Protein AF-B2AKG9-F1 (afdb_monomer)

pLDDT: mean 85.23, std 10.88, range [41.78, 97.94]

InterPro domains:
  IPR006624 Beta-propeller repeat TECPR [SM00706] (477-512)
  IPR006624 Beta-propeller repeat TECPR [SM00706] (521-556)
  IPR006624 Beta-propeller repeat TECPR [SM00706] (565-600)
  IPR006624 Beta-propeller repeat TECPR [SM00706] (609-644)
  IPR006624 Beta-propeller repeat TECPR [SM00706] (793-828)
  IPR006624 Beta-propeller repeat TECPR [SM00706] (837-872)
  IPR006624 Beta-propeller repeat TECPR [SM00706] (881-916)
  IPR015943 WD40/YVTN repeat-like-containing domain superfamily [G3DSA:2.130.10.10] (180-346)
  IPR015943 WD40/YVTN repeat-like-containing domain superfamily [G3DSA:2.130.10.10] (348-495)
  IPR015943 WD40/YVTN repeat-like-containing domain superfamily [G3DSA:2.130.10.10] (522-832)
  IPR036278 Sialidase superfamily [SSF50939] (71-415)

Structure (mmCIF, N/CA/C/O backbone):
data_AF-B2AKG9-F1
#
_entry.id   AF-B2AKG9-F1
#
loop_
_atom_site.group_PDB
_atom_site.id
_atom_site.type_symbol
_atom_site.label_atom_id
_atom_site.label_alt_id
_atom_site.label_comp_id
_atom_site.label_asym_id
_atom_site.label_entity_id
_atom_site.label_seq_id
_atom_site.pdbx_PDB_ins_code
_atom_site.Cartn_x
_atom_site.Cartn_y
_atom_site.Cartn_z
_atom_site.occupancy
_atom_site.B_iso_or_equiv
_atom_site.auth_seq_id
_atom_site.auth_comp_id
_atom_site.auth_asym_id
_atom_site.auth_atom_id
_atom_site.pdbx_PDB_model_num
ATOM 1 N N . MET A 1 1 ? 42.678 -4.655 -24.343 1.00 87.69 1 MET A N 1
ATOM 2 C CA . MET A 1 1 ? 43.649 -5.640 -24.879 1.00 87.69 1 MET A CA 1
ATOM 3 C C . MET A 1 1 ? 43.894 -6.731 -23.851 1.00 87.69 1 MET A C 1
ATOM 5 O O . MET A 1 1 ? 43.959 -6.409 -22.670 1.00 87.69 1 MET A O 1
ATOM 9 N N . LYS A 1 2 ? 44.059 -7.984 -24.283 1.00 92.56 2 LYS A N 1
ATOM 10 C CA . LYS A 1 2 ? 44.461 -9.128 -23.445 1.00 92.56 2 LYS A CA 1
ATOM 11 C C . LYS A 1 2 ? 45.452 -10.000 -24.211 1.00 92.56 2 LYS A C 1
ATOM 13 O O . LYS A 1 2 ? 45.433 -10.010 -25.439 1.00 92.56 2 LYS A O 1
ATOM 18 N N . VAL A 1 3 ? 46.293 -10.732 -23.492 1.00 91.31 3 VAL A N 1
ATOM 19 C CA . VAL A 1 3 ? 47.221 -11.710 -24.072 1.00 91.31 3 VAL A CA 1
ATOM 20 C C . VAL A 1 3 ? 46.922 -13.096 -23.530 1.00 91.31 3 VAL A C 1
ATOM 22 O O . VAL A 1 3 ? 46.443 -13.232 -22.405 1.00 91.31 3 VAL A O 1
ATOM 25 N N . ASN A 1 4 ? 47.189 -14.106 -24.347 1.00 90.19 4 ASN A N 1
ATOM 26 C CA . ASN A 1 4 ? 47.002 -15.503 -23.996 1.00 90.19 4 ASN A CA 1
ATOM 27 C C . ASN A 1 4 ? 48.162 -16.327 -24.553 1.00 90.19 4 ASN A C 1
ATOM 29 O O . ASN A 1 4 ? 48.368 -16.351 -25.769 1.00 90.19 4 ASN A O 1
ATOM 33 N N . ASP A 1 5 ? 48.910 -16.981 -23.671 1.00 91.50 5 ASP A N 1
ATOM 34 C CA . ASP A 1 5 ? 50.098 -17.735 -24.052 1.00 91.50 5 ASP A CA 1
ATOM 35 C C . ASP A 1 5 ? 49.728 -18.972 -24.881 1.00 91.50 5 ASP A C 1
ATOM 37 O O . ASP A 1 5 ? 48.763 -19.691 -24.604 1.00 91.50 5 ASP A O 1
ATOM 41 N N . ARG A 1 6 ? 50.508 -19.212 -25.936 1.00 89.88 6 ARG A N 1
ATOM 42 C CA . ARG A 1 6 ? 50.398 -20.368 -26.831 1.00 89.88 6 ARG A CA 1
ATOM 43 C C . ARG A 1 6 ? 51.679 -21.194 -26.734 1.00 89.88 6 ARG A C 1
ATOM 45 O O . ARG A 1 6 ? 52.655 -20.772 -26.119 1.00 89.88 6 ARG A O 1
ATOM 52 N N . ASP A 1 7 ? 51.691 -22.377 -27.337 1.00 89.31 7 ASP A N 1
ATOM 53 C CA . ASP A 1 7 ? 52.859 -23.258 -27.261 1.00 89.31 7 ASP A CA 1
ATOM 54 C C . ASP A 1 7 ? 54.169 -22.581 -27.712 1.00 89.31 7 ASP A C 1
ATOM 56 O O . ASP A 1 7 ? 54.240 -21.843 -28.702 1.00 89.31 7 ASP A O 1
ATOM 60 N N . GLY A 1 8 ? 55.245 -22.863 -26.974 1.00 89.88 8 GLY A N 1
ATOM 61 C CA . GLY A 1 8 ? 56.578 -22.333 -27.245 1.00 89.88 8 GLY A CA 1
ATOM 62 C C . GLY A 1 8 ? 56.703 -20.842 -26.923 1.00 89.88 8 GLY A C 1
ATOM 63 O O . GLY A 1 8 ? 56.668 -20.444 -25.765 1.00 89.88 8 GLY A O 1
ATOM 64 N N . ARG A 1 9 ? 56.944 -20.018 -27.951 1.00 89.12 9 ARG A N 1
ATOM 65 C CA . ARG A 1 9 ? 57.060 -18.549 -27.828 1.00 89.12 9 ARG A CA 1
ATOM 66 C C . ARG A 1 9 ? 55.876 -17.809 -28.444 1.00 89.12 9 ARG A C 1
ATOM 68 O O . ARG A 1 9 ? 55.947 -16.588 -28.604 1.00 89.12 9 ARG A O 1
ATOM 75 N N . ALA A 1 10 ? 54.846 -18.538 -28.864 1.00 92.88 10 ALA A N 1
ATOM 76 C CA . ALA A 1 10 ? 53.662 -17.955 -29.464 1.00 92.88 10 ALA A CA 1
ATOM 77 C C . ALA A 1 10 ? 52.724 -17.406 -28.379 1.00 92.88 10 ALA A C 1
ATOM 79 O O . ALA A 1 10 ? 52.700 -17.891 -27.252 1.00 92.88 10 ALA A O 1
ATOM 80 N N . PHE A 1 11 ? 51.938 -16.397 -28.725 1.00 93.31 11 PHE A N 1
ATOM 81 C CA . PHE A 1 11 ? 50.840 -15.897 -27.902 1.00 93.31 11 PHE A CA 1
ATOM 82 C C . PHE A 1 11 ? 49.773 -15.285 -28.808 1.00 93.31 11 PHE A C 1
ATOM 84 O O . PHE A 1 11 ? 50.078 -14.824 -29.907 1.00 93.31 11 PHE A O 1
ATOM 91 N N . ASP A 1 12 ? 48.525 -15.264 -28.361 1.00 93.31 12 ASP A N 1
ATOM 92 C CA . ASP A 1 12 ? 47.469 -14.501 -29.018 1.00 93.31 12 ASP A CA 1
ATOM 93 C C . ASP A 1 12 ? 47.347 -13.121 -28.367 1.00 93.31 12 ASP A C 1
ATOM 95 O O . ASP A 1 12 ? 47.247 -13.016 -27.142 1.00 93.31 12 ASP A O 1
ATOM 99 N N . LEU A 1 13 ? 47.304 -12.069 -29.183 1.00 94.62 13 LEU A N 1
ATOM 100 C CA . LEU A 1 13 ? 46.905 -10.730 -28.761 1.00 94.62 13 LEU A CA 1
ATOM 101 C C . LEU A 1 13 ? 45.440 -10.501 -29.134 1.00 94.62 13 LEU A C 1
ATOM 103 O O . LEU A 1 13 ? 45.061 -10.611 -30.298 1.00 94.62 13 LEU A O 1
ATOM 107 N N . TRP A 1 14 ? 44.636 -10.149 -28.138 1.00 94.44 14 TRP A N 1
ATOM 108 C CA . TRP A 1 14 ? 43.223 -9.824 -28.278 1.00 94.44 14 TRP A CA 1
ATOM 109 C C . TRP A 1 14 ? 43.021 -8.330 -28.077 1.00 94.44 14 TRP A C 1
ATOM 111 O O . TRP A 1 14 ? 43.471 -7.754 -27.079 1.00 94.44 14 TRP A O 1
ATOM 121 N N . PHE A 1 15 ? 42.318 -7.699 -29.005 1.00 93.38 15 PHE A N 1
ATOM 122 C CA . PHE A 1 15 ? 42.016 -6.275 -28.980 1.00 93.38 15 PHE A CA 1
ATOM 123 C C . PHE A 1 15 ? 40.528 -6.063 -29.194 1.00 93.38 15 PHE A C 1
ATOM 125 O O . PHE A 1 15 ? 39.910 -6.766 -29.985 1.00 93.38 15 PHE A O 1
ATOM 132 N N . GLY A 1 16 ? 39.974 -5.094 -28.478 1.00 89.88 16 GLY A N 1
ATOM 133 C CA . GLY A 1 16 ? 38.576 -4.729 -28.587 1.00 89.88 16 GLY A CA 1
ATOM 134 C C . GLY A 1 16 ? 38.427 -3.227 -28.730 1.00 89.88 16 GLY A C 1
ATOM 135 O O . GLY A 1 16 ? 39.063 -2.486 -27.976 1.00 89.88 16 GLY A O 1
ATOM 136 N N . ASP A 1 17 ? 37.591 -2.826 -29.680 1.00 81.81 17 ASP A N 1
ATOM 137 C CA . ASP A 1 17 ? 36.955 -1.512 -29.752 1.00 81.81 17 ASP A CA 1
ATOM 138 C C . ASP A 1 17 ? 35.424 -1.703 -29.847 1.00 81.81 17 ASP A C 1
ATOM 140 O O . ASP A 1 17 ? 34.843 -2.392 -29.014 1.00 81.81 17 ASP A O 1
ATOM 144 N N . THR A 1 18 ? 34.773 -1.178 -30.882 1.00 86.94 18 THR A N 1
ATOM 145 C CA . THR A 1 18 ? 33.466 -1.643 -31.369 1.00 86.94 18 THR A CA 1
ATOM 146 C C . THR A 1 18 ? 33.409 -3.145 -31.691 1.00 86.94 18 THR A C 1
ATOM 148 O O . THR A 1 18 ? 32.343 -3.744 -31.607 1.00 86.94 18 THR A O 1
ATOM 151 N N . GLN A 1 19 ? 34.519 -3.789 -32.061 1.00 91.50 19 GLN A N 1
ATOM 152 C CA . GLN A 1 19 ? 34.570 -5.220 -32.377 1.00 91.50 19 GLN A CA 1
ATOM 153 C C . GLN A 1 19 ? 35.776 -5.901 -31.728 1.00 91.50 19 GLN A C 1
ATOM 155 O O . GLN A 1 19 ? 36.794 -5.275 -31.426 1.00 91.50 19 GLN A O 1
ATOM 160 N N . LEU A 1 20 ? 35.657 -7.212 -31.518 1.00 94.94 20 LEU A N 1
ATOM 161 C CA . LEU A 1 20 ? 36.716 -8.062 -30.991 1.00 94.94 20 LEU A CA 1
ATOM 162 C C . LEU A 1 20 ? 37.584 -8.629 -32.122 1.00 94.94 20 LEU A C 1
ATOM 164 O O . LEU A 1 20 ? 37.090 -9.295 -33.034 1.00 94.94 20 LEU A O 1
ATOM 168 N N . TYR A 1 21 ? 38.894 -8.440 -31.998 1.00 94.69 21 TYR A N 1
ATOM 169 C CA . TYR A 1 21 ? 39.910 -8.917 -32.930 1.00 94.69 21 TYR A CA 1
ATOM 170 C C . TYR A 1 21 ? 40.980 -9.747 -32.221 1.00 94.69 21 TYR A C 1
ATOM 172 O O . TYR A 1 21 ? 41.291 -9.532 -31.045 1.00 94.69 21 TYR A O 1
ATOM 180 N N . ARG A 1 22 ? 41.589 -10.667 -32.971 1.00 94.50 22 ARG A N 1
ATOM 181 C CA . ARG A 1 22 ? 42.677 -11.541 -32.528 1.00 94.50 22 ARG A CA 1
ATOM 182 C C . ARG A 1 22 ? 43.828 -11.528 -33.532 1.00 94.50 22 ARG A C 1
ATOM 184 O O . ARG A 1 22 ? 43.617 -11.646 -34.738 1.00 94.50 22 ARG A O 1
ATOM 191 N N . ALA A 1 23 ? 45.054 -11.502 -33.024 1.00 95.44 23 ALA A N 1
ATOM 192 C CA . ALA A 1 23 ? 46.266 -11.741 -33.796 1.00 95.44 23 ALA A CA 1
ATOM 193 C C . ALA A 1 23 ? 47.121 -12.836 -33.154 1.00 95.44 23 ALA A C 1
ATOM 195 O O . ALA A 1 23 ? 47.335 -12.824 -31.943 1.00 95.44 23 ALA A O 1
ATOM 196 N N . ALA A 1 24 ? 47.648 -13.748 -33.972 1.00 94.25 24 ALA A N 1
ATOM 197 C CA . ALA A 1 24 ? 48.699 -14.663 -33.544 1.00 94.25 24 ALA A CA 1
ATOM 198 C C . ALA A 1 24 ? 50.051 -13.933 -33.577 1.00 94.25 24 ALA A C 1
ATOM 200 O O . ALA A 1 24 ? 50.422 -13.332 -34.588 1.00 94.25 24 ALA A O 1
ATOM 201 N N . CYS A 1 25 ? 50.781 -13.987 -32.470 1.00 95.12 25 CYS A N 1
ATOM 202 C CA . CYS A 1 25 ? 52.031 -13.277 -32.245 1.00 95.12 25 CYS A CA 1
ATOM 203 C C . CYS A 1 25 ? 53.115 -14.242 -31.750 1.00 95.12 25 CYS A C 1
ATOM 205 O O . CYS A 1 25 ? 52.825 -15.344 -31.281 1.00 95.12 25 CYS A O 1
ATOM 207 N N . ALA A 1 26 ? 54.380 -13.831 -31.831 1.00 93.88 26 ALA A N 1
ATOM 208 C CA . ALA A 1 26 ? 55.501 -14.619 -31.333 1.00 93.88 26 ALA A CA 1
ATOM 209 C C . ALA A 1 26 ? 56.569 -13.739 -30.680 1.00 93.88 26 ALA A C 1
ATOM 211 O O . ALA A 1 26 ? 56.939 -12.682 -31.191 1.00 93.88 26 ALA A O 1
ATOM 212 N N . THR A 1 27 ? 57.103 -14.197 -29.550 1.00 90.12 27 THR A N 1
ATOM 213 C CA . THR A 1 27 ? 58.268 -13.582 -28.914 1.00 90.12 27 THR A CA 1
ATOM 214 C C . THR A 1 27 ? 59.548 -14.024 -29.641 1.00 90.12 27 THR A C 1
ATOM 216 O O . THR A 1 27 ? 59.822 -15.227 -29.710 1.00 90.12 27 THR A O 1
ATOM 219 N N . PRO A 1 28 ? 60.360 -13.089 -30.176 1.00 86.38 28 PRO A N 1
ATOM 220 C CA . PRO A 1 28 ? 61.617 -13.424 -30.840 1.00 86.38 28 PRO A CA 1
ATOM 221 C C . PRO A 1 28 ? 62.608 -14.125 -29.903 1.00 86.38 28 PRO A C 1
ATOM 223 O O . PRO A 1 28 ? 62.599 -13.905 -28.693 1.00 86.38 28 PRO A O 1
ATOM 226 N N . THR A 1 29 ? 63.521 -14.923 -30.467 1.00 84.81 29 THR A N 1
ATOM 227 C CA . THR A 1 29 ? 64.609 -15.579 -29.711 1.00 84.81 29 THR A CA 1
ATOM 228 C C . THR A 1 29 ? 65.482 -14.580 -28.962 1.00 84.81 29 THR A C 1
ATOM 230 O O . THR A 1 29 ? 65.879 -14.839 -27.831 1.00 84.81 29 THR A O 1
ATOM 233 N N . ASN A 1 30 ? 65.762 -13.438 -29.592 1.00 86.44 30 ASN A N 1
ATOM 234 C CA . ASN A 1 30 ? 66.426 -12.314 -28.955 1.00 86.44 30 ASN A CA 1
ATOM 235 C C . ASN A 1 30 ? 65.362 -11.362 -28.397 1.00 86.44 30 ASN A C 1
ATOM 237 O O . ASN A 1 30 ? 64.762 -10.589 -29.145 1.00 86.44 30 ASN A O 1
ATOM 241 N N . THR A 1 31 ? 65.136 -11.402 -27.086 1.00 78.50 31 THR A N 1
ATOM 242 C CA . THR A 1 31 ? 64.137 -10.563 -26.407 1.00 78.50 31 THR A CA 1
ATOM 243 C C . THR A 1 31 ? 64.463 -9.066 -26.450 1.00 78.50 31 THR A C 1
ATOM 245 O O . THR A 1 31 ? 63.556 -8.266 -26.226 1.00 78.50 31 THR A O 1
ATOM 248 N N . ALA A 1 32 ? 65.702 -8.692 -26.801 1.00 82.31 32 ALA A N 1
ATOM 249 C CA . ALA A 1 32 ? 66.134 -7.313 -27.044 1.00 82.31 32 ALA A CA 1
ATOM 250 C C . ALA A 1 32 ? 65.884 -6.826 -28.489 1.00 82.31 32 ALA A C 1
ATOM 252 O O . ALA A 1 32 ? 66.241 -5.702 -28.834 1.00 82.31 32 ALA A O 1
ATOM 253 N N . SER A 1 33 ? 65.294 -7.656 -29.357 1.00 83.81 33 SER A N 1
ATOM 254 C CA . SER A 1 33 ? 64.935 -7.261 -30.722 1.00 83.81 33 SER A CA 1
ATOM 255 C C . SER A 1 33 ? 63.819 -6.208 -30.741 1.00 83.81 33 SER A C 1
ATOM 257 O O . SER A 1 33 ? 62.836 -6.321 -30.010 1.00 83.81 33 SER A O 1
ATOM 259 N N . THR A 1 34 ? 63.938 -5.227 -31.639 1.00 85.62 34 THR A N 1
ATOM 260 C CA . THR A 1 34 ? 62.894 -4.234 -31.953 1.00 85.62 34 THR A CA 1
ATOM 261 C C . THR A 1 34 ? 61.889 -4.726 -32.999 1.00 85.62 34 THR A C 1
ATOM 263 O O . THR A 1 34 ? 60.992 -3.979 -33.388 1.00 85.62 34 THR A O 1
ATOM 266 N N . ALA A 1 35 ? 62.020 -5.971 -33.473 1.00 85.19 35 ALA A N 1
ATOM 267 C CA . ALA A 1 35 ? 61.077 -6.553 -34.418 1.00 85.19 35 ALA A CA 1
ATOM 268 C C . ALA A 1 35 ? 59.673 -6.645 -33.799 1.00 85.19 35 ALA A C 1
ATOM 270 O O . ALA A 1 35 ? 59.506 -7.065 -32.649 1.00 85.19 35 ALA A O 1
ATOM 271 N N . ALA A 1 36 ? 58.658 -6.269 -34.579 1.00 88.00 36 ALA A N 1
ATOM 272 C CA . ALA A 1 36 ? 57.269 -6.369 -34.157 1.00 88.00 36 ALA A CA 1
ATOM 273 C C . ALA A 1 36 ? 56.912 -7.831 -33.846 1.00 88.00 36 ALA A C 1
ATOM 275 O O . ALA A 1 36 ? 57.160 -8.732 -34.645 1.00 88.00 36 ALA A O 1
ATOM 276 N N . ARG A 1 37 ? 56.321 -8.061 -32.670 1.00 91.94 37 ARG A N 1
ATOM 277 C CA . ARG A 1 37 ? 55.935 -9.405 -32.204 1.00 91.94 37 ARG A CA 1
ATOM 278 C C . ARG A 1 37 ? 54.621 -9.896 -32.809 1.00 91.94 37 ARG A C 1
ATOM 280 O O . ARG A 1 37 ? 54.350 -11.091 -32.787 1.00 91.94 37 ARG A O 1
ATOM 287 N N . CYS A 1 38 ? 53.817 -8.971 -33.323 1.00 93.56 38 CYS A N 1
ATOM 288 C CA . CYS A 1 38 ? 52.503 -9.205 -33.906 1.00 93.56 38 CYS A CA 1
ATOM 289 C C . CYS A 1 38 ? 52.453 -8.634 -35.332 1.00 93.56 38 CYS A C 1
ATOM 291 O O . CYS A 1 38 ? 53.163 -7.663 -35.617 1.00 93.56 38 CYS A O 1
ATOM 293 N N . PRO A 1 39 ? 51.606 -9.186 -36.217 1.00 94.12 39 PRO A N 1
ATOM 294 C CA . PRO A 1 39 ? 51.374 -8.624 -37.543 1.00 94.12 39 PRO A CA 1
ATOM 295 C C . PRO A 1 39 ? 50.662 -7.263 -37.469 1.00 94.12 39 PRO A C 1
ATOM 297 O O . PRO A 1 39 ? 50.068 -6.908 -36.445 1.00 94.12 39 PRO A O 1
ATOM 300 N N . ALA A 1 40 ? 50.687 -6.517 -38.577 1.00 92.88 40 ALA A N 1
ATOM 301 C CA . ALA A 1 40 ? 49.922 -5.278 -38.725 1.00 92.88 40 ALA A CA 1
ATOM 302 C C . ALA A 1 40 ? 48.415 -5.519 -38.508 1.00 92.88 40 ALA A C 1
ATOM 304 O O . ALA A 1 40 ? 47.903 -6.589 -38.843 1.00 92.88 40 ALA A O 1
ATOM 305 N N . SER A 1 41 ? 47.703 -4.518 -37.980 1.00 88.00 41 SER A N 1
ATOM 306 C CA . SER A 1 41 ? 46.281 -4.625 -37.608 1.00 88.00 41 SER A CA 1
ATOM 307 C C . SER A 1 41 ? 45.357 -5.006 -38.768 1.00 88.00 41 SER A C 1
ATOM 309 O O . SER A 1 41 ? 44.342 -5.656 -38.548 1.00 88.00 41 SER A O 1
ATOM 311 N N . SER A 1 42 ? 45.732 -4.687 -40.009 1.00 89.69 42 SER A N 1
ATOM 312 C CA . SER A 1 42 ? 44.994 -5.085 -41.215 1.00 89.69 42 SER A CA 1
ATOM 313 C C . SER A 1 42 ? 44.941 -6.601 -41.453 1.00 89.69 42 SER A C 1
ATOM 315 O O . SER A 1 42 ? 44.127 -7.053 -42.252 1.00 89.69 42 SER A O 1
ATOM 317 N N . ALA A 1 43 ? 45.793 -7.383 -40.782 1.00 91.31 43 ALA A N 1
ATOM 318 C CA . ALA A 1 43 ? 45.836 -8.842 -40.876 1.00 91.31 43 ALA A CA 1
ATOM 319 C C . ALA A 1 43 ? 45.205 -9.550 -39.661 1.00 91.31 43 ALA A C 1
ATOM 321 O O . ALA A 1 43 ? 45.337 -10.766 -39.521 1.00 91.31 43 ALA A O 1
ATOM 322 N N . TRP A 1 44 ? 44.576 -8.808 -38.745 1.00 93.44 44 TRP A N 1
ATOM 323 C CA . TRP A 1 44 ? 43.970 -9.384 -37.546 1.00 93.44 44 TRP A CA 1
ATOM 324 C C . TRP A 1 44 ? 42.634 -10.048 -37.885 1.00 93.44 44 TRP A C 1
ATOM 326 O O . TRP A 1 44 ? 41.856 -9.545 -38.692 1.00 93.44 44 TRP A O 1
ATOM 336 N N . ALA A 1 45 ? 42.364 -11.192 -37.260 1.00 93.31 45 ALA A N 1
ATOM 337 C CA . ALA A 1 45 ? 41.129 -11.933 -37.463 1.00 93.31 45 ALA A CA 1
ATOM 338 C C . ALA A 1 45 ? 40.009 -11.349 -36.595 1.00 93.31 45 ALA A C 1
ATOM 340 O O . ALA A 1 45 ? 40.209 -11.107 -35.403 1.00 93.31 45 ALA A O 1
ATOM 341 N N . ALA A 1 46 ? 38.822 -11.163 -37.171 1.00 92.94 46 ALA A N 1
ATOM 342 C CA . ALA A 1 46 ? 37.626 -10.839 -36.402 1.00 92.94 46 ALA A CA 1
ATOM 343 C C . ALA A 1 46 ? 37.220 -12.050 -35.548 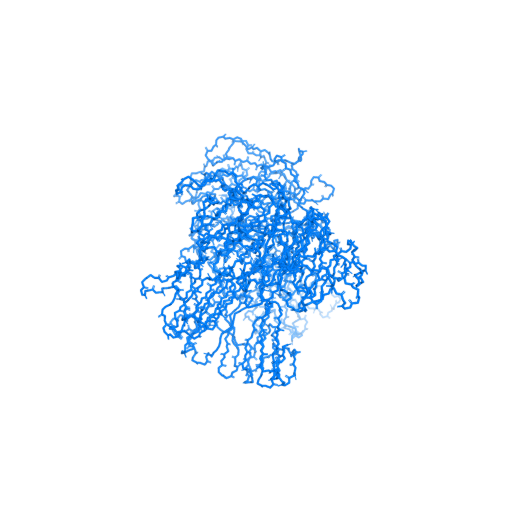1.00 92.94 46 ALA A C 1
ATOM 345 O O . ALA A 1 46 ? 37.079 -13.156 -36.061 1.00 92.94 46 ALA A O 1
ATOM 346 N N . ALA A 1 47 ? 37.007 -11.834 -34.252 1.00 93.94 47 ALA A N 1
ATOM 347 C CA . ALA A 1 47 ? 36.619 -12.861 -33.285 1.00 93.94 47 ALA A CA 1
ATOM 348 C C . ALA A 1 47 ? 35.253 -12.557 -32.640 1.00 93.94 47 ALA A C 1
ATOM 350 O O . ALA A 1 47 ? 34.963 -12.968 -31.518 1.00 93.94 47 ALA A O 1
ATOM 351 N N . GLN A 1 48 ? 34.418 -11.804 -33.357 1.00 92.75 48 GLN A N 1
ATOM 352 C CA . GLN A 1 48 ? 33.146 -11.244 -32.891 1.00 92.75 48 GLN A CA 1
ATOM 353 C C . GLN A 1 48 ? 31.940 -12.183 -33.103 1.00 92.75 48 GLN A C 1
ATOM 355 O O . GLN A 1 48 ? 30.836 -11.905 -32.640 1.00 92.75 48 GLN A O 1
ATOM 360 N N . THR A 1 49 ? 32.119 -13.292 -33.825 1.00 93.75 49 THR A N 1
ATOM 361 C CA . THR A 1 49 ? 31.030 -14.153 -34.310 1.00 93.75 49 THR A CA 1
ATOM 362 C C . THR A 1 49 ? 30.059 -14.575 -33.202 1.00 93.75 49 THR A C 1
ATOM 364 O O . THR A 1 49 ? 30.428 -15.298 -32.277 1.00 93.75 49 THR A O 1
ATOM 367 N N . GLY A 1 50 ? 28.790 -14.173 -33.334 1.00 89.12 50 GLY A N 1
ATOM 368 C CA . GLY A 1 50 ? 27.704 -14.536 -32.414 1.00 89.12 50 GLY A CA 1
ATOM 369 C C . GLY A 1 50 ? 27.510 -13.608 -31.206 1.00 89.12 50 GLY A C 1
ATOM 370 O O . GLY A 1 50 ? 26.635 -13.880 -30.387 1.00 89.12 50 GLY A O 1
ATOM 371 N N . ALA A 1 51 ? 28.280 -12.523 -31.090 1.00 88.50 51 ALA A N 1
ATOM 372 C CA . ALA A 1 51 ? 28.157 -11.540 -30.011 1.00 88.50 51 ALA A CA 1
ATOM 373 C C . ALA A 1 51 ? 27.851 -10.124 -30.519 1.00 88.50 51 ALA A C 1
ATOM 375 O O . ALA A 1 51 ? 28.221 -9.762 -31.640 1.00 88.50 51 ALA A O 1
ATOM 376 N N . HIS A 1 52 ? 27.221 -9.320 -29.657 1.00 85.31 52 HIS A N 1
ATOM 377 C CA . HIS A 1 52 ? 26.991 -7.889 -29.872 1.00 85.31 52 HIS A CA 1
ATOM 378 C C . HIS A 1 52 ? 28.306 -7.089 -29.900 1.00 85.31 52 HIS A C 1
ATOM 380 O O . HIS A 1 52 ? 29.310 -7.529 -29.332 1.00 85.31 52 HIS A O 1
ATOM 386 N N . TRP A 1 53 ? 28.304 -5.956 -30.607 1.00 86.44 53 TRP A N 1
ATOM 387 C CA . TRP A 1 53 ? 29.444 -5.035 -30.740 1.00 86.44 53 TRP A CA 1
ATOM 388 C C . TRP A 1 53 ? 29.745 -4.333 -29.402 1.00 86.44 53 TRP A C 1
ATOM 390 O O . TRP A 1 53 ? 29.160 -4.692 -28.395 1.00 86.44 53 TRP A O 1
ATOM 400 N N . ASP A 1 54 ? 30.701 -3.406 -29.374 1.00 86.25 54 ASP A N 1
ATOM 401 C CA . ASP A 1 54 ? 31.104 -2.612 -28.203 1.00 86.25 54 ASP A CA 1
ATOM 402 C C . ASP A 1 54 ? 31.723 -3.454 -27.077 1.00 86.25 54 ASP A C 1
ATOM 404 O O . ASP A 1 54 ? 31.135 -3.762 -26.037 1.00 86.25 54 ASP A O 1
ATOM 408 N N . VAL A 1 55 ? 32.978 -3.849 -27.321 1.00 89.81 55 VAL A N 1
ATOM 409 C CA . VAL A 1 55 ? 33.747 -4.759 -26.469 1.00 89.81 55 VAL A CA 1
ATOM 410 C C . VAL A 1 55 ? 33.898 -4.199 -25.055 1.00 89.81 55 VAL A C 1
ATOM 412 O O . VAL A 1 55 ? 34.506 -3.152 -24.842 1.00 89.81 55 VAL A O 1
ATOM 415 N N . GLY A 1 56 ? 33.423 -4.969 -24.074 1.00 88.94 56 GLY A N 1
ATOM 416 C CA . GLY A 1 56 ? 33.675 -4.752 -22.654 1.00 88.94 56 GLY A CA 1
ATOM 417 C C . GLY A 1 56 ? 34.972 -5.429 -22.205 1.00 88.94 56 GLY A C 1
ATOM 418 O O . GLY A 1 56 ? 36.007 -4.780 -22.065 1.00 88.94 56 GLY A O 1
ATOM 419 N N . ASP A 1 57 ? 34.927 -6.742 -21.962 1.00 91.25 57 ASP A N 1
ATOM 420 C CA . ASP A 1 57 ? 36.105 -7.536 -21.593 1.00 91.25 57 ASP A CA 1
ATOM 421 C C . ASP A 1 57 ? 36.015 -8.991 -22.083 1.00 91.25 57 ASP A C 1
ATOM 423 O O . ASP A 1 57 ? 34.934 -9.530 -22.305 1.00 91.25 57 ASP A O 1
ATOM 427 N N . ILE A 1 58 ? 37.164 -9.654 -22.209 1.00 93.25 58 ILE A N 1
ATOM 428 C CA . ILE A 1 58 ? 37.267 -11.090 -22.495 1.00 93.25 58 ILE A CA 1
ATOM 429 C C . ILE A 1 58 ? 38.015 -11.797 -21.363 1.00 93.25 58 ILE A C 1
ATOM 431 O O . ILE A 1 58 ? 39.081 -11.354 -20.922 1.00 93.25 58 ILE A O 1
ATOM 435 N N . ALA A 1 59 ? 37.461 -12.915 -20.899 1.00 92.56 59 ALA A N 1
ATOM 436 C CA . ALA A 1 59 ? 38.045 -13.747 -19.856 1.00 92.56 59 ALA A CA 1
ATOM 437 C C . ALA A 1 59 ? 38.371 -15.144 -20.388 1.00 92.56 59 ALA A C 1
ATOM 439 O O . ALA A 1 59 ? 37.598 -15.739 -21.140 1.00 92.56 59 ALA A O 1
ATOM 440 N N . PHE A 1 60 ? 39.512 -15.678 -19.959 1.00 92.06 60 PHE A N 1
ATOM 441 C CA . PHE A 1 60 ? 40.029 -16.981 -20.369 1.00 92.06 60 PHE A CA 1
ATOM 442 C C . PHE A 1 60 ? 39.872 -18.004 -19.246 1.00 92.06 60 PHE A C 1
ATOM 444 O O . PHE A 1 60 ? 39.826 -17.646 -18.067 1.00 92.06 60 PHE A O 1
ATOM 451 N N . ASN A 1 61 ? 39.803 -19.283 -19.608 1.00 84.12 61 ASN A N 1
ATOM 452 C CA . ASN A 1 61 ? 39.794 -20.370 -18.638 1.00 84.12 61 ASN A CA 1
ATOM 453 C C . ASN A 1 61 ? 41.135 -20.430 -17.884 1.00 84.12 61 ASN A C 1
ATOM 455 O O . ASN A 1 61 ? 42.167 -20.750 -18.468 1.00 84.12 61 ASN A O 1
ATOM 459 N N . THR A 1 62 ? 41.111 -20.163 -16.579 1.00 81.31 62 THR A N 1
ATOM 460 C CA . THR A 1 62 ? 42.312 -20.121 -15.730 1.00 81.31 62 THR A CA 1
ATOM 461 C C . THR A 1 62 ? 42.846 -21.499 -15.341 1.00 81.31 62 THR A C 1
ATOM 463 O O . THR A 1 62 ? 43.936 -21.588 -14.782 1.00 81.31 62 THR A O 1
ATOM 466 N N . ALA A 1 63 ? 42.124 -22.583 -15.647 1.00 79.44 63 ALA A N 1
ATOM 467 C CA . ALA A 1 63 ? 42.581 -23.951 -15.393 1.00 79.44 63 ALA A CA 1
ATOM 468 C C . ALA A 1 63 ? 43.715 -24.400 -16.337 1.00 79.44 63 ALA A C 1
ATOM 470 O O . ALA A 1 63 ? 44.297 -25.466 -16.139 1.00 79.44 63 ALA A O 1
ATOM 471 N N . SER A 1 64 ? 44.038 -23.609 -17.364 1.00 76.25 64 SER A N 1
ATOM 472 C CA . SER A 1 64 ? 45.107 -23.892 -18.322 1.00 76.25 64 SER A CA 1
ATOM 473 C C . SER A 1 64 ? 46.066 -22.707 -18.392 1.00 76.25 64 SER A C 1
ATOM 475 O O . SER A 1 64 ? 45.655 -21.595 -18.702 1.00 76.25 64 SER A O 1
ATOM 477 N N . GLY A 1 65 ? 47.350 -22.938 -18.096 1.00 76.69 65 GLY A N 1
ATOM 478 C CA . GLY A 1 65 ? 48.388 -21.898 -18.168 1.00 76.69 65 GLY A CA 1
ATOM 479 C C . GLY A 1 65 ? 48.907 -21.624 -19.586 1.00 76.69 65 GLY A C 1
ATOM 480 O O . GLY A 1 65 ? 49.508 -20.587 -19.823 1.00 76.69 65 GLY A O 1
ATOM 481 N N . LEU A 1 66 ? 48.663 -22.543 -20.523 1.00 86.69 66 LEU A N 1
ATOM 482 C CA . LEU A 1 66 ? 48.988 -22.426 -21.945 1.00 86.69 66 LEU A CA 1
ATOM 483 C C . LEU A 1 66 ? 47.751 -22.794 -22.757 1.00 86.69 66 LEU A C 1
ATOM 485 O O . LEU A 1 66 ? 46.977 -23.661 -22.346 1.00 86.69 66 LEU A O 1
ATOM 489 N N . ASN A 1 67 ? 47.586 -22.161 -23.916 1.00 87.81 67 ASN A N 1
ATOM 490 C CA . ASN A 1 67 ? 46.472 -22.392 -24.829 1.00 87.81 67 ASN A CA 1
ATOM 491 C C . ASN A 1 67 ? 45.094 -22.239 -24.157 1.00 87.81 67 ASN A C 1
ATOM 493 O O . ASN A 1 67 ? 44.167 -22.992 -24.450 1.00 87.81 67 ASN A O 1
ATOM 497 N N . ALA A 1 68 ? 44.951 -21.272 -23.247 1.00 91.12 68 ALA A N 1
ATOM 498 C CA . ALA A 1 68 ? 43.711 -21.091 -22.504 1.00 91.12 68 ALA A CA 1
ATOM 499 C C . ALA A 1 68 ? 42.573 -20.681 -23.447 1.00 91.12 68 ALA A C 1
ATOM 501 O O . ALA A 1 68 ? 42.686 -19.698 -24.177 1.00 91.12 68 ALA A O 1
ATOM 502 N N . CYS A 1 69 ? 41.447 -21.389 -23.429 1.00 91.56 69 CYS A N 1
ATOM 503 C CA . CYS A 1 69 ? 40.305 -20.983 -24.242 1.00 91.56 69 CYS A CA 1
ATOM 504 C C . CYS A 1 69 ? 39.692 -19.678 -23.709 1.00 91.56 69 CYS A C 1
ATOM 506 O O . CYS A 1 69 ? 39.498 -19.555 -22.492 1.00 91.56 69 CYS A O 1
ATOM 508 N N . PRO A 1 70 ? 39.331 -18.717 -24.581 1.00 93.81 70 PRO A N 1
ATOM 509 C CA . PRO A 1 70 ? 38.456 -17.626 -24.178 1.00 93.81 70 PRO A CA 1
ATOM 510 C C . PRO A 1 70 ? 37.103 -18.224 -23.780 1.00 93.81 70 PRO A C 1
ATOM 512 O O . PRO A 1 70 ? 36.506 -18.980 -24.544 1.00 93.81 70 PRO A O 1
ATOM 515 N N . ALA A 1 71 ? 36.657 -17.938 -22.560 1.00 92.25 71 ALA A N 1
ATOM 516 C CA . ALA A 1 71 ? 35.487 -18.555 -21.944 1.00 92.25 71 ALA A CA 1
ATOM 517 C C . ALA A 1 71 ? 34.290 -17.600 -21.912 1.00 92.25 71 ALA A C 1
ATOM 519 O O . ALA A 1 71 ? 33.176 -18.001 -22.253 1.00 92.25 71 ALA A O 1
ATOM 520 N N . LEU A 1 72 ? 34.531 -16.341 -21.535 1.00 92.75 72 LEU A N 1
ATOM 521 C CA . LEU A 1 72 ? 33.505 -15.307 -21.414 1.00 92.75 72 LEU A CA 1
ATOM 522 C C . LEU A 1 72 ? 33.893 -14.076 -22.220 1.00 92.75 72 LEU A C 1
ATOM 524 O O . LEU A 1 72 ? 35.062 -13.691 -22.246 1.00 92.75 72 LEU A O 1
ATOM 528 N N . PHE A 1 73 ? 32.894 -13.435 -22.804 1.00 92.56 73 PHE A N 1
ATOM 529 C CA . PHE A 1 73 ? 33.026 -12.155 -23.480 1.00 92.56 73 PHE A CA 1
ATOM 530 C C . PHE A 1 73 ? 31.867 -11.258 -23.064 1.00 92.56 73 PHE A C 1
ATOM 532 O O . PHE A 1 73 ? 30.706 -11.639 -23.208 1.00 92.56 73 PHE A O 1
ATOM 539 N N . SER A 1 74 ? 32.182 -10.097 -22.497 1.00 90.00 74 SER A N 1
ATOM 540 C CA . SER A 1 74 ? 31.207 -9.064 -22.183 1.00 90.00 74 SER A CA 1
ATOM 541 C C . SER A 1 74 ? 31.245 -7.938 -23.207 1.00 90.00 74 SER A C 1
ATOM 543 O O . SER A 1 74 ? 32.303 -7.541 -23.694 1.00 90.00 74 SER A O 1
ATOM 545 N N . ASN A 1 75 ? 30.065 -7.412 -23.488 1.00 85.88 75 ASN A N 1
ATOM 546 C CA . ASN A 1 75 ? 29.806 -6.216 -24.275 1.00 85.88 75 ASN A CA 1
ATOM 547 C C . ASN A 1 75 ? 28.539 -5.537 -23.722 1.00 85.88 75 ASN A C 1
ATOM 549 O O . ASN A 1 75 ? 27.956 -6.008 -22.738 1.00 85.88 75 ASN A O 1
ATOM 553 N N . ASP A 1 76 ? 28.128 -4.425 -24.313 1.00 79.50 76 ASP A N 1
ATOM 554 C CA . ASP A 1 76 ? 26.884 -3.714 -23.976 1.00 79.50 76 ASP A CA 1
ATOM 555 C C . ASP A 1 76 ? 25.614 -4.579 -24.140 1.00 79.50 76 ASP A C 1
ATOM 557 O O . ASP A 1 76 ? 24.651 -4.417 -23.392 1.00 79.50 76 ASP A O 1
ATOM 561 N N . GLY A 1 77 ? 25.644 -5.580 -25.022 1.00 78.25 77 GLY A N 1
ATOM 562 C CA . GLY A 1 77 ? 24.603 -6.591 -25.177 1.00 78.25 77 GLY A CA 1
ATOM 563 C C . GLY A 1 77 ? 24.585 -7.660 -24.077 1.00 78.25 77 GLY A C 1
ATOM 564 O O . GLY A 1 77 ? 23.677 -8.489 -24.066 1.00 78.25 77 GLY A O 1
ATOM 565 N N . GLY A 1 78 ? 25.560 -7.692 -23.158 1.00 82.50 78 GLY A N 1
ATOM 566 C CA . GLY A 1 78 ? 25.608 -8.581 -21.990 1.00 82.50 78 GLY A CA 1
ATOM 567 C C . GLY A 1 78 ? 26.825 -9.516 -21.945 1.00 82.50 78 GLY A C 1
ATOM 568 O O . GLY A 1 78 ? 27.894 -9.199 -22.455 1.00 82.50 78 GLY A O 1
ATOM 569 N N . ILE A 1 79 ? 26.681 -10.679 -21.291 1.00 88.69 79 ILE A N 1
ATOM 570 C CA . ILE A 1 79 ? 27.748 -11.693 -21.161 1.00 88.69 79 ILE A CA 1
ATOM 571 C C . ILE A 1 79 ? 27.462 -12.895 -22.066 1.00 88.69 79 ILE A C 1
ATOM 573 O O . ILE A 1 79 ? 26.382 -13.489 -22.012 1.00 88.69 79 ILE A O 1
ATOM 577 N N . TYR A 1 80 ? 28.464 -13.274 -22.853 1.00 91.31 80 TYR A N 1
ATOM 578 C CA . TYR A 1 80 ? 28.434 -14.351 -23.832 1.00 91.31 80 TYR A CA 1
ATOM 579 C C . TYR A 1 80 ? 29.445 -15.435 -23.469 1.00 91.31 80 TYR A C 1
ATOM 581 O O . TYR A 1 80 ? 30.517 -15.157 -22.930 1.00 91.31 80 TYR A O 1
ATOM 589 N N . PHE A 1 81 ? 29.109 -16.676 -23.810 1.00 93.19 81 PHE A N 1
ATOM 590 C CA . PHE A 1 81 ? 29.943 -17.850 -23.583 1.00 93.19 81 PHE A CA 1
ATOM 591 C C . PHE A 1 81 ? 30.468 -18.366 -24.911 1.00 93.19 81 PHE A C 1
ATOM 593 O O . PHE A 1 81 ? 29.720 -18.438 -25.891 1.00 93.19 81 PHE A O 1
ATOM 600 N N . ASN A 1 82 ? 31.739 -18.753 -24.936 1.00 94.31 82 ASN A N 1
ATOM 601 C CA . ASN A 1 82 ? 32.302 -19.420 -26.098 1.00 94.31 82 ASN A CA 1
ATOM 602 C C . ASN A 1 82 ? 31.753 -20.847 -26.190 1.00 94.31 82 ASN A C 1
ATOM 604 O O . ASN A 1 82 ? 31.912 -21.645 -25.269 1.00 94.31 82 ASN A O 1
ATOM 608 N N . GLN A 1 83 ? 31.119 -21.172 -27.311 1.00 94.25 83 GLN A N 1
ATOM 609 C CA . GLN A 1 83 ? 30.579 -22.504 -27.583 1.00 94.25 83 GLN A CA 1
ATOM 610 C C . GLN A 1 83 ? 31.649 -23.504 -28.033 1.00 94.25 83 GLN A C 1
ATOM 612 O O . GLN A 1 83 ? 31.371 -24.696 -28.141 1.00 94.25 83 GLN A O 1
ATOM 617 N N . ARG A 1 84 ? 32.869 -23.038 -28.318 1.00 92.56 84 ARG A N 1
ATOM 618 C CA . ARG A 1 84 ? 33.990 -23.890 -28.716 1.00 92.56 84 ARG A CA 1
ATOM 619 C C . ARG A 1 84 ? 34.920 -24.128 -27.533 1.00 92.56 84 ARG A C 1
ATOM 621 O O . ARG A 1 84 ? 35.357 -23.185 -26.880 1.00 92.56 84 ARG A O 1
ATOM 628 N N . THR A 1 85 ? 35.251 -25.391 -27.284 1.00 85.75 85 THR A N 1
ATOM 629 C CA . THR A 1 85 ? 36.070 -25.825 -26.136 1.00 85.75 85 THR A CA 1
ATOM 630 C C . THR A 1 85 ? 37.286 -26.667 -26.536 1.00 85.75 85 THR A C 1
ATOM 632 O O . THR A 1 85 ? 38.035 -27.092 -25.661 1.00 85.75 85 THR A O 1
ATOM 635 N N . GLY A 1 86 ? 37.471 -26.949 -27.832 1.00 84.56 86 GLY A N 1
ATOM 636 C CA . GLY A 1 86 ? 38.597 -27.718 -28.370 1.00 84.56 86 GLY A CA 1
ATOM 637 C C . GLY A 1 86 ? 39.758 -26.832 -28.827 1.00 84.56 86 GLY A C 1
ATOM 638 O O . GLY A 1 86 ? 39.837 -25.657 -28.483 1.00 84.56 86 GLY A O 1
ATOM 639 N N . ALA A 1 87 ? 40.658 -27.372 -29.655 1.00 83.12 87 ALA A N 1
ATOM 640 C CA . ALA A 1 87 ? 41.787 -26.612 -30.214 1.00 83.12 87 ALA A CA 1
ATOM 641 C C . ALA A 1 87 ? 41.353 -25.386 -31.052 1.00 83.12 87 ALA A C 1
ATOM 643 O O . ALA A 1 87 ? 42.118 -24.436 -31.226 1.00 83.12 87 ALA A O 1
ATOM 644 N N . ASP A 1 88 ? 40.114 -25.398 -31.544 1.00 89.44 88 ASP A N 1
ATOM 645 C CA . ASP A 1 88 ? 39.448 -24.343 -32.305 1.00 89.44 88 ASP A CA 1
ATOM 646 C C . ASP A 1 88 ? 38.822 -23.241 -31.430 1.00 89.44 88 ASP A C 1
ATOM 648 O O . ASP A 1 88 ? 38.290 -22.266 -31.963 1.00 89.44 88 ASP A O 1
ATOM 652 N N . CYS A 1 89 ? 38.904 -23.338 -30.097 1.00 91.12 89 CYS A N 1
ATOM 653 C CA . CYS A 1 89 ? 38.300 -22.368 -29.178 1.00 91.12 89 CYS A CA 1
ATOM 654 C C . CYS A 1 89 ? 38.871 -20.944 -29.295 1.00 91.12 89 CYS A C 1
ATOM 656 O O . CYS A 1 89 ? 38.260 -19.994 -28.809 1.00 91.12 89 CYS A O 1
ATOM 658 N N . HIS A 1 90 ? 40.010 -20.782 -29.972 1.00 89.88 90 HIS A N 1
ATOM 659 C CA . HIS A 1 90 ? 40.657 -19.497 -30.258 1.00 89.88 90 HIS A CA 1
ATOM 660 C C . HIS A 1 90 ? 40.048 -18.760 -31.463 1.00 89.88 90 HIS A C 1
ATOM 662 O O . HIS A 1 90 ? 40.472 -17.649 -31.780 1.00 89.88 90 HIS A O 1
ATOM 668 N N . ASP A 1 91 ? 39.072 -19.367 -32.135 1.00 92.62 91 ASP A N 1
ATOM 669 C CA . ASP A 1 91 ? 38.141 -18.719 -33.061 1.00 92.62 91 ASP A CA 1
ATOM 670 C C . ASP A 1 91 ? 36.729 -18.832 -32.457 1.00 92.62 91 ASP A C 1
ATOM 672 O O . ASP A 1 91 ? 35.980 -19.747 -32.790 1.00 92.62 91 ASP A O 1
ATOM 676 N N . PRO A 1 92 ? 36.397 -18.020 -31.443 1.00 94.00 92 PRO A N 1
ATOM 677 C CA . PRO A 1 92 ? 35.242 -18.258 -30.593 1.00 94.00 92 PRO A CA 1
ATOM 678 C C . PRO A 1 92 ? 33.921 -18.121 -31.356 1.00 94.00 92 PRO A C 1
ATOM 680 O O . PRO A 1 92 ? 33.755 -17.264 -32.224 1.00 94.00 92 PRO A O 1
ATOM 683 N N . ARG A 1 93 ? 32.937 -18.936 -30.963 1.00 95.38 93 ARG A N 1
ATOM 684 C CA . ARG A 1 93 ? 31.531 -18.729 -31.331 1.00 95.38 93 ARG A CA 1
ATOM 685 C C . ARG A 1 93 ? 30.775 -18.338 -30.078 1.00 95.38 93 ARG A C 1
ATOM 687 O O . ARG A 1 93 ? 30.503 -19.186 -29.231 1.00 95.38 93 ARG A O 1
ATOM 694 N N . TRP A 1 94 ? 30.444 -17.065 -29.969 1.00 94.44 94 TRP A N 1
ATOM 695 C CA . TRP A 1 94 ? 29.773 -16.527 -28.801 1.00 94.44 94 TRP A CA 1
ATOM 696 C C . TRP A 1 94 ? 28.283 -16.853 -28.819 1.00 94.44 94 TRP A C 1
ATOM 698 O O . TRP A 1 94 ? 27.632 -16.822 -29.862 1.00 94.44 94 TRP A O 1
ATOM 708 N N . GLN A 1 95 ? 27.742 -17.169 -27.648 1.00 91.69 95 GLN A N 1
ATOM 709 C CA . GLN A 1 95 ? 26.310 -17.325 -27.439 1.00 91.69 95 GLN A CA 1
ATOM 710 C C . GLN A 1 95 ? 25.928 -16.749 -26.080 1.00 91.69 95 GLN A C 1
ATOM 712 O O . GLN A 1 95 ? 26.537 -17.073 -25.056 1.00 91.69 95 GLN A O 1
ATOM 717 N N . GLN A 1 96 ? 24.901 -15.907 -26.073 1.00 86.00 96 GLN A N 1
ATOM 718 C CA . GLN A 1 96 ? 24.294 -15.427 -24.844 1.00 86.00 96 GLN A CA 1
ATOM 719 C C . GLN A 1 96 ? 23.394 -16.511 -24.243 1.00 86.00 96 GLN A C 1
ATOM 721 O O . GLN A 1 96 ? 22.677 -17.213 -24.959 1.00 86.00 96 GLN A O 1
ATOM 726 N N . GLN A 1 97 ? 23.431 -16.656 -22.921 1.00 77.94 97 GLN A N 1
ATOM 727 C CA . GLN A 1 97 ? 22.521 -17.555 -22.211 1.00 77.94 97 GLN A CA 1
ATOM 728 C C . GLN A 1 97 ? 21.108 -16.971 -22.186 1.00 77.94 97 GLN A C 1
ATOM 730 O O . GLN A 1 97 ? 20.931 -15.757 -22.131 1.00 77.94 97 GLN A O 1
ATOM 735 N N . THR A 1 98 ? 20.096 -17.836 -22.123 1.00 70.56 98 THR A N 1
ATOM 736 C CA . THR A 1 98 ? 18.687 -17.424 -21.978 1.00 70.56 98 THR A CA 1
ATOM 737 C C . THR A 1 98 ? 18.411 -16.680 -20.665 1.00 70.56 98 THR A C 1
ATOM 739 O O . THR A 1 98 ? 17.414 -15.973 -20.559 1.00 70.56 98 THR A O 1
ATOM 742 N N . THR A 1 99 ? 19.304 -16.811 -19.678 1.00 70.88 99 THR A N 1
ATOM 743 C CA . THR A 1 99 ? 19.313 -16.038 -18.431 1.00 70.88 99 THR A CA 1
ATOM 744 C C . THR A 1 99 ? 20.693 -15.411 -18.256 1.00 70.88 99 THR A C 1
ATOM 746 O O . THR A 1 99 ? 21.688 -16.127 -18.161 1.00 70.88 99 THR A O 1
ATOM 749 N N . THR A 1 100 ? 20.763 -14.083 -18.193 1.00 69.88 100 THR A N 1
ATOM 750 C CA . THR A 1 100 ? 22.018 -13.319 -18.098 1.00 69.88 100 THR A CA 1
ATOM 751 C C . THR A 1 100 ? 21.928 -12.235 -17.019 1.00 69.88 100 THR A C 1
ATOM 753 O O . THR A 1 100 ? 20.878 -12.040 -16.403 1.00 69.88 100 THR A O 1
ATOM 756 N N . VAL A 1 101 ? 23.035 -11.540 -16.753 1.00 72.12 101 VAL A N 1
ATOM 757 C CA . VAL A 1 101 ? 23.079 -10.418 -15.805 1.00 72.12 101 VAL A CA 1
ATOM 758 C C . VAL A 1 101 ? 22.184 -9.264 -16.273 1.00 72.12 101 VAL A C 1
ATOM 760 O O . VAL A 1 101 ? 22.250 -8.827 -17.418 1.00 72.12 101 VAL A O 1
ATOM 763 N N . THR A 1 102 ? 21.348 -8.736 -15.378 1.00 71.88 102 THR A N 1
ATOM 764 C CA . THR A 1 102 ? 20.417 -7.637 -15.677 1.00 71.88 102 THR A CA 1
ATOM 765 C C . THR A 1 102 ? 21.058 -6.278 -15.384 1.00 71.88 102 THR A C 1
ATOM 767 O O . THR A 1 102 ? 20.721 -5.626 -14.394 1.00 71.88 102 THR A O 1
ATOM 770 N N . ALA A 1 103 ? 21.993 -5.854 -16.236 1.00 78.81 103 ALA A N 1
ATOM 771 C CA . ALA A 1 103 ? 22.689 -4.562 -16.142 1.00 78.81 103 ALA A CA 1
ATOM 772 C C . ALA A 1 103 ? 22.174 -3.534 -17.172 1.00 78.81 103 ALA A C 1
ATOM 774 O O . ALA A 1 103 ? 22.923 -2.712 -17.687 1.00 78.81 103 ALA A O 1
ATOM 775 N N . LEU A 1 104 ? 20.879 -3.602 -17.484 1.00 82.94 104 LEU A N 1
ATOM 776 C CA . LEU A 1 104 ? 20.262 -2.893 -18.607 1.00 82.94 104 LEU A CA 1
ATOM 777 C C . LEU A 1 104 ? 20.253 -1.373 -18.404 1.00 82.94 104 LEU A C 1
ATOM 779 O O . LEU A 1 104 ? 19.956 -0.879 -17.306 1.00 82.94 104 LEU A O 1
ATOM 783 N N . TRP A 1 105 ? 20.496 -0.621 -19.477 1.00 85.75 105 TRP A N 1
ATOM 784 C CA . TRP A 1 105 ? 20.408 0.837 -19.469 1.00 85.75 105 TRP A CA 1
ATOM 785 C C . TRP A 1 105 ? 19.023 1.308 -19.925 1.00 85.75 105 TRP A C 1
ATOM 787 O O . TRP A 1 105 ? 18.770 1.529 -21.107 1.00 85.75 105 TRP A O 1
ATOM 797 N N . LEU A 1 106 ? 18.094 1.439 -18.970 1.00 89.69 106 LEU A N 1
ATOM 798 C CA . LEU A 1 106 ? 16.713 1.827 -19.267 1.00 89.69 106 LEU A CA 1
ATOM 799 C C . LEU A 1 106 ? 16.579 3.323 -19.601 1.00 89.69 106 LEU A C 1
ATOM 801 O O . LEU A 1 106 ? 17.052 4.190 -18.850 1.00 89.69 106 LEU A O 1
ATOM 805 N N . TRP A 1 107 ? 15.842 3.596 -20.679 1.00 90.94 107 TRP A N 1
ATOM 806 C CA . TRP A 1 107 ? 15.386 4.929 -21.092 1.00 90.94 107 TRP A CA 1
ATOM 807 C C . TRP A 1 107 ? 13.895 5.153 -20.854 1.00 90.94 107 TRP A C 1
ATOM 809 O O . TRP A 1 107 ? 13.492 6.284 -20.599 1.00 90.94 107 TRP A O 1
ATOM 819 N N . SER A 1 108 ? 13.085 4.092 -20.868 1.00 92.62 108 SER A N 1
ATOM 820 C CA . SER A 1 108 ? 11.658 4.188 -20.559 1.00 92.62 108 SER A CA 1
ATOM 821 C C . SER A 1 108 ? 11.109 2.875 -20.004 1.00 92.62 108 SER A C 1
ATOM 823 O O . SER A 1 108 ? 11.670 1.796 -20.217 1.00 92.62 108 SER A O 1
ATOM 825 N N . MET A 1 109 ? 10.008 2.977 -19.264 1.00 94.56 109 MET A N 1
ATOM 826 C CA . MET A 1 109 ? 9.241 1.841 -18.769 1.00 94.56 109 MET A CA 1
ATOM 827 C C . MET A 1 109 ? 7.764 2.212 -18.673 1.00 94.56 109 MET A C 1
ATOM 829 O O . MET A 1 109 ? 7.397 3.204 -18.032 1.00 94.56 109 MET A O 1
ATOM 833 N N . ALA A 1 110 ? 6.920 1.335 -19.203 1.00 94.19 110 ALA A N 1
ATOM 834 C CA . ALA A 1 110 ? 5.479 1.382 -19.046 1.00 94.19 110 ALA A CA 1
ATOM 835 C C . ALA A 1 110 ? 4.951 0.051 -18.513 1.00 94.19 110 ALA A C 1
ATOM 837 O O . ALA A 1 110 ? 5.586 -0.998 -18.614 1.00 94.19 110 ALA A O 1
ATOM 838 N N . GLY A 1 111 ? 3.754 0.101 -17.942 1.00 92.06 111 GLY A N 1
ATOM 839 C CA . GLY A 1 111 ? 3.001 -1.091 -17.593 1.00 92.06 111 GLY A CA 1
ATOM 840 C C . GLY A 1 111 ? 1.550 -0.919 -17.999 1.00 92.06 111 GLY A C 1
ATOM 841 O O . GLY A 1 111 ? 1.040 0.204 -18.015 1.00 92.06 111 GLY A O 1
ATOM 842 N N . ASN A 1 112 ? 0.893 -2.026 -18.323 1.00 89.12 112 ASN A N 1
ATOM 843 C CA . ASN A 1 112 ? -0.533 -2.051 -18.622 1.00 89.12 112 ASN A CA 1
ATOM 844 C C . ASN A 1 112 ? -1.259 -3.089 -17.763 1.00 89.12 112 ASN A C 1
ATOM 846 O O . ASN A 1 112 ? -0.671 -4.000 -17.174 1.00 89.12 112 ASN A O 1
ATOM 850 N N . GLU A 1 113 ? -2.576 -2.938 -17.699 1.00 79.75 113 GLU A N 1
ATOM 851 C CA . GLU A 1 113 ? -3.462 -3.880 -17.037 1.00 79.75 113 GLU A CA 1
ATOM 852 C C . GLU A 1 113 ? -4.407 -4.502 -18.043 1.00 79.75 113 GLU A C 1
ATOM 854 O O . GLU A 1 113 ? -5.180 -3.808 -18.702 1.00 79.75 113 GLU A O 1
ATOM 859 N N . ARG A 1 114 ? -4.363 -5.829 -18.120 1.00 70.25 114 ARG A N 1
ATOM 860 C CA . ARG A 1 114 ? -5.257 -6.624 -18.952 1.00 70.25 114 ARG A CA 1
ATOM 861 C C . ARG A 1 114 ? -6.363 -7.148 -18.048 1.00 70.25 114 ARG A C 1
ATOM 863 O O . ARG A 1 114 ? -6.330 -8.284 -17.584 1.00 70.25 114 ARG A O 1
ATOM 870 N N . ALA A 1 115 ? -7.291 -6.248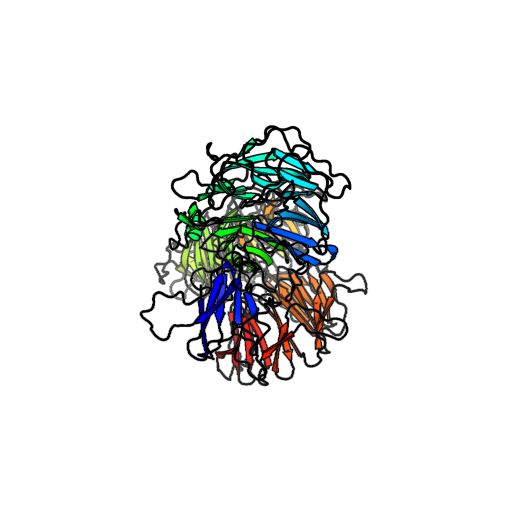 -17.710 1.00 60.78 115 ALA A N 1
ATOM 871 C CA . ALA A 1 115 ? -8.290 -6.455 -16.659 1.00 60.78 115 ALA A CA 1
ATOM 872 C C . ALA A 1 115 ? -9.135 -7.726 -16.863 1.00 60.78 115 ALA A C 1
ATOM 874 O O . ALA A 1 115 ? -9.444 -8.405 -15.890 1.00 60.78 115 ALA A O 1
ATOM 875 N N . ALA A 1 116 ? -9.444 -8.086 -18.114 1.00 51.00 116 ALA A N 1
ATOM 876 C CA . ALA A 1 116 ? -10.205 -9.294 -18.441 1.00 51.00 116 ALA A CA 1
ATOM 877 C C . ALA A 1 116 ? -9.415 -10.599 -18.221 1.00 51.00 116 ALA A C 1
ATOM 879 O O . ALA A 1 116 ? -10.012 -11.649 -18.017 1.00 51.00 116 ALA A O 1
ATOM 880 N N . GLN A 1 117 ? -8.082 -10.541 -18.257 1.00 55.16 117 GLN A N 1
ATOM 881 C CA . GLN A 1 117 ? -7.190 -11.692 -18.099 1.00 55.16 117 GLN A CA 1
ATOM 882 C C . GLN A 1 117 ? -6.576 -11.768 -16.693 1.00 55.16 117 GLN A C 1
ATOM 884 O O . GLN A 1 117 ? -5.993 -12.785 -16.335 1.00 55.16 117 GLN A O 1
ATOM 889 N N . GLY A 1 118 ? -6.692 -10.707 -15.885 1.00 58.62 118 GLY A N 1
ATOM 890 C CA . GLY A 1 118 ? -6.069 -10.635 -14.559 1.00 58.62 118 GLY A CA 1
ATOM 891 C C . GLY A 1 118 ? -4.538 -10.574 -14.607 1.00 58.62 118 GLY A C 1
ATOM 892 O O . GLY A 1 118 ? -3.874 -10.913 -13.628 1.00 58.62 118 GLY A O 1
ATOM 893 N N . GLU A 1 119 ? -3.970 -10.156 -15.740 1.00 66.00 119 GLU A N 1
ATOM 894 C CA . GLU A 1 119 ? -2.530 -10.150 -15.992 1.00 66.00 119 GLU A CA 1
ATOM 895 C C . GLU A 1 119 ? -1.989 -8.713 -16.155 1.00 66.00 119 GLU A C 1
ATOM 897 O O . GLU A 1 119 ? -2.705 -7.783 -16.549 1.00 66.00 119 GLU A O 1
ATOM 902 N N . LYS A 1 120 ? -0.701 -8.523 -15.845 1.00 78.50 120 LYS A N 1
ATOM 903 C CA . LYS A 1 120 ? -0.016 -7.221 -15.861 1.00 78.50 120 LYS A CA 1
ATOM 904 C C . LYS A 1 120 ? 1.184 -7.268 -16.784 1.00 78.50 120 LYS A C 1
ATOM 906 O O . LYS A 1 120 ? 2.085 -8.083 -16.577 1.00 78.50 120 LYS A O 1
ATOM 911 N N . GLY A 1 121 ? 1.189 -6.379 -17.771 1.00 89.25 121 GLY A N 1
ATOM 912 C CA . GLY A 1 121 ? 2.313 -6.246 -18.676 1.00 89.25 121 GLY A CA 1
ATOM 913 C C . GLY A 1 121 ? 3.333 -5.229 -18.183 1.00 89.25 121 GLY A C 1
ATOM 914 O O . GLY A 1 121 ? 2.972 -4.235 -17.549 1.00 89.25 121 GLY A O 1
ATOM 915 N N . VAL A 1 122 ? 4.600 -5.486 -18.485 1.00 93.88 122 VAL A N 1
ATOM 916 C CA . VAL A 1 122 ? 5.729 -4.587 -18.237 1.00 93.88 122 VAL A CA 1
ATOM 917 C C . VAL A 1 122 ? 6.520 -4.475 -19.531 1.00 93.88 122 VAL A C 1
ATOM 919 O O . VAL A 1 122 ? 6.882 -5.489 -20.124 1.00 93.88 122 VAL A O 1
ATOM 922 N N . TYR A 1 123 ? 6.787 -3.243 -19.948 1.00 94.50 123 TYR A N 1
ATOM 923 C CA . TYR A 1 123 ? 7.446 -2.928 -21.210 1.00 94.50 123 TYR A CA 1
ATOM 924 C C . TYR A 1 123 ? 8.554 -1.923 -20.951 1.00 94.50 123 TYR A C 1
ATOM 926 O O . TYR A 1 123 ? 8.362 -0.976 -20.185 1.00 94.50 123 TYR A O 1
ATOM 934 N N . ILE A 1 124 ? 9.711 -2.136 -21.563 1.00 93.44 124 ILE A N 1
ATOM 935 C CA . ILE A 1 124 ? 10.915 -1.345 -21.324 1.00 93.44 124 ILE A CA 1
ATOM 936 C C . ILE A 1 124 ? 11.608 -0.993 -22.631 1.00 93.44 124 ILE A C 1
ATOM 938 O O . ILE A 1 124 ? 11.741 -1.833 -23.517 1.00 93.44 124 ILE A O 1
ATOM 942 N N . GLY A 1 125 ? 12.068 0.253 -22.707 1.00 92.12 125 GLY A N 1
ATOM 943 C CA . GLY A 1 125 ? 12.955 0.752 -23.750 1.00 92.12 125 GLY A CA 1
ATOM 944 C C . GLY A 1 125 ? 14.373 0.891 -23.212 1.00 92.12 125 GLY A C 1
ATOM 945 O O . GLY A 1 125 ? 14.567 1.397 -22.098 1.00 92.12 125 GLY A O 1
ATOM 946 N N . GLN A 1 126 ? 15.349 0.399 -23.968 1.00 88.81 126 GLN A N 1
ATOM 947 C CA . GLN A 1 126 ? 16.737 0.302 -23.536 1.00 88.81 126 GLN A CA 1
ATOM 948 C C . GLN A 1 126 ? 17.684 0.819 -24.608 1.00 88.81 126 GLN A C 1
ATOM 950 O O . GLN A 1 126 ? 17.347 0.839 -25.791 1.00 88.81 126 GLN A O 1
ATOM 955 N N . GLN A 1 127 ? 18.864 1.237 -24.164 1.00 86.75 127 GLN A N 1
ATOM 956 C CA . GLN A 1 127 ? 19.974 1.520 -25.063 1.00 86.75 127 GLN A CA 1
ATOM 957 C C . GLN A 1 127 ? 20.529 0.213 -25.627 1.00 86.75 127 GLN A C 1
ATOM 959 O O . GLN A 1 127 ? 20.649 -0.748 -24.861 1.00 86.75 127 GLN A O 1
ATOM 964 N N . ASP A 1 128 ? 20.836 0.198 -26.925 1.00 81.12 128 ASP A N 1
ATOM 965 C CA . ASP A 1 128 ? 21.531 -0.860 -27.685 1.00 81.12 128 ASP A CA 1
ATOM 966 C C . ASP A 1 128 ? 20.810 -2.231 -27.778 1.00 81.12 128 ASP A C 1
ATOM 968 O O . ASP A 1 128 ? 20.846 -2.913 -28.803 1.00 81.12 128 ASP A O 1
ATOM 972 N N . SER A 1 129 ? 20.066 -2.622 -26.744 1.00 81.31 129 SER A N 1
ATOM 973 C CA . SER A 1 129 ? 19.420 -3.932 -26.593 1.00 81.31 129 SER A CA 1
ATOM 974 C C . SER A 1 129 ? 17.969 -3.984 -27.085 1.00 81.31 129 SER A C 1
ATOM 976 O O . SER A 1 129 ? 17.382 -5.063 -27.167 1.00 81.31 129 SER A O 1
ATOM 978 N N . GLY A 1 130 ? 17.373 -2.843 -27.428 1.00 87.62 130 GLY A N 1
ATOM 979 C CA . GLY A 1 130 ? 16.030 -2.761 -27.986 1.00 87.62 130 GLY A CA 1
ATOM 980 C C . GLY A 1 130 ? 14.902 -2.659 -26.959 1.00 87.62 130 GLY A C 1
ATOM 981 O O . GLY A 1 130 ? 15.080 -2.269 -25.800 1.00 87.62 130 GLY A O 1
ATOM 982 N N . GLY A 1 131 ? 13.693 -2.975 -27.420 1.00 90.38 131 GLY A N 1
ATOM 983 C CA . GLY A 1 131 ? 12.461 -2.881 -26.640 1.00 90.38 131 GLY A CA 1
ATOM 984 C C . GLY A 1 131 ? 12.012 -4.254 -26.168 1.00 90.38 131 GLY A C 1
ATOM 985 O O . GLY A 1 131 ? 11.818 -5.137 -26.994 1.00 90.38 131 GLY A O 1
ATOM 986 N N . PHE A 1 132 ? 11.795 -4.428 -24.865 1.00 90.62 132 PHE A N 1
ATOM 987 C CA . PHE A 1 132 ? 11.336 -5.697 -24.297 1.00 90.62 132 PHE A CA 1
ATOM 988 C C . PHE A 1 132 ? 9.945 -5.552 -23.695 1.00 90.62 132 PHE A C 1
ATOM 990 O O . PHE A 1 132 ? 9.674 -4.598 -22.965 1.00 90.62 132 PHE A O 1
ATOM 997 N N . GLY A 1 133 ? 9.089 -6.537 -23.938 1.00 91.94 133 GLY A N 1
ATOM 998 C CA . GLY A 1 133 ? 7.750 -6.615 -23.377 1.00 91.94 133 GLY A CA 1
ATOM 999 C C . GLY A 1 133 ? 7.482 -7.973 -22.761 1.00 91.94 133 GLY A C 1
ATOM 1000 O O . GLY A 1 133 ? 7.806 -9.006 -23.339 1.00 91.94 133 GLY A O 1
ATOM 1001 N N . THR A 1 134 ? 6.853 -7.980 -21.595 1.00 90.25 134 THR A N 1
ATOM 1002 C CA . THR A 1 134 ? 6.247 -9.185 -21.041 1.00 90.25 134 THR A CA 1
ATOM 1003 C C . THR A 1 134 ? 4.811 -8.900 -20.659 1.00 90.25 134 THR A C 1
ATOM 1005 O O . THR A 1 134 ? 4.489 -7.858 -20.096 1.00 90.25 134 THR A O 1
ATOM 1008 N N . ARG A 1 135 ? 3.949 -9.869 -20.936 1.00 88.12 135 ARG A N 1
ATOM 1009 C CA . ARG A 1 135 ? 2.556 -9.931 -20.489 1.00 88.12 135 ARG A CA 1
ATOM 1010 C C . ARG A 1 135 ? 2.431 -10.481 -19.062 1.00 88.12 135 ARG A C 1
ATOM 1012 O O . ARG A 1 135 ? 1.391 -10.323 -18.420 1.00 88.12 135 ARG A O 1
ATOM 1019 N N . ASP A 1 136 ? 3.512 -11.069 -18.562 1.00 81.38 136 ASP A N 1
ATOM 1020 C CA . ASP A 1 136 ? 3.539 -11.970 -17.420 1.00 81.38 136 ASP A CA 1
ATOM 1021 C C . ASP A 1 136 ? 4.287 -11.380 -16.224 1.00 81.38 136 ASP A C 1
ATOM 1023 O O . ASP A 1 136 ? 4.838 -12.115 -15.409 1.00 81.38 136 ASP A O 1
ATOM 1027 N N . GLY A 1 137 ? 4.289 -10.051 -16.059 1.00 74.88 137 GLY A N 1
ATOM 1028 C CA . GLY A 1 137 ? 5.093 -9.361 -15.040 1.00 74.88 137 GLY A CA 1
ATOM 1029 C C . GLY A 1 137 ? 4.922 -9.916 -13.615 1.00 74.88 137 GLY A C 1
ATOM 1030 O O . GLY A 1 137 ? 5.879 -9.945 -12.829 1.00 74.88 137 GLY A O 1
ATOM 1031 N N . GLY A 1 138 ? 3.732 -10.438 -13.304 1.00 68.50 138 GLY A N 1
ATOM 1032 C CA . GLY A 1 138 ? 3.395 -11.065 -12.025 1.00 68.50 138 GLY A CA 1
ATOM 1033 C C . GLY A 1 138 ? 3.778 -12.546 -11.858 1.00 68.50 138 GLY A C 1
ATOM 1034 O O . GLY A 1 138 ? 3.766 -13.017 -10.720 1.00 68.50 138 GLY A O 1
ATOM 1035 N N . LYS A 1 139 ? 4.122 -13.278 -12.930 1.00 70.50 139 LYS A N 1
ATOM 1036 C CA . LYS A 1 139 ? 4.465 -14.716 -12.890 1.00 70.50 139 LYS A CA 1
ATOM 1037 C C . LYS A 1 139 ? 5.904 -14.931 -12.403 1.00 70.50 139 LYS A C 1
ATOM 1039 O O . LYS A 1 139 ? 6.742 -14.039 -12.497 1.00 70.50 139 LYS A O 1
ATOM 1044 N N . ALA A 1 140 ? 6.203 -16.101 -11.833 1.00 61.47 140 ALA A N 1
ATOM 1045 C CA . ALA A 1 140 ? 7.548 -16.416 -11.335 1.00 61.47 140 ALA A CA 1
ATOM 1046 C C . ALA A 1 140 ? 8.577 -16.526 -12.470 1.00 61.47 140 ALA A C 1
ATOM 1048 O O . ALA A 1 140 ? 9.641 -15.911 -12.392 1.00 61.47 140 ALA A O 1
ATOM 1049 N N . THR A 1 141 ? 8.206 -17.238 -13.533 1.00 69.06 141 THR A N 1
ATOM 1050 C CA . THR A 1 141 ? 8.913 -17.275 -14.816 1.00 69.06 141 THR A CA 1
ATOM 1051 C C . THR A 1 141 ? 8.193 -16.334 -15.774 1.00 69.06 141 THR A C 1
ATOM 1053 O O . THR A 1 141 ? 6.964 -16.346 -15.825 1.00 69.06 141 THR A O 1
ATOM 1056 N N . ARG A 1 142 ? 8.945 -15.475 -16.463 1.00 79.06 142 ARG A N 1
ATOM 1057 C CA . ARG A 1 142 ? 8.412 -14.411 -17.319 1.00 79.06 142 ARG A CA 1
ATOM 1058 C C . ARG A 1 142 ? 8.933 -14.616 -18.724 1.00 79.06 142 ARG A C 1
ATOM 1060 O O . ARG A 1 142 ? 10.150 -14.619 -18.907 1.00 79.06 142 ARG A O 1
ATOM 1067 N N . ASP A 1 143 ? 8.022 -14.701 -19.678 1.00 83.38 143 ASP A N 1
ATOM 1068 C CA . ASP A 1 143 ? 8.383 -14.704 -21.087 1.00 83.38 143 ASP A CA 1
ATOM 1069 C C . ASP A 1 143 ? 8.489 -13.255 -21.557 1.00 83.38 143 ASP A C 1
ATOM 1071 O O . ASP A 1 143 ? 7.540 -12.470 -21.440 1.00 83.38 143 ASP A O 1
ATOM 1075 N N . TRP A 1 144 ? 9.679 -12.888 -22.017 1.00 86.12 144 TRP A N 1
ATOM 1076 C CA . TRP A 1 144 ? 9.974 -11.575 -22.569 1.00 86.12 144 TRP A CA 1
ATOM 1077 C C . TRP A 1 144 ? 10.128 -11.693 -24.078 1.00 86.12 144 TRP A C 1
ATOM 1079 O O . TRP A 1 144 ? 10.891 -12.528 -24.557 1.00 86.12 144 TRP A O 1
ATOM 1089 N N . ASN A 1 145 ? 9.448 -10.819 -24.808 1.00 90.25 145 ASN A N 1
ATOM 1090 C CA . ASN A 1 145 ? 9.624 -10.662 -26.242 1.00 90.25 145 ASN A CA 1
ATOM 1091 C C . ASN A 1 145 ? 10.392 -9.374 -26.523 1.00 90.25 145 ASN A C 1
ATOM 1093 O O . ASN A 1 145 ? 10.150 -8.354 -25.877 1.00 90.25 145 ASN A O 1
ATOM 1097 N N . SER A 1 146 ? 11.297 -9.432 -27.496 1.00 87.56 146 SER A N 1
ATOM 1098 C CA . SER A 1 146 ? 12.023 -8.275 -28.014 1.00 87.56 146 SER A CA 1
ATOM 1099 C C . SER A 1 146 ? 11.944 -8.295 -29.541 1.00 87.56 146 SER A C 1
ATOM 1101 O O . SER A 1 146 ? 12.728 -8.992 -30.185 1.00 87.56 146 SER A O 1
ATOM 1103 N N . PRO A 1 147 ? 10.943 -7.625 -30.141 1.00 81.94 147 PRO A N 1
ATOM 1104 C CA . PRO A 1 147 ? 10.705 -7.683 -31.581 1.00 81.94 147 PRO A CA 1
ATOM 1105 C C . PRO A 1 147 ? 11.642 -6.752 -32.362 1.00 81.94 147 PRO A C 1
ATOM 1107 O O . PRO A 1 147 ? 11.733 -6.846 -33.584 1.00 81.94 147 PRO A O 1
ATOM 1110 N N . THR A 1 148 ? 12.320 -5.834 -31.673 1.00 78.12 148 THR A N 1
ATOM 1111 C CA . THR A 1 148 ? 13.153 -4.790 -32.273 1.00 78.12 148 THR A CA 1
ATOM 1112 C C . THR A 1 148 ? 14.474 -4.668 -31.525 1.00 78.12 148 THR A C 1
ATOM 1114 O O . THR A 1 148 ? 14.466 -4.549 -30.302 1.00 78.12 148 THR A O 1
ATOM 1117 N N . CYS A 1 149 ? 15.580 -4.651 -32.272 1.00 74.06 149 CYS A N 1
ATOM 1118 C CA . CYS A 1 149 ? 16.937 -4.359 -31.791 1.00 74.06 149 CYS A CA 1
ATOM 1119 C C . CYS A 1 149 ? 17.104 -2.896 -31.335 1.00 74.06 149 CYS A C 1
ATOM 1121 O O . CYS A 1 149 ? 16.164 -2.102 -31.436 1.00 74.06 149 CYS A O 1
ATOM 1123 N N . CYS A 1 150 ? 18.355 -2.524 -31.025 1.00 83.38 150 CYS A N 1
ATOM 1124 C CA . CYS A 1 150 ? 18.857 -1.158 -31.164 1.00 83.38 150 CYS A CA 1
ATOM 1125 C C . CYS A 1 150 ? 18.439 -0.220 -30.008 1.00 83.38 150 CYS A C 1
ATOM 1127 O O . CYS A 1 150 ? 18.218 -0.678 -28.892 1.00 83.38 150 CYS A O 1
ATOM 1129 N N . ASP A 1 151 ? 18.356 1.093 -30.229 1.00 88.94 151 ASP A N 1
ATOM 1130 C CA . ASP A 1 151 ? 17.980 2.048 -29.183 1.00 88.94 151 ASP A CA 1
ATOM 1131 C C . ASP A 1 151 ? 16.464 2.239 -29.120 1.00 88.94 151 ASP A C 1
ATOM 1133 O O . ASP A 1 151 ? 15.853 2.721 -30.077 1.00 88.94 151 ASP A O 1
ATOM 1137 N N . VAL A 1 152 ? 15.852 1.956 -27.969 1.00 92.56 152 VAL A N 1
ATOM 1138 C CA . VAL A 1 152 ? 14.443 2.276 -27.705 1.00 92.56 152 VAL A CA 1
ATOM 1139 C C . VAL A 1 152 ? 14.338 3.324 -26.607 1.00 92.56 152 VAL A C 1
ATOM 1141 O O . VAL A 1 152 ? 14.588 3.048 -25.434 1.00 92.56 152 VAL A O 1
ATOM 1144 N N . PHE A 1 153 ? 13.946 4.543 -26.982 1.00 91.94 153 PHE A N 1
ATOM 1145 C CA . PHE A 1 153 ? 13.944 5.685 -26.060 1.00 91.94 153 PHE A CA 1
ATOM 1146 C C . PHE A 1 153 ? 12.639 5.872 -25.304 1.00 91.94 153 PHE A C 1
ATOM 1148 O O . PHE A 1 153 ? 12.653 6.429 -24.210 1.00 91.94 153 PHE A O 1
ATOM 1155 N N . ASP A 1 154 ? 11.520 5.424 -25.868 1.00 94.06 154 ASP A N 1
ATOM 1156 C CA . ASP A 1 154 ? 10.225 5.563 -25.218 1.00 94.06 154 ASP A CA 1
ATOM 1157 C C . ASP A 1 154 ? 9.309 4.381 -25.482 1.00 94.06 154 ASP A C 1
ATOM 1159 O O . ASP A 1 154 ? 9.338 3.806 -26.571 1.00 94.06 154 ASP A O 1
ATOM 1163 N N . VAL A 1 155 ? 8.493 4.048 -24.485 1.00 94.62 155 VAL A N 1
ATOM 1164 C CA . VAL A 1 155 ? 7.507 2.976 -24.534 1.00 94.62 155 VAL A CA 1
ATOM 1165 C C . VAL A 1 155 ? 6.289 3.371 -23.709 1.00 94.62 155 VAL A C 1
ATOM 1167 O O . VAL A 1 155 ? 6.397 3.736 -22.544 1.00 94.62 155 VAL A O 1
ATOM 1170 N N . GLU A 1 156 ? 5.112 3.268 -24.311 1.00 95.56 156 GLU A N 1
ATOM 1171 C CA . GLU A 1 156 ? 3.829 3.533 -23.670 1.00 95.56 156 GLU A CA 1
ATOM 1172 C C . GLU A 1 156 ? 2.861 2.395 -23.987 1.00 95.56 156 GLU A C 1
ATOM 1174 O O . GLU A 1 156 ? 2.761 1.935 -25.126 1.00 95.56 156 GLU A O 1
ATOM 1179 N N . ALA A 1 157 ? 2.141 1.930 -22.969 1.00 93.19 157 ALA A N 1
ATOM 1180 C CA . ALA A 1 157 ? 1.308 0.739 -23.062 1.00 93.19 157 ALA A CA 1
ATOM 1181 C C . ALA A 1 157 ? -0.125 1.024 -22.604 1.00 93.19 157 ALA A C 1
ATOM 1183 O O . ALA A 1 157 ? -0.354 1.617 -21.551 1.00 93.19 157 ALA A O 1
ATOM 1184 N N . GLU A 1 158 ? -1.091 0.543 -23.381 1.00 90.62 158 GLU A N 1
ATOM 1185 C CA . GLU A 1 158 ? -2.510 0.502 -23.027 1.00 90.62 158 GLU A CA 1
ATOM 1186 C C . GLU A 1 158 ? -3.024 -0.945 -23.092 1.00 90.62 158 GLU A C 1
ATOM 1188 O O . GLU A 1 158 ? -2.266 -1.875 -23.377 1.00 90.62 158 GLU A O 1
ATOM 1193 N N . ALA A 1 159 ? -4.300 -1.180 -22.785 1.00 84.25 159 ALA A N 1
ATOM 1194 C CA . ALA A 1 159 ? -4.867 -2.525 -22.873 1.00 84.25 159 ALA A CA 1
ATOM 1195 C C . ALA A 1 159 ? -4.799 -3.038 -24.327 1.00 84.25 159 ALA A C 1
ATOM 1197 O O . ALA A 1 159 ? -5.420 -2.458 -25.215 1.00 84.25 159 ALA A O 1
ATOM 1198 N N . GLY A 1 160 ? -4.044 -4.115 -24.575 1.00 86.81 160 GLY A N 1
ATOM 1199 C CA . GLY A 1 160 ? -3.921 -4.727 -25.902 1.00 86.81 160 GLY A CA 1
ATOM 1200 C C . GLY A 1 160 ? -2.852 -4.129 -26.822 1.00 86.81 160 GLY A C 1
ATOM 1201 O O . GLY A 1 160 ? -2.643 -4.675 -27.904 1.00 86.81 160 GLY A O 1
ATOM 1202 N N . ARG A 1 161 ? -2.161 -3.046 -26.437 1.00 91.62 161 ARG A N 1
ATOM 1203 C CA . ARG A 1 161 ? -1.239 -2.332 -27.336 1.00 91.62 161 ARG A CA 1
ATOM 1204 C C . ARG A 1 161 ? -0.029 -1.723 -26.642 1.00 91.62 161 ARG A C 1
ATOM 1206 O O . ARG A 1 161 ? -0.122 -1.242 -25.514 1.00 91.62 161 ARG A O 1
ATOM 1213 N N . VAL A 1 162 ? 1.069 -1.653 -27.392 1.00 95.19 162 VAL A N 1
ATOM 1214 C CA . VAL A 1 162 ? 2.274 -0.899 -27.044 1.00 95.19 162 VAL A CA 1
ATOM 1215 C C . VAL A 1 162 ? 2.660 0.017 -28.206 1.00 95.19 162 VAL A C 1
ATOM 1217 O O . VAL A 1 162 ? 2.599 -0.376 -29.371 1.00 95.19 162 VAL A O 1
ATOM 1220 N N . VAL A 1 163 ? 3.051 1.248 -27.882 1.00 95.81 163 VAL A N 1
ATOM 1221 C CA . VAL A 1 163 ? 3.664 2.204 -28.812 1.00 95.81 163 VAL A CA 1
ATOM 1222 C C . VAL A 1 163 ? 5.060 2.515 -28.303 1.00 95.81 163 VAL A C 1
ATOM 1224 O O . VAL A 1 163 ? 5.232 2.801 -27.119 1.00 95.81 163 VAL A O 1
ATOM 1227 N N . TYR A 1 164 ? 6.055 2.455 -29.178 1.00 95.00 164 TYR A N 1
ATOM 1228 C CA . TYR A 1 164 ? 7.446 2.689 -28.802 1.00 95.00 164 TYR A CA 1
ATOM 1229 C C . TYR A 1 164 ? 8.228 3.380 -29.914 1.00 95.00 164 TYR A C 1
ATOM 1231 O O . TYR A 1 164 ? 7.788 3.437 -31.064 1.00 95.00 164 TYR A O 1
ATOM 1239 N N . THR A 1 165 ? 9.378 3.949 -29.562 1.00 94.50 165 THR A N 1
ATOM 1240 C CA . THR A 1 165 ? 10.263 4.632 -30.514 1.00 94.50 165 THR A CA 1
ATOM 1241 C C . THR A 1 165 ? 11.579 3.887 -30.665 1.00 94.50 165 THR A C 1
ATOM 1243 O O . THR A 1 165 ? 12.162 3.495 -29.663 1.00 94.50 165 THR A O 1
ATOM 1246 N N . VAL A 1 166 ? 12.042 3.693 -31.902 1.00 93.25 166 VAL A N 1
ATOM 1247 C CA . VAL A 1 166 ? 13.251 2.918 -32.230 1.00 93.25 166 VAL A CA 1
ATOM 1248 C C . VAL A 1 166 ? 14.242 3.788 -32.999 1.00 93.25 166 VAL A C 1
ATOM 1250 O O . VAL A 1 166 ? 13.860 4.537 -33.901 1.00 93.25 166 VAL A O 1
ATOM 1253 N N . CYS A 1 167 ? 15.519 3.669 -32.660 1.00 89.62 167 CYS A N 1
ATOM 1254 C CA . CYS A 1 167 ? 16.665 4.373 -33.225 1.00 89.62 167 CYS A CA 1
ATOM 1255 C C . CYS A 1 167 ? 17.840 3.374 -33.395 1.00 89.62 167 CYS A C 1
ATOM 1257 O O . CYS A 1 167 ? 17.832 2.320 -32.775 1.00 89.62 167 CYS A O 1
ATOM 1259 N N . ARG A 1 168 ? 18.858 3.596 -34.239 1.00 86.06 168 ARG A N 1
ATOM 1260 C CA . ARG A 1 168 ? 19.019 4.685 -35.213 1.00 86.06 168 ARG A CA 1
ATOM 1261 C C . ARG A 1 168 ? 18.962 4.163 -36.641 1.00 86.06 168 ARG A C 1
ATOM 1263 O O . ARG A 1 168 ? 19.841 3.433 -37.083 1.00 86.06 168 ARG A O 1
ATOM 1270 N N . PHE A 1 169 ? 17.960 4.600 -37.392 1.00 88.31 169 PHE A N 1
ATOM 1271 C CA . PHE A 1 169 ? 17.876 4.311 -38.819 1.00 88.31 169 PHE A CA 1
ATOM 1272 C C . PHE A 1 169 ? 18.807 5.242 -39.607 1.00 88.31 169 PHE A C 1
ATOM 1274 O O . PHE A 1 169 ? 18.876 6.442 -39.339 1.00 88.31 169 PHE A O 1
ATOM 1281 N N . ASN A 1 170 ? 19.494 4.694 -40.615 1.00 86.62 170 ASN A N 1
ATOM 1282 C CA . ASN A 1 170 ? 20.454 5.431 -41.452 1.00 86.62 170 ASN A CA 1
ATOM 1283 C C . ASN A 1 170 ? 19.804 6.466 -42.386 1.00 86.62 170 ASN A C 1
ATOM 1285 O O . ASN A 1 170 ? 20.493 7.322 -42.935 1.00 86.62 170 ASN A O 1
ATOM 1289 N N . VAL A 1 171 ? 18.485 6.393 -42.577 1.00 85.94 171 VAL A N 1
ATOM 1290 C CA . VAL A 1 171 ? 17.708 7.345 -43.379 1.00 85.94 171 VAL A CA 1
ATOM 1291 C C . VAL A 1 171 ? 16.660 8.020 -42.508 1.00 85.94 171 VAL A C 1
ATOM 1293 O O . VAL A 1 171 ? 16.062 7.380 -41.640 1.00 85.94 171 VAL A O 1
ATOM 1296 N N . ALA A 1 172 ? 16.440 9.313 -42.750 1.00 82.81 172 ALA A N 1
ATOM 1297 C CA . ALA A 1 172 ? 15.494 10.110 -41.984 1.00 82.81 172 ALA A CA 1
ATOM 1298 C C . ALA A 1 172 ? 14.044 9.581 -42.126 1.00 82.81 172 ALA A C 1
ATOM 1300 O O . ALA A 1 172 ? 13.662 9.183 -43.227 1.00 82.81 172 ALA A O 1
ATOM 1301 N N . PRO A 1 173 ? 13.232 9.615 -41.049 1.00 88.75 173 PRO A N 1
ATOM 1302 C CA . PRO A 1 173 ? 13.616 10.011 -39.695 1.00 88.75 173 PRO A CA 1
ATOM 1303 C C . PRO A 1 173 ? 14.483 8.937 -39.012 1.00 88.75 173 PRO A C 1
ATOM 1305 O O . PRO A 1 173 ? 14.224 7.739 -39.112 1.00 88.75 173 PRO A O 1
ATOM 1308 N N . ALA A 1 174 ? 15.533 9.390 -38.316 1.00 89.81 174 ALA A N 1
ATOM 1309 C CA . ALA A 1 174 ? 16.511 8.510 -37.668 1.00 89.81 174 ALA A CA 1
ATOM 1310 C C . ALA A 1 174 ? 15.927 7.769 -36.451 1.00 89.81 174 ALA A C 1
ATOM 1312 O O . ALA A 1 174 ? 16.345 6.653 -36.150 1.00 89.81 174 ALA A O 1
ATOM 1313 N N . THR A 1 175 ? 14.944 8.383 -35.789 1.00 92.56 175 THR A N 1
ATOM 1314 C CA . THR A 1 175 ? 14.108 7.762 -34.758 1.00 92.56 175 THR A CA 1
ATOM 1315 C C . THR A 1 175 ? 12.701 7.608 -35.316 1.00 92.56 175 THR A C 1
ATOM 1317 O O . THR A 1 175 ? 12.127 8.579 -35.812 1.00 92.56 175 THR A O 1
ATOM 1320 N N . ARG A 1 176 ? 12.149 6.401 -35.225 1.00 93.56 176 ARG A N 1
ATOM 1321 C CA . ARG A 1 176 ? 10.869 6.003 -35.822 1.00 93.56 176 ARG A CA 1
ATOM 1322 C C . ARG A 1 176 ? 9.896 5.525 -34.759 1.00 93.56 176 ARG A C 1
ATOM 1324 O O . ARG A 1 176 ? 10.328 5.107 -33.689 1.00 93.56 176 ARG A O 1
ATOM 1331 N N . MET A 1 177 ? 8.596 5.592 -35.034 1.00 94.31 177 MET A N 1
ATOM 1332 C CA . MET A 1 177 ? 7.549 5.188 -34.090 1.00 94.31 177 MET A CA 1
ATOM 1333 C C . MET A 1 177 ? 6.890 3.893 -34.554 1.00 94.31 177 MET A C 1
ATOM 1335 O O . MET A 1 177 ? 6.509 3.774 -35.715 1.00 94.31 177 MET A O 1
ATOM 1339 N N . PHE A 1 178 ? 6.730 2.945 -33.638 1.00 94.56 178 PHE A N 1
ATOM 1340 C CA . PHE A 1 178 ? 6.174 1.627 -33.903 1.00 94.56 178 PHE A CA 1
ATOM 1341 C C . PHE A 1 178 ? 4.929 1.382 -33.063 1.00 94.56 178 PHE A C 1
ATOM 1343 O O . PHE A 1 178 ? 4.839 1.791 -31.904 1.00 94.56 178 PHE A O 1
ATOM 1350 N N . LEU A 1 179 ? 3.979 0.690 -33.678 1.00 94.50 179 LEU A N 1
ATOM 1351 C CA . LEU A 1 179 ? 2.745 0.212 -33.085 1.00 94.50 179 LEU A CA 1
ATOM 1352 C C . LEU A 1 179 ? 2.788 -1.316 -33.043 1.00 94.50 179 LEU A C 1
ATOM 1354 O O . LEU A 1 179 ? 3.025 -1.953 -34.068 1.00 94.50 179 LEU A O 1
ATOM 1358 N N . ASP A 1 180 ? 2.533 -1.908 -31.882 1.00 94.56 180 ASP A N 1
ATOM 1359 C CA . ASP A 1 180 ? 2.489 -3.363 -31.711 1.00 94.56 180 ASP A CA 1
ATOM 1360 C C . ASP A 1 180 ? 1.327 -3.762 -30.793 1.00 94.56 180 ASP A C 1
ATOM 1362 O O . ASP A 1 180 ? 0.796 -2.955 -30.019 1.00 94.56 180 ASP A O 1
ATOM 1366 N N . GLY A 1 181 ? 0.932 -5.028 -30.868 1.00 92.44 181 GLY A N 1
ATOM 1367 C CA . GLY A 1 181 ? 0.128 -5.634 -29.822 1.00 92.44 181 GLY A CA 1
ATOM 1368 C C . GLY A 1 181 ? 0.916 -5.696 -28.515 1.00 92.44 181 GLY A C 1
ATOM 1369 O O . GLY A 1 181 ? 2.145 -5.690 -28.487 1.00 92.44 181 GLY A O 1
ATOM 1370 N N . ASP A 1 182 ? 0.213 -5.832 -27.399 1.00 89.38 182 ASP A N 1
ATOM 1371 C CA . ASP A 1 182 ? 0.841 -5.955 -26.077 1.00 89.38 182 ASP A CA 1
ATOM 1372 C C . ASP A 1 182 ? 1.629 -7.262 -25.847 1.00 89.38 182 ASP A C 1
ATOM 1374 O O . ASP A 1 182 ? 2.124 -7.498 -24.751 1.00 89.38 182 ASP A O 1
ATOM 1378 N N . ALA A 1 183 ? 1.768 -8.121 -26.863 1.00 89.12 183 ALA A N 1
ATOM 1379 C CA . ALA A 1 183 ? 2.761 -9.198 -26.872 1.00 89.12 183 ALA A CA 1
ATOM 1380 C C . ALA A 1 183 ? 4.172 -8.677 -27.150 1.00 89.12 183 ALA A C 1
ATOM 1382 O O . ALA A 1 183 ? 5.121 -9.378 -26.817 1.00 89.12 183 ALA A O 1
ATOM 1383 N N . MET A 1 184 ? 4.304 -7.514 -27.801 1.00 91.31 184 MET A N 1
ATOM 1384 C CA . MET A 1 184 ? 5.541 -7.065 -28.442 1.00 91.31 184 MET A CA 1
ATOM 1385 C C . MET A 1 184 ? 6.178 -8.162 -29.312 1.00 91.31 184 MET A C 1
ATOM 1387 O O . MET A 1 184 ? 7.335 -8.520 -29.124 1.00 91.31 184 MET A O 1
ATOM 1391 N N . SER A 1 185 ? 5.406 -8.771 -30.216 1.00 89.81 185 SER A N 1
ATOM 1392 C CA . SER A 1 185 ? 5.890 -9.885 -31.046 1.00 89.81 185 SER A CA 1
ATOM 1393 C C . SER A 1 185 ? 6.347 -9.456 -32.439 1.00 89.81 185 SER A C 1
ATOM 1395 O O . SER A 1 185 ? 7.181 -10.136 -33.026 1.00 89.81 185 SER A O 1
ATOM 1397 N N . SER A 1 186 ? 5.785 -8.374 -32.992 1.00 88.88 186 SER A N 1
ATOM 1398 C CA . SER A 1 186 ? 6.111 -7.889 -34.339 1.00 88.88 186 SER A CA 1
ATOM 1399 C C . SER A 1 186 ? 5.504 -6.501 -34.566 1.00 88.88 186 SER A C 1
ATOM 1401 O O . SER A 1 186 ? 4.403 -6.374 -35.109 1.00 88.88 186 SER A O 1
ATOM 1403 N N . GLY A 1 187 ? 6.224 -5.449 -34.180 1.00 89.31 187 GLY A N 1
ATOM 1404 C CA . GLY A 1 187 ? 5.750 -4.076 -34.344 1.00 89.31 187 GLY A CA 1
ATOM 1405 C C . GLY A 1 187 ? 5.778 -3.599 -35.793 1.00 89.31 187 GLY A C 1
ATOM 1406 O O . GLY A 1 187 ? 6.637 -3.988 -36.579 1.00 89.31 187 GLY A O 1
ATOM 1407 N N . THR A 1 188 ? 4.846 -2.712 -36.139 1.00 92.50 188 THR A N 1
ATOM 1408 C CA . THR A 1 188 ? 4.775 -2.055 -37.452 1.00 92.50 188 THR A CA 1
ATOM 1409 C C . THR A 1 188 ? 5.077 -0.567 -37.315 1.00 92.50 188 THR A C 1
ATOM 1411 O O . THR A 1 188 ? 4.550 0.097 -36.423 1.00 92.50 188 THR A O 1
ATOM 1414 N N . GLU A 1 189 ? 5.917 -0.032 -38.201 1.00 93.19 189 GLU A N 1
ATOM 1415 C CA . GLU A 1 189 ? 6.234 1.398 -38.231 1.00 93.19 189 GLU A CA 1
ATOM 1416 C C . GLU A 1 189 ? 5.005 2.232 -38.633 1.00 93.19 189 GLU A C 1
ATOM 1418 O O . GLU A 1 189 ? 4.360 1.968 -39.653 1.00 93.19 189 GLU A O 1
ATOM 1423 N N . ILE A 1 190 ? 4.727 3.293 -37.875 1.00 93.38 190 ILE A N 1
ATOM 1424 C CA . ILE A 1 190 ? 3.735 4.313 -38.218 1.00 93.38 190 ILE A CA 1
ATOM 1425 C C . ILE A 1 190 ? 4.303 5.204 -39.326 1.00 93.38 190 ILE A C 1
ATOM 1427 O O . ILE A 1 190 ? 5.313 5.871 -39.138 1.00 93.38 190 ILE A O 1
ATOM 1431 N N . GLN A 1 191 ? 3.624 5.259 -40.473 1.00 90.69 191 GLN A N 1
ATOM 1432 C CA . GLN A 1 191 ? 4.128 5.952 -41.671 1.00 90.69 191 GLN A CA 1
ATOM 1433 C C . GLN A 1 191 ? 3.880 7.470 -41.674 1.00 90.69 191 GLN A C 1
ATOM 1435 O O . GLN A 1 191 ? 4.450 8.204 -42.478 1.00 90.69 191 GLN A O 1
ATOM 1440 N N . THR A 1 192 ? 3.019 7.963 -40.785 1.00 93.06 192 THR A N 1
ATOM 1441 C CA . THR A 1 192 ? 2.645 9.380 -40.685 1.00 93.06 192 THR A CA 1
ATOM 1442 C C . THR A 1 192 ? 3.124 9.970 -39.366 1.00 93.06 192 THR A C 1
ATOM 1444 O O . THR A 1 192 ? 2.630 9.596 -38.298 1.00 93.06 192 THR A O 1
ATOM 1447 N N . TYR A 1 193 ? 4.053 10.918 -39.445 1.00 93.75 193 TYR A N 1
ATOM 1448 C CA . TYR A 1 193 ? 4.730 11.506 -38.291 1.00 93.75 193 TYR A CA 1
ATOM 1449 C C . TYR A 1 193 ? 4.190 12.904 -37.945 1.00 93.75 193 TYR A C 1
ATOM 1451 O O . TYR A 1 193 ? 3.738 13.626 -38.839 1.00 93.75 193 TYR A O 1
ATOM 1459 N N . PRO A 1 194 ? 4.247 13.315 -36.663 1.00 95.12 194 PRO A N 1
ATOM 1460 C CA . PRO A 1 194 ? 4.112 14.724 -36.303 1.00 95.12 194 PRO A CA 1
ATOM 1461 C C . PRO A 1 194 ? 5.272 15.535 -36.904 1.00 95.12 194 PRO A C 1
ATOM 1463 O O . PRO A 1 194 ? 6.300 14.975 -37.285 1.00 95.12 194 PRO A O 1
ATOM 1466 N N . ALA A 1 195 ? 5.132 16.860 -36.979 1.00 94.94 195 ALA A N 1
ATOM 1467 C CA . ALA A 1 195 ? 6.217 17.700 -37.477 1.00 94.94 195 ALA A CA 1
ATOM 1468 C C . ALA A 1 195 ? 7.448 17.638 -36.549 1.00 94.94 195 ALA A C 1
ATOM 1470 O O . ALA A 1 195 ? 7.322 17.536 -35.329 1.00 94.94 195 ALA A O 1
ATOM 1471 N N . GLY A 1 196 ? 8.649 17.769 -37.121 1.00 93.50 196 GLY A N 1
ATOM 1472 C CA . GLY A 1 196 ? 9.915 17.699 -36.384 1.00 93.50 196 GLY A CA 1
ATOM 1473 C C . GLY A 1 196 ? 10.397 16.273 -36.098 1.00 93.50 196 GLY A C 1
ATOM 1474 O O . GLY A 1 196 ? 9.753 15.286 -36.438 1.00 93.50 196 GLY A O 1
ATOM 1475 N N . SER A 1 197 ? 11.570 16.167 -35.476 1.00 92.62 197 SER A N 1
ATOM 1476 C CA . SER A 1 197 ? 12.197 14.888 -35.134 1.00 92.62 197 SER A CA 1
ATOM 1477 C C . SER A 1 197 ? 11.703 14.375 -33.784 1.00 92.62 197 SER A C 1
ATOM 1479 O O . SER A 1 197 ? 11.561 15.156 -32.839 1.00 92.62 197 SER A O 1
ATOM 1481 N N . LEU A 1 198 ? 11.493 13.062 -33.666 1.00 93.56 198 LEU A N 1
ATOM 1482 C CA . LEU A 1 198 ? 11.208 12.418 -32.382 1.00 93.56 198 LEU A CA 1
ATOM 1483 C C . LEU A 1 198 ? 12.401 12.553 -31.422 1.00 93.56 198 LEU A C 1
ATOM 1485 O O . LEU A 1 198 ? 13.562 12.549 -31.839 1.00 93.56 198 LEU A O 1
ATOM 1489 N N . THR A 1 199 ? 12.098 12.681 -30.132 1.00 89.00 199 THR A N 1
ATOM 1490 C CA . THR A 1 199 ? 13.097 12.897 -29.078 1.00 89.00 199 THR A CA 1
ATOM 1491 C C . THR A 1 199 ? 13.788 11.580 -28.699 1.00 89.00 199 THR A C 1
ATOM 1493 O O . THR A 1 199 ? 13.136 10.548 -28.593 1.00 89.00 199 THR A O 1
ATOM 1496 N N . GLY A 1 200 ? 15.106 11.612 -28.474 1.00 87.44 200 GLY A N 1
ATOM 1497 C CA . GLY A 1 200 ? 15.901 10.468 -28.009 1.00 87.44 200 GLY A CA 1
ATOM 1498 C C . GLY A 1 200 ? 17.000 10.886 -27.030 1.00 87.44 200 GLY A C 1
ATOM 1499 O O . GLY A 1 200 ? 17.309 12.077 -26.930 1.00 87.44 200 GLY A O 1
ATOM 1500 N N . PHE A 1 201 ? 17.576 9.920 -26.302 1.00 85.62 201 PHE A N 1
ATOM 1501 C CA . PHE A 1 201 ? 18.603 10.143 -25.266 1.00 85.62 201 PHE A CA 1
ATOM 1502 C C . PHE A 1 201 ? 18.222 11.226 -24.236 1.00 85.62 201 PHE A C 1
ATOM 1504 O O . PHE A 1 201 ? 18.995 12.150 -23.955 1.00 85.62 201 PHE A O 1
ATOM 1511 N N . LYS A 1 202 ? 16.999 11.141 -23.696 1.00 87.19 202 LYS A N 1
ATOM 1512 C CA . LYS A 1 202 ? 16.492 12.011 -22.624 1.00 87.19 202 LYS A CA 1
ATOM 1513 C C . LYS A 1 202 ? 15.959 11.177 -21.463 1.00 87.19 202 LYS A C 1
ATOM 1515 O O . LYS A 1 202 ? 15.248 10.206 -21.661 1.00 87.19 202 LYS A O 1
ATOM 1520 N N . ASP A 1 203 ? 16.258 11.608 -20.243 1.00 82.19 203 ASP A N 1
ATOM 1521 C CA . ASP A 1 203 ? 15.840 11.021 -18.965 1.00 82.19 203 ASP A CA 1
ATOM 1522 C C . ASP A 1 203 ? 14.392 11.379 -18.584 1.00 82.19 203 ASP A C 1
ATOM 1524 O O . ASP A 1 203 ? 14.076 11.600 -17.416 1.00 82.19 203 ASP A O 1
ATOM 1528 N N . ASN A 1 204 ? 13.515 11.531 -19.576 1.00 84.31 204 ASN A N 1
ATOM 1529 C CA . ASN A 1 204 ? 12.089 11.791 -19.406 1.00 84.31 204 ASN A CA 1
ATOM 1530 C C . ASN A 1 204 ? 11.307 11.143 -20.545 1.00 84.31 204 ASN A C 1
ATOM 1532 O O . ASN A 1 204 ? 11.824 10.971 -21.645 1.00 84.31 204 ASN A O 1
ATOM 1536 N N . ARG A 1 205 ? 10.029 10.869 -20.282 1.00 89.81 205 ARG A N 1
ATOM 1537 C CA . ARG A 1 205 ? 9.084 10.407 -21.299 1.00 89.81 205 ARG A CA 1
ATOM 1538 C C . ARG A 1 205 ? 8.787 11.527 -22.281 1.00 89.81 205 ARG A C 1
ATOM 1540 O O . ARG A 1 205 ? 8.424 12.624 -21.869 1.00 89.81 205 ARG A O 1
ATOM 1547 N N . SER A 1 206 ? 8.915 11.247 -23.563 1.00 93.44 206 SER A N 1
ATOM 1548 C CA . SER A 1 206 ? 8.554 12.118 -24.681 1.00 93.44 206 SER A CA 1
ATOM 1549 C C . SER A 1 206 ? 7.192 11.771 -25.290 1.00 93.44 206 SER A C 1
ATOM 1551 O O . SER A 1 206 ? 6.632 12.588 -26.015 1.00 93.44 206 SER A O 1
ATOM 1553 N N . LEU A 1 207 ? 6.652 10.595 -24.979 1.00 95.62 207 LEU A N 1
ATOM 1554 C CA . LEU A 1 207 ? 5.379 10.050 -25.431 1.00 95.62 207 LEU A CA 1
ATOM 1555 C C . LEU A 1 207 ? 4.511 9.722 -24.212 1.00 95.62 207 LEU A C 1
ATOM 1557 O O . LEU A 1 207 ? 5.013 9.235 -23.203 1.00 95.62 207 LEU A O 1
ATOM 1561 N N . VAL A 1 208 ? 3.202 9.962 -24.296 1.00 95.62 208 VAL A N 1
ATOM 1562 C CA . VAL A 1 208 ? 2.275 9.553 -23.234 1.00 95.62 208 VAL A CA 1
ATOM 1563 C C . VAL A 1 208 ? 0.906 9.151 -23.777 1.00 95.62 208 VAL A C 1
ATOM 1565 O O . VAL A 1 208 ? 0.341 9.828 -24.642 1.00 95.62 208 VAL A O 1
ATOM 1568 N N . ASN A 1 209 ? 0.339 8.067 -23.240 1.00 94.94 209 ASN A N 1
ATOM 1569 C CA . ASN A 1 209 ? -1.058 7.704 -23.478 1.00 94.94 209 ASN A CA 1
ATOM 1570 C C . ASN A 1 209 ? -1.998 8.550 -22.593 1.00 94.94 209 ASN A C 1
ATOM 1572 O O . ASN A 1 209 ? -1.922 8.520 -21.358 1.00 94.94 209 ASN A O 1
ATOM 1576 N N . TYR A 1 210 ? -2.919 9.306 -23.201 1.00 94.25 210 TYR A N 1
ATOM 1577 C CA . TYR A 1 210 ? -3.869 10.144 -22.452 1.00 94.25 210 TYR A CA 1
ATOM 1578 C C . TYR A 1 210 ? -5.300 9.599 -22.443 1.00 94.25 210 TYR A C 1
ATOM 1580 O O . TYR A 1 210 ? -6.035 9.840 -21.481 1.00 94.25 210 TYR A O 1
ATOM 1588 N N . ALA A 1 211 ? -5.677 8.802 -23.442 1.00 91.69 211 ALA A N 1
ATOM 1589 C CA . ALA A 1 211 ? -6.944 8.076 -23.533 1.00 91.69 211 ALA A CA 1
ATOM 1590 C C . ALA A 1 211 ? -6.781 6.847 -24.445 1.00 91.69 211 ALA A C 1
ATOM 1592 O O . ALA A 1 211 ? -5.719 6.647 -25.031 1.00 91.69 211 ALA A O 1
ATOM 1593 N N . SER A 1 212 ? -7.822 6.020 -24.569 1.00 90.88 212 SER A N 1
ATOM 1594 C CA . SER A 1 212 ? -7.767 4.849 -25.453 1.00 90.88 212 SER A CA 1
ATOM 1595 C C . SER A 1 212 ? -7.438 5.271 -26.890 1.00 90.88 212 SER A C 1
ATOM 1597 O O . SER A 1 212 ? -8.001 6.251 -27.385 1.00 90.88 212 SER A O 1
ATOM 1599 N N . ASN A 1 213 ? -6.487 4.586 -27.533 1.00 93.31 213 ASN A N 1
ATOM 1600 C CA . ASN A 1 213 ? -5.945 4.920 -28.859 1.00 93.31 213 ASN A CA 1
ATOM 1601 C C . ASN A 1 213 ? -5.312 6.324 -28.975 1.00 93.31 213 ASN A C 1
ATOM 1603 O O . ASN A 1 213 ? -4.963 6.736 -30.081 1.00 93.31 213 ASN A O 1
ATOM 1607 N N . SER A 1 214 ? -5.184 7.082 -27.886 1.00 96.19 214 SER A N 1
ATOM 1608 C CA . SER A 1 214 ? -4.914 8.519 -27.936 1.00 96.19 214 SER A CA 1
ATOM 1609 C C . SER A 1 214 ? -3.599 8.877 -27.248 1.00 96.19 214 SER A C 1
ATOM 1611 O O . SER A 1 214 ? -3.399 8.583 -26.065 1.00 96.19 214 SER A O 1
ATOM 1613 N N . TYR A 1 215 ? -2.709 9.534 -27.990 1.00 97.56 215 TYR A N 1
ATOM 1614 C CA . TYR A 1 215 ? -1.318 9.753 -27.596 1.00 97.56 215 TYR A CA 1
ATOM 1615 C C . TYR A 1 215 ? -0.893 11.199 -27.823 1.00 97.56 215 TYR A C 1
ATOM 1617 O O . TYR A 1 215 ? -1.298 11.824 -28.804 1.00 97.56 215 TYR A O 1
ATOM 1625 N N . ALA A 1 216 ? -0.059 11.713 -26.921 1.00 97.75 216 ALA A N 1
ATOM 1626 C CA . ALA A 1 216 ? 0.627 12.990 -27.074 1.00 97.75 216 ALA A CA 1
ATOM 1627 C C . ALA A 1 216 ? 2.141 12.765 -27.100 1.00 97.75 216 ALA A C 1
ATOM 1629 O O . ALA A 1 216 ? 2.647 11.906 -26.378 1.00 97.75 216 ALA A O 1
ATOM 1630 N N . VAL A 1 217 ? 2.852 13.521 -27.935 1.00 97.12 217 VAL A N 1
ATOM 1631 C CA . VAL A 1 217 ? 4.285 13.350 -28.188 1.00 97.12 217 VAL A CA 1
ATOM 1632 C C . VAL A 1 217 ? 5.005 14.691 -28.291 1.00 97.12 217 VAL A C 1
ATOM 1634 O O . VAL A 1 217 ? 4.489 15.657 -28.858 1.00 97.12 217 VAL A O 1
ATOM 1637 N N . VAL A 1 218 ? 6.219 14.736 -27.752 1.00 96.44 218 VAL A N 1
ATOM 1638 C CA . VAL A 1 218 ? 7.148 15.863 -27.832 1.00 96.44 218 VAL A CA 1
ATOM 1639 C C . VAL A 1 218 ? 8.175 15.604 -28.932 1.00 96.44 218 VAL A C 1
ATOM 1641 O O . VAL A 1 218 ? 8.857 14.576 -28.952 1.00 96.44 218 VAL A O 1
ATOM 1644 N N . THR A 1 219 ? 8.310 16.569 -29.834 1.00 94.75 219 THR A N 1
ATOM 1645 C CA . THR A 1 219 ? 9.250 16.545 -30.961 1.00 94.75 219 THR A CA 1
ATOM 1646 C C . THR A 1 219 ? 10.187 17.747 -30.897 1.00 94.75 219 THR A C 1
ATOM 1648 O O . THR A 1 219 ? 9.956 18.696 -30.147 1.00 94.75 219 THR A O 1
ATOM 1651 N N . SER A 1 220 ? 11.191 17.775 -31.772 1.00 92.00 220 SER A N 1
ATOM 1652 C CA . SER A 1 220 ? 12.067 18.936 -31.938 1.00 92.00 220 SER A CA 1
ATOM 1653 C C . SER A 1 220 ? 11.352 20.209 -32.418 1.00 92.00 220 SER A C 1
ATOM 1655 O O . SER A 1 220 ? 11.959 21.274 -32.376 1.00 92.00 220 SER A O 1
ATOM 1657 N N . SER A 1 221 ? 10.109 20.118 -32.912 1.00 93.06 221 SER A N 1
ATOM 1658 C CA . SER A 1 221 ? 9.361 21.265 -33.453 1.00 93.06 221 SER A CA 1
ATOM 1659 C C . SER A 1 221 ? 8.156 21.694 -32.609 1.00 93.06 221 SER A C 1
ATOM 1661 O O . SER A 1 221 ? 7.561 22.735 -32.878 1.00 93.06 221 SER A O 1
ATOM 1663 N N . GLY A 1 222 ? 7.792 20.920 -31.583 1.00 93.94 222 GLY A N 1
ATOM 1664 C CA . GLY A 1 222 ? 6.634 21.207 -30.741 1.00 93.94 222 GLY A CA 1
ATOM 1665 C C . GLY A 1 222 ? 6.020 19.963 -30.109 1.00 93.94 222 GLY A C 1
ATOM 1666 O O . GLY A 1 222 ? 6.600 18.874 -30.129 1.00 93.94 222 GLY A O 1
ATOM 1667 N N . VAL A 1 223 ? 4.823 20.141 -29.550 1.00 97.12 223 VAL A N 1
ATOM 1668 C CA . VAL A 1 223 ? 4.046 19.084 -28.895 1.00 97.12 223 VAL A CA 1
ATOM 1669 C C . VAL A 1 223 ? 2.811 18.788 -29.735 1.00 97.12 223 VAL A C 1
ATOM 1671 O O . VAL A 1 223 ? 2.093 19.707 -30.131 1.00 97.12 223 VAL A O 1
ATOM 1674 N N . PHE A 1 224 ? 2.568 17.511 -30.006 1.00 97.44 224 PHE A N 1
ATOM 1675 C CA . PHE A 1 224 ? 1.498 17.055 -30.887 1.00 97.44 224 PHE A CA 1
ATOM 1676 C C . PHE A 1 224 ? 0.663 15.974 -30.218 1.00 97.44 224 PHE A C 1
ATOM 1678 O O . PHE A 1 224 ? 1.140 15.276 -29.326 1.00 97.44 224 PHE A O 1
ATOM 1685 N N . PHE A 1 225 ? -0.574 15.802 -30.672 1.00 97.94 225 PHE A N 1
ATOM 1686 C CA . PHE A 1 225 ? -1.442 14.718 -30.238 1.00 97.94 225 PHE A CA 1
ATOM 1687 C C . PHE A 1 225 ? -2.177 14.065 -31.411 1.00 97.94 225 PHE A C 1
ATOM 1689 O O . PHE A 1 225 ? -2.380 14.673 -32.465 1.00 97.94 225 PHE A O 1
ATOM 1696 N N . THR A 1 226 ? -2.608 12.828 -31.188 1.00 97.81 226 THR A N 1
ATOM 1697 C CA . THR A 1 226 ? -3.579 12.104 -32.009 1.00 97.81 226 THR A CA 1
ATOM 1698 C C . THR A 1 226 ? -4.636 11.482 -31.104 1.00 97.81 226 THR A C 1
ATOM 1700 O O . THR A 1 226 ? -4.325 11.000 -30.014 1.00 97.81 226 THR A O 1
ATOM 1703 N N . SER A 1 227 ? -5.887 11.469 -31.561 1.00 96.19 227 SER A N 1
ATOM 1704 C CA . SER A 1 227 ? -6.993 10.765 -30.900 1.00 96.19 227 SER A CA 1
ATOM 1705 C C . SER A 1 227 ? -7.171 9.326 -31.393 1.00 96.19 227 SER A C 1
ATOM 1707 O O . SER A 1 227 ? -8.027 8.602 -30.889 1.00 96.19 227 SER A O 1
ATOM 1709 N N . ASN A 1 228 ? -6.409 8.912 -32.410 1.00 95.56 228 ASN A N 1
ATOM 1710 C CA . ASN A 1 228 ? -6.452 7.552 -32.925 1.00 95.56 228 ASN A CA 1
ATOM 1711 C C . ASN A 1 228 ? -5.117 7.159 -33.573 1.00 95.56 228 ASN A C 1
ATOM 1713 O O . ASN A 1 228 ? -4.894 7.376 -34.765 1.00 95.56 228 ASN A O 1
ATOM 1717 N N . ILE A 1 229 ? -4.244 6.537 -32.783 1.00 95.62 229 ILE A N 1
ATOM 1718 C CA . ILE A 1 229 ? -2.952 6.011 -33.235 1.00 95.62 229 ILE A CA 1
ATOM 1719 C C . ILE A 1 229 ? -3.092 4.785 -34.149 1.00 95.62 229 ILE A C 1
ATOM 1721 O O . ILE A 1 229 ? -2.162 4.453 -34.870 1.00 95.62 229 ILE A O 1
ATOM 1725 N N . SER A 1 230 ? -4.247 4.107 -34.131 1.00 92.38 230 SER A N 1
ATOM 1726 C CA . SER A 1 230 ? -4.487 2.886 -34.916 1.00 92.38 230 SER A CA 1
ATOM 1727 C C . SER A 1 230 ? -4.979 3.144 -36.343 1.00 92.38 230 SER A C 1
ATOM 1729 O O . SER A 1 230 ? -5.223 2.204 -37.093 1.00 92.38 230 SER A O 1
ATOM 1731 N N . SER A 1 231 ? -5.148 4.413 -36.723 1.00 93.50 231 SER A N 1
ATOM 1732 C CA . SER A 1 231 ? -5.519 4.791 -38.087 1.00 93.50 231 SER A CA 1
ATOM 1733 C C . SER A 1 231 ? -4.400 4.453 -39.077 1.00 93.50 231 SER A C 1
ATOM 1735 O O . SER A 1 231 ? -3.238 4.749 -38.811 1.00 93.50 231 SER A O 1
ATOM 1737 N N . ASN A 1 232 ? -4.758 3.954 -40.268 1.00 87.25 232 ASN A N 1
ATOM 1738 C CA . ASN A 1 232 ? -3.818 3.771 -41.389 1.00 87.25 232 ASN A CA 1
ATOM 1739 C C . ASN A 1 232 ? -3.103 5.079 -41.773 1.00 87.25 232 ASN A C 1
ATOM 1741 O O . ASN A 1 232 ? -1.993 5.069 -42.296 1.00 87.25 232 ASN A O 1
ATOM 1745 N N . THR A 1 233 ? -3.753 6.216 -41.522 1.00 93.25 233 THR A N 1
ATOM 1746 C CA . THR A 1 233 ? -3.185 7.555 -41.677 1.00 93.25 233 THR A CA 1
ATOM 1747 C C . THR A 1 233 ? -3.407 8.297 -40.366 1.00 93.25 233 THR A C 1
ATOM 1749 O O . THR A 1 233 ? -4.512 8.775 -40.082 1.00 93.25 233 THR A O 1
ATOM 1752 N N . VAL A 1 234 ? -2.380 8.345 -39.520 1.00 96.50 234 VAL A N 1
ATOM 1753 C CA . VAL A 1 234 ? -2.456 9.004 -38.214 1.00 96.50 234 VAL A CA 1
ATOM 1754 C C . VAL A 1 234 ? -2.439 10.513 -38.426 1.00 96.50 234 VAL A C 1
ATOM 1756 O O . VAL A 1 234 ? -1.510 11.072 -39.005 1.00 96.50 234 VAL A O 1
ATOM 1759 N N . THR A 1 235 ? -3.480 11.187 -37.942 1.00 97.19 235 THR A N 1
ATOM 1760 C CA . THR A 1 235 ? -3.559 12.650 -37.988 1.00 97.19 235 THR A CA 1
ATOM 1761 C C . THR A 1 235 ? -2.959 13.239 -36.721 1.00 97.19 235 THR A C 1
ATOM 1763 O O . THR A 1 235 ? -3.522 13.082 -35.638 1.00 97.19 235 THR A O 1
ATOM 1766 N N . TRP A 1 236 ? -1.850 13.959 -36.867 1.00 97.12 236 TRP A N 1
ATOM 1767 C CA . TRP A 1 236 ? -1.210 14.692 -35.779 1.00 97.12 236 TRP A CA 1
ATOM 1768 C C . TRP A 1 236 ? -1.650 16.154 -35.776 1.00 97.12 236 TRP A C 1
ATOM 1770 O O . TRP A 1 236 ? -1.647 16.816 -36.813 1.00 97.12 236 TRP A O 1
ATOM 1780 N N . ARG A 1 237 ? -2.028 16.664 -34.604 1.00 96.69 237 ARG A N 1
ATOM 1781 C CA . ARG A 1 237 ? -2.421 18.064 -34.391 1.00 96.69 237 ARG A CA 1
ATOM 1782 C C . ARG A 1 237 ? -1.559 18.678 -33.298 1.00 96.69 237 ARG A C 1
ATOM 1784 O O . ARG A 1 237 ? -1.163 17.974 -32.375 1.00 96.69 237 ARG A O 1
ATOM 1791 N N . THR A 1 238 ? -1.272 19.971 -33.392 1.00 95.81 238 THR A N 1
ATOM 1792 C CA . THR A 1 238 ? -0.544 20.695 -32.341 1.00 95.81 238 THR A CA 1
ATOM 1793 C C . THR A 1 238 ? -1.339 20.674 -31.035 1.00 95.81 238 THR A C 1
ATOM 1795 O O . THR A 1 238 ? -2.552 20.882 -31.051 1.00 95.81 238 THR A O 1
ATOM 1798 N N . LEU A 1 239 ? -0.662 20.415 -29.916 1.00 96.69 239 LEU A N 1
ATOM 1799 C CA . LEU A 1 239 ? -1.247 20.412 -28.578 1.00 96.69 239 LEU A CA 1
ATOM 1800 C C . LEU A 1 239 ? -1.057 21.781 -27.910 1.00 96.69 239 LEU A C 1
ATOM 1802 O O . LEU A 1 239 ? 0.055 22.137 -27.502 1.00 96.69 239 LEU A O 1
ATOM 1806 N N . GLY A 1 240 ? -2.152 22.531 -27.788 1.00 94.06 240 GLY A N 1
ATOM 1807 C CA . GLY A 1 240 ? -2.150 23.903 -27.282 1.00 94.06 240 GLY A CA 1
ATOM 1808 C C . GLY A 1 240 ? -1.411 24.892 -28.191 1.00 94.06 240 GLY A C 1
ATOM 1809 O O . GLY A 1 240 ? -0.962 24.561 -29.290 1.00 94.06 240 GLY A O 1
ATOM 1810 N N . THR A 1 241 ? -1.280 26.134 -27.729 1.00 92.06 241 THR A N 1
ATOM 1811 C CA . THR A 1 241 ? -0.540 27.198 -28.428 1.00 92.06 241 THR A CA 1
ATOM 1812 C C . THR A 1 241 ? 0.672 27.661 -27.617 1.00 92.06 241 THR A C 1
ATOM 1814 O O . THR A 1 241 ? 0.656 27.654 -26.386 1.00 92.06 241 THR A O 1
ATOM 1817 N N . GLY A 1 242 ? 1.759 28.034 -28.304 1.00 87.50 242 GLY A N 1
ATOM 1818 C CA . GLY A 1 242 ? 2.953 28.595 -27.658 1.00 87.50 242 GLY A CA 1
ATOM 1819 C C . GLY A 1 242 ? 3.686 27.637 -26.711 1.00 87.50 242 GLY A C 1
ATOM 1820 O O . GLY A 1 242 ? 4.107 28.058 -25.638 1.00 87.50 242 GLY A O 1
ATOM 1821 N N . ALA A 1 243 ? 3.824 26.355 -27.075 1.00 91.50 243 ALA A N 1
ATOM 1822 C CA . ALA A 1 243 ? 4.617 25.410 -26.286 1.00 91.50 243 ALA A CA 1
ATOM 1823 C C . ALA A 1 243 ? 6.046 25.952 -26.047 1.00 91.50 243 ALA A C 1
ATOM 1825 O O . ALA A 1 243 ? 6.648 26.508 -26.971 1.00 91.50 243 ALA A O 1
ATOM 1826 N N . PRO A 1 244 ? 6.603 25.809 -24.830 1.00 92.62 244 PRO A N 1
ATOM 1827 C CA . PRO A 1 244 ? 7.909 26.363 -24.490 1.00 92.62 244 PRO A CA 1
ATOM 1828 C C . PRO A 1 244 ? 9.028 25.742 -25.335 1.00 92.62 244 PRO A C 1
ATOM 1830 O O . PRO A 1 244 ? 9.020 24.547 -25.642 1.00 92.62 244 PRO A O 1
ATOM 1833 N N . ALA A 1 245 ? 10.034 26.552 -25.671 1.00 90.19 245 ALA A N 1
ATOM 1834 C CA . ALA A 1 245 ? 11.213 26.087 -26.392 1.00 90.19 245 ALA A CA 1
ATOM 1835 C C . ALA A 1 245 ? 11.969 25.007 -25.599 1.00 90.19 245 ALA A C 1
ATOM 1837 O O . ALA A 1 245 ? 12.041 25.053 -24.369 1.00 90.19 245 ALA A O 1
ATOM 1838 N N . ASN A 1 246 ? 12.594 24.063 -26.309 1.00 91.50 246 ASN A N 1
ATOM 1839 C CA . ASN A 1 246 ? 13.323 22.936 -25.710 1.00 91.50 246 ASN A CA 1
ATOM 1840 C C . ASN A 1 246 ? 12.449 22.061 -24.790 1.00 91.50 246 ASN A C 1
ATOM 1842 O O . ASN A 1 246 ? 12.930 21.541 -23.779 1.00 91.50 246 ASN A O 1
ATOM 1846 N N . ALA A 1 247 ? 11.166 21.913 -25.123 1.00 93.69 247 ALA A N 1
ATOM 1847 C CA . ALA A 1 247 ? 10.305 20.891 -24.548 1.00 93.69 247 ALA A CA 1
ATOM 1848 C C . ALA A 1 247 ? 10.918 19.499 -24.759 1.00 93.69 247 ALA A C 1
ATOM 1850 O O . ALA A 1 247 ? 11.371 19.181 -25.857 1.00 93.69 247 ALA A O 1
ATOM 1851 N N . CYS A 1 248 ? 10.954 18.678 -23.710 1.00 91.94 248 CYS A N 1
ATOM 1852 C CA . CYS A 1 248 ? 11.629 17.378 -23.773 1.00 91.94 248 CYS A CA 1
ATOM 1853 C C . CYS A 1 248 ? 10.997 16.276 -22.917 1.00 91.94 248 CYS A C 1
ATOM 1855 O O . CYS A 1 248 ? 11.436 15.132 -23.005 1.00 91.94 248 CYS A O 1
ATOM 1857 N N . GLY A 1 249 ? 10.000 16.595 -22.087 1.00 92.62 249 GLY A N 1
ATOM 1858 C CA . GLY A 1 249 ? 9.325 15.611 -21.247 1.00 92.62 249 GLY A CA 1
ATOM 1859 C C . GLY A 1 249 ? 7.841 15.916 -21.097 1.00 92.62 249 GLY A C 1
ATOM 1860 O O . GLY A 1 249 ? 7.499 17.079 -20.909 1.00 92.62 249 GLY A O 1
ATOM 1861 N N . ILE A 1 250 ? 6.974 14.904 -21.148 1.00 95.38 250 ILE A N 1
ATOM 1862 C CA . ILE A 1 250 ? 5.519 15.043 -21.029 1.00 95.38 250 ILE A CA 1
ATOM 1863 C C . ILE A 1 250 ? 4.927 14.036 -20.034 1.00 95.38 250 ILE A C 1
ATOM 1865 O O . ILE A 1 250 ? 5.314 12.874 -19.983 1.00 95.38 250 ILE A O 1
ATOM 1869 N N . ASN A 1 251 ? 3.970 14.500 -19.235 1.00 95.06 251 ASN A N 1
ATOM 1870 C CA . ASN A 1 251 ? 3.131 13.701 -18.345 1.00 95.06 251 ASN A CA 1
ATOM 1871 C C . ASN A 1 251 ? 1.664 14.100 -18.534 1.00 95.06 251 ASN A C 1
ATOM 1873 O O . ASN A 1 251 ? 1.367 15.174 -19.059 1.00 95.06 251 ASN A O 1
ATOM 1877 N N . VAL A 1 252 ? 0.731 13.258 -18.084 1.00 95.62 252 VAL A N 1
ATOM 1878 C CA . VAL A 1 252 ? -0.699 13.576 -18.171 1.00 95.62 252 VAL A CA 1
ATOM 1879 C C . VAL A 1 252 ? -1.476 13.154 -16.929 1.00 95.62 252 VAL A C 1
ATOM 1881 O O . VAL A 1 252 ? -1.338 12.042 -16.421 1.00 95.62 252 VAL A O 1
ATOM 1884 N N . SER A 1 253 ? -2.364 14.037 -16.492 1.00 95.12 253 SER A N 1
ATOM 1885 C CA . SER A 1 253 ? -3.379 13.820 -15.464 1.00 95.12 253 SER A CA 1
ATOM 1886 C C . SER A 1 253 ? -4.781 13.878 -16.080 1.00 95.12 253 SER A C 1
ATOM 1888 O O . SER A 1 253 ? -4.939 14.209 -17.259 1.00 95.12 253 SER A O 1
ATOM 1890 N N . ARG A 1 254 ? -5.809 13.537 -15.307 1.00 88.88 254 ARG A N 1
ATOM 1891 C CA . ARG A 1 254 ? -7.214 13.649 -15.704 1.00 88.88 254 ARG A CA 1
ATOM 1892 C C . ARG A 1 254 ? -8.003 14.411 -14.649 1.00 88.88 254 ARG A C 1
ATOM 1894 O O . ARG A 1 254 ? -7.783 14.238 -13.456 1.00 88.88 254 ARG A O 1
ATOM 1901 N N . ARG A 1 255 ? -8.939 15.238 -15.110 1.00 82.69 255 ARG A N 1
ATOM 1902 C CA . ARG A 1 255 ? -9.972 15.861 -14.279 1.00 82.69 255 ARG A CA 1
ATOM 1903 C C . ARG A 1 255 ? -11.100 14.862 -14.015 1.00 82.69 255 ARG A C 1
ATOM 1905 O O . ARG A 1 255 ? -11.272 13.892 -14.756 1.00 82.69 255 ARG A O 1
ATOM 1912 N N . ASN A 1 256 ? -11.921 15.159 -13.010 1.00 76.06 256 ASN A N 1
ATOM 1913 C CA . ASN A 1 256 ? -13.112 14.367 -12.682 1.00 76.06 256 ASN A CA 1
ATOM 1914 C C . ASN A 1 256 ? -14.130 14.301 -13.837 1.00 76.06 256 ASN A C 1
ATOM 1916 O O . ASN A 1 256 ? -14.888 13.343 -13.920 1.00 76.06 256 ASN A O 1
ATOM 1920 N N . ASP A 1 257 ? -14.133 15.291 -14.735 1.00 79.38 257 ASP A N 1
ATOM 1921 C CA . ASP A 1 257 ? -14.986 15.330 -15.933 1.00 79.38 257 ASP A CA 1
ATOM 1922 C C . ASP A 1 257 ? -14.409 14.553 -17.138 1.00 79.38 257 ASP A C 1
ATOM 1924 O O . ASP A 1 257 ? -15.005 14.539 -18.212 1.00 79.38 257 ASP A O 1
ATOM 1928 N N . GLY A 1 258 ? -13.252 13.899 -16.977 1.00 82.62 258 GLY A N 1
ATOM 1929 C CA . GLY A 1 258 ? -12.575 13.138 -18.030 1.00 82.62 258 GLY A CA 1
ATOM 1930 C C . GLY A 1 258 ? -11.607 13.952 -18.896 1.00 82.62 258 GLY A C 1
ATOM 1931 O O . GLY A 1 258 ? -10.865 13.366 -19.691 1.00 82.62 258 GLY A O 1
ATOM 1932 N N . THR A 1 259 ? -11.539 15.276 -18.729 1.00 90.44 259 THR A N 1
ATOM 1933 C CA . THR A 1 259 ? -10.606 16.134 -19.470 1.00 90.44 259 THR A CA 1
ATOM 1934 C C . THR A 1 259 ? -9.159 15.808 -19.100 1.00 90.44 259 THR A C 1
ATOM 1936 O O . THR A 1 259 ? -8.796 15.745 -17.925 1.00 90.44 259 THR A O 1
ATOM 1939 N N . SER A 1 260 ? -8.306 15.608 -20.107 1.00 95.44 260 SER A N 1
ATOM 1940 C CA . SER A 1 260 ? -6.869 15.380 -19.899 1.00 95.44 260 SER A CA 1
ATOM 1941 C C . SER A 1 260 ? -6.137 16.692 -19.622 1.00 95.44 260 SER A C 1
ATOM 1943 O O . SER A 1 260 ? -6.392 17.684 -20.298 1.00 95.44 260 SER A O 1
ATOM 1945 N N . VAL A 1 261 ? -5.204 16.692 -18.672 1.00 96.31 261 VAL A N 1
ATOM 1946 C CA . VAL A 1 261 ? -4.326 17.833 -18.364 1.00 96.31 261 VAL A CA 1
ATOM 1947 C C . VAL A 1 261 ? -2.883 17.402 -18.571 1.00 96.31 261 VAL A C 1
ATOM 1949 O O . VAL A 1 261 ? -2.422 16.447 -17.948 1.00 96.31 261 VAL A O 1
ATOM 1952 N N . PHE A 1 262 ? -2.174 18.086 -19.459 1.00 97.38 262 PHE A N 1
ATOM 1953 C CA . PHE A 1 262 ? -0.811 17.758 -19.855 1.00 97.38 262 PHE A CA 1
ATOM 1954 C C . PHE A 1 262 ? 0.191 18.607 -19.087 1.00 97.38 262 PHE A C 1
ATOM 1956 O O . PHE A 1 262 ? -0.018 19.804 -18.908 1.00 97.38 262 PHE A O 1
ATOM 1963 N N . TYR A 1 263 ? 1.293 17.983 -18.683 1.00 96.38 263 TYR A N 1
ATOM 1964 C CA . TYR A 1 263 ? 2.404 18.611 -17.981 1.00 96.38 263 TYR A CA 1
ATOM 1965 C C . TYR A 1 263 ? 3.680 18.444 -18.785 1.00 96.38 263 TYR A C 1
ATOM 1967 O O . TYR A 1 263 ? 4.027 17.326 -19.157 1.00 96.38 263 TYR A O 1
ATOM 1975 N N . LEU A 1 264 ? 4.381 19.543 -19.038 1.00 95.25 264 LEU A N 1
ATOM 1976 C CA . LEU A 1 264 ? 5.541 19.578 -19.914 1.00 95.25 264 LEU A CA 1
ATOM 1977 C C . LEU A 1 264 ? 6.769 20.089 -19.170 1.00 95.25 264 LEU A C 1
ATOM 1979 O O . LEU A 1 264 ? 6.721 21.122 -18.502 1.00 95.25 264 LEU A O 1
ATOM 1983 N N . ARG A 1 265 ? 7.883 19.378 -19.330 1.00 94.12 265 ARG A N 1
ATOM 1984 C CA . ARG A 1 265 ? 9.204 19.789 -18.864 1.00 94.12 265 ARG A CA 1
ATOM 1985 C C . ARG A 1 265 ? 9.999 20.370 -20.028 1.00 94.12 265 ARG A C 1
ATOM 1987 O O . ARG A 1 265 ? 10.093 19.741 -21.087 1.00 94.12 265 ARG A O 1
ATOM 1994 N N . ALA A 1 266 ? 10.573 21.554 -19.827 1.00 94.31 266 ALA A N 1
ATOM 1995 C CA . ALA A 1 266 ? 11.277 22.289 -20.874 1.00 94.31 266 ALA A CA 1
ATOM 1996 C C . ALA A 1 266 ? 12.512 23.039 -20.352 1.00 94.31 266 ALA A C 1
ATOM 1998 O O . ALA A 1 266 ? 12.514 23.569 -19.236 1.00 94.31 266 ALA A O 1
ATOM 1999 N N . GLY A 1 267 ? 13.552 23.107 -21.183 1.00 91.81 267 GLY A N 1
ATOM 2000 C CA . GLY A 1 267 ? 14.793 23.835 -20.908 1.00 91.81 267 GLY A CA 1
ATOM 2001 C C . GLY A 1 267 ? 16.026 23.149 -21.497 1.00 91.81 267 GLY A C 1
ATOM 2002 O O . GLY A 1 267 ? 16.025 21.944 -21.758 1.00 91.81 267 GLY A O 1
ATOM 2003 N N . ILE A 1 268 ? 17.103 23.910 -21.702 1.00 88.94 268 ILE A N 1
ATOM 2004 C CA . ILE A 1 268 ? 18.363 23.372 -22.235 1.00 88.94 268 ILE A CA 1
ATOM 2005 C C . ILE A 1 268 ? 18.935 22.361 -21.237 1.00 88.94 268 ILE A C 1
ATOM 2007 O O . ILE A 1 268 ? 19.225 22.695 -20.093 1.00 88.94 268 ILE A O 1
ATOM 2011 N N . GLY A 1 269 ? 19.071 21.106 -21.670 1.00 85.81 269 GLY A N 1
ATOM 2012 C CA . GLY A 1 269 ? 19.561 20.020 -20.819 1.00 85.81 269 GLY A CA 1
ATOM 2013 C C . GLY A 1 269 ? 18.612 19.608 -19.688 1.00 85.81 269 GLY A C 1
ATOM 2014 O O . GLY A 1 269 ? 18.998 18.768 -18.881 1.00 85.81 269 GLY A O 1
ATOM 2015 N N . ALA A 1 270 ? 17.381 20.138 -19.636 1.00 87.25 270 ALA A N 1
ATOM 2016 C CA . ALA A 1 270 ? 16.428 19.868 -18.557 1.00 87.25 270 ALA A CA 1
ATOM 2017 C C . ALA A 1 270 ? 16.169 18.370 -18.383 1.00 87.25 270 ALA A C 1
ATOM 2019 O O . ALA A 1 270 ? 16.228 17.853 -17.274 1.00 87.25 270 ALA A O 1
ATOM 2020 N N . CYS A 1 271 ? 15.950 17.660 -19.489 1.00 86.75 271 CYS A N 1
ATOM 2021 C CA . CYS A 1 271 ? 15.704 16.223 -19.487 1.00 86.75 271 CYS A CA 1
ATOM 2022 C C . CYS A 1 271 ? 16.980 15.375 -19.591 1.00 86.75 271 CYS A C 1
ATOM 2024 O O . CYS A 1 271 ? 16.890 14.236 -20.023 1.00 86.75 271 CYS A O 1
ATOM 2026 N N . ASN A 1 272 ? 18.152 15.902 -19.236 1.00 85.94 272 ASN A N 1
ATOM 2027 C CA . ASN A 1 272 ? 19.335 15.078 -18.983 1.00 85.94 272 ASN A CA 1
ATOM 2028 C C . ASN A 1 272 ? 19.403 14.732 -17.484 1.00 85.94 272 ASN A C 1
ATOM 2030 O O . ASN A 1 272 ? 18.768 15.390 -16.653 1.00 85.94 272 ASN A O 1
ATOM 2034 N N . LEU A 1 273 ? 20.212 13.740 -17.124 1.00 79.38 273 LEU A N 1
ATOM 2035 C CA . LEU A 1 273 ? 20.417 13.314 -15.747 1.00 79.38 273 LEU A CA 1
ATOM 2036 C C . LEU A 1 273 ? 20.910 14.493 -14.904 1.00 79.38 273 LEU A C 1
ATOM 2038 O O . LEU A 1 273 ? 21.897 15.141 -15.246 1.00 79.38 273 LEU A O 1
ATOM 2042 N N . GLY A 1 274 ? 20.189 14.798 -13.824 1.00 78.06 274 GLY A N 1
ATOM 2043 C CA . GLY A 1 274 ? 20.495 15.943 -12.963 1.00 78.06 274 GLY A CA 1
ATOM 2044 C C . GLY A 1 274 ? 20.202 17.321 -13.567 1.00 78.06 274 GLY A C 1
ATOM 2045 O O . GLY A 1 274 ? 20.471 18.334 -12.920 1.00 78.06 274 GLY A O 1
ATOM 2046 N N . GLY A 1 275 ? 19.632 17.375 -14.774 1.00 86.12 275 GLY A N 1
ATOM 2047 C CA . GLY A 1 275 ? 19.202 18.605 -15.423 1.00 86.12 275 GLY A CA 1
ATOM 2048 C C . GLY A 1 275 ? 18.103 19.316 -14.637 1.00 86.12 275 GLY A C 1
ATOM 2049 O O . GLY A 1 275 ? 17.283 18.679 -13.973 1.00 86.12 275 GLY A O 1
ATOM 2050 N N . THR A 1 276 ? 18.078 20.643 -14.736 1.00 89.25 276 THR A N 1
ATOM 2051 C CA . THR A 1 276 ? 17.032 21.509 -14.177 1.00 89.25 276 THR A CA 1
ATOM 2052 C C . THR A 1 276 ? 16.214 22.115 -15.311 1.00 89.25 276 THR A C 1
ATOM 2054 O O . THR A 1 276 ? 16.756 22.419 -16.374 1.00 89.25 276 THR A O 1
ATOM 2057 N N . GLY A 1 277 ? 14.905 22.262 -15.121 1.00 91.94 277 GLY A N 1
ATOM 2058 C CA . GLY A 1 277 ? 14.035 22.823 -16.147 1.00 91.94 277 GLY A CA 1
ATOM 2059 C C . GLY A 1 277 ? 12.705 23.325 -15.618 1.00 91.94 277 GLY A C 1
ATOM 2060 O O . GLY A 1 277 ? 12.290 23.001 -14.507 1.00 91.94 277 GLY A O 1
ATOM 2061 N N . SER A 1 278 ? 12.040 24.094 -16.471 1.00 94.69 278 SER A N 1
ATOM 2062 C CA . SER A 1 278 ? 10.721 24.664 -16.220 1.00 94.69 278 SER A CA 1
ATOM 2063 C C . SER A 1 278 ? 9.607 23.643 -16.413 1.00 94.69 278 SER A C 1
ATOM 2065 O O . SER A 1 278 ? 9.709 22.756 -17.266 1.00 94.69 278 SER A O 1
ATOM 2067 N N . LEU A 1 279 ? 8.546 23.787 -15.618 1.00 94.69 279 LEU A N 1
ATOM 2068 C CA . LEU A 1 279 ? 7.335 22.978 -15.689 1.00 94.69 279 LEU A CA 1
ATOM 2069 C C . LEU A 1 279 ? 6.184 23.826 -16.239 1.00 94.69 279 LEU A C 1
ATOM 2071 O O . LEU A 1 279 ? 6.038 24.992 -15.879 1.00 94.69 279 LEU A O 1
ATOM 2075 N N . TRP A 1 280 ? 5.374 23.241 -17.113 1.00 95.31 280 TRP A N 1
ATOM 2076 C CA . TRP A 1 280 ? 4.254 23.902 -17.783 1.00 95.31 280 TRP A CA 1
ATOM 2077 C C . TRP A 1 280 ? 3.036 22.990 -17.797 1.00 95.31 280 TRP A C 1
ATOM 2079 O O . TRP A 1 280 ? 3.191 21.770 -17.771 1.00 95.31 280 TRP A O 1
ATOM 2089 N N . ARG A 1 281 ? 1.834 23.564 -17.875 1.00 95.12 281 ARG A N 1
ATOM 2090 C CA . ARG A 1 281 ? 0.573 22.822 -17.958 1.00 95.12 281 ARG A CA 1
ATOM 2091 C C . ARG A 1 281 ? -0.324 23.307 -19.093 1.00 95.12 281 ARG A C 1
ATOM 2093 O O . ARG A 1 281 ? -0.321 24.494 -19.420 1.00 95.12 281 ARG A O 1
ATOM 2100 N N . HIS A 1 282 ? -1.121 22.399 -19.646 1.00 96.62 282 HIS A N 1
ATOM 2101 C CA . HIS A 1 282 ? -2.151 22.696 -20.641 1.00 96.62 282 HIS A CA 1
ATOM 2102 C C . HIS A 1 282 ? -3.364 21.772 -20.466 1.00 96.62 282 HIS A C 1
ATOM 2104 O O . HIS A 1 282 ? -3.212 20.572 -20.239 1.00 96.62 282 HIS A O 1
ATOM 2110 N N . GLU A 1 283 ? -4.572 22.325 -20.563 1.00 94.44 283 GLU A N 1
ATOM 2111 C CA . GLU A 1 283 ? -5.822 21.593 -20.339 1.00 94.44 283 GLU A CA 1
ATOM 2112 C C . GLU A 1 283 ? -6.515 21.226 -21.653 1.00 94.44 283 GLU A C 1
ATOM 2114 O O . GLU A 1 283 ? -6.787 22.089 -22.480 1.00 94.44 283 GLU A O 1
ATOM 2119 N N . GLY A 1 284 ? -6.879 19.953 -21.806 1.00 94.38 284 GLY A N 1
ATOM 2120 C CA . GLY A 1 284 ? -7.602 19.416 -22.956 1.00 94.38 284 GLY A CA 1
ATOM 2121 C C . GLY A 1 284 ? -6.709 19.179 -24.174 1.00 94.38 284 GLY A C 1
ATOM 2122 O O . GLY A 1 284 ? -5.858 19.989 -24.508 1.00 94.38 284 GLY A O 1
ATOM 2123 N N . ALA A 1 285 ? -6.912 18.062 -24.877 1.00 92.88 285 ALA A N 1
ATOM 2124 C CA . ALA A 1 285 ? -6.138 17.774 -26.088 1.00 92.88 285 ALA A CA 1
ATOM 2125 C C . ALA A 1 285 ? -6.557 18.672 -27.265 1.00 92.88 285 ALA A C 1
ATOM 2127 O O . ALA A 1 285 ? -5.729 19.117 -28.045 1.00 92.88 285 ALA A O 1
ATOM 2128 N N . THR A 1 286 ? -7.856 18.957 -27.382 1.00 91.06 286 THR A N 1
ATOM 2129 C CA . THR A 1 286 ? -8.448 19.722 -28.489 1.00 91.06 286 THR A CA 1
ATOM 2130 C C . THR A 1 286 ? -8.662 21.201 -28.171 1.00 91.06 286 THR A C 1
ATOM 2132 O O . THR A 1 286 ? -9.241 21.914 -28.992 1.00 91.06 286 THR A O 1
ATOM 2135 N N . SER A 1 287 ? -8.253 21.666 -26.987 1.00 88.69 287 SER A N 1
ATOM 2136 C CA . SER A 1 287 ? -8.419 23.067 -26.604 1.00 88.69 287 SER A CA 1
ATOM 2137 C C . SER A 1 287 ? -7.361 23.944 -27.292 1.00 88.69 287 SER A C 1
ATOM 2139 O O . SER A 1 287 ? -6.263 23.492 -27.609 1.00 88.69 287 SER A O 1
ATOM 2141 N N . ILE A 1 288 ? -7.691 25.214 -27.543 1.00 83.94 288 ILE A N 1
ATOM 2142 C CA . ILE A 1 288 ? -6.808 26.170 -28.248 1.00 83.94 288 ILE A CA 1
ATOM 2143 C C . ILE A 1 288 ? -6.014 27.037 -27.237 1.00 83.94 288 ILE A C 1
ATOM 2145 O O . ILE A 1 288 ? -5.361 28.015 -27.596 1.00 83.94 288 ILE A O 1
ATOM 2149 N N . GLY A 1 289 ? -6.052 26.694 -25.944 1.00 89.00 289 GLY A N 1
ATOM 2150 C CA . GLY A 1 289 ? -5.398 27.464 -24.880 1.00 89.00 289 GLY A CA 1
ATOM 2151 C C . GLY A 1 289 ? -3.866 27.495 -24.981 1.00 89.00 289 GLY A C 1
ATOM 2152 O O . GLY A 1 289 ? -3.244 26.602 -25.559 1.00 89.00 289 GLY A O 1
ATOM 2153 N N . ALA A 1 290 ? -3.246 28.517 -24.390 1.00 93.88 290 ALA A N 1
ATOM 2154 C CA . ALA A 1 290 ? -1.791 28.590 -24.265 1.00 93.88 290 ALA A CA 1
ATOM 2155 C C . ALA A 1 290 ? -1.266 27.627 -23.183 1.00 93.88 290 ALA A C 1
ATOM 2157 O O . ALA A 1 290 ? -2.000 27.233 -22.271 1.00 93.88 290 ALA A O 1
ATOM 2158 N N . TRP A 1 291 ? 0.013 27.264 -23.267 1.00 95.75 291 TRP A N 1
ATOM 2159 C CA . TRP A 1 291 ? 0.715 26.606 -22.164 1.00 95.75 291 TRP A CA 1
ATOM 2160 C C . TRP A 1 291 ? 0.968 27.597 -21.024 1.00 95.75 291 TRP A C 1
ATOM 2162 O O . TRP A 1 291 ? 1.442 28.709 -21.248 1.00 95.75 291 TRP A O 1
ATOM 2172 N N . VAL A 1 292 ? 0.680 27.185 -19.789 1.00 94.06 292 VAL A N 1
ATOM 2173 C CA . VAL A 1 292 ? 0.841 28.023 -18.592 1.00 94.06 292 VAL A CA 1
ATOM 2174 C C . VAL A 1 292 ? 1.994 27.496 -17.752 1.00 94.06 292 VAL A C 1
ATOM 2176 O O . VAL A 1 292 ? 2.034 26.309 -17.432 1.00 94.06 292 VAL A O 1
ATOM 2179 N N . GLN A 1 293 ? 2.936 28.365 -17.387 1.00 93.88 293 GLN A N 1
ATOM 2180 C CA . GLN A 1 293 ? 4.065 27.975 -16.548 1.00 93.88 293 GLN A CA 1
ATOM 2181 C C . GLN A 1 293 ? 3.598 27.657 -15.123 1.00 93.88 293 GLN A C 1
ATOM 2183 O O . GLN A 1 293 ? 2.805 28.387 -14.532 1.00 93.88 293 GLN A O 1
ATOM 2188 N N . VAL A 1 294 ? 4.127 26.574 -14.565 1.00 94.06 294 VAL A N 1
ATOM 2189 C CA . VAL A 1 294 ? 3.946 26.163 -13.175 1.00 94.06 294 VAL A CA 1
ATOM 2190 C C . VAL A 1 294 ? 5.240 26.499 -12.431 1.00 94.06 294 VAL A C 1
ATOM 2192 O O . VAL A 1 294 ? 6.297 25.947 -12.739 1.00 94.06 294 VAL A O 1
ATOM 2195 N N . ALA A 1 295 ? 5.173 27.427 -11.477 1.00 92.75 295 ALA A N 1
ATOM 2196 C CA . ALA A 1 295 ? 6.338 27.970 -10.777 1.00 92.75 295 ALA A CA 1
ATOM 2197 C C . ALA A 1 295 ? 6.124 27.996 -9.257 1.00 92.75 295 ALA A C 1
ATOM 2199 O O . ALA A 1 295 ? 4.993 28.079 -8.782 1.00 92.75 295 ALA A O 1
ATOM 2200 N N . ARG A 1 296 ? 7.217 27.966 -8.489 1.00 90.31 296 ARG A N 1
ATOM 2201 C CA . ARG A 1 296 ? 7.221 28.137 -7.030 1.00 90.31 296 ARG A CA 1
ATOM 2202 C C . ARG A 1 296 ? 7.859 29.476 -6.685 1.00 90.31 296 ARG A C 1
ATOM 2204 O O . ARG A 1 296 ? 9.056 29.648 -6.888 1.00 90.31 296 ARG A O 1
ATOM 2211 N N . ASN A 1 297 ? 7.081 30.424 -6.160 1.00 85.62 297 ASN A N 1
ATOM 2212 C CA . ASN A 1 297 ? 7.562 31.776 -5.828 1.00 85.62 297 ASN A CA 1
ATOM 2213 C C . ASN A 1 297 ? 8.293 32.457 -7.006 1.00 85.62 297 ASN A C 1
ATOM 2215 O O . ASN A 1 297 ? 9.329 33.089 -6.823 1.00 85.62 297 ASN A O 1
ATOM 2219 N N . GLY A 1 298 ? 7.800 32.253 -8.233 1.00 83.56 298 GLY A N 1
ATOM 2220 C CA . GLY A 1 298 ? 8.435 32.744 -9.462 1.00 83.56 298 GLY A CA 1
ATOM 2221 C C . GLY A 1 298 ? 9.618 31.909 -9.976 1.00 83.56 298 GLY A C 1
ATOM 2222 O O . GLY A 1 298 ? 10.048 32.115 -11.108 1.00 83.56 298 GLY A O 1
ATOM 2223 N N . ASN A 1 299 ? 10.114 30.927 -9.214 1.00 85.38 299 ASN A N 1
ATOM 2224 C CA . ASN A 1 299 ? 11.163 30.012 -9.664 1.00 85.38 299 ASN A CA 1
ATOM 2225 C C . ASN A 1 299 ? 10.586 28.844 -10.465 1.00 85.38 299 ASN A C 1
ATOM 2227 O O . ASN A 1 299 ? 9.551 28.271 -10.126 1.00 85.38 299 ASN A O 1
ATOM 2231 N N . SER A 1 300 ? 11.298 28.462 -11.520 1.00 82.25 300 SER A N 1
ATOM 2232 C CA . SER A 1 300 ? 10.901 27.398 -12.448 1.00 82.25 300 SER A CA 1
ATOM 2233 C C . SER A 1 300 ? 12.025 26.380 -12.662 1.00 82.25 300 SER A C 1
ATOM 2235 O O . SER A 1 300 ? 12.222 25.882 -13.763 1.00 82.25 300 SER A O 1
ATOM 2237 N N . GLN A 1 301 ? 12.803 26.090 -11.618 1.00 90.38 301 GLN A N 1
ATOM 2238 C CA . GLN A 1 301 ? 13.959 25.192 -11.682 1.00 90.38 301 GLN A CA 1
ATOM 2239 C C . GLN A 1 301 ? 13.649 23.863 -10.987 1.00 90.38 301 GLN A C 1
ATOM 2241 O O . GLN A 1 301 ? 13.970 23.676 -9.817 1.00 90.38 301 GLN A O 1
ATOM 2246 N N . PHE A 1 302 ? 13.029 22.930 -11.712 1.00 93.56 302 PHE A N 1
ATOM 2247 C CA . PHE A 1 302 ? 12.635 21.623 -11.183 1.00 93.56 302 PHE A CA 1
ATOM 2248 C C . PHE A 1 302 ? 13.469 20.466 -11.756 1.00 93.56 302 PHE A C 1
ATOM 2250 O O . PHE A 1 302 ? 13.824 20.427 -12.943 1.00 93.56 302 PHE A O 1
ATOM 2257 N N . GLY A 1 303 ? 13.758 19.495 -10.889 1.00 92.31 303 GLY A N 1
ATOM 2258 C CA . GLY A 1 303 ? 14.360 18.199 -11.193 1.00 92.31 303 GLY A CA 1
ATOM 2259 C C . GLY A 1 303 ? 13.311 17.134 -11.535 1.00 92.31 303 GLY A C 1
ATOM 2260 O O . GLY A 1 303 ? 12.394 17.377 -12.320 1.00 92.31 303 GLY A O 1
ATOM 2261 N N . ALA A 1 304 ? 13.455 15.945 -10.941 1.00 92.25 304 ALA A N 1
ATOM 2262 C CA . ALA A 1 304 ? 12.451 14.885 -11.020 1.00 92.25 304 ALA A CA 1
ATOM 2263 C C . ALA A 1 304 ? 11.107 15.360 -10.442 1.00 92.25 304 ALA A C 1
ATOM 2265 O O . ALA A 1 304 ? 11.071 16.028 -9.407 1.00 92.25 304 ALA A O 1
ATOM 2266 N N . PHE A 1 305 ? 10.007 15.002 -11.100 1.00 94.56 305 PHE A N 1
ATOM 2267 C CA . PHE A 1 305 ? 8.659 15.344 -10.661 1.00 94.56 305 PHE A CA 1
ATOM 2268 C C . PHE A 1 305 ? 7.675 14.226 -10.999 1.00 94.56 305 PHE A C 1
ATOM 2270 O O . PHE A 1 305 ? 7.915 13.424 -11.900 1.00 94.56 305 PHE A O 1
ATOM 2277 N N . GLY A 1 306 ? 6.567 14.193 -10.269 1.00 94.19 306 GLY A N 1
ATOM 2278 C CA . GLY A 1 306 ? 5.439 13.307 -10.503 1.00 94.19 306 GLY A CA 1
ATOM 2279 C C . GLY A 1 306 ? 4.134 14.083 -10.382 1.00 94.19 306 GLY A C 1
ATOM 2280 O O . GLY A 1 306 ? 4.010 14.992 -9.560 1.00 94.19 306 GLY A O 1
ATOM 2281 N N . VAL A 1 307 ? 3.164 13.714 -11.213 1.00 95.06 307 VAL A N 1
ATOM 2282 C CA . VAL A 1 307 ? 1.813 14.285 -11.219 1.00 95.06 307 VAL A CA 1
ATOM 2283 C C . VAL A 1 307 ? 0.829 13.176 -10.877 1.00 95.06 307 VAL A C 1
ATOM 2285 O O . VAL A 1 307 ? 0.947 12.062 -11.393 1.00 95.06 307 VAL A O 1
ATOM 2288 N N . ASP A 1 308 ? -0.140 13.463 -10.013 1.00 92.62 308 ASP A N 1
ATOM 2289 C CA . ASP A 1 308 ? -1.215 12.522 -9.716 1.00 92.62 308 ASP A CA 1
ATOM 2290 C C . ASP A 1 308 ? -2.071 12.302 -10.969 1.00 92.62 308 ASP A C 1
ATOM 2292 O O . ASP A 1 308 ? -2.557 13.240 -11.604 1.00 92.62 308 ASP A O 1
ATOM 2296 N N . ARG A 1 309 ? -2.252 11.037 -11.353 1.00 89.69 309 ARG A N 1
ATOM 2297 C CA . ARG A 1 309 ? -2.971 10.659 -12.576 1.00 89.69 309 ARG A CA 1
ATOM 2298 C C . ARG A 1 309 ? -4.461 11.018 -12.527 1.00 89.69 309 ARG A C 1
ATOM 2300 O O . ARG A 1 309 ? -5.072 11.150 -13.586 1.00 89.69 309 ARG A O 1
ATOM 2307 N N . SER A 1 310 ? -5.021 11.132 -11.325 1.00 83.38 310 SER A N 1
ATOM 2308 C CA . SER A 1 310 ? -6.444 11.351 -11.044 1.00 83.38 310 SER A CA 1
ATOM 2309 C C . SER A 1 310 ? -6.761 12.739 -10.485 1.00 83.38 310 SER A C 1
ATOM 2311 O O . SER A 1 310 ? -7.927 13.115 -10.410 1.00 83.38 310 SER A O 1
ATOM 2313 N N . ASP A 1 311 ? -5.736 13.496 -10.092 1.00 84.94 311 ASP A N 1
ATOM 2314 C CA . ASP A 1 311 ? -5.879 14.838 -9.541 1.00 84.94 311 ASP A CA 1
ATOM 2315 C C . ASP A 1 311 ? -4.827 15.770 -10.137 1.00 84.94 311 ASP A C 1
ATOM 2317 O O . ASP A 1 311 ? -3.673 15.816 -9.715 1.00 84.94 311 ASP A O 1
ATOM 2321 N N . PHE A 1 312 ? -5.230 16.547 -11.137 1.00 89.06 312 PHE A N 1
ATOM 2322 C CA . PHE A 1 312 ? -4.308 17.435 -11.832 1.00 89.06 312 PHE A CA 1
ATOM 2323 C C . PHE A 1 312 ? -3.704 18.513 -10.921 1.00 89.06 312 PHE A C 1
ATOM 2325 O O . PHE A 1 312 ? -2.665 19.055 -11.278 1.00 89.06 312 PHE A O 1
ATOM 2332 N N . ASN A 1 313 ? -4.291 18.821 -9.762 1.00 87.94 313 ASN A N 1
ATOM 2333 C CA . ASN A 1 313 ? -3.740 19.826 -8.857 1.00 87.94 313 ASN A CA 1
ATOM 2334 C C . ASN A 1 313 ? -2.591 19.300 -7.987 1.00 87.94 313 ASN A C 1
ATOM 2336 O O . ASN A 1 313 ? -1.855 20.103 -7.410 1.00 87.94 313 ASN A O 1
ATOM 2340 N N . HIS A 1 314 ? -2.428 17.979 -7.889 1.00 89.75 314 HIS A N 1
ATOM 2341 C CA . HIS A 1 314 ? -1.451 17.345 -7.016 1.00 89.75 314 HIS A CA 1
ATOM 2342 C C . HIS A 1 314 ? -0.150 17.023 -7.768 1.00 89.75 314 HIS A C 1
ATOM 2344 O O . HIS A 1 314 ? -0.087 16.118 -8.604 1.00 89.75 314 HIS A O 1
ATOM 2350 N N . ILE A 1 315 ? 0.910 17.774 -7.452 1.00 94.75 315 ILE A N 1
ATOM 2351 C CA . ILE A 1 315 ? 2.245 17.629 -8.053 1.00 94.75 315 ILE A CA 1
ATOM 2352 C C . ILE A 1 315 ? 3.280 17.547 -6.936 1.00 94.75 315 ILE A C 1
ATOM 2354 O O . ILE A 1 315 ? 3.248 18.341 -5.994 1.00 94.75 315 ILE A O 1
ATOM 2358 N N . ILE A 1 316 ? 4.225 16.618 -7.066 1.00 96.56 316 ILE A N 1
ATOM 2359 C CA . ILE A 1 316 ? 5.417 16.531 -6.217 1.00 96.56 316 ILE A CA 1
ATOM 2360 C C . ILE A 1 316 ? 6.642 16.694 -7.109 1.00 96.56 316 ILE A C 1
ATOM 2362 O O . ILE A 1 316 ? 6.758 16.020 -8.130 1.00 96.56 316 ILE A O 1
ATOM 2366 N N . ALA A 1 317 ? 7.559 17.578 -6.737 1.00 95.75 317 ALA A N 1
ATOM 2367 C CA . ALA A 1 317 ? 8.738 17.896 -7.530 1.00 95.75 317 ALA A CA 1
ATOM 2368 C C . ALA A 1 317 ? 9.967 18.087 -6.644 1.00 95.75 317 ALA A C 1
ATOM 2370 O O . ALA A 1 317 ? 9.853 18.470 -5.486 1.00 95.75 317 ALA A O 1
ATOM 2371 N N . ASN A 1 318 ? 11.146 17.836 -7.200 1.00 95.31 318 ASN A N 1
ATOM 2372 C CA . ASN A 1 318 ? 12.409 18.237 -6.601 1.00 95.31 318 ASN A CA 1
ATOM 2373 C C . ASN A 1 318 ? 12.728 19.674 -7.032 1.00 95.31 318 ASN A C 1
ATOM 2375 O O . ASN A 1 318 ? 13.007 19.916 -8.209 1.00 95.31 318 ASN A O 1
ATOM 2379 N N . ASP A 1 319 ? 12.649 20.621 -6.107 1.00 95.19 319 ASP A N 1
ATOM 2380 C CA . ASP A 1 319 ? 13.024 22.014 -6.321 1.00 95.19 319 ASP A CA 1
ATOM 2381 C C . ASP A 1 319 ? 14.549 22.164 -6.265 1.00 95.19 319 ASP A C 1
ATOM 2383 O O . ASP A 1 319 ? 15.199 21.789 -5.286 1.00 95.19 319 ASP A O 1
ATOM 2387 N N . LEU A 1 320 ? 15.117 22.703 -7.342 1.00 92.69 320 LEU A N 1
ATOM 2388 C CA . LEU A 1 320 ? 16.551 22.901 -7.525 1.00 92.69 320 LEU A CA 1
ATOM 2389 C C . LEU A 1 320 ? 16.947 24.384 -7.521 1.00 92.69 320 LEU A C 1
ATOM 2391 O O . LEU A 1 320 ? 18.103 24.679 -7.825 1.00 92.69 320 LEU A O 1
ATOM 2395 N N . SER A 1 321 ? 16.033 25.310 -7.198 1.00 89.75 321 SER A N 1
ATOM 2396 C CA . SER A 1 321 ? 16.339 26.748 -7.193 1.00 89.75 321 SER A CA 1
ATOM 2397 C C . SER A 1 321 ? 17.143 27.212 -5.974 1.00 89.75 321 SER A C 1
ATOM 2399 O O . SER A 1 321 ? 17.669 28.323 -5.970 1.00 89.75 321 SER A O 1
ATOM 2401 N N . GLY A 1 322 ? 17.197 26.402 -4.913 1.00 85.56 322 GLY A N 1
ATOM 2402 C CA . GLY A 1 322 ? 17.929 26.695 -3.679 1.00 85.56 322 GLY A CA 1
ATOM 2403 C C . GLY A 1 322 ? 19.377 26.185 -3.671 1.00 85.56 322 GLY A C 1
ATOM 2404 O O . GLY A 1 322 ? 19.820 25.481 -4.575 1.00 85.56 322 GLY A O 1
ATOM 2405 N N . ALA A 1 323 ? 20.112 26.504 -2.597 1.00 83.12 323 ALA A N 1
ATOM 2406 C CA . ALA A 1 323 ? 21.484 26.020 -2.383 1.00 83.12 323 ALA A CA 1
ATOM 2407 C C . ALA A 1 323 ? 21.568 24.486 -2.238 1.00 83.12 323 ALA A C 1
ATOM 2409 O O . ALA A 1 323 ? 22.550 23.875 -2.661 1.00 83.12 323 ALA A O 1
ATOM 2410 N N . SER A 1 324 ? 20.516 23.873 -1.689 1.00 89.00 324 SER A N 1
ATOM 2411 C CA . SER A 1 324 ? 20.337 22.423 -1.596 1.00 89.00 324 SER A CA 1
ATOM 2412 C C . SER A 1 324 ? 19.021 22.021 -2.270 1.00 89.00 324 SER A C 1
ATOM 2414 O O . SER A 1 324 ? 18.042 22.759 -2.129 1.00 89.00 324 SER A O 1
ATOM 2416 N N . PRO A 1 325 ? 18.969 20.871 -2.975 1.00 93.56 325 PRO A N 1
ATOM 2417 C CA . PRO A 1 325 ? 17.717 20.317 -3.489 1.00 93.56 325 PRO A CA 1
ATOM 2418 C C . PRO A 1 325 ? 16.697 20.091 -2.373 1.00 93.56 325 PRO A C 1
ATOM 2420 O O . PRO A 1 325 ? 17.086 19.689 -1.274 1.00 93.56 325 PRO A O 1
ATOM 2423 N N . SER A 1 326 ? 15.414 20.304 -2.661 1.00 94.94 326 SER A N 1
ATOM 2424 C CA . SER A 1 326 ? 14.338 20.023 -1.708 1.00 94.94 326 SER A CA 1
ATOM 2425 C C . SER A 1 326 ? 13.090 19.486 -2.393 1.00 94.94 326 SER A C 1
ATOM 2427 O O . SER A 1 326 ? 12.617 20.043 -3.385 1.00 94.94 326 SER A O 1
ATOM 2429 N N . MET A 1 327 ? 12.515 18.415 -1.852 1.00 96.75 327 MET A N 1
ATOM 2430 C CA . MET A 1 327 ? 11.236 17.895 -2.320 1.00 96.75 327 MET A CA 1
ATOM 2431 C C . MET A 1 327 ? 10.090 18.817 -1.900 1.00 96.75 327 MET A C 1
ATOM 2433 O O . MET A 1 327 ? 9.937 19.177 -0.735 1.00 96.75 327 MET A O 1
ATOM 2437 N N . VAL A 1 328 ? 9.231 19.170 -2.852 1.00 95.12 328 VAL A N 1
ATOM 2438 C CA . VAL A 1 328 ? 8.100 20.083 -2.667 1.00 95.12 328 VAL A CA 1
ATOM 2439 C C . VAL A 1 328 ? 6.821 19.507 -3.257 1.00 95.12 328 VAL A C 1
ATOM 2441 O O . VAL A 1 328 ? 6.855 18.708 -4.191 1.00 95.12 328 VAL A O 1
ATOM 2444 N N . ARG A 1 329 ? 5.679 19.926 -2.714 1.00 94.50 329 ARG A N 1
ATOM 2445 C CA . ARG A 1 329 ? 4.341 19.502 -3.126 1.00 94.50 329 ARG A CA 1
ATOM 2446 C C . ARG A 1 329 ? 3.412 20.697 -3.285 1.00 94.50 329 ARG A C 1
ATOM 2448 O O . ARG A 1 329 ? 3.390 21.581 -2.431 1.00 94.50 329 ARG A O 1
ATOM 2455 N N . THR A 1 330 ? 2.584 20.657 -4.319 1.00 89.00 330 THR A N 1
ATOM 2456 C CA . THR A 1 330 ? 1.391 21.497 -4.486 1.00 89.00 330 THR A CA 1
ATOM 2457 C C . THR A 1 330 ? 0.154 20.604 -4.585 1.00 89.00 330 THR A C 1
ATOM 2459 O O . THR A 1 330 ? 0.243 19.469 -5.054 1.00 89.00 330 THR A O 1
ATOM 2462 N N . ILE A 1 331 ? -0.977 21.104 -4.086 1.00 87.38 331 ILE A N 1
ATOM 2463 C CA . ILE A 1 331 ? -2.309 20.475 -4.167 1.00 87.38 331 ILE A CA 1
ATOM 2464 C C . ILE A 1 331 ? -3.343 21.414 -4.807 1.00 87.38 331 ILE A C 1
ATOM 2466 O O . ILE A 1 331 ? -4.540 21.154 -4.757 1.00 87.38 331 ILE A O 1
ATOM 2470 N N . ASP A 1 332 ? -2.883 22.521 -5.392 1.00 82.06 332 ASP A N 1
ATOM 2471 C CA . ASP A 1 332 ? -3.693 23.551 -6.051 1.00 82.06 332 ASP A CA 1
ATOM 2472 C C . ASP A 1 332 ? -3.142 23.900 -7.446 1.00 82.06 332 ASP A C 1
ATOM 2474 O O . ASP A 1 332 ? -3.336 24.997 -7.975 1.00 82.06 332 ASP A O 1
ATOM 2478 N N . GLY A 1 333 ? -2.430 22.948 -8.056 1.00 85.44 333 GLY A N 1
ATOM 2479 C CA . GLY A 1 333 ? -1.937 23.061 -9.425 1.00 85.44 333 GLY A CA 1
ATOM 2480 C C . GLY A 1 333 ? -0.782 24.048 -9.586 1.00 85.44 333 GLY A C 1
ATOM 2481 O O . GLY A 1 333 ? -0.536 24.510 -10.702 1.00 85.44 333 GLY A O 1
ATOM 2482 N N . GLY A 1 334 ? -0.076 24.357 -8.496 1.00 88.50 334 GLY A N 1
ATOM 2483 C CA . GLY A 1 334 ? 1.126 25.186 -8.477 1.00 88.50 334 GLY A CA 1
ATOM 2484 C C . GLY A 1 334 ? 0.936 26.604 -7.953 1.00 88.50 334 GLY A C 1
ATOM 2485 O O . GLY A 1 334 ? 1.889 27.375 -8.032 1.00 88.50 334 GLY A O 1
ATOM 2486 N N . ALA A 1 335 ? -0.242 26.955 -7.426 1.00 87.12 335 ALA A N 1
ATOM 2487 C CA . ALA A 1 335 ? -0.457 28.266 -6.816 1.00 87.12 335 ALA A CA 1
ATOM 2488 C C . ALA A 1 335 ? 0.287 28.384 -5.476 1.00 87.12 335 ALA A C 1
ATOM 2490 O O . ALA A 1 335 ? 0.936 29.397 -5.220 1.00 87.12 335 ALA A O 1
ATOM 2491 N N . ASN A 1 336 ? 0.265 27.325 -4.661 1.00 86.62 336 ASN A N 1
ATOM 2492 C CA . ASN A 1 336 ? 1.009 27.230 -3.411 1.00 86.62 336 ASN A CA 1
ATOM 2493 C C . ASN A 1 336 ? 1.838 25.942 -3.357 1.00 86.62 336 ASN A C 1
ATOM 2495 O O . ASN A 1 336 ? 1.416 24.873 -3.804 1.00 86.62 336 ASN A O 1
ATOM 2499 N N . TRP A 1 337 ? 3.025 26.044 -2.755 1.00 89.50 337 TRP A N 1
ATOM 2500 C CA . TRP A 1 337 ? 3.971 24.938 -2.613 1.00 89.50 337 TRP A CA 1
ATOM 2501 C C . TRP A 1 337 ? 4.445 24.798 -1.171 1.00 89.50 337 TRP A C 1
ATOM 2503 O O . TRP A 1 337 ? 4.956 25.750 -0.581 1.00 89.50 337 TRP A O 1
ATOM 2513 N N . ALA A 1 338 ? 4.366 23.583 -0.640 1.00 87.81 338 ALA A N 1
ATOM 2514 C CA . ALA A 1 338 ? 4.923 23.209 0.652 1.00 87.81 338 ALA A CA 1
ATOM 2515 C C . ALA A 1 338 ? 6.128 22.281 0.462 1.00 87.81 338 ALA A C 1
ATOM 2517 O O . ALA A 1 338 ? 6.151 21.478 -0.468 1.00 87.81 338 ALA A O 1
ATOM 2518 N N . VAL A 1 339 ? 7.120 22.362 1.348 1.00 89.38 339 VAL A N 1
ATOM 2519 C CA . VAL A 1 339 ? 8.183 21.344 1.419 1.00 89.38 339 VAL A CA 1
ATOM 2520 C C . VAL A 1 339 ? 7.552 20.021 1.847 1.00 89.38 339 VAL A C 1
ATOM 2522 O O . VAL A 1 339 ? 6.726 20.007 2.761 1.00 89.38 339 VAL A O 1
ATOM 2525 N N . VAL A 1 340 ? 7.918 18.923 1.182 1.00 85.44 340 VAL A N 1
ATOM 2526 C CA . VAL A 1 340 ? 7.539 17.570 1.593 1.00 85.44 340 VAL A CA 1
ATOM 2527 C C . VAL A 1 340 ? 8.365 17.240 2.823 1.00 85.44 340 VAL A C 1
ATOM 2529 O O . VAL A 1 340 ? 9.589 17.153 2.722 1.00 85.44 340 VAL A O 1
ATOM 2532 N N . PRO A 1 341 ? 7.742 17.083 3.994 1.00 77.00 341 PRO A N 1
ATOM 2533 C CA . PRO A 1 341 ? 8.527 17.006 5.206 1.00 77.00 341 PRO A CA 1
ATOM 2534 C C . PRO A 1 341 ? 9.454 15.751 5.187 1.00 77.00 341 PRO A C 1
ATOM 2536 O O . PRO A 1 341 ? 9.045 14.692 4.705 1.00 77.00 341 PRO A O 1
ATOM 2539 N N . GLY A 1 342 ? 10.696 15.905 5.694 1.00 80.00 342 GLY A N 1
ATOM 2540 C CA . GLY A 1 342 ? 11.725 14.907 6.095 1.00 80.00 342 GLY A CA 1
ATOM 2541 C C . GLY A 1 342 ? 12.218 13.865 5.083 1.00 80.00 342 GLY A C 1
ATOM 2542 O O . GLY A 1 342 ? 13.238 13.216 5.311 1.00 80.00 342 GLY A O 1
ATOM 2543 N N . ILE A 1 343 ? 11.589 13.761 3.914 1.00 91.56 343 ILE A N 1
ATOM 2544 C CA . ILE A 1 343 ? 12.104 12.932 2.820 1.00 91.56 343 ILE A CA 1
ATOM 2545 C C . ILE A 1 343 ? 13.493 13.383 2.347 1.00 91.56 343 ILE A C 1
ATOM 2547 O O . ILE A 1 343 ? 14.294 12.536 1.968 1.00 91.56 343 ILE A O 1
ATOM 2551 N N . ASP A 1 344 ? 13.812 14.679 2.412 1.00 92.50 344 ASP A N 1
ATOM 2552 C CA . ASP A 1 344 ? 15.129 15.201 2.019 1.00 92.50 344 ASP A CA 1
ATOM 2553 C C . ASP A 1 344 ? 16.251 14.590 2.882 1.00 92.50 344 ASP A C 1
ATOM 2555 O O . ASP A 1 344 ? 17.272 14.149 2.353 1.00 92.50 344 ASP A O 1
ATOM 2559 N N . THR A 1 345 ? 16.032 14.455 4.196 1.00 88.12 345 THR A N 1
ATOM 2560 C CA . THR A 1 345 ? 16.962 13.785 5.122 1.00 88.12 345 THR A CA 1
ATOM 2561 C C . THR A 1 345 ? 17.149 12.316 4.744 1.00 88.12 345 THR A C 1
ATOM 2563 O O . THR A 1 345 ? 18.279 11.838 4.609 1.00 88.12 345 THR A O 1
ATOM 2566 N N . LEU A 1 346 ? 16.051 11.600 4.495 1.00 89.25 346 LEU A N 1
ATOM 2567 C CA . LEU A 1 346 ? 16.090 10.188 4.112 1.00 89.25 346 LEU A CA 1
ATOM 2568 C C . LEU A 1 346 ? 16.767 9.972 2.755 1.00 89.25 346 LEU A C 1
ATOM 2570 O O . LEU A 1 346 ? 17.553 9.042 2.603 1.00 89.25 346 LEU A O 1
ATOM 2574 N N . LEU A 1 347 ? 16.544 10.861 1.787 1.00 93.06 347 LEU A N 1
ATOM 2575 C CA . LEU A 1 347 ? 17.195 10.815 0.478 1.00 93.06 347 LEU A CA 1
ATOM 2576 C C . LEU A 1 347 ? 18.716 10.960 0.568 1.00 93.06 347 LEU A C 1
ATOM 2578 O O . LEU A 1 347 ? 19.417 10.448 -0.303 1.00 93.06 347 LEU A O 1
ATOM 2582 N N . THR A 1 348 ? 19.233 11.590 1.622 1.00 90.25 348 THR A N 1
ATOM 2583 C CA . THR A 1 348 ? 20.673 11.627 1.921 1.00 90.25 348 THR A CA 1
ATOM 2584 C C . THR A 1 348 ? 21.155 10.428 2.737 1.00 90.25 348 THR A C 1
ATOM 2586 O O . THR A 1 348 ? 22.320 10.385 3.112 1.00 90.25 348 THR A O 1
ATOM 2589 N N . GLY A 1 349 ? 20.298 9.456 3.061 1.00 82.19 349 GLY A N 1
ATOM 2590 C CA . GLY A 1 349 ? 20.636 8.372 3.987 1.00 82.19 349 GLY A CA 1
ATOM 2591 C C . GLY A 1 349 ? 21.094 8.905 5.346 1.00 82.19 349 GLY A C 1
ATOM 2592 O O . GLY A 1 349 ? 22.082 8.415 5.885 1.00 82.19 349 GLY A O 1
ATOM 2593 N N . ASN A 1 350 ? 20.432 9.953 5.854 1.00 83.06 350 ASN A N 1
ATOM 2594 C CA . ASN A 1 350 ? 20.832 10.687 7.061 1.00 83.06 350 ASN A CA 1
ATOM 2595 C C . ASN A 1 350 ? 22.264 11.259 6.983 1.00 83.06 350 ASN A C 1
ATOM 2597 O O . ASN A 1 350 ? 23.022 11.193 7.948 1.00 83.06 350 ASN A O 1
ATOM 2601 N N . GLY A 1 351 ? 22.645 11.805 5.824 1.00 85.81 351 GLY A N 1
ATOM 2602 C CA . GLY A 1 351 ? 23.965 12.395 5.575 1.00 85.81 351 GLY A CA 1
ATOM 2603 C C . GLY A 1 351 ? 25.023 11.441 5.009 1.00 85.81 351 GLY A C 1
ATOM 2604 O O . GLY A 1 351 ? 26.120 11.893 4.690 1.00 85.81 351 GLY A O 1
ATOM 2605 N N . ALA A 1 352 ? 24.714 10.154 4.826 1.00 87.12 352 ALA A N 1
ATOM 2606 C CA . ALA A 1 352 ? 25.610 9.198 4.167 1.00 87.12 352 ALA A CA 1
ATOM 2607 C C . ALA A 1 352 ? 25.830 9.494 2.668 1.00 87.12 352 ALA A C 1
ATOM 2609 O O . ALA A 1 352 ? 26.864 9.139 2.105 1.00 87.12 352 ALA A O 1
ATOM 2610 N N . PHE A 1 353 ? 24.868 10.155 2.020 1.00 91.00 353 PHE A N 1
ATOM 2611 C CA . PHE A 1 353 ? 24.899 10.542 0.613 1.00 91.00 353 PHE A CA 1
ATOM 2612 C C . PHE A 1 353 ? 24.743 12.054 0.465 1.00 91.00 353 PHE A C 1
ATOM 2614 O O . PHE A 1 353 ? 23.964 12.693 1.171 1.00 91.00 353 PHE A O 1
ATOM 2621 N N . LEU A 1 354 ? 25.434 12.637 -0.513 1.00 91.50 354 LEU A N 1
ATOM 2622 C CA . LEU A 1 354 ? 25.269 14.051 -0.844 1.00 91.50 354 LEU A CA 1
ATOM 2623 C C . LEU A 1 354 ? 23.866 14.300 -1.403 1.00 91.50 354 LEU A C 1
ATOM 2625 O O . LEU A 1 354 ? 23.450 13.599 -2.324 1.00 91.50 354 LEU A O 1
ATOM 2629 N N . ALA A 1 355 ? 23.183 15.348 -0.929 1.00 90.88 355 ALA A N 1
ATOM 2630 C CA . ALA A 1 355 ? 21.899 15.791 -1.488 1.00 90.88 355 ALA A CA 1
ATOM 2631 C C . ALA A 1 355 ? 21.999 16.110 -2.991 1.00 90.88 355 ALA A C 1
ATOM 2633 O O . ALA A 1 355 ? 21.058 15.872 -3.754 1.00 90.88 355 ALA A O 1
ATOM 2634 N N . ARG A 1 356 ? 23.170 16.603 -3.418 1.00 90.62 356 ARG A N 1
ATOM 2635 C CA . ARG A 1 356 ? 23.556 16.784 -4.815 1.00 90.62 356 ARG A CA 1
ATOM 2636 C C . ARG A 1 356 ? 25.017 16.409 -5.014 1.00 90.62 356 ARG A C 1
ATOM 2638 O O . ARG A 1 356 ? 25.906 16.999 -4.405 1.00 90.62 356 ARG A O 1
ATOM 2645 N N . VAL A 1 357 ? 25.258 15.459 -5.905 1.00 89.19 357 VAL A N 1
ATOM 2646 C CA . VAL A 1 357 ? 26.592 15.156 -6.424 1.00 89.19 357 VAL A CA 1
ATOM 2647 C C . VAL A 1 357 ? 26.927 16.216 -7.472 1.00 89.19 357 VAL A C 1
ATOM 2649 O O . VAL A 1 357 ? 26.064 16.540 -8.280 1.00 89.19 357 VAL A O 1
ATOM 2652 N N . GLN A 1 358 ? 28.137 16.786 -7.455 1.00 84.94 358 GLN A N 1
ATOM 2653 C CA . GLN A 1 358 ? 28.534 17.870 -8.377 1.00 84.94 358 GLN A CA 1
ATOM 2654 C C . GLN A 1 358 ? 29.088 17.356 -9.710 1.00 84.94 358 GLN A C 1
ATOM 2656 O O . GLN A 1 358 ? 28.888 17.981 -10.749 1.00 84.94 358 GLN A O 1
ATOM 2661 N N . GLN A 1 359 ? 29.728 16.188 -9.691 1.00 79.75 359 GLN A N 1
ATOM 2662 C CA . GLN A 1 359 ? 30.292 15.538 -10.868 1.00 79.75 359 GLN A CA 1
ATOM 2663 C C . GLN A 1 359 ? 29.896 14.0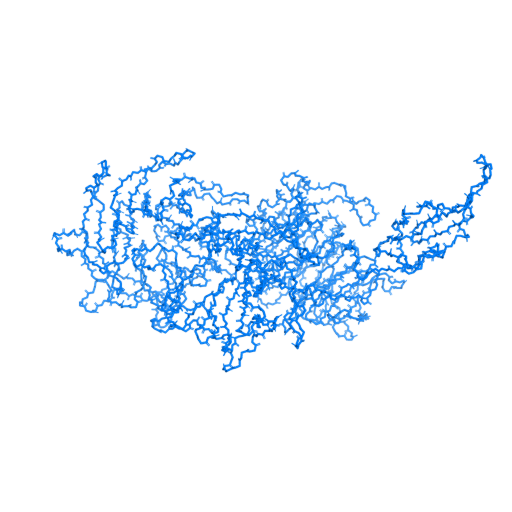65 -10.848 1.00 79.75 359 GLN A C 1
ATOM 2665 O O . GLN A 1 359 ? 30.179 13.358 -9.883 1.00 79.75 359 GLN A O 1
ATOM 2670 N N . GLY A 1 360 ? 29.184 13.629 -11.884 1.00 69.56 360 GLY A N 1
ATOM 2671 C CA . GLY A 1 360 ? 28.633 12.280 -11.974 1.00 69.56 360 GLY A CA 1
ATOM 2672 C C . GLY A 1 360 ? 29.104 11.538 -13.220 1.00 69.56 360 GLY A C 1
ATOM 2673 O O . GLY A 1 360 ? 29.940 12.021 -13.983 1.00 69.56 360 GLY A O 1
ATOM 2674 N N . PHE A 1 361 ? 28.522 10.363 -13.445 1.00 62.97 361 PHE A N 1
ATOM 2675 C CA . PHE A 1 361 ? 28.653 9.622 -14.698 1.00 62.97 361 PHE A CA 1
ATOM 2676 C C . PHE A 1 361 ? 27.479 9.977 -15.621 1.00 62.97 361 PHE A C 1
ATOM 2678 O O . PHE A 1 361 ? 26.321 9.901 -15.208 1.00 62.97 361 PHE A O 1
ATOM 2685 N N . GLY A 1 362 ? 27.778 10.400 -16.849 1.00 59.56 362 GLY A N 1
ATOM 2686 C CA . GLY A 1 362 ? 26.807 10.621 -17.922 1.00 59.56 362 GLY A CA 1
ATOM 2687 C C . GLY A 1 362 ? 26.767 9.442 -18.897 1.00 59.56 362 GLY A C 1
ATOM 2688 O O . GLY A 1 362 ? 27.565 8.517 -18.780 1.00 59.56 362 GLY A O 1
ATOM 2689 N N . ALA A 1 363 ? 25.867 9.494 -19.887 1.00 54.81 363 ALA A N 1
ATOM 2690 C CA . ALA A 1 363 ? 25.685 8.420 -20.876 1.00 54.81 363 ALA A CA 1
ATOM 2691 C C . ALA A 1 363 ? 26.957 8.082 -21.689 1.00 54.81 363 ALA A C 1
ATOM 2693 O O . ALA A 1 363 ? 27.060 6.981 -22.207 1.00 54.81 363 ALA A O 1
ATOM 2694 N N . PHE A 1 364 ? 27.934 8.998 -21.769 1.00 60.78 364 PHE A N 1
ATOM 2695 C CA . PHE A 1 364 ? 29.157 8.833 -22.571 1.00 60.78 364 PHE A CA 1
ATOM 2696 C C . PHE A 1 364 ? 30.430 9.373 -21.875 1.00 60.78 364 PHE A C 1
ATOM 2698 O O . PHE A 1 364 ? 31.331 9.876 -22.541 1.00 60.78 364 PHE A O 1
ATOM 2705 N N . GLY A 1 365 ? 30.509 9.338 -20.533 1.00 60.62 365 GLY A N 1
ATOM 2706 C CA . GLY A 1 365 ? 31.708 9.769 -19.783 1.00 60.62 365 GLY A CA 1
ATOM 2707 C C . GLY A 1 365 ? 31.412 10.600 -18.528 1.00 60.62 365 GLY A C 1
ATOM 2708 O O . GLY A 1 365 ? 30.451 10.322 -17.809 1.00 60.62 365 GLY A O 1
ATOM 2709 N N . THR A 1 366 ? 32.230 11.622 -18.236 1.00 55.69 366 THR A N 1
ATOM 2710 C CA . THR A 1 366 ? 31.979 12.552 -17.116 1.00 55.69 366 THR A CA 1
ATOM 2711 C C . THR A 1 366 ? 30.706 13.351 -17.382 1.00 55.69 366 THR A C 1
ATOM 2713 O O . THR A 1 366 ? 30.624 14.091 -18.361 1.00 55.69 366 THR A O 1
ATOM 2716 N N . GLY A 1 367 ? 29.704 13.183 -16.526 1.00 60.81 367 GLY A N 1
ATOM 2717 C CA . GLY A 1 367 ? 28.411 13.846 -16.622 1.00 60.81 367 GLY A CA 1
ATOM 2718 C C . GLY A 1 367 ? 28.272 15.005 -15.642 1.00 60.81 367 GLY A C 1
ATOM 2719 O O . GLY A 1 367 ? 29.019 15.129 -14.667 1.00 60.81 367 GLY A O 1
ATOM 2720 N N . ASN A 1 368 ? 27.247 15.823 -15.880 1.00 69.25 368 ASN A N 1
ATOM 2721 C CA . ASN A 1 368 ? 26.760 16.767 -14.882 1.00 69.25 368 ASN A CA 1
ATOM 2722 C C . ASN A 1 368 ? 26.400 16.017 -13.593 1.00 69.25 368 ASN A C 1
ATOM 2724 O O . ASN A 1 368 ? 25.928 14.878 -13.619 1.00 69.25 368 ASN A O 1
ATOM 2728 N N . GLY A 1 369 ? 26.625 16.670 -12.459 1.00 81.25 369 GLY A N 1
ATOM 2729 C CA . GLY A 1 369 ? 26.144 16.200 -11.172 1.00 81.25 369 GLY A CA 1
ATOM 2730 C C . GLY A 1 369 ? 24.627 15.981 -11.126 1.00 81.25 369 GLY A C 1
ATOM 2731 O O . GLY A 1 369 ? 23.879 16.548 -11.923 1.00 81.25 369 GLY A O 1
ATOM 2732 N N . TYR A 1 370 ? 24.155 15.188 -10.164 1.00 88.69 370 TYR A N 1
ATOM 2733 C CA . TYR A 1 370 ? 22.742 14.838 -10.003 1.00 88.69 370 TYR A CA 1
ATOM 2734 C C . TYR A 1 370 ? 22.256 15.059 -8.559 1.00 88.69 370 TYR A C 1
ATOM 2736 O O . TYR A 1 370 ? 23.027 14.866 -7.615 1.00 88.69 370 TYR A O 1
ATOM 2744 N N . PRO A 1 371 ? 20.991 15.474 -8.347 1.00 92.56 371 PRO A N 1
ATOM 2745 C CA . PRO A 1 371 ? 20.370 15.432 -7.028 1.00 92.56 371 PRO A CA 1
ATOM 2746 C C . PRO A 1 371 ? 20.018 13.985 -6.650 1.00 92.56 371 PRO A C 1
ATOM 2748 O O . PRO A 1 371 ? 19.883 13.134 -7.531 1.00 92.56 371 PRO A O 1
ATOM 2751 N N . GLN A 1 372 ? 19.812 13.705 -5.359 1.00 93.31 372 GLN A N 1
ATOM 2752 C CA . GLN A 1 372 ? 19.381 12.364 -4.940 1.00 93.31 372 GLN A CA 1
ATOM 2753 C C . GLN A 1 372 ? 18.035 11.985 -5.558 1.00 93.31 372 GLN A C 1
ATOM 2755 O O . GLN A 1 372 ? 17.940 10.926 -6.172 1.00 93.31 372 GLN A O 1
ATOM 2760 N N . ALA A 1 373 ? 17.006 12.833 -5.470 1.00 94.94 373 ALA A N 1
ATOM 2761 C CA . ALA A 1 373 ? 15.696 12.489 -6.019 1.00 94.94 373 ALA A CA 1
ATOM 2762 C C . ALA A 1 373 ? 15.747 12.278 -7.545 1.00 94.94 373 ALA A C 1
ATOM 2764 O O . ALA A 1 373 ? 16.055 13.196 -8.309 1.00 94.94 373 ALA A O 1
ATOM 2765 N N . SER A 1 374 ? 15.409 11.061 -7.967 1.00 92.75 374 SER A N 1
ATOM 2766 C CA . SER A 1 374 ? 15.438 10.581 -9.358 1.00 92.75 374 SER A CA 1
ATOM 2767 C C . SER A 1 374 ? 14.125 9.958 -9.819 1.00 92.75 374 SER A C 1
ATOM 2769 O O . SER A 1 374 ? 13.852 9.932 -11.015 1.00 92.75 374 SER A O 1
ATOM 2771 N N . LEU A 1 375 ? 13.285 9.536 -8.875 1.00 94.94 375 LEU A N 1
ATOM 2772 C CA . LEU A 1 375 ? 11.954 9.006 -9.126 1.00 94.94 375 LEU A CA 1
ATOM 2773 C C . LEU A 1 375 ? 10.951 9.670 -8.185 1.00 94.94 375 LEU A C 1
ATOM 2775 O O . LEU A 1 375 ? 11.183 9.739 -6.979 1.00 94.94 375 LEU A O 1
ATOM 2779 N N . VAL A 1 376 ? 9.815 10.089 -8.739 1.00 96.56 376 VAL A N 1
ATOM 2780 C CA . VAL A 1 376 ? 8.619 10.487 -7.992 1.00 96.56 376 VAL A CA 1
ATOM 2781 C C . VAL A 1 376 ? 7.422 9.824 -8.664 1.00 96.56 376 VAL A C 1
ATOM 2783 O O . VAL A 1 376 ? 7.134 10.098 -9.826 1.00 96.56 376 VAL A O 1
ATOM 2786 N N . ALA A 1 377 ? 6.728 8.940 -7.952 1.00 95.50 377 ALA A N 1
ATOM 2787 C CA . ALA A 1 377 ? 5.560 8.243 -8.475 1.00 95.50 377 ALA A CA 1
ATOM 2788 C C . ALA A 1 377 ? 4.419 8.244 -7.455 1.00 95.50 377 ALA A C 1
ATOM 2790 O O . ALA A 1 377 ? 4.597 7.845 -6.305 1.00 95.50 377 ALA A O 1
ATOM 2791 N N . ILE A 1 378 ? 3.236 8.666 -7.900 1.00 93.25 378 ILE A N 1
ATOM 2792 C CA . ILE A 1 378 ? 2.005 8.695 -7.104 1.00 93.25 378 ILE A CA 1
ATOM 2793 C C . ILE A 1 378 ? 1.114 7.556 -7.596 1.00 93.25 378 ILE A C 1
ATOM 2795 O O . ILE A 1 378 ? 0.918 7.394 -8.803 1.00 93.25 378 ILE A O 1
ATOM 2799 N N . ASN A 1 379 ? 0.606 6.731 -6.681 1.00 87.69 379 ASN A N 1
ATOM 2800 C CA . ASN A 1 379 ? -0.215 5.591 -7.065 1.00 87.69 379 ASN A CA 1
ATOM 2801 C C . ASN A 1 379 ? -1.571 6.065 -7.624 1.00 87.69 379 ASN A C 1
ATOM 2803 O O . ASN A 1 379 ? -2.346 6.683 -6.893 1.00 87.69 379 ASN A O 1
ATOM 2807 N N . PRO A 1 380 ? -1.909 5.729 -8.886 1.00 82.06 380 PRO A N 1
ATOM 2808 C CA . PRO A 1 380 ? -3.104 6.237 -9.560 1.00 82.06 380 PRO A CA 1
ATOM 2809 C C . PRO A 1 380 ? -4.424 5.713 -8.974 1.00 82.06 380 PRO A C 1
ATOM 2811 O O . PRO A 1 380 ? -5.481 6.225 -9.326 1.00 82.06 380 PRO A O 1
ATOM 2814 N N . ARG A 1 381 ? -4.388 4.677 -8.124 1.00 75.38 381 ARG A N 1
ATOM 2815 C CA . ARG A 1 381 ? -5.568 4.120 -7.436 1.00 75.38 381 ARG A CA 1
ATOM 2816 C C . ARG A 1 381 ? -5.628 4.474 -5.950 1.00 75.38 381 ARG A C 1
ATOM 2818 O O . ARG A 1 381 ? -6.642 4.229 -5.312 1.00 75.38 381 ARG A O 1
ATOM 2825 N N . ASN A 1 382 ? -4.538 4.989 -5.385 1.00 73.94 382 ASN A N 1
ATOM 2826 C CA . ASN A 1 382 ? -4.464 5.402 -3.987 1.00 73.94 382 ASN A CA 1
ATOM 2827 C C . ASN A 1 382 ? -3.417 6.509 -3.848 1.00 73.94 382 ASN A C 1
ATOM 2829 O O . ASN A 1 382 ? -2.246 6.232 -3.593 1.00 73.94 382 ASN A O 1
ATOM 2833 N N . ARG A 1 383 ? -3.850 7.762 -3.994 1.00 78.69 383 ARG A N 1
ATOM 2834 C CA . ARG A 1 383 ? -2.972 8.943 -3.993 1.00 78.69 383 ARG A CA 1
ATOM 2835 C C . ARG A 1 383 ? -2.165 9.144 -2.707 1.00 78.69 383 ARG A C 1
ATOM 2837 O O . ARG A 1 383 ? -1.147 9.829 -2.720 1.00 78.69 383 ARG A O 1
ATOM 2844 N N . SER A 1 384 ? -2.591 8.531 -1.601 1.00 74.75 384 SER A N 1
ATOM 2845 C CA . SER A 1 384 ? -1.842 8.545 -0.341 1.00 74.75 384 SER A CA 1
ATOM 2846 C C . SER A 1 384 ? -0.575 7.695 -0.418 1.00 74.75 384 SER A C 1
ATOM 2848 O O . SER A 1 384 ? 0.326 7.869 0.400 1.00 74.75 384 SER A O 1
ATOM 2850 N N . VAL A 1 385 ? -0.479 6.786 -1.391 1.00 82.94 385 VAL A N 1
ATOM 2851 C CA . VAL A 1 385 ? 0.723 5.994 -1.628 1.00 82.94 385 VAL A CA 1
ATOM 2852 C C . VAL A 1 385 ? 1.633 6.698 -2.625 1.00 82.94 385 VAL A C 1
ATOM 2854 O O . VAL A 1 385 ? 1.312 6.821 -3.808 1.00 82.94 385 VAL A O 1
ATOM 2857 N N . ILE A 1 386 ? 2.799 7.115 -2.139 1.00 91.12 386 ILE A N 1
ATOM 2858 C CA . ILE A 1 386 ? 3.811 7.823 -2.920 1.00 91.12 386 ILE A CA 1
ATOM 2859 C C . ILE A 1 386 ? 5.133 7.084 -2.782 1.00 91.12 386 ILE A C 1
ATOM 2861 O O . ILE A 1 386 ? 5.541 6.711 -1.682 1.00 91.12 386 ILE A O 1
ATOM 2865 N N . LEU A 1 387 ? 5.810 6.893 -3.906 1.00 96.25 387 LEU A N 1
ATOM 2866 C CA . LEU A 1 387 ? 7.150 6.343 -3.972 1.00 96.25 387 LEU A CA 1
ATOM 2867 C C . LEU A 1 387 ? 8.115 7.434 -4.429 1.00 96.25 387 LEU A C 1
ATOM 2869 O O . LEU A 1 387 ? 7.924 8.029 -5.491 1.00 96.25 387 LEU A O 1
ATOM 2873 N N . ILE A 1 388 ? 9.160 7.664 -3.641 1.00 97.56 388 ILE A N 1
ATOM 2874 C CA . ILE A 1 388 ? 10.270 8.543 -4.000 1.00 97.56 388 ILE A CA 1
ATOM 2875 C C . ILE A 1 388 ? 11.554 7.718 -4.005 1.00 97.56 388 ILE A C 1
ATOM 2877 O O . ILE A 1 388 ? 11.788 6.907 -3.109 1.00 97.56 388 ILE A O 1
ATOM 2881 N N . GLY A 1 389 ? 12.368 7.900 -5.040 1.00 95.81 389 GLY A N 1
ATOM 2882 C CA . GLY A 1 389 ? 13.633 7.197 -5.212 1.00 95.81 389 GLY A CA 1
ATOM 2883 C C . GLY A 1 389 ? 14.829 8.141 -5.220 1.00 95.81 389 GLY A C 1
ATOM 2884 O O . GLY A 1 389 ? 14.818 9.160 -5.913 1.00 95.81 389 GLY A O 1
ATOM 2885 N N . GLY A 1 390 ? 15.857 7.773 -4.463 1.00 94.56 390 GLY A N 1
ATOM 2886 C CA . GLY A 1 390 ? 17.187 8.361 -4.466 1.00 94.56 390 GLY A CA 1
ATOM 2887 C C . GLY A 1 390 ? 18.124 7.642 -5.438 1.00 94.56 390 GLY A C 1
ATOM 2888 O O . GLY A 1 390 ? 18.093 6.413 -5.522 1.00 94.56 390 GLY A O 1
ATOM 2889 N N . GLN A 1 391 ? 18.983 8.385 -6.144 1.00 92.25 391 GLN A N 1
ATOM 2890 C CA . GLN A 1 391 ? 19.967 7.817 -7.070 1.00 92.25 391 GLN A CA 1
ATOM 2891 C C . GLN A 1 391 ? 20.876 6.807 -6.374 1.00 92.25 391 GLN A C 1
ATOM 2893 O O . GLN A 1 391 ? 21.126 5.725 -6.911 1.00 92.25 391 GLN A O 1
ATOM 2898 N N . ASP A 1 392 ? 21.317 7.137 -5.161 1.00 91.69 392 ASP A N 1
ATOM 2899 C CA . ASP A 1 392 ? 22.223 6.292 -4.391 1.00 91.69 392 ASP A CA 1
ATOM 2900 C C . ASP A 1 392 ? 21.551 5.731 -3.132 1.00 91.69 392 ASP A C 1
ATOM 2902 O O . ASP A 1 392 ? 21.846 4.609 -2.734 1.00 91.69 392 ASP A O 1
ATOM 2906 N N . SER A 1 393 ? 20.590 6.443 -2.537 1.00 91.56 393 SER A N 1
ATOM 2907 C CA . SER A 1 393 ? 19.982 6.063 -1.252 1.00 91.56 393 SER A CA 1
ATOM 2908 C C . SER A 1 393 ? 18.810 5.074 -1.336 1.00 91.56 393 SER A C 1
ATOM 2910 O O . SER A 1 393 ? 18.380 4.558 -0.306 1.00 91.56 393 SER A O 1
ATOM 2912 N N . GLY A 1 394 ? 18.310 4.757 -2.535 1.00 93.38 394 GLY A N 1
ATOM 2913 C CA . GLY A 1 394 ? 17.264 3.749 -2.740 1.00 93.38 394 GLY A CA 1
ATOM 2914 C C . GLY A 1 394 ? 15.830 4.291 -2.698 1.00 93.38 394 GLY A C 1
ATOM 2915 O O . GLY A 1 394 ? 15.580 5.448 -3.011 1.00 93.38 394 GLY A O 1
ATOM 2916 N N . LEU A 1 395 ? 14.857 3.440 -2.376 1.00 94.88 395 LEU A N 1
ATOM 2917 C CA . LEU A 1 395 ? 13.423 3.722 -2.450 1.00 94.88 395 LEU A CA 1
ATOM 2918 C C . LEU A 1 395 ? 12.802 3.996 -1.079 1.00 94.88 395 LEU A C 1
ATOM 2920 O O . LEU A 1 395 ? 13.004 3.239 -0.125 1.00 94.88 395 LEU A O 1
ATOM 2924 N N . TYR A 1 396 ? 11.929 4.997 -1.036 1.00 93.12 396 TYR A N 1
ATOM 2925 C CA . TYR A 1 396 ? 11.159 5.414 0.131 1.00 93.12 396 TYR A CA 1
ATOM 2926 C C . TYR A 1 396 ? 9.679 5.464 -0.220 1.00 93.12 396 TYR A C 1
ATOM 2928 O O . TYR A 1 396 ? 9.282 6.001 -1.254 1.00 93.12 396 TYR A O 1
ATOM 2936 N N . LEU A 1 397 ? 8.855 4.894 0.653 1.00 90.56 397 LEU A N 1
ATOM 2937 C CA . LEU A 1 397 ? 7.416 4.810 0.468 1.00 90.56 397 LEU A CA 1
ATOM 2938 C C . LEU A 1 397 ? 6.709 5.613 1.556 1.00 90.56 397 LEU A C 1
ATOM 2940 O O . LEU A 1 397 ? 6.928 5.372 2.745 1.00 90.56 397 LEU A O 1
ATOM 2944 N N . SER A 1 398 ? 5.815 6.499 1.144 1.00 81.75 398 SER A N 1
ATOM 2945 C CA . SER A 1 398 ? 4.771 7.052 1.995 1.00 81.75 398 SER A CA 1
ATOM 2946 C C . SER A 1 398 ? 3.455 6.350 1.691 1.00 81.75 398 SER A C 1
ATOM 2948 O O . SER A 1 398 ? 3.186 6.009 0.542 1.00 81.75 398 SER A O 1
ATOM 2950 N N . ALA A 1 399 ? 2.630 6.137 2.713 1.00 74.00 399 ALA A N 1
ATOM 2951 C CA . ALA A 1 399 ? 1.252 5.678 2.542 1.00 74.00 399 ALA A CA 1
ATOM 2952 C C . ALA A 1 399 ? 0.214 6.652 3.153 1.00 74.00 399 ALA A C 1
ATOM 2954 O O . ALA A 1 399 ? -0.954 6.294 3.282 1.00 74.00 399 ALA A O 1
ATOM 2955 N N . ASN A 1 400 ? 0.636 7.879 3.502 1.00 62.00 400 ASN A N 1
ATOM 2956 C CA . ASN A 1 400 ? -0.200 8.987 3.999 1.00 62.00 400 ASN A CA 1
ATOM 2957 C C . ASN A 1 400 ? 0.012 10.301 3.231 1.00 62.00 400 ASN A C 1
ATOM 2959 O O . ASN A 1 400 ? 0.010 11.386 3.814 1.00 62.00 400 ASN A O 1
ATOM 2963 N N . GLY A 1 401 ? 0.243 10.223 1.926 1.00 69.94 401 GLY A N 1
ATOM 2964 C CA . GLY A 1 401 ? 0.339 11.414 1.086 1.00 69.94 401 GLY A CA 1
ATOM 2965 C C . GLY A 1 401 ? 1.599 12.245 1.342 1.00 69.94 401 GLY A C 1
ATOM 2966 O O . GLY A 1 401 ? 1.623 13.431 1.027 1.00 69.94 401 GLY A O 1
ATOM 2967 N N . GLY A 1 402 ? 2.655 11.637 1.892 1.00 69.75 402 GLY A N 1
ATOM 2968 C CA . GLY A 1 402 ? 3.970 12.258 2.055 1.00 69.75 402 GLY A CA 1
ATOM 2969 C C . GLY A 1 402 ? 4.196 12.934 3.404 1.00 69.75 402 GLY A C 1
ATOM 2970 O O . GLY A 1 402 ? 5.168 13.670 3.545 1.00 69.75 402 GLY A O 1
ATOM 2971 N N . THR A 1 403 ? 3.320 12.698 4.386 1.00 66.56 403 THR A N 1
ATOM 2972 C CA . THR A 1 403 ? 3.485 13.199 5.763 1.00 66.56 403 THR A CA 1
ATOM 2973 C C . THR A 1 403 ? 4.562 12.425 6.526 1.00 66.56 403 THR A C 1
ATOM 2975 O O . THR A 1 403 ? 5.301 13.010 7.311 1.00 66.56 403 THR A O 1
ATOM 2978 N N . SER A 1 404 ? 4.677 11.118 6.282 1.00 62.78 404 SER A N 1
ATOM 2979 C CA . SER A 1 404 ? 5.779 10.292 6.777 1.00 62.78 404 SER A CA 1
ATOM 2980 C C . SER A 1 404 ? 6.232 9.282 5.728 1.00 62.78 404 SER A C 1
ATOM 2982 O O . SER A 1 404 ? 5.499 8.950 4.786 1.00 62.78 404 SER A O 1
ATOM 2984 N N . TRP A 1 405 ? 7.460 8.800 5.899 1.00 78.06 405 TRP A N 1
ATOM 2985 C CA . TRP A 1 405 ? 8.154 7.962 4.931 1.00 78.06 405 TRP A CA 1
ATOM 2986 C C . TRP A 1 405 ? 8.766 6.752 5.616 1.00 78.06 405 TRP A C 1
ATOM 2988 O O . TRP A 1 405 ? 9.139 6.775 6.784 1.00 78.06 405 TRP A O 1
ATOM 2998 N N . THR A 1 406 ? 8.868 5.657 4.880 1.00 76.81 406 THR A N 1
ATOM 2999 C CA . THR A 1 406 ? 9.546 4.454 5.349 1.00 76.81 406 THR A CA 1
ATOM 3000 C C . THR A 1 406 ? 10.469 3.957 4.247 1.00 76.81 406 THR A C 1
ATOM 3002 O O . THR A 1 406 ? 10.016 3.846 3.100 1.00 76.81 406 THR A O 1
ATOM 3005 N N . PRO A 1 407 ? 11.722 3.587 4.559 1.00 83.50 407 PRO A N 1
ATOM 3006 C CA . PRO A 1 407 ? 12.593 2.956 3.581 1.00 83.50 407 PRO A CA 1
ATOM 3007 C C . PRO A 1 407 ? 11.941 1.665 3.082 1.00 83.50 407 PRO A C 1
ATOM 3009 O O . PRO A 1 407 ? 11.464 0.835 3.866 1.00 83.50 407 PRO A O 1
ATOM 3012 N N . LEU A 1 408 ? 11.878 1.505 1.767 1.00 85.25 408 LEU A N 1
ATOM 3013 C CA . LEU A 1 408 ? 11.467 0.266 1.113 1.00 85.25 408 LEU A CA 1
ATOM 3014 C C . LEU A 1 408 ? 12.687 -0.616 0.818 1.00 85.25 408 LEU A C 1
ATOM 3016 O O . LEU A 1 408 ? 12.599 -1.836 0.903 1.00 85.25 408 LEU A O 1
ATOM 3020 N N . THR A 1 409 ? 13.830 0.014 0.563 1.00 86.75 409 THR A N 1
ATOM 3021 C CA . THR A 1 409 ? 15.132 -0.624 0.340 1.00 86.75 409 THR A CA 1
ATOM 3022 C C . THR A 1 409 ? 16.137 -0.163 1.386 1.00 86.75 409 THR A C 1
ATOM 3024 O O . THR A 1 409 ? 15.944 0.897 1.977 1.00 86.75 409 THR A O 1
ATOM 3027 N N . ASP A 1 410 ? 17.218 -0.916 1.585 1.00 81.62 410 ASP A N 1
ATOM 3028 C CA . ASP A 1 410 ? 18.301 -0.540 2.498 1.00 81.62 410 ASP A CA 1
ATOM 3029 C C . ASP A 1 410 ? 19.636 -0.450 1.735 1.00 81.62 410 ASP A C 1
ATOM 3031 O O . ASP A 1 410 ? 20.118 -1.479 1.252 1.00 81.62 410 ASP A O 1
ATOM 3035 N N . PRO A 1 411 ? 20.226 0.754 1.592 1.00 79.25 411 PRO A N 1
ATOM 3036 C CA . PRO A 1 411 ? 21.489 0.945 0.886 1.00 79.25 411 PRO A CA 1
ATOM 3037 C C . PRO A 1 411 ? 22.728 0.467 1.660 1.00 79.25 411 PRO A C 1
ATOM 3039 O O . PRO A 1 411 ? 23.798 0.387 1.065 1.00 79.25 411 PRO A O 1
ATOM 3042 N N . VAL A 1 412 ? 22.611 0.159 2.956 1.00 75.38 412 VAL A N 1
ATOM 3043 C CA . VAL A 1 412 ? 23.741 -0.225 3.817 1.00 75.38 412 VAL A CA 1
ATOM 3044 C C . VAL A 1 412 ? 23.815 -1.739 3.982 1.00 75.38 412 VAL A C 1
ATOM 3046 O O . VAL A 1 412 ? 24.851 -2.336 3.702 1.00 75.38 412 VAL A O 1
ATOM 3049 N N . SER A 1 413 ? 22.726 -2.374 4.431 1.00 73.25 413 SER A N 1
ATOM 3050 C CA . SER A 1 413 ? 22.736 -3.817 4.725 1.00 73.25 413 SER A CA 1
ATOM 3051 C C . SER A 1 413 ? 22.497 -4.699 3.496 1.00 73.25 413 SER A C 1
ATOM 3053 O O . SER A 1 413 ? 22.968 -5.833 3.474 1.00 73.25 413 SER A O 1
ATOM 3055 N N . ASN A 1 414 ? 21.780 -4.180 2.486 1.00 73.44 414 ASN A N 1
ATOM 3056 C CA . ASN A 1 414 ? 21.466 -4.828 1.206 1.00 73.44 414 ASN A CA 1
ATOM 3057 C C . ASN A 1 414 ? 21.158 -6.339 1.325 1.00 73.44 414 ASN A C 1
ATOM 3059 O O . ASN A 1 414 ? 21.951 -7.194 0.929 1.00 73.44 414 ASN A O 1
ATOM 3063 N N . SER A 1 415 ? 19.984 -6.674 1.864 1.00 70.25 415 SER A N 1
ATOM 3064 C CA . SER A 1 415 ? 19.543 -8.066 2.049 1.00 70.25 415 SER A CA 1
ATOM 3065 C C . SER A 1 415 ? 18.525 -8.499 0.994 1.00 70.25 415 SER A C 1
ATOM 3067 O O . SER A 1 415 ? 17.912 -7.674 0.323 1.00 70.25 415 SER A O 1
ATOM 3069 N N . THR A 1 416 ? 18.250 -9.799 0.892 1.00 62.69 416 THR A N 1
ATOM 3070 C CA . THR A 1 416 ? 17.174 -10.322 0.027 1.00 62.69 416 THR A CA 1
ATOM 3071 C C . THR A 1 416 ? 15.782 -9.788 0.398 1.00 62.69 416 THR A C 1
ATOM 3073 O O . THR A 1 416 ? 14.918 -9.700 -0.471 1.00 62.69 416 THR A O 1
ATOM 3076 N N . LEU A 1 417 ? 15.561 -9.400 1.662 1.00 56.34 417 LEU A N 1
ATOM 3077 C CA . LEU A 1 417 ? 14.299 -8.823 2.151 1.00 56.34 417 LEU A CA 1
ATOM 3078 C C . LEU A 1 417 ? 14.186 -7.314 1.892 1.00 56.34 417 LEU A C 1
ATOM 3080 O O . LEU A 1 417 ? 13.081 -6.791 1.759 1.00 56.34 417 LEU A O 1
ATOM 3084 N N . ARG A 1 418 ? 15.320 -6.608 1.852 1.00 68.94 418 ARG A N 1
ATOM 3085 C CA . ARG A 1 418 ? 15.417 -5.168 1.578 1.00 68.94 418 ARG A CA 1
ATOM 3086 C C . ARG A 1 418 ? 16.601 -4.924 0.643 1.00 68.94 418 ARG A C 1
ATOM 3088 O O . ARG A 1 418 ? 17.624 -4.403 1.095 1.00 68.94 418 ARG A O 1
ATOM 3095 N N . PRO A 1 419 ? 16.490 -5.319 -0.637 1.00 80.06 419 PRO A N 1
ATOM 3096 C CA . PRO A 1 419 ? 17.585 -5.151 -1.576 1.00 80.06 419 PRO A CA 1
ATOM 3097 C C . PRO A 1 419 ? 17.812 -3.665 -1.786 1.00 80.06 419 PRO A C 1
ATOM 3099 O O . PRO A 1 419 ? 16.856 -2.900 -1.885 1.00 80.06 419 PRO A O 1
ATOM 3102 N N . HIS A 1 420 ? 19.062 -3.239 -1.879 1.00 89.25 420 HIS A N 1
ATOM 3103 C CA . HIS A 1 420 ? 19.358 -1.890 -2.332 1.00 89.25 420 HIS A CA 1
ATOM 3104 C C . HIS A 1 420 ? 18.962 -1.775 -3.802 1.00 89.25 420 HIS A C 1
ATOM 3106 O O . HIS A 1 420 ? 19.442 -2.564 -4.608 1.00 89.25 420 HIS A O 1
ATOM 3112 N N . ILE A 1 421 ? 18.111 -0.814 -4.166 1.00 91.69 421 ILE A N 1
ATOM 3113 C CA . ILE A 1 421 ? 17.760 -0.523 -5.565 1.00 91.69 421 ILE A CA 1
ATOM 3114 C C . ILE A 1 421 ? 18.195 0.911 -5.855 1.00 91.69 421 ILE A C 1
ATOM 3116 O O . ILE A 1 421 ? 17.442 1.856 -5.634 1.00 91.69 421 ILE A O 1
ATOM 3120 N N . SER A 1 422 ? 19.437 1.068 -6.306 1.00 90.62 422 SER A N 1
ATOM 3121 C CA . SER A 1 422 ? 19.977 2.352 -6.750 1.00 90.62 422 SER A CA 1
ATOM 3122 C C . SER A 1 422 ? 19.487 2.714 -8.152 1.00 90.62 422 SER A C 1
ATOM 3124 O O . SER A 1 422 ? 19.098 1.852 -8.940 1.00 90.62 422 SER A O 1
ATOM 3126 N N . ARG A 1 423 ? 19.526 4.010 -8.456 1.00 90.88 423 ARG A N 1
ATOM 3127 C CA . ARG A 1 423 ? 19.148 4.615 -9.737 1.00 90.88 423 ARG A CA 1
ATOM 3128 C C . ARG A 1 423 ? 17.735 4.299 -10.245 1.00 90.88 423 ARG A C 1
ATOM 3130 O O . ARG A 1 423 ? 17.576 4.009 -11.436 1.00 90.88 423 ARG A O 1
ATOM 3137 N N . PRO A 1 424 ? 16.698 4.354 -9.386 1.00 94.19 424 PRO A N 1
ATOM 3138 C CA . PRO A 1 424 ? 15.320 4.188 -9.826 1.00 94.19 424 PRO A CA 1
ATOM 3139 C C . PRO A 1 424 ? 14.874 5.394 -10.667 1.00 94.19 424 PRO A C 1
ATOM 3141 O O . PRO A 1 424 ? 15.064 6.539 -10.272 1.00 94.19 424 PRO A O 1
ATOM 3144 N N . LEU A 1 425 ? 14.257 5.138 -11.821 1.00 91.81 425 LEU A N 1
ATOM 3145 C CA . LEU A 1 425 ? 13.787 6.180 -12.748 1.00 91.81 425 LEU A CA 1
ATOM 3146 C C . LEU A 1 425 ? 12.303 6.050 -13.085 1.00 91.81 425 LEU A C 1
ATOM 3148 O O . LEU A 1 425 ? 11.646 7.038 -13.400 1.00 91.81 425 LEU A O 1
ATOM 3152 N N . PHE A 1 426 ? 11.755 4.838 -12.995 1.00 93.56 426 PHE A N 1
ATOM 3153 C CA . PHE A 1 426 ? 10.380 4.561 -13.391 1.00 93.56 426 PHE A CA 1
ATOM 3154 C C . PHE A 1 426 ? 9.676 3.711 -12.344 1.00 93.56 426 PHE A C 1
ATOM 3156 O O . PHE A 1 426 ? 10.287 2.820 -11.756 1.00 93.56 426 PHE A O 1
ATOM 3163 N N . ALA A 1 427 ? 8.377 3.940 -12.163 1.00 94.50 427 ALA A N 1
ATOM 3164 C CA . ALA A 1 427 ? 7.525 3.074 -11.363 1.00 94.50 427 ALA A CA 1
ATOM 3165 C C . ALA A 1 427 ? 6.196 2.779 -12.064 1.00 94.50 427 ALA A C 1
ATOM 3167 O O . ALA A 1 427 ? 5.614 3.646 -12.716 1.00 94.50 427 ALA A O 1
ATOM 3168 N N . HIS A 1 428 ? 5.704 1.556 -11.888 1.00 92.19 428 HIS A N 1
ATOM 3169 C CA . HIS A 1 428 ? 4.345 1.158 -12.235 1.00 92.19 428 HIS A CA 1
ATOM 3170 C C . HIS A 1 428 ? 3.712 0.412 -11.060 1.00 92.19 428 HIS A C 1
ATOM 3172 O O . HIS A 1 428 ? 4.308 -0.505 -10.493 1.00 92.19 428 HIS A O 1
ATOM 3178 N N . PHE A 1 429 ? 2.499 0.814 -10.689 1.00 87.88 429 PHE A N 1
ATOM 3179 C CA . PHE A 1 429 ? 1.794 0.281 -9.531 1.00 87.88 429 PHE A CA 1
ATOM 3180 C C . PHE A 1 429 ? 0.802 -0.811 -9.931 1.00 87.88 429 PHE A C 1
ATOM 3182 O O . PHE A 1 429 ? -0.067 -0.613 -10.778 1.00 87.88 429 PHE A O 1
ATOM 3189 N N . GLU A 1 430 ? 0.878 -1.946 -9.247 1.00 83.12 430 GLU A N 1
ATOM 3190 C CA . GLU A 1 430 ? -0.092 -3.031 -9.323 1.00 83.12 430 GLU A CA 1
ATOM 3191 C C . GLU A 1 430 ? -0.789 -3.153 -7.969 1.00 83.12 430 GLU A C 1
ATOM 3193 O O . GLU A 1 430 ? -0.219 -3.663 -7.008 1.00 83.12 430 GLU A O 1
ATOM 3198 N N . SER A 1 431 ? -2.031 -2.684 -7.875 1.00 72.25 431 SER A N 1
ATOM 3199 C CA . SER A 1 431 ? -2.857 -2.932 -6.692 1.00 72.25 431 SER A CA 1
ATOM 3200 C C . SER A 1 431 ? -3.282 -4.401 -6.665 1.00 72.25 431 SER A C 1
ATOM 3202 O O . SER A 1 431 ? -3.848 -4.904 -7.633 1.00 72.25 431 SER A O 1
ATOM 3204 N N . LEU A 1 432 ? -3.019 -5.070 -5.542 1.00 62.25 432 LEU A N 1
ATOM 3205 C CA . LEU A 1 432 ? -3.483 -6.427 -5.240 1.00 62.25 432 LEU A CA 1
ATOM 3206 C C . LEU A 1 432 ? -4.669 -6.401 -4.254 1.00 62.25 432 LEU A C 1
ATOM 3208 O O . LEU A 1 432 ? -4.965 -7.395 -3.595 1.00 62.25 432 LEU A O 1
ATOM 3212 N N . GLY A 1 433 ? -5.324 -5.243 -4.124 1.00 54.34 433 GLY A N 1
ATOM 3213 C CA . GLY A 1 433 ? -6.317 -4.923 -3.099 1.00 54.34 433 GLY A CA 1
ATOM 3214 C C . GLY A 1 433 ? -6.041 -3.565 -2.443 1.00 54.34 433 GLY A C 1
ATOM 3215 O O . GLY A 1 433 ? -5.158 -2.818 -2.871 1.00 54.34 433 GLY A O 1
ATOM 3216 N N . ASN A 1 434 ? -6.781 -3.252 -1.377 1.00 48.31 434 ASN A N 1
ATOM 3217 C CA . ASN A 1 434 ? -6.679 -1.961 -0.675 1.00 48.31 434 ASN A CA 1
ATOM 3218 C C . ASN A 1 434 ? -5.415 -1.841 0.196 1.00 48.31 434 ASN A C 1
ATOM 3220 O O . ASN A 1 434 ? -5.042 -0.754 0.637 1.00 48.31 434 ASN A O 1
ATOM 3224 N N . GLU A 1 435 ? -4.763 -2.969 0.472 1.00 54.69 435 GLU A N 1
ATOM 3225 C CA . GLU A 1 435 ? -3.756 -3.084 1.532 1.00 54.69 435 GLU A CA 1
ATOM 3226 C C . GLU A 1 435 ? -2.496 -3.821 1.100 1.00 54.69 435 GLU A C 1
ATOM 3228 O O . GLU A 1 435 ? -1.563 -3.960 1.891 1.00 54.69 435 GLU A O 1
ATOM 3233 N N . ARG A 1 436 ? -2.449 -4.252 -0.162 1.00 64.81 436 ARG A N 1
ATOM 3234 C CA . ARG A 1 436 ? -1.260 -4.808 -0.788 1.00 64.81 436 ARG A CA 1
ATOM 3235 C C . ARG A 1 436 ? -1.122 -4.351 -2.215 1.00 64.81 436 ARG A C 1
ATOM 3237 O O . ARG A 1 436 ? -2.101 -4.149 -2.934 1.00 64.81 436 ARG A O 1
ATOM 3244 N N . MET A 1 437 ? 0.124 -4.224 -2.625 1.00 77.31 437 MET A N 1
ATOM 3245 C CA . MET A 1 437 ? 0.474 -3.818 -3.972 1.00 77.31 437 MET A CA 1
ATOM 3246 C C . MET A 1 437 ? 1.843 -4.356 -4.343 1.00 77.31 437 MET A C 1
ATOM 3248 O O . MET A 1 437 ? 2.697 -4.532 -3.477 1.00 77.31 437 MET A O 1
ATOM 3252 N N . ASN A 1 438 ? 2.065 -4.556 -5.636 1.00 84.19 438 ASN A N 1
ATOM 3253 C CA . ASN A 1 438 ? 3.414 -4.576 -6.169 1.00 84.19 438 ASN A CA 1
ATOM 3254 C C . ASN A 1 438 ? 3.746 -3.217 -6.769 1.00 84.19 438 ASN A C 1
ATOM 3256 O O . ASN A 1 438 ? 2.888 -2.508 -7.302 1.00 84.19 438 ASN A O 1
ATOM 3260 N N . VAL A 1 439 ? 5.025 -2.891 -6.724 1.00 90.06 439 VAL A N 1
ATOM 3261 C CA . VAL A 1 439 ? 5.611 -1.799 -7.482 1.00 90.06 439 VAL A CA 1
ATOM 3262 C C . VAL A 1 439 ? 6.644 -2.399 -8.418 1.00 90.06 439 VAL A C 1
ATOM 3264 O O . VAL A 1 439 ? 7.592 -3.039 -7.963 1.00 90.06 439 VAL A O 1
ATOM 3267 N N . TYR A 1 440 ? 6.468 -2.191 -9.716 1.00 93.19 440 TYR A N 1
ATOM 3268 C CA . TYR A 1 440 ? 7.520 -2.426 -10.695 1.00 93.19 440 TYR A CA 1
ATOM 3269 C C . TYR A 1 440 ? 8.391 -1.180 -10.748 1.00 93.19 440 TYR A C 1
ATOM 3271 O O . TYR A 1 440 ? 7.862 -0.096 -10.974 1.00 93.19 440 TYR A O 1
ATOM 3279 N N . VAL A 1 441 ? 9.691 -1.319 -10.511 1.00 94.94 441 VAL A N 1
ATOM 3280 C CA . VAL A 1 441 ? 10.653 -0.218 -10.478 1.00 94.94 441 VAL A CA 1
ATOM 3281 C C . VAL A 1 441 ? 11.702 -0.452 -11.550 1.00 94.94 441 VAL A C 1
ATOM 3283 O O . VAL A 1 441 ? 12.461 -1.416 -11.474 1.00 94.94 441 VAL A O 1
ATOM 3286 N N . GLY A 1 442 ? 11.743 0.431 -12.542 1.00 93.62 442 GLY A N 1
ATOM 3287 C CA . GLY A 1 442 ? 12.796 0.455 -13.549 1.00 93.62 442 GLY A CA 1
ATOM 3288 C C . GLY A 1 442 ? 13.989 1.235 -13.016 1.00 93.62 442 GLY A C 1
ATOM 3289 O O . GLY A 1 442 ? 13.847 2.408 -12.657 1.00 93.62 442 GLY A O 1
ATOM 3290 N N . ALA A 1 443 ? 15.149 0.586 -12.955 1.00 92.06 443 ALA A N 1
ATOM 3291 C CA . ALA A 1 443 ? 16.374 1.152 -12.412 1.00 92.06 443 ALA A CA 1
ATOM 3292 C C . ALA A 1 443 ? 17.530 1.032 -13.410 1.00 92.06 443 ALA A C 1
ATOM 3294 O O . ALA A 1 443 ? 17.819 -0.042 -13.943 1.00 92.06 443 ALA A O 1
ATOM 3295 N N . ARG A 1 444 ? 18.219 2.146 -13.659 1.00 88.25 444 ARG A N 1
ATOM 3296 C CA . ARG A 1 444 ? 19.305 2.195 -14.642 1.00 88.25 444 ARG A CA 1
ATOM 3297 C C . ARG A 1 444 ? 20.511 1.389 -14.165 1.00 88.25 444 ARG A C 1
ATOM 3299 O O . ARG A 1 444 ? 21.023 1.624 -13.073 1.00 88.25 444 ARG A O 1
ATOM 3306 N N . GLY A 1 445 ? 20.954 0.444 -14.992 1.00 84.88 445 GLY A N 1
ATOM 3307 C CA . GLY A 1 445 ? 22.034 -0.489 -14.673 1.00 84.88 445 GLY A CA 1
ATOM 3308 C C . GLY A 1 445 ? 21.618 -1.619 -13.728 1.00 84.88 445 GLY A C 1
ATOM 3309 O O . GLY A 1 445 ? 22.465 -2.410 -13.323 1.00 84.88 445 GLY A O 1
ATOM 3310 N N . ARG A 1 446 ? 20.332 -1.705 -13.350 1.00 86.12 446 ARG A N 1
ATOM 3311 C CA . ARG A 1 446 ? 19.814 -2.736 -12.432 1.00 86.12 446 ARG A CA 1
ATOM 3312 C C . ARG A 1 446 ? 18.564 -3.451 -12.933 1.00 86.12 446 ARG A C 1
ATOM 3314 O O . ARG A 1 446 ? 18.031 -4.288 -12.207 1.00 86.12 446 ARG A O 1
ATOM 3321 N N . GLY A 1 447 ? 18.090 -3.136 -14.137 1.00 88.00 447 GLY A N 1
ATOM 3322 C CA . GLY A 1 447 ? 16.911 -3.768 -14.722 1.00 88.00 447 GLY A CA 1
ATOM 3323 C C . GLY A 1 447 ? 15.596 -3.323 -14.074 1.00 88.00 447 GLY A C 1
ATOM 3324 O O . GLY A 1 447 ? 15.484 -2.229 -13.518 1.00 88.00 447 GLY A O 1
ATOM 3325 N N . VAL A 1 448 ? 14.585 -4.190 -14.154 1.00 90.00 448 VAL A N 1
ATOM 3326 C CA . VAL A 1 448 ? 13.268 -3.967 -13.545 1.00 90.00 448 VAL A CA 1
ATOM 3327 C C . VAL A 1 448 ? 13.095 -4.848 -12.315 1.00 90.00 448 VAL A C 1
ATOM 3329 O O . VAL A 1 448 ? 13.265 -6.064 -12.375 1.00 90.00 448 VAL A O 1
ATOM 3332 N N . TRP A 1 449 ? 12.688 -4.233 -11.211 1.00 89.88 449 TRP A N 1
ATOM 3333 C CA . TRP A 1 449 ? 12.417 -4.889 -9.937 1.00 89.88 449 TRP A CA 1
ATOM 3334 C C . TRP A 1 449 ? 10.918 -4.956 -9.686 1.00 89.88 449 TRP A C 1
ATOM 3336 O O . TRP A 1 449 ? 10.224 -3.971 -9.902 1.00 89.88 449 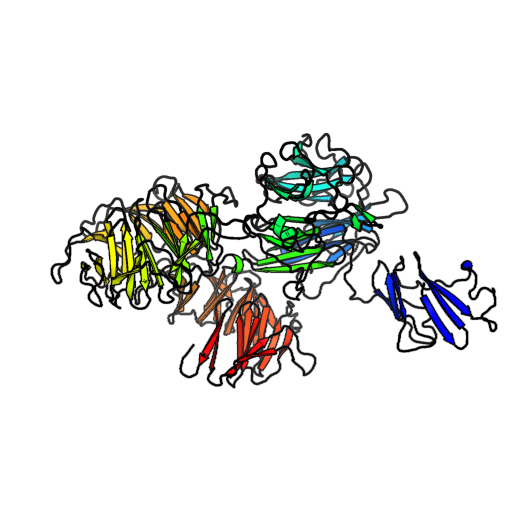TRP A O 1
ATOM 3346 N N . ARG A 1 450 ? 10.412 -6.080 -9.173 1.00 87.81 450 ARG A N 1
ATOM 3347 C CA . ARG A 1 450 ? 9.041 -6.185 -8.651 1.00 87.81 450 ARG A CA 1
ATOM 3348 C C . ARG A 1 450 ? 9.099 -6.254 -7.131 1.00 87.81 450 ARG A C 1
ATOM 3350 O O . ARG A 1 450 ? 9.558 -7.250 -6.580 1.00 87.81 450 ARG A O 1
ATOM 3357 N N . VAL A 1 451 ? 8.620 -5.211 -6.464 1.00 85.25 451 VAL A N 1
ATOM 3358 C CA . VAL A 1 451 ? 8.651 -5.085 -5.003 1.00 85.25 451 VAL A CA 1
ATOM 3359 C C . VAL A 1 451 ? 7.241 -5.240 -4.442 1.00 85.25 451 VAL A C 1
ATOM 3361 O O . VAL A 1 451 ? 6.365 -4.442 -4.765 1.00 85.25 451 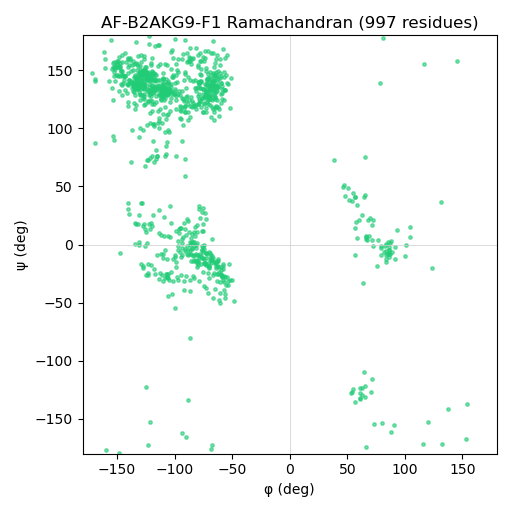VAL A O 1
ATOM 3364 N N . GLY A 1 452 ? 7.021 -6.257 -3.607 1.00 82.19 452 GLY A N 1
ATOM 3365 C CA . GLY A 1 452 ? 5.760 -6.454 -2.886 1.00 82.19 452 GLY A CA 1
ATOM 3366 C C . GLY A 1 452 ? 5.688 -5.580 -1.633 1.00 82.19 452 GLY A C 1
ATOM 3367 O O . GLY A 1 452 ? 6.656 -5.490 -0.877 1.00 82.19 452 GLY A O 1
ATOM 3368 N N . VAL A 1 453 ? 4.548 -4.930 -1.411 1.00 75.31 453 VAL A N 1
ATOM 3369 C CA . VAL A 1 453 ? 4.328 -4.001 -0.299 1.00 75.31 453 VAL A CA 1
ATOM 3370 C C . VAL A 1 453 ? 3.039 -4.349 0.435 1.00 75.31 453 VAL A C 1
ATOM 3372 O O . VAL A 1 453 ? 1.957 -4.319 -0.154 1.00 75.31 453 VAL A O 1
ATOM 3375 N N . ASP A 1 454 ? 3.169 -4.571 1.744 1.00 67.88 454 ASP A N 1
ATOM 3376 C CA . ASP A 1 454 ? 2.054 -4.727 2.675 1.00 67.88 454 ASP A CA 1
ATOM 3377 C C . ASP A 1 454 ? 1.804 -3.403 3.404 1.00 67.88 454 ASP A C 1
ATOM 3379 O O . ASP A 1 454 ? 2.667 -2.891 4.125 1.00 67.88 454 ASP A O 1
ATOM 3383 N N . ILE A 1 455 ? 0.624 -2.826 3.187 1.00 60.81 455 ILE A N 1
ATOM 3384 C CA . ILE A 1 455 ? 0.247 -1.517 3.720 1.00 60.81 455 ILE A CA 1
ATOM 3385 C C . ILE A 1 455 ? -0.341 -1.674 5.135 1.00 60.81 455 ILE A C 1
ATOM 3387 O O . ILE A 1 455 ? 0.030 -0.898 6.007 1.00 60.81 455 ILE A O 1
ATOM 3391 N N . GLU A 1 456 ? -1.165 -2.698 5.415 1.00 52.78 456 GLU A N 1
ATOM 3392 C CA . GLU A 1 456 ? -1.827 -2.942 6.726 1.00 52.78 456 GLU A CA 1
ATOM 3393 C C . GLU A 1 456 ? -0.886 -2.852 7.942 1.00 52.78 456 GLU A C 1
ATOM 3395 O O . GLU A 1 456 ? -1.176 -2.140 8.903 1.00 52.78 456 GLU A O 1
ATOM 3400 N N . SER A 1 457 ? 0.271 -3.520 7.902 1.00 50.81 457 SER A N 1
ATOM 3401 C CA . SER A 1 457 ? 1.184 -3.594 9.053 1.00 50.81 457 SER A CA 1
ATOM 3402 C C . SER A 1 457 ? 1.871 -2.268 9.394 1.00 50.81 457 SER A C 1
ATOM 3404 O O . SER A 1 457 ? 2.545 -2.186 10.416 1.00 50.81 457 SER A O 1
ATOM 3406 N N . ARG A 1 458 ? 1.778 -1.257 8.520 1.00 53.97 458 ARG A N 1
ATOM 3407 C CA . ARG A 1 458 ? 2.441 0.046 8.693 1.00 53.97 458 ARG A CA 1
ATOM 3408 C C . ARG A 1 458 ? 1.551 1.104 9.355 1.00 53.97 458 ARG A C 1
ATOM 3410 O O . ARG A 1 458 ? 2.068 2.149 9.721 1.00 53.97 458 ARG A O 1
ATOM 3417 N N . TRP A 1 459 ? 0.249 0.839 9.493 1.00 55.12 459 TRP A N 1
ATOM 3418 C CA . TRP A 1 459 ? -0.746 1.788 10.026 1.00 55.12 459 TRP A CA 1
ATOM 3419 C C . TRP A 1 459 ? -1.387 1.350 11.333 1.00 55.12 459 TRP A C 1
ATOM 3421 O O . TRP A 1 459 ? -2.122 2.127 11.935 1.00 55.12 459 TRP A O 1
ATOM 3431 N N . ALA A 1 460 ? -1.148 0.111 11.760 1.00 59.66 460 ALA A N 1
ATOM 3432 C CA . ALA A 1 460 ? -1.585 -0.336 13.068 1.00 59.66 460 ALA A CA 1
ATOM 3433 C C . ALA A 1 460 ? -1.016 0.606 14.139 1.00 59.66 460 ALA A C 1
ATOM 3435 O O . ALA A 1 460 ? 0.155 0.965 14.057 1.00 59.66 460 ALA A O 1
ATOM 3436 N N . GLY A 1 461 ? -1.863 1.035 15.075 1.00 67.00 461 GLY A N 1
ATOM 3437 C CA . GLY A 1 461 ? -1.538 1.907 16.200 1.00 67.00 461 GLY A CA 1
ATOM 3438 C C . GLY A 1 461 ? -1.427 3.410 15.898 1.00 67.00 461 GLY A C 1
ATOM 3439 O O . GLY A 1 461 ? -1.257 4.194 16.826 1.00 67.00 461 GLY A O 1
ATOM 3440 N N . ALA A 1 462 ? -1.573 3.847 14.640 1.00 79.56 462 ALA A N 1
ATOM 3441 C CA . ALA A 1 462 ? -1.487 5.270 14.309 1.00 79.56 462 ALA A CA 1
ATOM 3442 C C . ALA A 1 462 ? -2.687 6.066 14.851 1.00 79.56 462 ALA A C 1
ATOM 3444 O O . ALA A 1 462 ? -3.840 5.659 14.679 1.00 79.56 462 ALA A O 1
ATOM 3445 N N . ILE A 1 463 ? -2.418 7.231 15.446 1.00 86.44 463 ILE A N 1
ATOM 3446 C CA . ILE A 1 463 ? -3.442 8.154 15.949 1.00 86.44 463 ILE A CA 1
ATOM 3447 C C . ILE A 1 463 ? -3.485 9.396 15.072 1.00 86.44 463 ILE A C 1
ATOM 3449 O O . ILE A 1 463 ? -2.455 10.015 14.795 1.00 86.44 463 ILE A O 1
ATOM 3453 N N . TRP A 1 464 ? -4.693 9.815 14.712 1.00 87.19 464 TRP A N 1
ATOM 3454 C CA . TRP A 1 464 ? -4.940 11.038 13.961 1.00 87.19 464 TRP A CA 1
ATOM 3455 C C . TRP A 1 464 ? -5.903 11.956 14.699 1.00 87.19 464 TRP A C 1
ATOM 3457 O O . TRP A 1 464 ? -6.834 11.488 15.345 1.00 87.19 464 TRP A O 1
ATOM 3467 N N . ARG A 1 465 ? -5.694 13.263 14.560 1.00 89.19 465 ARG A N 1
ATOM 3468 C CA . ARG A 1 465 ? -6.581 14.334 15.017 1.00 89.19 465 ARG A CA 1
ATOM 3469 C C . ARG A 1 465 ? -7.250 14.988 13.815 1.00 89.19 465 ARG A C 1
ATOM 3471 O O . ARG A 1 465 ? -6.565 15.350 12.859 1.00 89.19 465 ARG A O 1
ATOM 3478 N N . SER A 1 466 ? -8.562 15.162 13.874 1.00 86.06 466 SER A N 1
ATOM 3479 C CA . SER A 1 466 ? -9.330 15.870 12.856 1.00 86.06 466 SER A CA 1
ATOM 3480 C C . SER A 1 466 ? -9.022 17.367 12.894 1.00 86.06 466 SER A C 1
ATOM 3482 O O . SER A 1 466 ? -8.913 17.962 13.967 1.00 86.06 466 SER A O 1
ATOM 3484 N N . THR A 1 467 ? -8.903 17.985 11.722 1.00 82.94 467 THR A N 1
ATOM 3485 C CA . THR A 1 467 ? -8.851 19.446 11.543 1.00 82.94 467 THR A CA 1
ATOM 3486 C C . THR A 1 467 ? -10.220 20.029 11.181 1.00 82.94 467 THR A C 1
ATOM 3488 O O . THR A 1 467 ? -10.350 21.239 11.015 1.00 82.94 467 THR A O 1
ATOM 3491 N N . GLY A 1 468 ? -11.249 19.180 11.058 1.00 74.62 468 GLY A N 1
ATOM 3492 C CA . GLY A 1 468 ? -12.630 19.572 10.776 1.00 74.62 468 GLY A CA 1
ATOM 3493 C C . GLY A 1 468 ? -12.991 19.731 9.294 1.00 74.62 468 GLY A C 1
ATOM 3494 O O . GLY A 1 468 ? -14.168 19.955 9.002 1.00 74.62 468 GLY A O 1
ATOM 3495 N N . ALA A 1 469 ? -12.034 19.598 8.365 1.00 79.81 469 ALA A N 1
ATOM 3496 C CA . ALA A 1 469 ? -12.305 19.649 6.925 1.00 79.81 469 ALA A CA 1
ATOM 3497 C C . ALA A 1 469 ? -12.893 18.313 6.412 1.00 79.81 469 ALA A C 1
ATOM 3499 O O . ALA A 1 469 ? -12.310 17.262 6.688 1.00 79.81 469 ALA A O 1
ATOM 3500 N N . PRO A 1 470 ? -14.016 18.321 5.668 1.00 78.19 470 PRO A N 1
ATOM 3501 C CA . PRO A 1 470 ? -14.594 17.106 5.099 1.00 78.19 470 PRO A CA 1
ATOM 3502 C C . PRO A 1 470 ? -13.780 16.579 3.910 1.00 78.19 470 PRO A C 1
ATOM 3504 O O . PRO A 1 470 ? -12.924 17.273 3.353 1.00 78.19 470 PRO A O 1
ATOM 3507 N N . CYS A 1 471 ? -14.067 15.346 3.501 1.00 68.88 471 CYS A N 1
ATOM 3508 C CA . CYS A 1 471 ? -13.513 14.772 2.283 1.00 68.88 471 CYS A CA 1
ATOM 3509 C C . CYS A 1 471 ? -14.086 15.457 1.028 1.00 68.88 471 CYS A C 1
ATOM 3511 O O . CYS A 1 471 ? -15.270 15.785 0.962 1.00 68.88 471 CYS A O 1
ATOM 3513 N N . VAL A 1 472 ? -13.254 15.607 -0.006 1.00 63.81 472 VAL A N 1
ATOM 3514 C CA . VAL A 1 472 ? -13.641 16.020 -1.363 1.00 63.81 472 VAL A CA 1
ATOM 3515 C C . VAL A 1 472 ? -13.295 14.875 -2.315 1.00 63.81 472 VAL A C 1
ATOM 3517 O O . VAL A 1 472 ? -12.127 14.634 -2.631 1.00 63.81 472 VAL A O 1
ATOM 3520 N N . GLY A 1 473 ? -14.316 14.127 -2.742 1.00 59.12 473 GLY A N 1
ATOM 3521 C CA . GLY A 1 473 ? -14.120 12.849 -3.433 1.00 59.12 473 GLY A CA 1
ATOM 3522 C C . GLY A 1 473 ? -13.388 11.846 -2.532 1.00 59.12 473 GLY A C 1
ATOM 3523 O O . GLY A 1 473 ? -13.771 11.657 -1.380 1.00 59.12 473 GLY A O 1
ATOM 3524 N N . ASP A 1 474 ? -12.305 11.250 -3.037 1.00 49.84 474 ASP A N 1
ATOM 3525 C CA . ASP A 1 474 ? -11.456 10.323 -2.267 1.00 49.84 474 ASP A CA 1
ATOM 3526 C C . ASP A 1 474 ? -10.382 11.016 -1.405 1.00 49.84 474 ASP A C 1
ATOM 3528 O O . ASP A 1 474 ? -9.628 10.340 -0.703 1.00 49.84 474 ASP A O 1
ATOM 3532 N N . SER A 1 475 ? -10.268 12.346 -1.472 1.00 52.28 475 SER A N 1
ATOM 3533 C CA . SER A 1 475 ? -9.288 13.114 -0.698 1.00 52.28 475 SER A CA 1
ATOM 3534 C C . SER A 1 475 ? -9.889 13.548 0.635 1.00 52.28 475 SER A C 1
ATOM 3536 O O . SER A 1 475 ? -10.850 14.310 0.648 1.00 52.28 475 SER A O 1
ATOM 3538 N N . CYS A 1 476 ? -9.305 13.111 1.751 1.00 63.41 476 CYS A N 1
ATOM 3539 C CA . CYS A 1 476 ? -9.712 13.491 3.107 1.00 63.41 476 CYS A CA 1
ATOM 3540 C C . CYS A 1 476 ? -8.574 14.278 3.787 1.00 63.41 476 CYS A C 1
ATOM 3542 O O . CYS A 1 476 ? -7.842 13.724 4.608 1.00 63.41 476 CYS A O 1
ATOM 3544 N N . PRO A 1 477 ? -8.370 15.566 3.435 1.00 71.25 477 PRO A N 1
ATOM 3545 C CA . PRO A 1 477 ? -7.256 16.372 3.949 1.00 71.25 477 PRO A CA 1
ATOM 3546 C C . PRO A 1 477 ? -7.428 16.774 5.423 1.00 71.25 477 PRO A C 1
ATOM 3548 O O . PRO A 1 477 ? -6.517 17.345 6.020 1.00 71.25 477 PRO A O 1
ATOM 3551 N N . GLY A 1 478 ? -8.595 16.498 6.010 1.00 79.75 478 GLY A N 1
ATOM 3552 C CA . GLY A 1 478 ? -9.013 16.943 7.334 1.00 79.75 478 GLY A CA 1
ATOM 3553 C C . GLY A 1 478 ? -8.348 16.259 8.527 1.00 79.75 478 GLY A C 1
ATOM 3554 O O . GLY A 1 478 ? -8.980 16.172 9.578 1.00 79.75 478 GLY A O 1
ATOM 3555 N N . TRP A 1 479 ? -7.122 15.746 8.391 1.00 82.75 479 TRP A N 1
ATOM 3556 C CA . TRP A 1 479 ? -6.478 14.920 9.414 1.00 82.75 479 TRP A CA 1
ATOM 3557 C C . TRP A 1 479 ? -4.999 15.233 9.600 1.00 82.75 479 TRP A C 1
ATOM 3559 O O . TRP A 1 479 ? -4.246 15.434 8.650 1.00 82.75 479 TRP A O 1
ATOM 3569 N N . GLN A 1 480 ? -4.571 15.200 10.859 1.00 85.62 480 GLN A N 1
ATOM 3570 C CA . GLN A 1 480 ? -3.191 15.394 11.272 1.00 85.62 480 GLN A CA 1
ATOM 3571 C C . GLN A 1 480 ? -2.729 14.235 12.155 1.00 85.62 480 GLN A C 1
ATOM 3573 O O . GLN A 1 480 ? -3.359 13.925 13.164 1.00 85.62 480 GLN A O 1
ATOM 3578 N N . MET A 1 481 ? -1.625 13.591 11.779 1.00 82.12 481 MET A N 1
ATOM 3579 C CA . MET A 1 481 ? -1.088 12.449 12.520 1.00 82.12 481 MET A CA 1
ATOM 3580 C C . MET A 1 481 ? -0.458 12.926 13.831 1.00 82.12 481 MET A C 1
ATOM 3582 O O . MET A 1 481 ? 0.340 13.865 13.832 1.00 82.12 481 MET A O 1
ATOM 3586 N N . LEU A 1 482 ? -0.818 12.281 14.937 1.00 86.00 482 LEU A N 1
ATOM 3587 C CA . LEU A 1 482 ? -0.249 12.525 16.263 1.00 86.00 482 LEU A CA 1
ATOM 3588 C C . LEU A 1 482 ? 0.654 11.383 16.722 1.00 86.00 482 LEU A C 1
ATOM 3590 O O . LEU A 1 482 ? 1.578 11.629 17.488 1.00 86.00 482 LEU A O 1
ATOM 3594 N N . ASP A 1 483 ? 0.405 10.155 16.270 1.00 83.50 483 ASP A N 1
ATOM 3595 C CA . ASP A 1 483 ? 1.178 8.971 16.650 1.00 83.50 483 ASP A CA 1
ATOM 3596 C C . ASP A 1 483 ? 1.235 7.968 15.484 1.00 83.50 483 ASP A C 1
ATOM 3598 O O . ASP A 1 483 ? 0.337 7.946 14.638 1.00 83.50 483 ASP A O 1
ATOM 3602 N N . ASN A 1 484 ? 2.278 7.140 15.430 1.00 70.44 484 ASN A N 1
ATOM 3603 C CA . ASN A 1 484 ? 2.466 6.071 14.441 1.00 70.44 484 ASN A CA 1
ATOM 3604 C C . ASN A 1 484 ? 2.926 4.741 15.076 1.00 70.44 484 ASN A C 1
ATOM 3606 O O . ASN A 1 484 ? 3.482 3.877 14.394 1.00 70.44 484 ASN A O 1
ATOM 3610 N N . ASN A 1 485 ? 2.735 4.582 16.384 1.00 67.62 485 ASN A N 1
ATOM 3611 C CA . ASN A 1 485 ? 3.219 3.462 17.165 1.00 67.62 485 ASN A CA 1
ATOM 3612 C C . ASN A 1 485 ? 2.215 2.311 17.159 1.00 67.62 485 ASN A C 1
ATOM 3614 O O . ASN A 1 485 ? 1.162 2.370 17.787 1.00 67.62 485 ASN A O 1
ATOM 3618 N N . ILE A 1 486 ? 2.618 1.201 16.545 1.00 66.31 486 ILE A N 1
ATOM 3619 C CA . ILE A 1 486 ? 1.852 -0.048 16.437 1.00 66.31 486 ILE A CA 1
ATOM 3620 C C . ILE A 1 486 ? 1.329 -0.644 17.741 1.00 66.31 486 ILE A C 1
ATOM 3622 O O . ILE A 1 486 ? 0.412 -1.464 17.709 1.00 66.31 486 ILE A O 1
ATOM 3626 N N . ARG A 1 487 ? 1.858 -0.233 18.890 1.00 69.75 487 ARG A N 1
ATOM 3627 C CA . ARG A 1 487 ? 1.433 -0.765 20.184 1.00 69.75 487 ARG A CA 1
ATOM 3628 C C . ARG A 1 487 ? 0.138 -0.159 20.698 1.00 69.75 487 ARG A C 1
ATOM 3630 O O . ARG A 1 487 ? -0.423 -0.723 21.629 1.00 69.75 487 ARG A O 1
ATOM 3637 N N . THR A 1 488 ? -0.352 0.943 20.143 1.00 77.69 488 THR A N 1
ATOM 3638 C CA . THR A 1 488 ? -1.558 1.597 20.661 1.00 77.69 488 THR A CA 1
ATOM 3639 C C . THR A 1 488 ? -2.815 0.742 20.470 1.00 77.69 488 THR A C 1
ATOM 3641 O O . THR A 1 488 ? -3.148 0.336 19.355 1.00 77.69 488 THR A O 1
ATOM 3644 N N . VAL A 1 489 ? -3.552 0.505 21.563 1.00 73.25 489 VAL A N 1
ATOM 3645 C CA . VAL A 1 489 ? -4.770 -0.328 21.592 1.00 73.25 489 VAL A CA 1
ATOM 3646 C C . VAL A 1 489 ? -6.041 0.425 21.981 1.00 73.25 489 VAL A C 1
ATOM 3648 O O . VAL A 1 489 ? -7.120 0.011 21.550 1.00 73.25 489 VAL A O 1
ATOM 3651 N N . GLN A 1 490 ? -5.926 1.525 22.730 1.00 83.50 490 GLN A N 1
ATOM 3652 C CA . GLN A 1 490 ? -7.040 2.388 23.138 1.00 83.50 490 GLN A CA 1
ATOM 3653 C C . GLN A 1 490 ? -6.583 3.853 23.194 1.00 83.50 490 GLN A C 1
ATOM 3655 O O . GLN A 1 490 ? -5.429 4.138 23.514 1.00 83.50 490 GLN A O 1
ATOM 3660 N N . ILE A 1 491 ? -7.505 4.779 22.923 1.00 89.12 491 ILE A N 1
ATOM 3661 C CA . ILE A 1 491 ? -7.342 6.218 23.165 1.00 89.12 491 ILE A CA 1
ATOM 3662 C C . ILE A 1 491 ? -8.464 6.734 24.077 1.00 89.12 491 ILE A C 1
ATOM 3664 O O . ILE A 1 491 ? -9.581 6.219 24.032 1.00 89.12 491 ILE A O 1
ATOM 3668 N N . ALA A 1 492 ? -8.175 7.747 24.892 1.00 87.75 492 ALA A N 1
ATOM 3669 C CA . ALA A 1 492 ? -9.159 8.453 25.716 1.00 87.75 492 ALA A CA 1
ATOM 3670 C C . ALA A 1 492 ? -8.905 9.964 25.669 1.00 87.75 492 ALA A C 1
ATOM 3672 O O . ALA A 1 492 ? -7.750 10.394 25.693 1.00 87.75 492 ALA A O 1
ATOM 3673 N N . ALA A 1 493 ? -9.973 10.761 25.615 1.00 84.69 493 ALA A N 1
ATOM 3674 C CA . ALA A 1 493 ? -9.895 12.218 25.564 1.00 84.69 493 ALA A CA 1
ATOM 3675 C C . ALA A 1 493 ? -10.828 12.862 26.601 1.00 84.69 493 ALA A C 1
ATOM 3677 O O . ALA A 1 493 ? -11.928 12.366 26.819 1.00 84.69 493 ALA A O 1
ATOM 3678 N N . GLY A 1 494 ? -10.382 13.950 27.232 1.00 78.88 494 GLY A N 1
ATOM 3679 C CA . GLY A 1 494 ? -11.147 14.724 28.221 1.00 78.88 494 GLY A CA 1
ATOM 3680 C C . GLY A 1 494 ? -10.451 16.051 28.534 1.00 78.88 494 GLY A C 1
ATOM 3681 O O . GLY A 1 494 ? -9.221 16.093 28.551 1.00 78.88 494 GLY A O 1
ATOM 3682 N N . GLY A 1 495 ? -11.213 17.143 28.702 1.00 71.44 495 GLY A N 1
ATOM 3683 C CA . GLY A 1 495 ? -10.679 18.479 29.042 1.00 71.44 495 GLY A CA 1
ATOM 3684 C C . GLY A 1 495 ? -9.463 18.924 28.212 1.00 71.44 495 GLY A C 1
ATOM 3685 O O . GLY A 1 495 ? -8.440 19.305 28.780 1.00 71.44 495 GLY A O 1
ATOM 3686 N N . GLU A 1 496 ? -9.566 18.811 26.881 1.00 73.25 496 GLU A N 1
ATOM 3687 C CA . GLU A 1 496 ? -8.517 19.088 25.872 1.00 73.25 496 GLU A CA 1
ATOM 3688 C C . GLU A 1 496 ? -7.286 18.160 25.883 1.00 73.25 496 GLU A C 1
ATOM 3690 O O . GLU A 1 496 ? -6.343 18.356 25.114 1.00 73.25 496 GLU A O 1
ATOM 3695 N N . ARG A 1 497 ? -7.274 17.115 26.714 1.00 85.81 497 ARG A N 1
ATOM 3696 C CA . ARG A 1 497 ? -6.163 16.158 26.817 1.00 85.81 497 ARG A CA 1
ATOM 3697 C C . ARG A 1 497 ? -6.477 14.878 26.061 1.00 85.81 497 ARG A C 1
ATOM 3699 O O . ARG A 1 497 ? -7.618 14.425 26.043 1.00 85.81 497 ARG A O 1
ATOM 3706 N N . LEU A 1 498 ? -5.438 14.282 25.480 1.00 91.62 498 LEU A N 1
ATOM 3707 C CA . LEU A 1 498 ? -5.483 12.992 24.798 1.00 91.62 498 LEU A CA 1
ATOM 3708 C C . LEU A 1 498 ? -4.484 12.036 25.449 1.00 91.62 498 LEU A C 1
ATOM 3710 O O . LEU A 1 498 ? -3.327 12.392 25.685 1.00 91.62 498 LEU A O 1
ATOM 3714 N N . TYR A 1 499 ? -4.928 10.807 25.673 1.00 93.44 499 TYR A N 1
ATOM 3715 C CA . TYR A 1 499 ? -4.132 9.719 26.218 1.00 93.44 499 TYR A CA 1
ATOM 3716 C C . TYR A 1 499 ? -4.226 8.498 25.305 1.00 93.44 499 TYR A C 1
ATOM 3718 O O . TYR A 1 499 ? -5.269 8.261 24.693 1.00 93.44 499 TYR A O 1
ATOM 3726 N N . GLN A 1 500 ? -3.152 7.716 25.240 1.00 93.50 500 GLN A N 1
ATOM 3727 C CA . GLN A 1 500 ? -3.123 6.420 24.567 1.00 93.50 500 GLN A CA 1
ATOM 3728 C C . GLN A 1 500 ? -2.665 5.330 25.533 1.00 93.50 500 GLN A C 1
ATOM 3730 O O . GLN A 1 500 ? -1.782 5.561 26.359 1.00 93.50 500 GLN A O 1
ATOM 3735 N N . LEU A 1 501 ? -3.259 4.149 25.400 1.00 89.06 501 LEU A N 1
ATOM 3736 C CA . LEU A 1 501 ? -2.854 2.922 26.075 1.00 89.06 501 LEU A CA 1
ATOM 3737 C C . LEU A 1 501 ? -2.175 2.009 25.055 1.00 89.06 501 LEU A C 1
ATOM 3739 O O . LEU A 1 501 ? -2.724 1.757 23.978 1.00 89.06 501 LEU A O 1
ATOM 3743 N N . HIS A 1 502 ? -0.987 1.520 25.391 1.00 81.75 502 HIS A N 1
ATOM 3744 C CA . HIS A 1 502 ? -0.260 0.522 24.614 1.00 81.75 502 HIS A CA 1
ATOM 3745 C C . HIS A 1 502 ? -0.635 -0.900 25.050 1.00 81.75 502 HIS A C 1
ATOM 3747 O O . HIS A 1 502 ? -1.085 -1.124 26.170 1.00 81.75 502 HIS A O 1
ATOM 3753 N N . LEU A 1 503 ? -0.431 -1.873 24.158 1.00 70.69 503 LEU A N 1
ATOM 3754 C CA . LEU A 1 503 ? -0.695 -3.301 24.387 1.00 70.69 503 LEU A CA 1
ATOM 3755 C C . LEU A 1 503 ? 0.067 -3.864 25.599 1.00 70.69 503 LEU A C 1
ATOM 3757 O O . LEU A 1 503 ? -0.383 -4.819 26.219 1.00 70.69 503 LEU A O 1
ATOM 3761 N N . ASP A 1 504 ? 1.212 -3.272 25.932 1.00 67.62 504 ASP A N 1
ATOM 3762 C CA . ASP A 1 504 ? 2.062 -3.641 27.066 1.00 67.62 504 ASP A CA 1
ATOM 3763 C C . ASP A 1 504 ? 1.677 -2.930 28.380 1.00 67.62 504 ASP A C 1
ATOM 3765 O O . ASP A 1 504 ? 2.437 -2.983 29.345 1.00 67.62 504 ASP A O 1
ATOM 3769 N N . GLY A 1 505 ? 0.524 -2.254 28.418 1.00 78.50 505 GLY A N 1
ATOM 3770 C CA . GLY A 1 505 ? -0.007 -1.543 29.584 1.00 78.50 505 GLY A CA 1
ATOM 3771 C C . GLY A 1 505 ? 0.510 -0.112 29.755 1.00 78.50 505 GLY A C 1
ATOM 3772 O O . GLY A 1 505 ? -0.030 0.636 30.568 1.00 78.50 505 GLY A O 1
ATOM 3773 N N . ARG A 1 506 ? 1.506 0.331 28.971 1.00 89.88 506 ARG A N 1
ATOM 3774 C CA . ARG A 1 506 ? 2.023 1.705 29.083 1.00 89.88 506 ARG A CA 1
ATOM 3775 C C . ARG A 1 506 ? 0.961 2.733 28.705 1.00 89.88 506 ARG A C 1
ATOM 3777 O O . ARG A 1 506 ? 0.317 2.615 27.660 1.00 89.88 506 ARG A O 1
ATOM 3784 N N . ILE A 1 507 ? 0.850 3.798 29.496 1.00 94.75 507 ILE A N 1
ATOM 3785 C CA . ILE A 1 507 ? 0.035 4.967 29.151 1.00 94.75 507 ILE A CA 1
ATOM 3786 C C . ILE A 1 507 ? 0.946 6.094 28.688 1.00 94.75 507 ILE A C 1
ATOM 3788 O O . ILE A 1 507 ? 1.941 6.415 29.340 1.00 94.75 507 ILE A O 1
ATOM 3792 N N . TRP A 1 508 ? 0.556 6.760 27.606 1.00 94.31 508 TRP A N 1
ATOM 3793 C CA . TRP A 1 508 ? 1.192 7.990 27.153 1.00 94.31 508 TRP A CA 1
ATOM 3794 C C . TRP A 1 508 ? 0.180 9.124 27.086 1.00 94.31 508 TRP A C 1
ATOM 3796 O O . TRP A 1 508 ? -0.968 8.937 26.682 1.00 94.31 508 TRP A O 1
ATOM 3806 N N . ARG A 1 509 ? 0.626 10.322 27.459 1.00 93.69 509 ARG A N 1
ATOM 3807 C CA . ARG A 1 509 ? -0.139 11.563 27.343 1.00 93.69 509 ARG A CA 1
ATOM 3808 C C . ARG A 1 509 ? 0.365 12.362 26.151 1.00 93.69 509 ARG A C 1
ATOM 3810 O O . ARG A 1 509 ? 1.571 12.589 26.035 1.00 93.69 509 ARG A O 1
ATOM 3817 N N . SER A 1 510 ? -0.555 12.829 25.314 1.00 93.06 510 SER A N 1
ATOM 3818 C CA . SER A 1 510 ? -0.228 13.732 24.218 1.00 93.06 510 SER A CA 1
ATOM 3819 C C . SER A 1 510 ? -0.046 15.161 24.728 1.00 93.06 510 SER A C 1
ATOM 3821 O O . SER A 1 510 ? -0.818 15.634 25.561 1.00 93.06 510 SER A O 1
ATOM 3823 N N . ASN A 1 511 ? 0.943 15.877 24.199 1.00 89.31 511 ASN A N 1
ATOM 3824 C CA . ASN A 1 511 ? 1.072 17.329 24.351 1.00 89.31 511 ASN A CA 1
ATOM 3825 C C . ASN A 1 511 ? 0.428 18.096 23.174 1.00 89.31 511 ASN A C 1
ATOM 3827 O O . ASN A 1 511 ? 0.567 19.312 23.078 1.00 89.31 511 ASN A O 1
ATOM 3831 N N . GLY A 1 512 ? -0.235 17.383 22.253 1.00 85.44 512 GLY A N 1
ATOM 3832 C CA . GLY A 1 512 ? -0.900 17.940 21.075 1.00 85.44 512 GLY A CA 1
ATOM 3833 C C . GLY A 1 512 ? 0.025 18.289 19.907 1.00 85.44 512 GLY A C 1
ATOM 3834 O O . GLY A 1 512 ? -0.482 18.720 18.864 1.00 85.44 512 GLY A O 1
ATOM 3835 N N . THR A 1 513 ? 1.339 18.087 20.058 1.00 88.31 513 THR A N 1
ATOM 3836 C CA . THR A 1 513 ? 2.333 18.296 19.003 1.00 88.31 513 THR A CA 1
ATOM 3837 C C . THR A 1 513 ? 2.177 17.193 17.954 1.00 88.31 513 THR A C 1
ATOM 3839 O O . THR A 1 513 ? 2.283 16.013 18.296 1.00 88.31 513 THR A O 1
ATOM 3842 N N . PRO A 1 514 ? 1.912 17.543 16.687 1.00 83.88 514 PRO A N 1
ATOM 3843 C CA . PRO A 1 514 ? 1.804 16.573 15.604 1.00 83.88 514 PRO A CA 1
ATOM 3844 C C . PRO A 1 514 ? 3.091 15.782 15.393 1.00 83.88 514 PRO A C 1
ATOM 3846 O O . PRO A 1 514 ? 4.181 16.248 15.734 1.00 83.88 514 PRO A O 1
ATOM 3849 N N . CYS A 1 515 ? 2.980 14.622 14.746 1.00 73.31 515 CYS A N 1
ATOM 3850 C CA . CYS A 1 515 ? 4.160 13.986 14.183 1.00 73.31 515 CYS A CA 1
ATOM 3851 C C . CYS A 1 515 ? 4.816 14.931 13.173 1.00 73.31 515 CYS A C 1
ATOM 3853 O O . CYS A 1 515 ? 4.145 15.543 12.336 1.00 73.31 515 CYS A O 1
ATOM 3855 N N . ASN A 1 516 ? 6.139 15.015 13.246 1.00 62.75 516 ASN A N 1
ATOM 3856 C CA . ASN A 1 516 ? 6.935 15.390 12.095 1.00 62.75 516 ASN A CA 1
ATOM 3857 C C . ASN A 1 516 ? 7.301 14.098 11.346 1.00 62.75 516 ASN A C 1
ATOM 3859 O O . ASN A 1 516 ? 6.695 13.044 11.536 1.00 62.75 516 ASN A O 1
ATOM 3863 N N . VAL A 1 517 ? 8.256 14.182 10.442 1.00 43.03 517 VAL A N 1
ATOM 3864 C CA . VAL A 1 517 ? 8.456 13.136 9.431 1.00 43.03 517 VAL A CA 1
ATOM 3865 C C . VAL A 1 517 ? 9.190 11.939 9.974 1.00 43.03 517 VAL A C 1
ATOM 3867 O O . VAL A 1 517 ? 8.935 10.814 9.549 1.00 43.03 517 VAL A O 1
ATOM 3870 N N . ASP A 1 518 ? 10.069 12.213 10.928 1.00 43.97 518 ASP A N 1
ATOM 3871 C CA . ASP A 1 518 ? 11.011 11.252 11.472 1.00 43.97 518 ASP A CA 1
ATOM 3872 C C . ASP A 1 518 ? 10.639 10.870 12.907 1.00 43.97 518 ASP A C 1
ATOM 3874 O O . ASP A 1 518 ? 11.233 9.966 13.490 1.00 43.97 518 ASP A O 1
ATOM 3878 N N . SER A 1 519 ? 9.656 11.549 13.507 1.00 52.28 519 SER A N 1
ATOM 3879 C CA . SER A 1 519 ? 9.289 11.336 14.901 1.00 52.28 519 SER A CA 1
ATOM 3880 C C . SER A 1 519 ? 7.884 11.840 15.233 1.00 52.28 519 SER A C 1
ATOM 3882 O O . SER A 1 519 ? 7.390 12.818 14.668 1.00 52.28 519 SER A O 1
ATOM 3884 N N . CYS A 1 520 ? 7.262 11.203 16.222 1.00 75.31 520 CYS A N 1
ATOM 3885 C CA . CYS A 1 520 ? 6.056 11.689 16.884 1.00 75.31 520 CYS A CA 1
ATOM 3886 C C . CYS A 1 520 ? 6.443 12.170 18.291 1.00 75.31 520 CYS A C 1
ATOM 3888 O O . CYS A 1 520 ? 6.254 11.441 19.264 1.00 75.31 520 CYS A O 1
ATOM 3890 N N . PRO A 1 521 ? 7.040 13.375 18.422 1.00 80.56 521 PRO A N 1
ATOM 3891 C CA . PRO A 1 521 ? 7.591 13.857 19.691 1.00 80.56 521 PRO A CA 1
ATOM 3892 C C . PRO A 1 521 ? 6.501 14.255 20.689 1.00 80.56 521 PRO A C 1
ATOM 3894 O O . PRO A 1 521 ? 6.790 14.589 21.836 1.00 80.56 521 PRO A O 1
ATOM 3897 N N . GLY A 1 522 ? 5.241 14.269 20.251 1.00 89.88 522 GLY A N 1
ATOM 3898 C CA . GLY A 1 522 ? 4.123 14.801 21.005 1.00 89.88 522 GLY A CA 1
ATOM 3899 C C . GLY A 1 522 ? 3.630 13.934 22.156 1.00 89.88 522 GLY A C 1
ATOM 3900 O O . GLY A 1 522 ? 2.507 14.149 22.602 1.00 89.88 522 GLY A O 1
ATOM 3901 N N . TRP A 1 523 ? 4.419 12.966 22.627 1.00 92.38 523 TRP A N 1
ATOM 3902 C CA . TRP A 1 523 ? 4.007 11.981 23.623 1.00 92.38 523 TRP A CA 1
ATOM 3903 C C . TRP A 1 523 ? 4.987 11.893 24.780 1.00 92.38 523 TRP A C 1
ATOM 3905 O O . TRP A 1 523 ? 6.197 11.788 24.598 1.00 92.38 523 TRP A O 1
ATOM 3915 N N . GLN A 1 524 ? 4.435 11.880 25.988 1.00 92.88 524 GLN A N 1
ATOM 3916 C CA . GLN A 1 524 ? 5.180 11.687 27.223 1.00 92.88 524 GLN A CA 1
ATOM 3917 C C . GLN A 1 524 ? 4.647 10.455 27.950 1.00 92.88 524 GLN A C 1
ATOM 3919 O O . GLN A 1 524 ? 3.434 10.334 28.145 1.00 92.88 524 GLN A O 1
ATOM 3924 N N . MET A 1 525 ? 5.546 9.555 28.359 1.00 92.69 525 MET A N 1
ATOM 3925 C CA . MET A 1 525 ? 5.164 8.374 29.130 1.00 92.69 525 MET A CA 1
ATOM 3926 C C . MET A 1 525 ? 4.587 8.808 30.476 1.00 92.69 525 MET A C 1
ATOM 3928 O O . MET A 1 525 ? 5.132 9.671 31.171 1.00 92.69 525 MET A O 1
ATOM 3932 N N . PHE A 1 526 ? 3.446 8.229 30.809 1.00 93.25 526 PHE A N 1
ATOM 3933 C CA . PHE A 1 526 ? 2.608 8.632 31.928 1.00 93.25 526 PHE A CA 1
ATOM 3934 C C . PHE A 1 526 ? 2.356 7.478 32.903 1.00 93.25 526 PHE A C 1
ATOM 3936 O O . PHE A 1 526 ? 2.135 7.715 34.089 1.00 93.25 526 PHE A O 1
ATOM 3943 N N . ASP A 1 527 ? 2.451 6.240 32.421 1.00 95.00 527 ASP A N 1
ATOM 3944 C CA . ASP A 1 527 ? 2.463 5.023 33.229 1.00 95.00 527 ASP A CA 1
ATOM 3945 C C . ASP A 1 527 ? 3.228 3.912 32.482 1.00 95.00 527 ASP A C 1
ATOM 3947 O O . ASP A 1 527 ? 3.268 3.917 31.246 1.00 95.00 527 ASP A O 1
ATOM 3951 N N . ASN A 1 528 ? 3.840 2.977 33.212 1.00 91.25 528 ASN A N 1
ATOM 3952 C CA . ASN A 1 528 ? 4.563 1.823 32.668 1.00 91.25 528 ASN A CA 1
ATOM 3953 C C . ASN A 1 528 ? 4.120 0.465 33.247 1.00 91.25 528 ASN A C 1
ATOM 3955 O O . ASN A 1 528 ? 4.833 -0.530 33.108 1.00 91.25 528 ASN A O 1
ATOM 3959 N N . ASN A 1 529 ? 2.962 0.407 33.898 1.00 86.12 529 ASN A N 1
ATOM 3960 C CA . ASN A 1 529 ? 2.465 -0.775 34.575 1.00 86.12 529 ASN A CA 1
ATOM 3961 C C . ASN A 1 529 ? 1.776 -1.733 33.588 1.00 86.12 529 ASN A C 1
ATOM 3963 O O . ASN A 1 529 ? 0.740 -1.395 33.013 1.00 86.12 529 ASN A O 1
ATOM 3967 N N . PRO A 1 530 ? 2.258 -2.980 33.442 1.00 83.69 530 PRO A N 1
ATOM 3968 C CA . PRO A 1 530 ? 1.680 -3.938 32.500 1.00 83.69 530 PRO A CA 1
ATOM 3969 C C . PRO A 1 530 ? 0.279 -4.427 32.889 1.00 83.69 530 PRO A C 1
ATOM 3971 O O . PRO A 1 530 ? -0.354 -5.157 32.132 1.00 83.69 530 PRO A O 1
ATOM 3974 N N . LYS A 1 531 ? -0.217 -4.072 34.080 1.00 83.69 531 LYS A N 1
ATOM 3975 C CA . LYS A 1 531 ? -1.564 -4.442 34.523 1.00 83.69 531 LYS A CA 1
ATOM 3976 C C . LYS A 1 531 ? -2.656 -3.561 33.942 1.00 83.69 531 LYS A C 1
ATOM 3978 O O . LYS A 1 531 ? -3.820 -3.935 34.062 1.00 83.69 531 LYS A O 1
ATOM 3983 N N . THR A 1 532 ? -2.331 -2.411 33.369 1.00 86.69 532 THR A N 1
ATOM 3984 C CA . THR A 1 532 ? -3.341 -1.476 32.877 1.00 86.69 532 THR A CA 1
ATOM 3985 C C . THR A 1 532 ? -4.051 -2.024 31.644 1.00 86.69 532 THR A C 1
ATOM 3987 O O . THR A 1 532 ? -3.419 -2.369 30.651 1.00 86.69 532 THR A O 1
ATOM 3990 N N . VAL A 1 533 ? -5.384 -2.091 31.709 1.00 81.69 533 VAL A N 1
ATOM 3991 C CA . VAL A 1 533 ? -6.237 -2.667 30.649 1.00 81.69 533 VAL A CA 1
ATOM 3992 C C . VAL A 1 533 ? -7.284 -1.705 30.106 1.00 81.69 533 VAL A C 1
ATOM 3994 O O . VAL A 1 533 ? -7.827 -1.952 29.032 1.00 81.69 533 VAL A O 1
ATOM 3997 N N . ALA A 1 534 ? -7.576 -0.617 30.820 1.00 87.12 534 ALA A N 1
ATOM 3998 C CA . ALA A 1 534 ? -8.444 0.437 30.318 1.00 87.12 534 ALA A CA 1
ATOM 3999 C C . ALA A 1 534 ? -8.094 1.792 30.932 1.00 87.12 534 ALA A C 1
ATOM 4001 O O . ALA A 1 534 ? -7.654 1.881 32.080 1.00 87.12 534 ALA A O 1
ATOM 4002 N N . ILE A 1 535 ? -8.352 2.850 30.169 1.00 92.50 535 ILE A N 1
ATOM 4003 C CA . ILE A 1 535 ? -8.241 4.242 30.613 1.00 92.50 535 ILE A CA 1
ATOM 4004 C C . ILE A 1 535 ? -9.553 4.999 30.382 1.00 92.50 535 ILE A C 1
ATOM 4006 O O . ILE A 1 535 ? -10.263 4.736 29.410 1.00 92.50 535 ILE A O 1
ATOM 4010 N N . ALA A 1 536 ? -9.861 5.952 31.261 1.00 89.94 536 ALA A N 1
ATOM 4011 C CA . ALA A 1 536 ? -10.975 6.889 31.115 1.00 89.94 536 ALA A CA 1
ATOM 4012 C C . ALA A 1 536 ? -10.521 8.303 31.497 1.00 89.94 536 ALA A C 1
ATOM 4014 O O . ALA A 1 536 ? -9.836 8.484 32.5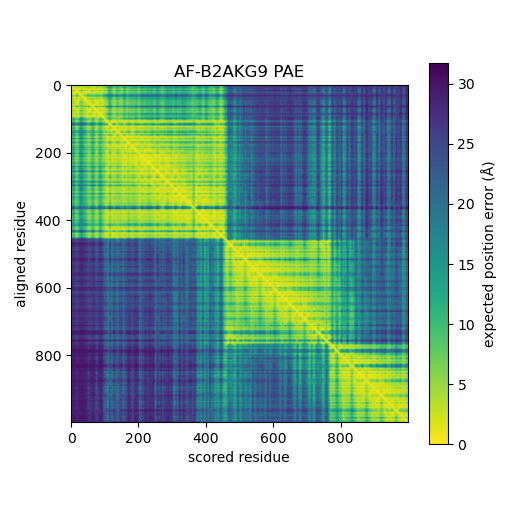02 1.00 89.94 536 ALA A O 1
ATOM 4015 N N . ALA A 1 537 ? -10.906 9.299 30.702 1.00 88.12 537 ALA A N 1
ATOM 4016 C CA . ALA A 1 537 ? -10.595 10.703 30.947 1.00 88.12 537 ALA A CA 1
ATOM 4017 C C . ALA A 1 537 ? -11.891 11.489 31.172 1.00 88.12 537 ALA A C 1
ATOM 4019 O O . ALA A 1 537 ? -12.894 11.216 30.516 1.00 88.12 537 ALA A O 1
ATOM 4020 N N . GLY A 1 538 ? -11.871 12.446 32.098 1.00 83.06 538 GLY A N 1
ATOM 4021 C CA . GLY A 1 538 ? -13.005 13.321 32.386 1.00 83.06 538 GLY A CA 1
ATOM 4022 C C . GLY A 1 538 ? -12.514 14.645 32.957 1.00 83.06 538 GLY A C 1
ATOM 4023 O O . GLY A 1 538 ? -11.754 14.657 33.925 1.00 83.06 538 GLY A O 1
ATOM 4024 N N . GLY A 1 539 ? -12.900 15.764 32.335 1.00 79.31 539 GLY A N 1
ATOM 4025 C CA . GLY A 1 539 ? -12.341 17.067 32.700 1.00 79.31 539 GLY A CA 1
ATOM 4026 C C . GLY A 1 539 ? -10.807 17.052 32.646 1.00 79.31 539 GLY A C 1
ATOM 4027 O O . GLY A 1 539 ? -10.217 16.649 31.650 1.00 79.31 539 GLY A O 1
ATOM 4028 N N . ALA A 1 540 ? -10.152 17.468 33.730 1.00 81.62 540 ALA A N 1
ATOM 4029 C CA . ALA A 1 540 ? -8.694 17.448 33.841 1.00 81.62 540 ALA A CA 1
ATOM 4030 C C . ALA A 1 540 ? -8.118 16.079 34.272 1.00 81.62 540 ALA A C 1
ATOM 4032 O O . ALA A 1 540 ? -6.897 15.902 34.258 1.00 81.62 540 ALA A O 1
ATOM 4033 N N . ASP A 1 541 ? -8.950 15.122 34.671 1.00 88.19 541 ASP A N 1
ATOM 4034 C CA . ASP A 1 541 ? -8.498 13.895 35.317 1.00 88.19 541 ASP A CA 1
ATOM 4035 C C . ASP A 1 541 ? -8.369 12.719 34.341 1.00 88.19 541 ASP A C 1
ATOM 4037 O O . ASP A 1 541 ? -9.119 12.582 33.372 1.00 88.19 541 ASP A O 1
ATOM 4041 N N . LEU A 1 542 ? -7.412 11.839 34.646 1.00 93.56 542 LEU A N 1
ATOM 4042 C CA . LEU A 1 542 ? -7.226 10.539 34.007 1.00 93.56 542 LEU A CA 1
ATOM 4043 C C . LEU A 1 542 ? -7.349 9.443 35.061 1.00 93.56 542 LEU A C 1
ATOM 4045 O O . LEU A 1 542 ? -6.750 9.532 36.136 1.00 93.56 542 LEU A O 1
ATOM 4049 N N . TYR A 1 543 ? -8.058 8.382 34.707 1.00 95.06 543 TYR A N 1
ATOM 4050 C CA . TYR A 1 543 ? -8.219 7.184 35.511 1.00 95.06 543 TYR A CA 1
ATOM 4051 C C . TYR A 1 543 ? -7.750 5.964 34.723 1.00 95.06 543 TYR A C 1
ATOM 4053 O O . TYR A 1 543 ? -7.960 5.889 33.510 1.00 95.06 543 TYR A O 1
ATOM 4061 N N . GLN A 1 544 ? -7.143 5.003 35.415 1.00 95.94 544 GLN A N 1
ATOM 4062 C CA . GLN A 1 544 ? -6.775 3.710 34.848 1.00 95.94 544 GLN A CA 1
ATOM 4063 C C . GLN A 1 544 ? -7.389 2.563 35.645 1.00 95.94 544 GLN A C 1
ATOM 4065 O O . GLN A 1 544 ? -7.492 2.629 36.874 1.00 95.94 544 GLN A O 1
ATOM 4070 N N . LEU A 1 545 ? -7.777 1.518 34.921 1.00 94.56 545 LEU A N 1
ATOM 4071 C CA . LEU A 1 545 ? -8.244 0.246 35.450 1.00 94.56 545 LEU A CA 1
ATOM 4072 C C . LEU A 1 545 ? -7.178 -0.814 35.187 1.00 94.56 545 LEU A C 1
ATOM 4074 O O . LEU A 1 545 ? -6.731 -0.999 34.051 1.00 94.56 545 LEU A O 1
ATOM 4078 N N . HIS A 1 546 ? -6.793 -1.521 36.241 1.00 91.94 546 HIS A N 1
ATOM 4079 C CA . HIS A 1 546 ? -5.910 -2.674 36.145 1.00 91.94 546 HIS A CA 1
ATOM 4080 C C . HIS A 1 546 ? -6.696 -3.972 35.911 1.00 91.94 546 HIS A C 1
ATOM 4082 O O . HIS A 1 546 ? -7.860 -4.088 36.289 1.00 91.94 546 HIS A O 1
ATOM 4088 N N . ASN A 1 547 ? -6.029 -4.987 35.358 1.00 83.31 547 ASN A N 1
ATOM 4089 C CA . ASN A 1 547 ? -6.570 -6.335 35.156 1.00 83.31 547 ASN A CA 1
ATOM 4090 C C . ASN A 1 547 ? -6.950 -7.066 36.458 1.00 83.31 547 ASN A C 1
ATOM 4092 O O . ASN A 1 547 ? -7.622 -8.091 36.403 1.00 83.31 547 ASN A O 1
ATOM 4096 N N . ASP A 1 548 ? -6.536 -6.545 37.615 1.00 84.56 548 ASP A N 1
ATOM 4097 C CA . ASP A 1 548 ? -6.896 -7.029 38.949 1.00 84.56 548 ASP A CA 1
ATOM 4098 C C . ASP A 1 548 ? -8.034 -6.219 39.610 1.00 84.56 548 ASP A C 1
ATOM 4100 O O . ASP A 1 548 ? -8.280 -6.371 40.806 1.00 84.56 548 ASP A O 1
ATOM 4104 N N . GLY A 1 549 ? -8.720 -5.360 38.845 1.00 88.62 549 GLY A N 1
ATOM 4105 C CA . GLY A 1 549 ? -9.870 -4.553 39.277 1.00 88.62 549 GLY A CA 1
ATOM 4106 C C . GLY A 1 549 ? -9.509 -3.241 39.981 1.00 88.62 549 GLY A C 1
ATOM 4107 O O . GLY A 1 549 ? -10.370 -2.392 40.193 1.00 88.62 549 GLY A O 1
ATOM 4108 N N . ARG A 1 550 ? -8.232 -3.010 40.309 1.00 94.81 550 ARG A N 1
ATOM 4109 C CA . ARG A 1 550 ? -7.805 -1.766 40.971 1.00 94.81 550 ARG A CA 1
ATOM 4110 C C . ARG A 1 550 ? -8.024 -0.550 40.075 1.00 94.81 550 ARG A C 1
ATOM 4112 O O . ARG A 1 550 ? -7.634 -0.560 38.906 1.00 94.81 550 ARG A O 1
ATOM 4119 N N . ILE A 1 551 ? -8.539 0.526 40.670 1.00 96.44 551 ILE A N 1
ATOM 4120 C CA . ILE A 1 551 ? -8.656 1.834 40.018 1.00 96.44 551 ILE A CA 1
ATOM 4121 C C . ILE A 1 551 ? -7.618 2.792 40.584 1.00 96.44 551 ILE A C 1
ATOM 4123 O O . ILE A 1 551 ? -7.470 2.937 41.803 1.00 96.44 551 ILE A O 1
ATOM 4127 N N . TRP A 1 552 ? -6.959 3.514 39.684 1.00 95.50 552 TRP A N 1
ATOM 4128 C CA . TRP A 1 552 ? -6.042 4.593 40.025 1.00 95.50 552 TRP A CA 1
ATOM 4129 C C . TRP A 1 552 ? -6.448 5.884 39.324 1.00 95.50 552 TRP A C 1
ATOM 4131 O O . TRP A 1 552 ? -6.857 5.870 38.165 1.00 95.50 552 TRP A O 1
ATOM 4141 N N . ARG A 1 553 ? -6.307 7.008 40.026 1.00 94.38 553 ARG A N 1
ATOM 4142 C CA . ARG A 1 553 ? -6.445 8.362 39.482 1.00 94.38 553 ARG A CA 1
ATOM 4143 C C . ARG A 1 553 ? -5.070 8.981 39.325 1.00 94.38 553 ARG A C 1
ATOM 4145 O O . ARG A 1 553 ? -4.228 8.854 40.216 1.00 94.38 553 ARG A O 1
ATOM 4152 N N . SER A 1 554 ? -4.854 9.668 38.214 1.00 93.06 554 SER A N 1
ATOM 4153 C CA . SER A 1 554 ? -3.625 10.413 37.998 1.00 93.06 554 SER A CA 1
ATOM 4154 C C . SER A 1 554 ? -3.572 11.659 38.881 1.00 93.06 554 SER A C 1
ATOM 4156 O O . SER A 1 554 ? -4.561 12.369 39.043 1.00 93.06 554 SER A O 1
ATOM 4158 N N . THR A 1 555 ? -2.391 11.965 39.409 1.00 91.50 555 THR A N 1
ATOM 4159 C CA . THR A 1 555 ? -2.087 13.235 40.084 1.00 91.50 555 THR A CA 1
ATOM 4160 C C . THR A 1 555 ? -1.572 14.306 39.114 1.00 91.50 555 THR A C 1
ATOM 4162 O O . THR A 1 555 ? -1.277 15.423 39.529 1.00 91.50 555 THR A O 1
ATOM 4165 N N . GLY A 1 556 ? -1.443 13.981 37.821 1.00 88.19 556 GLY A N 1
ATOM 4166 C CA . GLY A 1 556 ? -0.929 14.870 36.773 1.00 88.19 556 GLY A CA 1
ATOM 4167 C C . GLY A 1 556 ? 0.585 14.783 36.533 1.00 88.19 556 GLY A C 1
ATOM 4168 O O . GLY A 1 556 ? 1.065 15.293 35.514 1.00 88.19 556 GLY A O 1
ATOM 4169 N N . VAL A 1 557 ? 1.329 14.124 37.428 1.00 91.94 557 VAL A N 1
ATOM 4170 C CA . VAL A 1 557 ? 2.788 13.952 37.337 1.00 91.94 557 VAL A CA 1
ATOM 4171 C C . VAL A 1 557 ? 3.126 12.843 36.333 1.00 91.94 557 VAL A C 1
ATOM 4173 O O . VAL A 1 557 ? 2.637 11.727 36.454 1.00 91.94 557 VAL A O 1
ATOM 4176 N N . ALA A 1 558 ? 3.960 13.144 35.336 1.00 90.75 558 ALA A N 1
ATOM 4177 C CA . ALA A 1 558 ? 4.410 12.169 34.338 1.00 90.75 558 ALA A CA 1
ATOM 4178 C C . ALA A 1 558 ? 5.570 11.293 34.852 1.00 90.75 558 ALA A C 1
ATOM 4180 O O . ALA A 1 558 ? 6.174 11.599 35.883 1.00 90.75 558 ALA A O 1
ATOM 4181 N N . CYS A 1 559 ? 5.917 10.231 34.119 1.00 91.06 559 CYS A N 1
ATOM 4182 C CA . CYS A 1 559 ? 7.060 9.387 34.464 1.00 91.06 559 CYS A CA 1
ATOM 4183 C C . CYS A 1 559 ? 8.399 10.115 34.252 1.00 91.06 559 CYS A C 1
ATOM 4185 O O . CYS A 1 559 ? 8.551 10.913 33.322 1.00 91.06 559 CYS A O 1
ATOM 4187 N N . SER A 1 560 ? 9.391 9.781 35.080 1.00 88.94 560 SER A N 1
ATOM 4188 C CA . SER A 1 560 ? 10.805 10.116 34.878 1.00 88.94 560 SER A CA 1
ATOM 4189 C C . SER A 1 560 ? 11.598 8.816 34.751 1.00 88.94 560 SER A C 1
ATOM 4191 O O . SER A 1 560 ? 11.833 8.119 35.742 1.00 88.94 560 SER A O 1
ATOM 4193 N N . GLY A 1 561 ? 11.945 8.440 33.516 1.00 84.81 561 GLY A N 1
ATOM 4194 C CA . GLY A 1 561 ? 12.427 7.089 33.214 1.00 84.81 561 GLY A CA 1
ATOM 4195 C C . GLY A 1 561 ? 11.362 6.038 33.548 1.00 84.81 561 GLY A C 1
ATOM 4196 O O . GLY A 1 561 ? 10.192 6.226 33.228 1.00 84.81 561 GLY A O 1
ATOM 4197 N N . GLU A 1 562 ? 11.756 4.964 34.233 1.00 85.12 562 GLU A N 1
ATOM 4198 C CA . GLU A 1 562 ? 10.852 3.888 34.680 1.00 85.12 562 GLU A CA 1
ATOM 4199 C C . GLU A 1 562 ? 10.081 4.218 35.974 1.00 85.12 562 GLU A C 1
ATOM 4201 O O . GLU A 1 562 ? 9.302 3.400 36.462 1.00 85.12 562 GLU A O 1
ATOM 4206 N N . ASN A 1 563 ? 10.296 5.398 36.566 1.00 89.25 563 ASN A N 1
ATOM 4207 C CA . ASN A 1 563 ? 9.605 5.808 37.784 1.00 89.25 563 ASN A CA 1
ATOM 4208 C C . ASN A 1 563 ? 8.367 6.657 37.454 1.00 89.25 563 ASN A C 1
ATOM 4210 O O . ASN A 1 563 ? 8.496 7.775 36.951 1.00 89.25 563 ASN A O 1
ATOM 4214 N N . CYS A 1 564 ? 7.179 6.153 37.789 1.00 91.69 564 CYS A N 1
ATOM 4215 C CA . CYS A 1 564 ? 5.886 6.781 37.502 1.00 91.69 564 CYS A CA 1
ATOM 4216 C C . CYS A 1 564 ? 5.105 7.073 38.804 1.00 91.69 564 CYS A C 1
ATOM 4218 O O . CYS A 1 564 ? 4.157 6.360 39.130 1.00 91.69 564 CYS A O 1
ATOM 4220 N N . PRO A 1 565 ? 5.468 8.118 39.577 1.00 91.25 565 PRO A N 1
ATOM 4221 C CA . PRO A 1 565 ? 4.864 8.397 40.888 1.00 91.25 565 PRO A CA 1
ATOM 4222 C C . PRO A 1 565 ? 3.462 9.029 40.807 1.00 91.25 565 PRO A C 1
ATOM 4224 O O . PRO A 1 565 ? 2.832 9.285 41.831 1.00 91.25 565 PRO A O 1
ATOM 4227 N N . GLY A 1 566 ? 2.983 9.340 39.602 1.00 93.62 566 GLY A N 1
ATOM 4228 C CA . GLY A 1 566 ? 1.827 10.196 39.353 1.00 93.62 566 GLY A CA 1
ATOM 4229 C C . GLY A 1 566 ? 0.455 9.563 39.547 1.00 93.62 566 GLY A C 1
ATOM 4230 O O . GLY A 1 566 ? -0.481 9.957 38.852 1.00 93.62 566 GLY A O 1
ATOM 4231 N N . TRP A 1 567 ? 0.320 8.592 40.449 1.00 94.69 567 TRP A N 1
ATOM 4232 C CA . TRP A 1 567 ? -0.884 7.776 40.571 1.00 94.69 567 TRP A CA 1
ATOM 4233 C C . TRP A 1 567 ? -1.306 7.565 42.014 1.00 94.69 567 TRP A C 1
ATOM 4235 O O . TRP A 1 567 ? -0.498 7.297 42.901 1.00 94.69 567 TRP A O 1
ATOM 4245 N N . GLN A 1 568 ? -2.614 7.643 42.234 1.00 94.00 568 GLN A N 1
ATOM 4246 C CA . GLN A 1 568 ? -3.225 7.448 43.534 1.00 94.00 568 GLN A CA 1
ATOM 4247 C C . GLN A 1 568 ? -4.340 6.409 43.454 1.00 94.00 568 GLN A C 1
ATOM 4249 O O . GLN A 1 568 ? -5.260 6.530 42.645 1.00 94.00 568 GLN A O 1
ATOM 4254 N N . ARG A 1 569 ? -4.264 5.383 44.307 1.00 95.06 569 ARG A N 1
ATOM 4255 C CA . ARG A 1 569 ? -5.251 4.300 44.338 1.00 95.06 569 ARG A CA 1
ATOM 4256 C C . ARG A 1 569 ? -6.586 4.812 44.876 1.00 95.06 569 ARG A C 1
ATOM 4258 O O . ARG A 1 569 ? -6.631 5.396 45.961 1.00 95.06 569 ARG A O 1
ATOM 4265 N N . LEU A 1 570 ? -7.657 4.574 44.126 1.00 95.31 570 LEU A N 1
ATOM 4266 C CA . LEU A 1 570 ? -9.030 4.916 44.507 1.00 95.31 570 LEU A CA 1
ATOM 4267 C C . LEU A 1 570 ? -9.868 3.694 44.879 1.00 95.31 570 LEU A C 1
ATOM 4269 O O . LEU A 1 570 ? -10.823 3.828 45.641 1.00 95.31 570 LEU A O 1
ATOM 4273 N N . ASP A 1 571 ? -9.510 2.522 44.359 1.00 95.62 571 ASP A N 1
ATOM 4274 C CA . ASP A 1 571 ? -10.252 1.289 44.596 1.00 95.62 571 ASP A CA 1
ATOM 4275 C C . ASP A 1 571 ? -9.321 0.062 44.541 1.00 95.62 571 ASP A C 1
ATOM 4277 O O . ASP A 1 571 ? -8.267 0.085 43.891 1.00 95.62 571 ASP A O 1
ATOM 4281 N N . ASN A 1 572 ? -9.686 -1.001 45.257 1.00 94.00 572 ASN A N 1
ATOM 4282 C CA . ASN A 1 572 ? -8.980 -2.282 45.295 1.00 94.00 572 ASN A CA 1
ATOM 4283 C C . ASN A 1 572 ? -9.897 -3.507 45.144 1.00 94.00 572 ASN A C 1
ATOM 4285 O O . ASN A 1 572 ? -9.480 -4.621 45.466 1.00 94.00 572 ASN A O 1
ATOM 4289 N N . ASN A 1 573 ? -11.116 -3.310 44.656 1.00 92.88 573 ASN A N 1
ATOM 4290 C CA . ASN A 1 573 ? -12.121 -4.337 44.492 1.00 92.88 573 ASN A CA 1
ATOM 4291 C C . ASN A 1 573 ? -11.918 -5.092 43.165 1.00 92.88 573 ASN A C 1
ATOM 4293 O O . ASN A 1 573 ? -12.029 -4.503 42.090 1.00 92.88 573 ASN A O 1
ATOM 4297 N N . PRO A 1 574 ? -11.683 -6.415 43.198 1.00 91.88 574 PRO A N 1
ATOM 4298 C CA . PRO A 1 574 ? -11.504 -7.209 41.983 1.00 91.88 574 PRO A CA 1
ATOM 4299 C C . PRO A 1 574 ? -12.787 -7.352 41.147 1.00 91.88 574 PRO A C 1
ATOM 4301 O O . PRO A 1 574 ? -12.736 -7.875 40.037 1.00 91.88 574 PRO A O 1
ATOM 4304 N N . ALA A 1 575 ? -13.946 -6.927 41.663 1.00 92.25 575 ALA A N 1
ATOM 4305 C CA . ALA A 1 575 ? -15.206 -6.973 40.929 1.00 92.25 575 ALA A CA 1
ATOM 4306 C C . ALA A 1 575 ? -15.306 -5.904 39.832 1.00 92.25 575 ALA A C 1
ATOM 4308 O O . ALA A 1 575 ? -16.179 -6.019 38.972 1.00 92.25 575 ALA A O 1
ATOM 4309 N N . THR A 1 576 ? -14.462 -4.874 39.854 1.00 91.75 576 THR A N 1
ATOM 4310 C CA . THR A 1 576 ? -14.534 -3.754 38.916 1.00 91.75 576 THR A CA 1
ATOM 4311 C C . THR A 1 576 ? -14.103 -4.159 37.515 1.00 91.75 576 THR A C 1
ATOM 4313 O O . THR A 1 576 ? -13.027 -4.715 37.310 1.00 91.75 576 THR A O 1
ATOM 4316 N N . VAL A 1 577 ? -14.949 -3.842 36.533 1.00 85.19 577 VAL A N 1
ATOM 4317 C CA . VAL A 1 577 ? -14.743 -4.232 35.131 1.00 85.19 577 VAL A CA 1
ATOM 4318 C C . VAL A 1 577 ? -14.817 -3.069 34.144 1.00 85.19 577 VAL A C 1
ATOM 4320 O O . VAL A 1 577 ? -14.322 -3.189 33.028 1.00 85.19 577 VAL A O 1
ATOM 4323 N N . ALA A 1 578 ? -15.403 -1.936 34.532 1.00 88.25 578 ALA A N 1
ATOM 4324 C CA . ALA A 1 578 ? -15.367 -0.711 33.740 1.00 88.25 578 ALA A CA 1
ATOM 4325 C C . ALA A 1 578 ? -15.412 0.533 34.622 1.00 88.25 578 ALA A C 1
ATOM 4327 O O . ALA A 1 578 ? -15.952 0.519 35.728 1.00 88.25 578 ALA A O 1
ATOM 4328 N N . ILE A 1 579 ? -14.880 1.622 34.075 1.00 92.56 579 ILE A N 1
ATOM 4329 C CA . ILE A 1 579 ? -14.895 2.955 34.669 1.00 92.56 579 ILE A CA 1
ATOM 4330 C C . ILE A 1 579 ? -15.427 3.970 33.655 1.00 92.56 579 ILE A C 1
ATOM 4332 O O . ILE A 1 579 ? -15.194 3.835 32.454 1.00 92.56 579 ILE A O 1
ATOM 4336 N N . ALA A 1 580 ? -16.138 4.987 34.137 1.00 90.12 580 ALA A N 1
ATOM 4337 C CA . ALA A 1 580 ? -16.585 6.129 33.342 1.00 90.12 580 ALA A CA 1
ATOM 4338 C C . ALA A 1 580 ? -16.353 7.426 34.123 1.00 90.12 580 ALA A C 1
ATOM 4340 O O . ALA A 1 580 ? -16.598 7.476 35.330 1.00 90.12 580 ALA A O 1
ATOM 4341 N N . ALA A 1 581 ? -15.884 8.467 33.436 1.00 88.81 581 ALA A N 1
ATOM 4342 C CA . ALA A 1 581 ? -15.544 9.747 34.043 1.00 88.81 581 ALA A CA 1
ATOM 4343 C C . ALA A 1 581 ? -16.084 10.915 33.207 1.00 88.81 581 ALA A C 1
ATOM 4345 O O . ALA A 1 581 ? -16.029 10.887 31.980 1.00 88.81 581 ALA A O 1
ATOM 4346 N N . ASN A 1 582 ? -16.590 11.949 33.879 1.00 81.88 582 ASN A N 1
ATOM 4347 C CA . ASN A 1 582 ? -16.962 13.228 33.269 1.00 81.88 582 ASN A CA 1
ATOM 4348 C C . ASN A 1 582 ? -16.889 14.334 34.326 1.00 81.88 582 ASN A C 1
ATOM 4350 O O . ASN A 1 582 ? -17.364 14.160 35.454 1.00 81.88 582 ASN A O 1
ATOM 4354 N N . GLY A 1 583 ? -16.284 15.469 33.969 1.00 79.44 583 GLY A N 1
ATOM 4355 C CA . GLY A 1 583 ? -15.963 16.515 34.940 1.00 79.44 583 GLY A CA 1
ATOM 4356 C C . GLY A 1 583 ? -15.160 15.947 36.116 1.00 79.44 583 GLY A C 1
ATOM 4357 O O . GLY A 1 583 ? -14.182 15.242 35.906 1.00 79.44 583 GLY A O 1
ATOM 4358 N N . ASN A 1 584 ? -15.613 16.207 37.345 1.00 79.31 584 ASN A N 1
ATOM 4359 C CA . ASN A 1 584 ? -14.963 15.729 38.576 1.00 79.31 584 ASN A CA 1
ATOM 4360 C C . ASN A 1 584 ? -15.583 14.434 39.138 1.00 79.31 584 ASN A C 1
ATOM 4362 O O . ASN A 1 584 ? -15.356 14.103 40.303 1.00 79.31 584 ASN A O 1
ATOM 4366 N N . LYS A 1 585 ? -16.425 13.734 38.366 1.00 87.94 585 LYS A N 1
ATOM 4367 C CA . LYS A 1 585 ? -17.104 12.512 38.815 1.00 87.94 585 LYS A CA 1
ATOM 4368 C C . LYS A 1 585 ? -16.482 11.273 38.186 1.00 87.94 585 LYS A C 1
ATOM 4370 O O . LYS A 1 585 ? -16.212 11.250 36.985 1.00 87.94 585 LYS A O 1
ATOM 4375 N N . LEU A 1 586 ? -16.342 10.231 39.001 1.00 93.38 586 LEU A N 1
ATOM 4376 C CA . LEU A 1 586 ? -15.899 8.902 38.599 1.00 93.38 586 LEU A CA 1
ATOM 4377 C C . LEU A 1 586 ? -16.946 7.874 39.019 1.00 93.38 586 LEU A C 1
ATOM 4379 O O . LEU A 1 586 ? -17.397 7.861 40.167 1.00 93.38 586 LEU A O 1
ATOM 4383 N N . TYR A 1 587 ? -17.267 6.980 38.095 1.00 95.31 587 TYR A N 1
ATOM 4384 C CA . TYR A 1 587 ? -18.150 5.853 38.328 1.00 95.31 587 TYR A CA 1
ATOM 4385 C C . TYR A 1 587 ? -17.445 4.554 37.967 1.00 95.31 587 TYR A C 1
ATOM 4387 O O . TYR A 1 587 ? -16.650 4.516 37.024 1.00 95.31 587 TYR A O 1
ATOM 4395 N N . GLN A 1 588 ? -17.776 3.489 38.688 1.00 95.94 588 GLN A N 1
ATOM 4396 C CA . GLN A 1 588 ? -17.333 2.139 38.372 1.00 95.94 588 GLN A CA 1
ATOM 4397 C C . GLN A 1 588 ? -18.519 1.197 38.207 1.00 95.94 588 GLN A C 1
ATOM 4399 O O . GLN A 1 588 ? -19.536 1.324 38.894 1.00 95.94 588 GLN A O 1
ATOM 4404 N N . LEU A 1 589 ? -18.358 0.250 37.290 1.00 95.06 589 LEU A N 1
ATOM 4405 C CA . LEU A 1 589 ? -19.259 -0.870 37.079 1.00 95.06 589 LEU A CA 1
ATOM 4406 C C . LEU A 1 589 ? -18.574 -2.139 37.575 1.00 95.06 589 LEU A C 1
ATOM 4408 O O . LEU A 1 589 ? -17.460 -2.465 37.149 1.00 95.06 589 LEU A O 1
ATOM 4412 N N . HIS A 1 590 ? -19.258 -2.859 38.453 1.00 94.19 590 HIS A N 1
ATOM 4413 C CA . HIS A 1 590 ? -18.849 -4.192 38.862 1.00 94.19 590 HIS A CA 1
ATOM 4414 C C . HIS A 1 590 ? -19.387 -5.252 37.893 1.00 94.19 590 HIS A C 1
ATOM 4416 O O . HIS A 1 590 ? -20.423 -5.071 37.256 1.00 94.19 590 HIS A O 1
ATOM 4422 N N . ARG A 1 591 ? -18.706 -6.400 37.832 1.00 86.69 591 ARG A N 1
ATOM 4423 C CA . ARG A 1 591 ? -19.104 -7.602 37.078 1.00 86.69 591 ARG A CA 1
ATOM 4424 C C . ARG A 1 591 ? -20.545 -8.052 37.348 1.00 86.69 591 ARG A C 1
ATOM 4426 O O . ARG A 1 591 ? -21.152 -8.665 36.482 1.00 86.69 591 ARG A O 1
ATOM 4433 N N . ASP A 1 592 ? -21.060 -7.802 38.546 1.00 87.81 592 ASP A N 1
ATOM 4434 C CA . ASP A 1 592 ? -22.409 -8.187 38.978 1.00 87.81 592 ASP A CA 1
ATOM 4435 C C . ASP A 1 592 ? -23.475 -7.108 38.718 1.00 87.81 592 ASP A C 1
ATOM 4437 O O . ASP A 1 592 ? -24.576 -7.188 39.258 1.00 87.81 592 ASP A O 1
ATOM 4441 N N . GLY A 1 593 ? -23.152 -6.096 37.907 1.00 90.56 593 GLY A N 1
ATOM 4442 C CA . GLY A 1 593 ? -24.069 -5.034 37.492 1.00 90.56 593 GLY A CA 1
ATOM 4443 C C . GLY A 1 593 ? -24.149 -3.851 38.457 1.00 90.56 593 GLY A C 1
ATOM 4444 O O . GLY A 1 593 ? -24.682 -2.807 38.089 1.00 90.56 593 GLY A O 1
ATOM 4445 N N . ARG A 1 594 ? -23.575 -3.948 39.668 1.00 95.19 594 ARG A N 1
ATOM 4446 C CA . ARG A 1 594 ? -23.609 -2.824 40.617 1.00 95.19 594 ARG A CA 1
ATOM 4447 C C . ARG A 1 594 ? -22.844 -1.619 40.080 1.00 95.19 594 ARG A C 1
ATOM 4449 O O . ARG A 1 594 ? -21.704 -1.749 39.626 1.00 95.19 594 ARG A O 1
ATOM 4456 N N . ILE A 1 595 ? -23.445 -0.440 40.225 1.00 96.75 595 ILE A N 1
ATOM 4457 C CA . ILE A 1 595 ? -22.813 0.839 39.897 1.00 96.75 595 ILE A CA 1
ATOM 4458 C C . ILE A 1 595 ? -22.462 1.576 41.181 1.00 96.75 595 ILE A C 1
ATOM 4460 O O . ILE A 1 595 ? -23.302 1.739 42.070 1.00 96.75 595 ILE A O 1
ATOM 4464 N N . TRP A 1 596 ? -21.240 2.097 41.233 1.00 95.62 596 TRP A N 1
ATOM 4465 C CA . TRP A 1 596 ? -20.767 2.931 42.329 1.00 95.62 596 TRP A CA 1
ATOM 4466 C C . TRP A 1 596 ? -20.268 4.277 41.819 1.00 95.62 596 TRP A C 1
ATOM 4468 O O . TRP A 1 596 ? -19.644 4.359 40.763 1.00 95.62 596 TRP A O 1
ATOM 4478 N N . GLU A 1 597 ? -20.523 5.327 42.592 1.00 95.31 597 GLU A N 1
ATOM 4479 C CA . GLU A 1 597 ? -19.968 6.666 42.396 1.00 95.31 597 GLU A CA 1
ATOM 4480 C C . GLU A 1 597 ? -18.915 6.940 43.463 1.00 95.31 597 GLU A C 1
ATOM 4482 O O . GLU A 1 597 ? -19.136 6.693 44.654 1.00 95.31 597 GLU A O 1
ATOM 4487 N N . TRP A 1 598 ? -17.776 7.463 43.029 1.00 93.88 598 TRP A N 1
ATOM 4488 C CA . TRP A 1 598 ? -16.702 7.881 43.911 1.00 93.88 598 TRP A CA 1
ATOM 4489 C C . TRP A 1 598 ? -17.082 9.187 44.614 1.00 93.88 598 TRP A C 1
ATOM 4491 O O . TRP A 1 598 ? -17.451 10.165 43.965 1.00 93.88 598 TRP A O 1
ATOM 4501 N N . THR A 1 599 ? -17.006 9.213 45.945 1.00 90.69 599 THR A N 1
ATOM 4502 C CA . THR A 1 599 ? -17.546 10.319 46.758 1.00 90.69 599 THR A CA 1
ATOM 4503 C C . THR A 1 599 ? -16.495 11.220 47.390 1.00 90.69 599 THR A C 1
ATOM 4505 O O . THR A 1 599 ? -16.854 12.209 48.028 1.00 90.69 599 THR A O 1
ATOM 4508 N N . GLY A 1 600 ? -15.206 10.909 47.264 1.00 82.44 600 GLY A N 1
ATOM 4509 C CA . GLY A 1 600 ? -14.169 11.675 47.948 1.00 82.44 600 GLY A CA 1
ATOM 4510 C C . GLY A 1 600 ? -12.907 10.870 48.208 1.00 82.44 600 GLY A C 1
ATOM 4511 O O . GLY A 1 600 ? -12.426 10.183 47.335 1.00 82.44 600 GLY A O 1
ATOM 4512 N N . SER A 1 601 ? -12.311 10.977 49.393 1.00 86.00 601 SER A N 1
ATOM 4513 C CA . SER A 1 601 ? -10.878 10.700 49.571 1.00 86.00 601 SER A CA 1
ATOM 4514 C C . SER A 1 601 ? -10.349 9.355 49.007 1.00 86.00 601 SER A C 1
ATOM 4516 O O . SER A 1 601 ? -10.987 8.310 49.144 1.00 86.00 601 SER A O 1
ATOM 4518 N N . PRO A 1 602 ? -9.124 9.347 48.462 1.00 89.38 602 PRO A N 1
ATOM 4519 C CA . PRO A 1 602 ? -8.419 8.143 48.010 1.00 89.38 602 PRO A CA 1
ATOM 4520 C C . PRO A 1 602 ? -8.215 7.078 49.098 1.00 89.38 602 PRO A C 1
ATOM 4522 O O . PRO A 1 602 ? -8.394 7.347 50.290 1.00 89.38 602 PRO A O 1
ATOM 4525 N N . CYS A 1 603 ? -7.794 5.873 48.697 1.00 91.06 603 CYS A N 1
ATOM 4526 C CA . CYS A 1 603 ? -7.548 4.776 49.635 1.00 91.06 603 CYS A CA 1
ATOM 4527 C C . CYS A 1 603 ? -6.465 5.129 50.671 1.00 91.06 603 CYS A C 1
ATOM 4529 O O . CYS A 1 603 ? -5.448 5.747 50.345 1.00 91.06 603 CYS A O 1
ATOM 4531 N N . ARG A 1 604 ? -6.642 4.662 51.913 1.00 89.38 604 ARG A N 1
ATOM 4532 C CA . ARG A 1 604 ? -5.613 4.664 52.968 1.00 89.38 604 ARG A CA 1
ATOM 4533 C C . ARG A 1 604 ? -5.229 3.223 53.287 1.00 89.38 604 ARG A C 1
ATOM 4535 O O . ARG A 1 604 ? -6.010 2.498 53.903 1.00 89.38 604 ARG A O 1
ATOM 4542 N N . GLY A 1 605 ? -4.042 2.797 52.851 1.00 86.75 605 GLY A N 1
ATOM 4543 C CA . GLY A 1 605 ? -3.711 1.368 52.834 1.00 86.75 605 GLY A CA 1
ATOM 4544 C C . GLY A 1 605 ? -4.754 0.610 52.009 1.00 86.75 605 GLY A C 1
ATOM 4545 O O . GLY A 1 605 ? -5.165 1.100 50.956 1.00 86.75 605 GLY A O 1
ATOM 4546 N N . ASP A 1 606 ? -5.227 -0.535 52.497 1.00 87.50 606 ASP A N 1
ATOM 4547 C CA . ASP A 1 606 ? -6.257 -1.353 51.832 1.00 87.50 606 ASP A CA 1
ATOM 4548 C C . ASP A 1 606 ? -7.704 -0.907 52.088 1.00 87.50 606 ASP A C 1
ATOM 4550 O O . ASP A 1 606 ? -8.635 -1.525 51.577 1.00 87.50 606 ASP A O 1
ATOM 4554 N N . SER A 1 607 ? -7.907 0.185 52.829 1.00 88.88 607 SER A N 1
ATOM 4555 C CA . SER A 1 607 ? -9.230 0.768 53.048 1.00 88.88 607 SER A CA 1
ATOM 4556 C C . SER A 1 607 ? -9.553 1.820 51.983 1.00 88.88 607 SER A C 1
ATOM 4558 O O . SER A 1 607 ? -8.862 2.838 51.880 1.00 88.88 607 SER A O 1
ATOM 4560 N N . CYS A 1 608 ? -10.623 1.596 51.217 1.00 89.94 608 CYS A N 1
ATOM 4561 C CA . CYS A 1 608 ? -11.111 2.477 50.148 1.00 89.94 608 CYS A CA 1
ATOM 4562 C C . CYS A 1 608 ? -12.601 2.840 50.368 1.00 89.94 608 CYS A C 1
ATOM 4564 O O . CYS A 1 608 ? -13.461 2.388 49.618 1.00 89.94 608 CYS A O 1
ATOM 4566 N N . PRO A 1 609 ? -12.957 3.616 51.414 1.00 85.25 609 PRO A N 1
ATOM 4567 C CA . PRO A 1 609 ? -14.351 3.738 51.860 1.00 85.25 609 PRO A CA 1
ATOM 4568 C C . PRO A 1 609 ? -15.213 4.722 51.047 1.00 85.25 609 PRO A C 1
ATOM 4570 O O . PRO A 1 609 ? -16.421 4.787 51.259 1.00 85.25 609 PRO A O 1
ATOM 4573 N N . HIS A 1 610 ? -14.630 5.519 50.146 1.00 90.88 610 HIS A N 1
ATOM 4574 C CA . HIS A 1 610 ? -15.319 6.644 49.496 1.00 90.88 610 HIS A CA 1
ATOM 4575 C C . HIS A 1 610 ? -16.006 6.256 48.185 1.00 90.88 610 HIS A C 1
ATOM 4577 O O . HIS A 1 610 ? -15.746 6.828 47.126 1.00 90.88 610 HIS A O 1
ATOM 4583 N N . TRP A 1 611 ? -16.920 5.296 48.291 1.00 94.06 611 TRP A N 1
ATOM 4584 C CA . TRP A 1 611 ? -17.794 4.871 47.207 1.00 94.06 611 TRP A CA 1
ATOM 4585 C C . TRP A 1 611 ? -19.223 4.742 47.718 1.00 94.06 611 TRP A C 1
ATOM 4587 O O . TRP A 1 611 ? -19.465 4.160 48.775 1.00 94.06 611 TRP A O 1
ATOM 4597 N N . ARG A 1 612 ? -20.186 5.273 46.963 1.00 93.38 612 ARG A N 1
ATOM 4598 C CA . ARG A 1 612 ? -21.615 5.077 47.236 1.00 93.38 612 ARG A CA 1
ATOM 4599 C C . ARG A 1 612 ? -22.264 4.294 46.108 1.00 93.38 612 ARG A C 1
ATOM 4601 O O . ARG A 1 612 ? -22.028 4.585 44.938 1.00 93.38 612 ARG A O 1
ATOM 4608 N N . MET A 1 613 ? -23.090 3.316 46.462 1.00 95.50 613 MET A N 1
ATOM 4609 C CA . MET A 1 613 ? -23.818 2.512 45.486 1.00 95.50 613 MET A CA 1
ATOM 4610 C C . MET A 1 613 ? -24.974 3.329 44.905 1.00 95.50 613 MET A C 1
ATOM 4612 O O . MET A 1 613 ? -25.761 3.918 45.651 1.00 95.50 613 MET A O 1
ATOM 4616 N N . LEU A 1 614 ? -25.065 3.366 43.580 1.00 96.31 614 LEU A N 1
ATOM 4617 C CA . LEU A 1 614 ? -26.148 4.021 42.845 1.00 96.31 614 LEU A CA 1
ATOM 4618 C C . LEU A 1 614 ? -27.127 3.021 42.237 1.00 96.31 614 LEU A C 1
ATOM 4620 O O . LEU A 1 614 ? -28.282 3.369 42.012 1.00 96.31 614 LEU A O 1
ATOM 4624 N N . ASP A 1 615 ? -26.679 1.799 41.964 1.00 96.44 615 ASP A N 1
ATOM 4625 C CA . ASP A 1 615 ? -27.501 0.769 41.339 1.00 96.44 615 ASP A CA 1
ATOM 4626 C C . ASP A 1 615 ? -27.042 -0.628 41.781 1.00 96.44 615 ASP A C 1
ATOM 4628 O O . ASP A 1 615 ? -25.849 -0.845 42.023 1.00 96.44 615 ASP A O 1
ATOM 4632 N N . ASN A 1 616 ? -27.985 -1.562 41.907 1.00 95.00 616 ASN A N 1
ATOM 4633 C CA . ASN A 1 616 ? -27.748 -2.966 42.247 1.00 95.00 616 ASN A CA 1
ATOM 4634 C C . ASN A 1 616 ? -28.383 -3.951 41.248 1.00 95.00 616 ASN A C 1
ATOM 4636 O O . ASN A 1 616 ? -28.569 -5.125 41.573 1.00 95.00 616 ASN A O 1
ATOM 4640 N N . ASN A 1 617 ? -28.735 -3.485 40.053 1.00 93.56 617 ASN A N 1
ATOM 4641 C CA . ASN A 1 617 ? -29.403 -4.268 39.036 1.00 93.56 617 ASN A CA 1
ATOM 4642 C C . ASN A 1 617 ? -28.385 -5.111 38.249 1.00 93.56 617 ASN A C 1
ATOM 4644 O O . ASN A 1 617 ? -27.527 -4.563 37.555 1.00 93.56 617 ASN A O 1
ATOM 4648 N N . PRO A 1 618 ? -28.500 -6.450 38.266 1.00 91.94 618 PRO A N 1
ATOM 4649 C CA . PRO A 1 618 ? -27.591 -7.317 37.520 1.00 91.94 618 PRO A CA 1
ATOM 4650 C C . PRO A 1 618 ? -27.743 -7.183 35.999 1.00 91.94 618 PRO A C 1
ATOM 4652 O O . PRO A 1 618 ? -26.942 -7.736 35.252 1.00 91.94 618 PRO A O 1
ATOM 4655 N N . ALA A 1 619 ? -28.771 -6.477 35.514 1.00 91.62 619 ALA A N 1
ATOM 4656 C CA . ALA A 1 619 ? -28.970 -6.279 34.089 1.00 91.62 619 ALA A CA 1
ATOM 4657 C C . ALA A 1 619 ? -27.983 -5.290 33.459 1.00 91.62 619 ALA A C 1
ATOM 4659 O O . ALA A 1 619 ? -27.852 -5.269 32.235 1.00 91.62 619 ALA A O 1
ATOM 4660 N N . THR A 1 620 ? -27.308 -4.476 34.264 1.00 91.50 620 THR A N 1
ATOM 4661 C CA . THR A 1 620 ? -26.426 -3.407 33.806 1.00 91.50 620 THR A CA 1
ATOM 4662 C C . THR A 1 620 ? -25.141 -3.946 33.193 1.00 91.50 620 THR A C 1
ATOM 4664 O O . THR A 1 620 ? -24.384 -4.669 33.833 1.00 91.50 620 THR A O 1
ATOM 4667 N N . VAL A 1 621 ? -24.862 -3.541 31.951 1.00 84.62 621 VAL A N 1
ATOM 4668 C CA . VAL A 1 621 ? -23.679 -3.994 31.192 1.00 84.62 621 VAL A CA 1
ATOM 4669 C C . VAL A 1 621 ? -22.743 -2.868 30.774 1.00 84.62 621 VAL A C 1
ATOM 4671 O O . VAL A 1 621 ? -21.585 -3.125 30.440 1.00 84.62 621 VAL A O 1
ATOM 4674 N N . ALA A 1 622 ? -23.218 -1.623 30.784 1.00 86.94 622 ALA A N 1
ATOM 4675 C CA . ALA A 1 622 ? -22.420 -0.474 30.389 1.00 86.94 622 ALA A CA 1
ATOM 4676 C C . ALA A 1 622 ? -22.884 0.810 31.082 1.00 86.94 622 ALA A C 1
ATOM 4678 O O . ALA A 1 622 ? -24.079 1.033 31.277 1.00 86.94 622 ALA A O 1
ATOM 4679 N N . ILE A 1 623 ? -21.912 1.669 31.393 1.00 91.31 623 ILE A N 1
ATOM 4680 C CA . ILE A 1 623 ? -22.110 3.010 31.947 1.00 91.31 623 ILE A CA 1
ATOM 4681 C C . ILE A 1 623 ? -21.435 4.058 31.054 1.00 91.31 623 ILE A C 1
ATOM 4683 O O . ILE A 1 623 ? -20.355 3.815 30.501 1.00 91.31 623 ILE A O 1
ATOM 4687 N N . ARG A 1 624 ? -22.074 5.221 30.893 1.00 88.94 624 ARG A N 1
ATOM 4688 C CA . ARG A 1 624 ? -21.532 6.399 30.190 1.00 88.94 624 ARG A CA 1
ATOM 4689 C C . ARG A 1 624 ? -21.949 7.672 30.909 1.00 88.94 624 ARG A C 1
ATOM 4691 O O . ARG A 1 624 ? -22.953 7.700 31.618 1.00 88.94 624 ARG A O 1
ATOM 4698 N N . THR A 1 625 ? -21.192 8.735 30.695 1.00 87.12 625 THR A N 1
ATOM 4699 C CA . THR A 1 625 ? -21.372 10.007 31.392 1.00 87.12 625 THR A CA 1
ATOM 4700 C C . THR A 1 625 ? -21.355 11.171 30.417 1.00 87.12 625 THR A C 1
ATOM 4702 O O . THR A 1 625 ? -20.531 11.185 29.509 1.00 87.12 625 THR A O 1
ATOM 4705 N N . ALA A 1 626 ? -22.238 12.147 30.623 1.00 80.06 626 ALA A N 1
ATOM 4706 C CA . ALA A 1 626 ? -22.316 13.372 29.828 1.00 80.06 626 ALA A CA 1
ATOM 4707 C C . ALA A 1 626 ? -22.999 14.483 30.610 1.00 80.06 626 ALA A C 1
ATOM 4709 O O . ALA A 1 626 ? -23.977 14.202 31.297 1.00 80.06 626 ALA A O 1
ATOM 4710 N N . ASP A 1 627 ? -22.518 15.720 30.488 1.00 76.00 627 ASP A N 1
ATOM 4711 C CA . ASP A 1 627 ? -23.121 16.908 31.112 1.00 76.00 627 ASP A CA 1
ATOM 4712 C C . ASP A 1 627 ? -23.463 16.708 32.600 1.00 76.00 627 ASP A C 1
ATOM 4714 O O . ASP A 1 627 ? -24.537 17.068 33.080 1.00 76.00 627 ASP A O 1
ATOM 4718 N N . GLY A 1 628 ? -22.562 16.050 33.342 1.00 78.19 628 GLY A N 1
ATOM 4719 C CA . GLY A 1 628 ? -22.751 15.737 34.764 1.00 78.19 628 GLY A CA 1
ATOM 4720 C C . GLY A 1 628 ? -23.781 14.639 35.078 1.00 78.19 628 GLY A C 1
ATOM 4721 O O . GLY A 1 628 ? -23.937 14.276 36.250 1.00 78.19 628 GLY A O 1
ATOM 4722 N N . MET A 1 629 ? -24.439 14.079 34.061 1.00 87.62 629 MET A N 1
ATOM 4723 C CA . MET A 1 629 ? -25.370 12.956 34.154 1.00 87.62 629 MET A CA 1
ATOM 4724 C C . MET A 1 629 ? -24.658 11.614 33.964 1.00 87.62 629 MET A C 1
ATOM 4726 O O . MET A 1 629 ? -23.698 11.487 33.199 1.00 87.62 629 MET A O 1
ATOM 4730 N N . LEU A 1 630 ? -25.181 10.593 34.642 1.00 93.19 630 LEU A N 1
ATOM 4731 C CA . LEU A 1 630 ? -24.802 9.193 34.476 1.00 93.19 630 LEU A CA 1
ATOM 4732 C C . LEU A 1 630 ? -25.931 8.446 33.768 1.00 93.19 630 LEU A C 1
ATOM 4734 O O . LEU A 1 630 ? -27.102 8.576 34.130 1.00 93.19 630 LEU A O 1
ATOM 4738 N N . TYR A 1 631 ? -25.554 7.620 32.803 1.00 94.44 631 TYR A N 1
ATOM 4739 C CA . TYR A 1 631 ? -26.452 6.759 32.055 1.00 94.44 631 TYR A CA 1
ATOM 4740 C C . TYR A 1 631 ? -25.984 5.314 32.163 1.00 94.44 631 TYR A C 1
ATOM 4742 O O . TYR A 1 631 ? -24.779 5.043 32.159 1.00 94.44 631 TYR A O 1
ATOM 4750 N N . GLN A 1 632 ? -26.940 4.393 32.214 1.00 95.00 632 GLN A N 1
ATOM 4751 C CA . GLN A 1 632 ? -26.677 2.962 32.151 1.00 95.00 632 GLN A CA 1
ATOM 4752 C C . GLN A 1 632 ? -27.480 2.309 31.035 1.00 95.00 632 GLN A C 1
ATOM 4754 O O . GLN A 1 632 ? -28.593 2.739 30.718 1.00 95.00 632 GLN A O 1
ATOM 4759 N N . MET A 1 633 ? -26.915 1.244 30.478 1.00 93.25 633 MET A N 1
ATOM 4760 C CA . MET A 1 633 ? -27.592 0.362 29.540 1.00 93.25 633 MET A CA 1
ATOM 4761 C C . MET A 1 633 ? -27.651 -1.043 30.124 1.00 93.25 633 MET A C 1
ATOM 4763 O O . MET A 1 633 ? -26.655 -1.569 30.633 1.00 93.25 633 MET A O 1
ATOM 4767 N N . HIS A 1 634 ? -28.828 -1.650 30.032 1.00 92.19 634 HIS A N 1
ATOM 4768 C CA . HIS A 1 634 ? -29.033 -3.044 30.392 1.00 92.19 634 HIS A CA 1
ATOM 4769 C C . HIS A 1 634 ? -28.746 -3.971 29.202 1.00 92.19 634 HIS A C 1
ATOM 4771 O O . HIS A 1 634 ? -28.863 -3.560 28.048 1.00 92.19 634 HIS A O 1
ATOM 4777 N N . PHE A 1 635 ? -28.455 -5.251 29.457 1.00 83.06 635 PHE A N 1
ATOM 4778 C CA . PHE A 1 635 ? -28.217 -6.251 28.401 1.00 83.06 635 PHE A CA 1
ATOM 4779 C C . PHE A 1 635 ? -29.396 -6.420 27.424 1.00 83.06 635 PHE A C 1
ATOM 4781 O O . PHE A 1 635 ? -29.224 -6.948 26.331 1.00 83.06 635 PHE A O 1
ATOM 4788 N N . ASN A 1 636 ? -30.600 -5.987 27.810 1.00 84.75 636 ASN A N 1
ATOM 4789 C CA . ASN A 1 636 ? -31.812 -6.042 26.992 1.00 84.75 636 ASN A CA 1
ATOM 4790 C C . ASN A 1 636 ? -32.098 -4.744 26.211 1.00 84.75 636 ASN A C 1
ATOM 4792 O O . ASN A 1 636 ? -33.218 -4.569 25.736 1.00 84.75 636 ASN A O 1
ATOM 4796 N N . GLY A 1 637 ? -31.128 -3.830 26.112 1.00 87.25 637 GLY A N 1
ATOM 4797 C CA . GLY A 1 637 ? -31.223 -2.588 25.335 1.00 87.25 637 GLY A CA 1
ATOM 4798 C C . GLY A 1 637 ? -31.860 -1.406 26.071 1.00 87.25 637 GLY A C 1
ATOM 4799 O O . GLY A 1 637 ? -31.805 -0.285 25.580 1.00 87.25 637 GLY A O 1
ATOM 4800 N N . ARG A 1 638 ? -32.421 -1.603 27.274 1.00 93.62 638 ARG A N 1
ATOM 4801 C CA . ARG A 1 638 ? -33.020 -0.498 28.043 1.00 93.62 638 ARG A CA 1
ATOM 4802 C C . ARG A 1 638 ? -31.961 0.510 28.479 1.00 93.62 638 ARG A C 1
ATOM 4804 O O . ARG A 1 638 ? -30.954 0.117 29.071 1.00 93.62 638 ARG A O 1
ATOM 4811 N N . ILE A 1 639 ? -32.245 1.796 28.276 1.00 95.19 639 ILE A N 1
ATOM 4812 C CA . ILE A 1 639 ? -31.400 2.907 28.732 1.00 95.19 639 ILE A CA 1
ATOM 4813 C C . ILE A 1 639 ? -32.070 3.632 29.896 1.00 95.19 639 ILE A C 1
ATOM 4815 O O . ILE A 1 639 ? -33.259 3.963 29.847 1.00 95.19 639 ILE A O 1
ATOM 4819 N N . TRP A 1 640 ? -31.277 3.929 30.923 1.00 95.38 640 TRP A N 1
ATOM 4820 C CA . TRP A 1 640 ? -31.701 4.664 32.110 1.00 95.38 640 TRP A CA 1
ATOM 4821 C C . TRP A 1 640 ? -30.762 5.832 32.390 1.00 95.38 640 TRP A C 1
ATOM 4823 O O . TRP A 1 640 ? -29.559 5.753 32.145 1.00 95.38 640 TRP A O 1
ATOM 4833 N N . ARG A 1 641 ? -31.316 6.908 32.950 1.00 95.12 641 ARG A N 1
ATOM 4834 C CA . ARG A 1 641 ? -30.582 8.082 33.431 1.00 95.12 641 ARG A CA 1
ATOM 4835 C C . ARG A 1 641 ? -30.653 8.152 34.948 1.00 95.12 641 ARG A C 1
ATOM 4837 O O . ARG A 1 641 ? -31.738 8.027 35.517 1.00 95.12 641 ARG A O 1
ATOM 4844 N N . SER A 1 642 ? -29.517 8.397 35.587 1.00 94.56 642 SER A N 1
ATOM 4845 C CA . SER A 1 642 ? -29.449 8.588 37.031 1.00 94.56 642 SER A CA 1
ATOM 4846 C C . SER A 1 642 ? -30.047 9.937 37.436 1.00 94.56 642 SER A C 1
ATOM 4848 O O . SER A 1 642 ? -29.852 10.946 36.761 1.00 94.56 642 SER A O 1
ATOM 4850 N N . THR A 1 643 ? -30.746 9.969 38.567 1.00 91.88 643 THR A N 1
ATOM 4851 C CA . THR A 1 643 ? -31.162 11.203 39.253 1.00 91.88 643 THR A CA 1
ATOM 4852 C C . THR A 1 643 ? -30.129 11.666 40.285 1.00 91.88 643 THR A C 1
ATOM 4854 O O . THR A 1 643 ? -30.297 12.719 40.895 1.00 91.88 643 THR A O 1
ATOM 4857 N N . GLY A 1 644 ? -29.062 10.885 40.500 1.00 87.38 644 GLY A N 1
ATOM 4858 C CA . GLY A 1 644 ? -28.026 11.128 41.508 1.00 87.38 644 GLY A CA 1
ATOM 4859 C C . GLY A 1 644 ? -28.377 10.657 42.925 1.00 87.38 644 GLY A C 1
ATOM 4860 O O . GLY A 1 644 ? -27.550 10.795 43.829 1.00 87.38 644 GLY A O 1
ATOM 4861 N N . GLN A 1 645 ? -29.574 10.099 43.139 1.00 92.94 645 GLN A N 1
ATOM 4862 C CA . GLN A 1 645 ? -29.965 9.522 44.425 1.00 92.94 645 GLN A CA 1
ATOM 4863 C C . GLN A 1 645 ? -29.300 8.150 44.627 1.00 92.94 645 GLN A C 1
ATOM 4865 O O . GLN A 1 645 ? -29.427 7.262 43.788 1.00 92.94 645 GLN A O 1
ATOM 4870 N N . ALA A 1 646 ? -28.605 7.979 45.753 1.00 92.94 646 ALA A N 1
ATOM 4871 C CA . ALA A 1 646 ? -27.950 6.722 46.114 1.00 92.94 646 ALA A CA 1
ATOM 4872 C C . ALA A 1 646 ? -28.945 5.656 46.601 1.00 92.94 646 ALA A C 1
ATOM 4874 O O . ALA A 1 646 ? -30.063 5.969 47.020 1.00 92.94 646 ALA A O 1
ATOM 4875 N N . CYS A 1 647 ? -28.511 4.396 46.589 1.00 94.00 647 CYS A N 1
ATOM 4876 C CA . CYS A 1 647 ? -29.287 3.292 47.138 1.00 94.00 647 CYS A CA 1
ATOM 4877 C C . CYS A 1 647 ? -29.428 3.399 48.666 1.00 94.00 647 CYS A C 1
ATOM 4879 O O . CYS A 1 647 ? -28.468 3.706 49.375 1.00 94.00 647 CYS A O 1
ATOM 4881 N N . ALA A 1 648 ? -30.613 3.065 49.178 1.00 91.25 648 ALA A N 1
ATOM 4882 C CA . ALA A 1 648 ? -30.877 2.837 50.594 1.00 91.25 648 ALA A CA 1
ATOM 4883 C C . ALA A 1 648 ? -31.094 1.331 50.818 1.00 91.25 648 ALA A C 1
ATOM 4885 O O . ALA A 1 648 ? -32.177 0.792 50.571 1.00 91.25 648 ALA A O 1
ATOM 4886 N N . GLY A 1 649 ? -30.040 0.625 51.236 1.00 87.12 649 GLY A N 1
ATOM 4887 C CA . GLY A 1 649 ? -30.046 -0.839 51.298 1.00 87.12 649 GLY A CA 1
ATOM 4888 C C . GLY A 1 649 ? -30.164 -1.456 49.899 1.00 87.12 649 GLY A C 1
ATOM 4889 O O . GLY A 1 649 ? -29.328 -1.192 49.041 1.00 87.12 649 GLY A O 1
ATOM 4890 N N . GLN A 1 650 ? -31.203 -2.267 49.672 1.00 87.81 650 GLN A N 1
ATOM 4891 C CA . GLN A 1 650 ? -31.489 -2.897 48.371 1.00 87.81 650 GLN A CA 1
ATOM 4892 C C . GLN A 1 650 ? -32.363 -2.034 47.442 1.00 87.81 650 GLN A C 1
ATOM 4894 O O . GLN A 1 650 ? -32.621 -2.432 46.309 1.00 87.81 650 GLN A O 1
ATOM 4899 N N . SER A 1 651 ? -32.847 -0.878 47.911 1.00 91.50 651 SER A N 1
ATOM 4900 C CA . SER A 1 651 ? -33.702 0.018 47.128 1.00 91.50 651 SER A CA 1
ATOM 4901 C C . SER A 1 651 ? -32.869 1.112 46.460 1.00 91.50 651 SER A C 1
ATOM 4903 O O . SER A 1 651 ? -32.241 1.915 47.151 1.00 91.50 651 SER A O 1
ATOM 4905 N N . CYS A 1 652 ? -32.888 1.166 45.128 1.00 93.06 652 CYS A N 1
ATOM 4906 C CA . CYS A 1 652 ? -32.147 2.135 44.316 1.00 93.06 652 CYS A CA 1
ATOM 4907 C C . CYS A 1 652 ? -33.117 2.954 43.436 1.00 93.06 652 CYS A C 1
ATOM 4909 O O . CYS A 1 652 ? -33.208 2.719 42.233 1.00 93.06 652 CYS A O 1
ATOM 4911 N N . PRO A 1 653 ? -33.876 3.913 44.004 1.00 91.31 653 PRO A N 1
ATOM 4912 C CA . PRO A 1 653 ? -34.890 4.676 43.263 1.00 91.31 653 PRO A CA 1
ATOM 4913 C C . PRO A 1 653 ? -34.296 5.734 42.317 1.00 91.31 653 PRO A C 1
ATOM 4915 O O . PRO A 1 653 ? -35.035 6.420 41.615 1.00 91.31 653 PRO A O 1
ATOM 4918 N N . GLY A 1 654 ? -32.972 5.906 42.311 1.00 94.50 654 GLY A N 1
ATOM 4919 C CA . GLY A 1 654 ? -32.270 7.006 41.656 1.00 94.50 654 GLY A CA 1
ATOM 4920 C C . GLY A 1 654 ? -32.154 6.919 40.135 1.00 94.50 654 GLY A C 1
ATOM 4921 O O . GLY A 1 654 ? -31.154 7.385 39.589 1.00 94.50 654 GLY A O 1
ATOM 4922 N N . TRP A 1 655 ? -33.131 6.322 39.449 1.00 95.38 655 TRP A N 1
ATOM 4923 C CA . TRP A 1 655 ? -33.073 6.042 38.016 1.00 95.38 655 TRP A CA 1
ATOM 4924 C C . TRP A 1 655 ? -34.403 6.290 37.319 1.00 95.38 655 TRP A C 1
ATOM 4926 O O . TRP A 1 655 ? -35.469 5.917 37.800 1.00 95.38 655 TRP A O 1
ATOM 4936 N N . VAL A 1 656 ? -34.320 6.893 36.136 1.00 95.19 656 VAL A N 1
ATOM 4937 C CA . VAL A 1 656 ? -35.457 7.143 35.251 1.00 95.19 656 VAL A CA 1
ATOM 4938 C C . VAL A 1 656 ? -35.192 6.473 33.912 1.00 95.19 656 VAL A C 1
ATOM 4940 O O . VAL A 1 656 ? -34.137 6.677 33.308 1.00 95.19 656 VAL A O 1
ATOM 4943 N N . GLN A 1 657 ? -36.147 5.674 33.441 1.00 95.56 657 GLN A N 1
ATOM 4944 C CA . GLN A 1 657 ? -36.040 4.996 32.154 1.00 95.56 657 GLN A CA 1
ATOM 4945 C C . GLN A 1 657 ? -36.213 5.992 31.003 1.00 95.56 657 GLN A C 1
ATOM 4947 O O . GLN A 1 657 ? -37.153 6.791 31.005 1.00 95.56 657 GLN A O 1
ATOM 4952 N N . LEU A 1 658 ? -35.316 5.928 30.019 1.00 95.56 658 LEU A N 1
ATOM 4953 C CA . LEU A 1 658 ? -35.358 6.751 28.807 1.00 95.56 658 LEU A CA 1
ATOM 4954 C C . LEU A 1 658 ? -35.673 5.942 27.547 1.00 95.56 658 LEU A C 1
ATOM 4956 O O . LEU A 1 658 ? -36.198 6.497 26.587 1.00 95.56 658 LEU A O 1
ATOM 4960 N N . ASP A 1 659 ? -35.354 4.649 27.533 1.00 95.25 659 ASP A N 1
ATOM 4961 C CA . ASP A 1 659 ? -35.605 3.773 26.389 1.00 95.25 659 ASP A CA 1
ATOM 4962 C C . ASP A 1 659 ? -36.004 2.366 26.852 1.00 95.25 659 ASP A C 1
ATOM 4964 O O . ASP A 1 659 ? -35.529 1.864 27.880 1.00 95.25 659 ASP A O 1
ATOM 4968 N N . ASN A 1 660 ? -36.897 1.723 26.102 1.00 93.62 660 ASN A N 1
ATOM 4969 C CA . ASN A 1 660 ? -37.302 0.333 26.302 1.00 93.62 660 ASN A CA 1
ATOM 4970 C C . ASN A 1 660 ? -37.140 -0.534 25.045 1.00 93.62 660 ASN A C 1
ATOM 4972 O O . ASN A 1 660 ? -37.676 -1.644 25.010 1.00 93.62 660 ASN A O 1
ATOM 4976 N N . ASN A 1 661 ? -36.422 -0.046 24.033 1.00 90.44 661 ASN A N 1
ATOM 4977 C CA . ASN A 1 661 ? -36.317 -0.695 22.742 1.00 90.44 661 ASN A CA 1
ATOM 4978 C C . ASN A 1 661 ? -35.207 -1.765 22.751 1.00 90.44 661 ASN A C 1
ATOM 4980 O O . ASN A 1 661 ? -34.028 -1.440 22.901 1.00 90.44 661 ASN A O 1
ATOM 4984 N N . PRO A 1 662 ? -35.536 -3.051 22.530 1.00 87.88 662 PRO A N 1
ATOM 4985 C CA . PRO A 1 662 ? -34.541 -4.123 22.537 1.00 87.88 662 PRO A CA 1
ATOM 4986 C C . PRO A 1 662 ? -33.549 -4.066 21.363 1.00 87.88 662 PRO A C 1
ATOM 4988 O O . PRO A 1 662 ? -32.541 -4.776 21.387 1.00 87.88 662 PRO A O 1
ATOM 4991 N N . ALA A 1 663 ? -33.809 -3.246 20.338 1.00 87.31 663 ALA A N 1
ATOM 4992 C CA . ALA A 1 663 ? -32.896 -3.049 19.216 1.00 87.31 663 ALA A CA 1
ATOM 4993 C C . ALA A 1 663 ? -31.628 -2.279 19.613 1.00 87.31 663 ALA A C 1
ATOM 4995 O O . ALA A 1 663 ? -30.632 -2.358 18.897 1.00 87.31 663 ALA A O 1
ATOM 4996 N N . THR A 1 664 ? -31.640 -1.552 20.730 1.00 86.94 664 THR A N 1
ATOM 4997 C CA . THR A 1 664 ? -30.492 -0.797 21.235 1.00 86.94 664 THR A CA 1
ATOM 4998 C C . THR A 1 664 ? -29.346 -1.730 21.633 1.00 86.94 664 THR A C 1
ATOM 5000 O O . THR A 1 664 ? -29.531 -2.657 22.420 1.00 86.94 664 THR A O 1
ATOM 5003 N N . VAL A 1 665 ? -28.153 -1.493 21.077 1.00 77.56 665 VAL A N 1
ATOM 5004 C CA . VAL A 1 665 ? -26.942 -2.307 21.335 1.00 77.56 665 VAL A CA 1
ATOM 5005 C C . VAL A 1 665 ? -25.714 -1.509 21.721 1.00 77.56 665 VAL A C 1
ATOM 5007 O O . VAL A 1 665 ? -24.753 -2.077 22.230 1.00 77.56 665 VAL A O 1
ATOM 5010 N N . ASP A 1 666 ? -25.727 -0.209 21.470 1.00 79.56 666 ASP A N 1
ATOM 5011 C CA . ASP A 1 666 ? -24.670 0.687 21.900 1.00 79.56 666 ASP A CA 1
ATOM 5012 C C . ASP A 1 666 ? -25.269 2.058 22.188 1.00 79.56 666 ASP A C 1
ATOM 5014 O O . ASP A 1 666 ? -26.293 2.444 21.611 1.00 79.56 666 ASP A O 1
ATOM 5018 N N . PHE A 1 667 ? -24.625 2.794 23.082 1.00 85.50 667 PHE A N 1
ATOM 5019 C CA . PHE A 1 667 ? -25.014 4.149 23.411 1.00 85.50 667 PHE A CA 1
ATOM 5020 C C . PHE A 1 667 ? -23.789 5.002 23.723 1.00 85.50 667 PHE A C 1
ATOM 5022 O O . PHE A 1 667 ? -22.788 4.553 24.287 1.00 85.50 667 PHE A O 1
ATOM 5029 N N . SER A 1 668 ? -23.894 6.271 23.355 1.00 82.38 668 SER A N 1
ATOM 5030 C CA . SER A 1 668 ? -22.863 7.274 23.574 1.00 82.38 668 SER A CA 1
ATOM 5031 C C . SER A 1 668 ? -23.487 8.454 24.295 1.00 82.38 668 SER A C 1
ATOM 5033 O O . SER A 1 668 ? -24.598 8.875 23.976 1.00 82.38 668 SER A O 1
ATOM 5035 N N . ALA A 1 669 ? -22.777 8.972 25.287 1.00 80.75 669 ALA A N 1
ATOM 5036 C CA . ALA A 1 669 ? -23.174 10.154 26.025 1.00 80.75 669 ALA A CA 1
ATOM 5037 C C . ALA A 1 669 ? -21.983 11.117 26.008 1.00 80.75 669 ALA A C 1
ATOM 5039 O O . ALA A 1 669 ? -20.862 10.711 26.308 1.00 80.75 669 ALA A O 1
ATOM 5040 N N . ASN A 1 670 ? -22.223 12.368 25.621 1.00 72.81 670 ASN A N 1
ATOM 5041 C CA . ASN A 1 670 ? -21.242 13.458 25.613 1.00 72.81 670 ASN A CA 1
ATOM 5042 C C . ASN A 1 670 ? -21.975 14.814 25.611 1.00 72.81 670 ASN A C 1
ATOM 5044 O O . ASN A 1 670 ? -23.203 14.842 25.622 1.00 72.81 670 ASN A O 1
ATOM 5048 N N . ALA A 1 671 ? -21.231 15.921 25.540 1.00 65.44 671 ALA A N 1
ATOM 5049 C CA . ALA A 1 671 ? -21.789 17.279 25.515 1.00 65.44 671 ALA A CA 1
ATOM 5050 C C . ALA A 1 671 ? -22.774 17.565 24.358 1.00 65.44 671 ALA A C 1
ATOM 5052 O O . ALA A 1 671 ? -23.517 18.537 24.411 1.00 65.44 671 ALA A O 1
ATOM 5053 N N . GLY A 1 672 ? -22.799 16.735 23.306 1.00 64.00 672 GLY A N 1
ATOM 5054 C CA . GLY A 1 672 ? -23.773 16.820 22.209 1.00 64.00 672 GLY A CA 1
ATOM 5055 C C . GLY A 1 672 ? -25.103 16.099 22.487 1.00 64.00 672 GLY A C 1
ATOM 5056 O O . GLY A 1 672 ? -26.028 16.151 21.664 1.00 64.00 672 GLY A O 1
ATOM 5057 N N . GLY A 1 673 ? -25.219 15.415 23.629 1.00 78.88 673 GLY A N 1
ATOM 5058 C CA . GLY A 1 673 ? -26.405 14.691 24.082 1.00 78.88 673 GLY A CA 1
ATOM 5059 C C . GLY A 1 673 ? -26.213 13.175 24.206 1.00 78.88 673 GLY A C 1
ATOM 5060 O O . GLY A 1 673 ? -25.112 12.631 24.097 1.00 78.88 673 GLY A O 1
ATOM 5061 N N . LEU A 1 674 ? -27.327 12.482 24.454 1.00 88.56 674 LEU A N 1
ATOM 5062 C CA . LEU A 1 674 ? -27.400 11.024 24.544 1.00 88.56 674 LEU A CA 1
ATOM 5063 C C . LEU A 1 674 ? -27.828 10.442 23.193 1.00 88.56 674 LEU A C 1
ATOM 5065 O O . LEU A 1 674 ? -28.850 10.840 22.634 1.00 88.56 674 LEU A O 1
ATOM 5069 N N . PHE A 1 675 ? -27.072 9.469 22.699 1.00 88.62 675 PHE A N 1
ATOM 5070 C CA . PHE A 1 675 ? -27.320 8.785 21.436 1.00 88.62 675 PHE A CA 1
ATOM 5071 C C . PHE A 1 675 ? -27.376 7.285 21.657 1.00 88.62 675 PHE A C 1
ATOM 5073 O O . PHE A 1 675 ? -26.639 6.752 22.486 1.00 88.62 675 PHE A O 1
ATOM 5080 N N . GLN A 1 676 ? -28.201 6.606 20.872 1.00 90.19 676 GLN A N 1
ATOM 5081 C CA . GLN A 1 676 ? -28.237 5.153 20.822 1.00 90.19 676 GLN A CA 1
ATOM 5082 C C . GLN A 1 676 ? -28.095 4.668 19.390 1.00 90.19 676 GLN A C 1
ATOM 5084 O O . GLN A 1 676 ? -28.558 5.309 18.442 1.00 90.19 676 GLN A O 1
ATOM 5089 N N . ARG A 1 677 ? -27.463 3.509 19.256 1.00 88.25 677 ARG A N 1
ATOM 5090 C CA . ARG A 1 677 ? -27.349 2.774 18.008 1.00 88.25 677 ARG A CA 1
ATOM 5091 C C . ARG A 1 677 ? -28.170 1.503 18.115 1.00 88.25 677 ARG A C 1
ATOM 5093 O O . ARG A 1 677 ? -28.033 0.729 19.068 1.00 88.25 677 ARG A O 1
ATOM 5100 N N . HIS A 1 678 ? -29.011 1.281 17.118 1.00 86.50 678 HIS A N 1
ATOM 5101 C CA . HIS A 1 678 ? -29.751 0.036 16.979 1.00 86.50 678 HIS A CA 1
ATOM 5102 C C . HIS A 1 678 ? -28.908 -1.028 16.266 1.00 86.50 678 HIS A C 1
ATOM 5104 O O . HIS A 1 678 ? -27.936 -0.719 15.576 1.00 86.50 678 HIS A O 1
ATOM 5110 N N . ARG A 1 679 ? -29.277 -2.305 16.409 1.00 76.88 679 ARG A N 1
ATOM 5111 C CA . ARG A 1 679 ? -28.599 -3.449 15.756 1.00 76.88 679 ARG A CA 1
ATOM 5112 C C . ARG A 1 679 ? -28.469 -3.290 14.246 1.00 76.88 679 ARG A C 1
ATOM 5114 O O . ARG A 1 679 ? -27.500 -3.758 13.663 1.00 76.88 679 ARG A O 1
ATOM 5121 N N . ASN A 1 680 ? -29.432 -2.612 13.630 1.00 74.31 680 ASN A N 1
ATOM 5122 C CA . ASN A 1 680 ? -29.454 -2.297 12.207 1.00 74.31 680 ASN A CA 1
ATOM 5123 C C . ASN A 1 680 ? -28.583 -1.092 11.816 1.00 74.31 680 ASN A C 1
ATOM 5125 O O . ASN A 1 680 ? -28.706 -0.627 10.695 1.00 74.31 680 ASN A O 1
ATOM 5129 N N . GLY A 1 681 ? -27.738 -0.570 12.706 1.00 77.81 681 GLY A N 1
ATOM 5130 C CA . GLY A 1 681 ? -26.874 0.583 12.440 1.00 77.81 681 GLY A CA 1
ATOM 5131 C C . GLY A 1 681 ? -27.558 1.936 12.632 1.00 77.81 681 GLY A C 1
ATOM 5132 O O . GLY A 1 681 ? -26.867 2.933 12.800 1.00 77.81 681 GLY A O 1
ATOM 5133 N N . TRP A 1 682 ? -28.889 1.991 12.710 1.00 86.94 682 TRP A N 1
ATOM 5134 C CA . TRP A 1 682 ? -29.604 3.262 12.812 1.00 86.94 682 TRP A CA 1
ATOM 5135 C C . TRP A 1 682 ? -29.246 4.011 14.091 1.00 86.94 682 TRP A C 1
ATOM 5137 O O . TRP A 1 682 ? -29.206 3.430 15.182 1.00 86.94 682 TRP A O 1
ATOM 5147 N N . ILE A 1 683 ? -29.038 5.317 13.951 1.00 88.06 683 ILE A N 1
ATOM 5148 C CA . ILE A 1 683 ? -28.677 6.199 15.058 1.00 88.06 683 ILE A CA 1
ATOM 5149 C C . ILE A 1 683 ? -29.884 7.028 15.467 1.00 88.06 683 ILE A C 1
ATOM 5151 O O . ILE A 1 683 ? -30.568 7.630 14.636 1.00 88.06 683 ILE A O 1
ATOM 5155 N N . TRP A 1 684 ? -30.100 7.110 16.775 1.00 89.75 684 TRP A N 1
ATOM 5156 C CA . TRP A 1 684 ? -31.129 7.931 17.395 1.00 89.75 684 TRP A CA 1
ATOM 5157 C C . TRP A 1 684 ? -30.504 8.862 18.429 1.00 89.75 684 TRP A C 1
ATOM 5159 O O . TRP A 1 684 ? -29.579 8.478 19.143 1.00 89.75 684 TRP A O 1
ATOM 5169 N N . ARG A 1 685 ? -31.036 10.080 18.531 1.00 89.44 685 ARG A N 1
ATOM 5170 C CA . ARG A 1 685 ? -30.665 11.082 19.532 1.00 89.44 685 ARG A CA 1
ATOM 5171 C C . ARG A 1 685 ? -31.801 11.262 20.525 1.00 89.44 685 ARG A C 1
ATOM 5173 O O . ARG A 1 685 ? -32.960 11.369 20.124 1.00 89.44 685 ARG A O 1
ATOM 5180 N N . SER A 1 686 ? -31.469 11.322 21.807 1.00 90.75 686 SER A N 1
ATOM 5181 C CA . SER A 1 686 ? -32.439 11.589 22.859 1.00 90.75 686 SER A CA 1
ATOM 5182 C C . SER A 1 686 ? -32.710 13.087 22.997 1.00 90.75 686 SER A C 1
ATOM 5184 O O . SER A 1 686 ? -31.788 13.899 22.940 1.00 90.75 686 SER A O 1
ATOM 5186 N N . ASN A 1 687 ? -33.968 13.453 23.242 1.00 88.62 687 ASN A N 1
ATOM 5187 C CA . ASN A 1 687 ? -34.366 14.792 23.692 1.00 88.62 687 ASN A CA 1
ATOM 5188 C C . ASN A 1 687 ? -34.472 14.893 25.232 1.00 88.62 687 ASN A C 1
ATOM 5190 O O . ASN A 1 687 ? -34.835 15.942 25.757 1.00 88.62 687 ASN A O 1
ATOM 5194 N N . GLY A 1 688 ? -34.180 13.803 25.954 1.00 87.38 688 GLY A N 1
ATOM 5195 C CA . GLY A 1 688 ? -34.183 13.740 27.416 1.00 87.38 688 GLY A CA 1
ATOM 5196 C C . GLY A 1 688 ? -35.531 13.433 28.082 1.00 87.38 688 GLY A C 1
ATOM 5197 O O . GLY A 1 688 ? -35.559 13.319 29.315 1.00 87.38 688 GLY A O 1
ATOM 5198 N N . ALA A 1 689 ? -36.622 13.280 27.320 1.00 91.94 689 ALA A N 1
ATOM 5199 C CA . ALA A 1 689 ? -37.929 12.904 27.858 1.00 91.94 689 ALA A CA 1
ATOM 5200 C C . ALA A 1 689 ? -37.931 11.455 28.379 1.00 91.94 689 ALA A C 1
ATOM 5202 O O . ALA A 1 689 ? -37.438 10.539 27.722 1.00 91.94 689 ALA A O 1
ATOM 5203 N N . ALA A 1 690 ? -38.502 11.258 29.568 1.00 93.44 690 ALA A N 1
ATOM 5204 C CA . ALA A 1 690 ? -38.613 9.952 30.210 1.00 93.44 690 ALA A CA 1
ATOM 5205 C C . ALA A 1 690 ? -39.732 9.095 29.603 1.00 93.44 690 ALA A C 1
ATOM 5207 O O . ALA A 1 690 ? -40.698 9.616 29.040 1.00 93.44 690 ALA A O 1
ATOM 5208 N N . CYS A 1 691 ? -39.632 7.778 29.777 1.00 93.25 691 CYS A N 1
ATOM 5209 C CA . CYS A 1 691 ? -40.714 6.864 29.431 1.00 93.25 691 CYS A CA 1
ATOM 5210 C C . CYS A 1 691 ? -41.916 7.030 30.378 1.00 93.25 691 CYS A C 1
ATOM 5212 O O . CYS A 1 691 ? -41.754 7.184 31.589 1.00 93.25 691 CYS A O 1
ATOM 5214 N N . SER A 1 692 ? -43.127 6.916 29.829 1.00 90.38 692 SER A N 1
ATOM 5215 C CA . SER A 1 692 ? -44.375 6.739 30.579 1.00 90.38 692 SER A CA 1
ATOM 5216 C C . SER A 1 692 ? -44.941 5.354 30.263 1.00 90.38 692 SER A C 1
ATOM 5218 O O . SER A 1 692 ? -45.496 5.114 29.187 1.00 90.38 692 SER A O 1
ATOM 5220 N N . GLY A 1 693 ? -44.725 4.398 31.170 1.00 86.75 693 GLY A N 1
ATOM 5221 C CA . GLY A 1 693 ? -45.014 2.986 30.914 1.00 86.75 693 GLY A CA 1
ATOM 5222 C C . GLY A 1 693 ? -44.156 2.433 29.770 1.00 86.75 693 GLY A C 1
ATOM 5223 O O . GLY A 1 693 ? -42.933 2.499 29.826 1.00 86.75 693 GLY A O 1
ATOM 5224 N N . GLN A 1 694 ? -44.797 1.887 28.731 1.00 86.75 694 GLN A N 1
ATOM 5225 C CA . GLN A 1 694 ? -44.110 1.372 27.534 1.00 86.75 694 GLN A CA 1
ATOM 5226 C C . GLN A 1 694 ? -43.849 2.441 26.462 1.00 86.75 694 GLN A C 1
ATOM 5228 O O . GLN A 1 694 ? -43.229 2.138 25.445 1.00 86.75 694 GLN A O 1
ATOM 5233 N N . ASN A 1 695 ? -44.332 3.672 26.654 1.00 90.50 695 ASN A N 1
ATOM 5234 C CA . ASN A 1 695 ? -44.159 4.748 25.688 1.00 90.50 695 ASN A CA 1
ATOM 5235 C C . ASN A 1 695 ? -42.924 5.588 26.038 1.00 90.50 695 ASN A C 1
ATOM 5237 O O . ASN A 1 695 ? -42.915 6.267 27.065 1.00 90.50 695 ASN A O 1
ATOM 5241 N N . CYS A 1 696 ? -41.909 5.573 25.176 1.00 92.25 696 CYS A N 1
ATOM 5242 C CA . CYS A 1 696 ? -40.669 6.335 25.330 1.00 92.25 696 CYS A CA 1
ATOM 5243 C C . CYS A 1 696 ? -40.540 7.360 24.184 1.00 92.25 696 CYS A C 1
ATOM 5245 O O . CYS A 1 696 ? -39.848 7.098 23.201 1.00 92.25 696 CYS A O 1
ATOM 5247 N N . PRO A 1 697 ? -41.199 8.534 24.271 1.00 90.38 697 PRO A N 1
ATOM 5248 C CA . PRO A 1 697 ? -41.250 9.513 23.175 1.00 90.38 697 PRO A CA 1
ATOM 5249 C C . PRO A 1 697 ? -39.936 10.290 22.986 1.00 90.38 697 PRO A C 1
ATOM 5251 O O . PRO A 1 697 ? -39.844 11.176 22.138 1.00 90.38 697 PRO A O 1
ATOM 5254 N N . GLY A 1 698 ? -38.928 10.012 23.814 1.00 91.94 698 GLY A N 1
ATOM 5255 C CA . GLY A 1 698 ? -37.746 10.844 23.965 1.00 91.94 698 GLY A CA 1
ATOM 5256 C C . GLY A 1 698 ? -36.662 10.678 22.906 1.00 91.94 698 GLY A C 1
ATOM 5257 O O . GLY A 1 698 ? -35.538 11.090 23.173 1.00 91.94 698 GLY A O 1
ATOM 5258 N N . TRP A 1 699 ? -36.951 10.077 21.748 1.00 92.12 699 TRP A N 1
ATOM 5259 C CA . TRP A 1 699 ? -35.947 9.705 20.745 1.00 92.12 699 TRP A CA 1
ATOM 5260 C C . TRP A 1 699 ? -36.317 10.164 19.338 1.00 92.12 699 TRP A C 1
ATOM 5262 O O . TRP A 1 699 ? -37.434 9.961 18.871 1.00 92.12 699 TRP A O 1
ATOM 5272 N N . VAL A 1 700 ? -35.337 10.738 18.640 1.00 90.19 700 VAL A N 1
ATOM 5273 C CA . VAL A 1 700 ? -35.452 11.196 17.252 1.00 90.19 700 VAL A CA 1
ATOM 5274 C C . VAL A 1 700 ? -34.405 10.484 16.401 1.00 90.19 700 VAL A C 1
ATOM 5276 O O . VAL A 1 700 ? -33.234 10.421 16.778 1.00 90.19 700 VAL A O 1
ATOM 5279 N N . ARG A 1 701 ? -34.812 9.938 15.250 1.00 89.56 701 ARG A N 1
ATOM 5280 C CA . ARG A 1 701 ? -33.905 9.245 14.325 1.00 89.56 701 ARG A CA 1
ATOM 5281 C C . ARG A 1 701 ? -33.004 10.247 13.603 1.00 89.56 701 ARG A C 1
ATOM 5283 O O . ARG A 1 701 ? -33.487 11.213 13.015 1.00 89.56 701 ARG A O 1
ATOM 5290 N N . MET A 1 702 ? -31.704 9.987 13.631 1.00 85.62 702 MET A N 1
ATOM 5291 C CA . MET A 1 702 ? -30.662 10.828 13.032 1.00 85.62 702 MET A CA 1
ATOM 5292 C C . MET A 1 702 ? -30.086 10.224 11.754 1.00 85.62 702 MET A C 1
ATOM 5294 O O . MET A 1 702 ? -29.625 10.951 10.878 1.00 85.62 702 MET A O 1
ATOM 5298 N N . ASP A 1 703 ? -30.096 8.897 11.656 1.00 84.88 703 ASP A N 1
ATOM 5299 C CA . ASP A 1 703 ? -29.488 8.164 10.555 1.00 84.88 703 ASP A CA 1
ATOM 5300 C C . ASP A 1 703 ? -30.189 6.815 10.340 1.00 84.88 703 ASP A C 1
ATOM 5302 O O . ASP A 1 703 ? -30.691 6.210 11.294 1.00 84.88 703 ASP A O 1
ATOM 5306 N N . ASN A 1 704 ? -30.225 6.352 9.089 1.00 84.50 704 ASN A N 1
ATOM 5307 C CA . ASN A 1 704 ? -30.741 5.039 8.695 1.00 84.50 704 ASN A CA 1
ATOM 5308 C C . ASN A 1 704 ? -29.683 4.170 7.988 1.00 84.50 704 ASN A C 1
ATOM 5310 O O . ASN A 1 704 ? -30.028 3.194 7.313 1.00 84.50 704 ASN A O 1
ATOM 5314 N N . ASN A 1 705 ? -28.399 4.502 8.140 1.00 79.62 705 ASN A N 1
ATOM 5315 C CA . ASN A 1 705 ? -27.305 3.787 7.514 1.00 79.62 705 ASN A CA 1
ATOM 5316 C C . ASN A 1 705 ? -27.028 2.466 8.245 1.00 79.62 705 ASN A C 1
ATOM 5318 O O . ASN A 1 705 ? -26.788 2.416 9.449 1.00 79.62 705 ASN A O 1
ATOM 5322 N N . LEU A 1 706 ? -27.029 1.365 7.492 1.00 75.50 706 LEU A N 1
ATOM 5323 C CA . LEU A 1 706 ? -26.772 0.029 8.035 1.00 75.50 706 LEU A CA 1
ATOM 5324 C C . LEU A 1 706 ? -25.300 -0.197 8.407 1.00 75.50 706 LEU A C 1
ATOM 5326 O O . LEU A 1 706 ? -24.961 -1.207 9.028 1.00 75.50 706 LEU A O 1
ATOM 5330 N N . HIS A 1 707 ? -24.412 0.703 7.983 1.00 74.31 707 HIS A N 1
ATOM 5331 C CA . HIS A 1 707 ? -22.979 0.530 8.140 1.00 74.31 707 HIS A CA 1
ATOM 5332 C C . HIS A 1 707 ? -22.452 1.009 9.497 1.00 74.31 707 HIS A C 1
ATOM 5334 O O . HIS A 1 707 ? -21.340 0.628 9.857 1.00 74.31 707 HIS A O 1
ATOM 5340 N N . SER A 1 708 ? -23.221 1.777 10.267 1.00 77.25 708 SER A N 1
ATOM 5341 C CA . SER A 1 708 ? -22.741 2.430 11.487 1.00 77.25 708 SER A CA 1
ATOM 5342 C C . SER A 1 708 ? -22.464 1.444 12.627 1.00 77.25 708 SER A C 1
ATOM 5344 O O . SER A 1 708 ? -23.268 0.565 12.960 1.00 77.25 708 SER A O 1
ATOM 5346 N N . THR A 1 709 ? -21.299 1.600 13.257 1.00 72.62 709 THR A N 1
ATOM 5347 C CA . THR A 1 709 ? -20.773 0.704 14.300 1.00 72.62 709 THR A CA 1
ATOM 5348 C C . THR A 1 709 ? -20.455 1.391 15.615 1.00 72.62 709 THR A C 1
ATOM 5350 O O . THR A 1 709 ? -20.485 0.723 16.642 1.00 72.62 709 THR A O 1
ATOM 5353 N N . ALA A 1 710 ? -20.157 2.691 15.602 1.00 73.88 710 ALA A N 1
ATOM 5354 C CA . ALA A 1 710 ? -19.853 3.452 16.812 1.00 73.88 710 ALA A CA 1
ATOM 5355 C C . ALA A 1 710 ? -20.264 4.921 16.662 1.00 73.88 710 ALA A C 1
ATOM 5357 O O . ALA A 1 710 ? -20.327 5.438 15.544 1.00 73.88 710 ALA A O 1
ATOM 5358 N N . ILE A 1 711 ? -20.500 5.583 17.799 1.00 78.56 711 ILE A N 1
ATOM 5359 C CA . ILE A 1 711 ? -20.861 7.004 17.891 1.00 78.56 711 ILE A CA 1
ATOM 5360 C C . ILE A 1 711 ? -19.901 7.703 18.861 1.00 78.56 711 ILE A C 1
ATOM 5362 O O . ILE A 1 711 ? -19.763 7.283 20.013 1.00 78.56 711 ILE A O 1
ATOM 5366 N N . ALA A 1 712 ? -19.277 8.800 18.432 1.00 75.31 712 ALA A N 1
ATOM 5367 C CA . ALA A 1 712 ? -18.385 9.616 19.261 1.00 75.31 712 ALA A CA 1
ATOM 5368 C C . ALA A 1 712 ? -18.754 11.101 19.181 1.00 75.31 712 ALA A C 1
ATOM 5370 O O . ALA A 1 712 ? -19.243 11.571 18.157 1.00 75.31 712 ALA A O 1
ATOM 5371 N N . GLY A 1 713 ? -18.540 11.847 20.270 1.00 68.94 713 GLY A N 1
ATOM 5372 C CA . GLY A 1 713 ? -18.717 13.309 20.311 1.00 68.94 713 GLY A CA 1
ATOM 5373 C C . GLY A 1 713 ? -20.103 13.832 19.910 1.00 68.94 713 GLY A C 1
ATOM 5374 O O . GLY A 1 713 ? -20.237 15.007 19.599 1.00 68.94 713 GLY A O 1
ATOM 5375 N N . GLY A 1 714 ? -21.117 12.964 19.838 1.00 66.25 714 GLY A N 1
ATOM 5376 C CA . GLY A 1 714 ? -22.523 13.296 19.585 1.00 66.25 714 GLY A CA 1
ATOM 5377 C C . GLY A 1 714 ? -22.853 13.638 18.132 1.00 66.25 714 GLY A C 1
ATOM 5378 O O . GLY A 1 714 ? -24.000 13.548 17.717 1.00 66.25 714 GLY A O 1
ATOM 5379 N N . VAL A 1 715 ? -21.852 13.967 17.325 1.00 75.88 715 VAL A N 1
ATOM 5380 C CA . VAL A 1 715 ? -22.025 14.301 15.906 1.00 75.88 715 VAL A CA 1
ATOM 5381 C C . VAL A 1 715 ? -21.172 13.436 14.990 1.00 75.88 715 VAL A C 1
ATOM 5383 O O . VAL A 1 715 ? -21.215 13.639 13.784 1.00 75.88 715 VAL A O 1
ATOM 5386 N N . TYR A 1 716 ? -20.406 12.474 15.512 1.00 84.25 716 TYR A N 1
ATOM 5387 C CA . TYR A 1 716 ? -19.558 11.609 14.694 1.00 84.25 716 TYR A CA 1
ATOM 5388 C C . TYR A 1 716 ? -20.029 10.162 14.730 1.00 84.25 716 TYR A C 1
ATOM 5390 O O . TYR A 1 716 ? -20.315 9.618 15.799 1.00 84.25 716 TYR A O 1
ATOM 5398 N N . GLN A 1 717 ? -20.041 9.521 13.564 1.00 84.44 717 GLN A N 1
ATOM 5399 C CA . GLN A 1 717 ? -20.251 8.083 13.443 1.00 84.44 717 GLN A CA 1
ATOM 5400 C C . GLN A 1 717 ? -19.090 7.423 12.709 1.00 84.44 717 GLN A C 1
ATOM 5402 O O . GLN A 1 717 ? -18.491 8.003 11.801 1.00 84.44 717 GLN A O 1
ATOM 5407 N N . MET A 1 718 ? -18.797 6.191 13.107 1.00 83.38 718 MET A N 1
ATOM 5408 C CA . MET A 1 718 ? -17.869 5.305 12.415 1.00 83.38 718 MET A CA 1
ATOM 5409 C C . MET A 1 718 ? -18.657 4.157 11.800 1.00 83.38 718 MET A C 1
ATOM 5411 O O . MET A 1 718 ? -19.551 3.608 12.447 1.00 83.38 718 MET A O 1
ATOM 5415 N N . HIS A 1 719 ? -18.310 3.783 10.577 1.00 77.88 719 HIS A N 1
ATOM 5416 C CA . HIS A 1 719 ? -18.873 2.636 9.880 1.00 77.88 719 HIS A CA 1
ATOM 5417 C C . HIS A 1 719 ? -17.981 1.392 10.015 1.00 77.88 719 HIS A C 1
ATOM 5419 O O . HIS A 1 719 ? -16.771 1.493 10.227 1.00 77.88 719 HIS A O 1
ATOM 5425 N N . HIS A 1 720 ? -18.543 0.198 9.799 1.00 69.56 720 HIS A N 1
ATOM 5426 C CA . HIS A 1 720 ? -17.778 -1.056 9.805 1.00 69.56 720 HIS A CA 1
ATOM 5427 C C . HIS A 1 720 ? -16.733 -1.128 8.688 1.00 69.56 720 HIS A C 1
ATOM 5429 O O . HIS A 1 720 ? -15.819 -1.943 8.775 1.00 69.56 720 HIS A O 1
ATOM 5435 N N . ASP A 1 721 ? -16.851 -0.310 7.639 1.00 62.66 721 ASP A N 1
ATOM 5436 C CA . ASP A 1 721 ? -15.871 -0.177 6.560 1.00 62.66 721 ASP A CA 1
ATOM 5437 C C . ASP A 1 721 ? -14.754 0.823 6.898 1.00 62.66 721 ASP A C 1
ATOM 5439 O O . ASP A 1 721 ? -13.923 1.069 6.037 1.00 62.66 721 ASP A O 1
ATOM 5443 N N . GLY A 1 722 ? -14.722 1.357 8.129 1.00 71.38 722 GLY A N 1
ATOM 5444 C CA . GLY A 1 722 ? -13.742 2.315 8.653 1.00 71.38 722 GLY A CA 1
ATOM 5445 C C . GLY A 1 722 ? -14.026 3.780 8.308 1.00 71.38 722 GLY A C 1
ATOM 5446 O O . GLY A 1 722 ? -13.346 4.666 8.819 1.00 71.38 722 GLY A O 1
ATOM 5447 N N . ARG A 1 723 ? -15.044 4.077 7.492 1.00 79.56 723 ARG A N 1
ATOM 5448 C CA . ARG A 1 723 ? -15.381 5.470 7.179 1.00 79.56 723 ARG A CA 1
ATOM 5449 C C . ARG A 1 723 ? -15.867 6.215 8.417 1.00 79.56 723 ARG A C 1
ATOM 5451 O O . ARG A 1 723 ? -16.606 5.665 9.236 1.00 79.56 723 ARG A O 1
ATOM 5458 N N . VAL A 1 724 ? -15.495 7.487 8.509 1.00 84.12 724 VAL A N 1
ATOM 5459 C CA . VAL A 1 724 ? -15.898 8.386 9.595 1.00 84.12 724 VAL A CA 1
ATOM 5460 C C . VAL A 1 724 ? -16.713 9.523 9.012 1.00 84.12 724 VAL A C 1
ATOM 5462 O O . VAL A 1 724 ? -16.314 10.124 8.016 1.00 84.12 724 VAL A O 1
ATOM 5465 N N . TRP A 1 725 ? -17.843 9.832 9.637 1.00 86.44 725 TRP A N 1
ATOM 5466 C CA . TRP A 1 725 ? -18.780 10.850 9.173 1.00 86.44 725 TRP A CA 1
ATOM 5467 C C . TRP A 1 725 ? -19.112 11.825 10.292 1.00 86.44 725 TRP A C 1
ATOM 5469 O O . TRP A 1 725 ? -19.186 11.428 11.456 1.00 86.44 725 TRP A O 1
ATOM 5479 N N . ARG A 1 726 ? -19.346 13.088 9.930 1.00 86.31 726 ARG A N 1
ATOM 5480 C CA . ARG A 1 726 ? -19.841 14.138 10.822 1.00 86.31 726 ARG A CA 1
ATOM 5481 C C . ARG A 1 726 ? -21.246 14.547 10.425 1.00 86.31 726 ARG A C 1
ATOM 5483 O O . ARG A 1 726 ? -21.511 14.803 9.257 1.00 86.31 726 ARG A O 1
ATOM 5490 N N . PHE A 1 727 ? -22.119 14.666 11.406 1.00 83.44 727 PHE A N 1
ATOM 5491 C CA . PHE A 1 727 ? -23.458 15.187 11.241 1.00 83.44 727 PHE A CA 1
ATOM 5492 C C . PHE A 1 727 ? -23.412 16.711 11.042 1.00 83.44 727 PHE A C 1
ATOM 5494 O O . PHE A 1 727 ? -22.808 17.431 11.837 1.00 83.44 727 PHE A O 1
ATOM 5501 N N . THR A 1 728 ? -24.024 17.205 9.968 1.00 77.00 728 THR A N 1
ATOM 5502 C CA . THR A 1 728 ? -24.052 18.620 9.559 1.00 77.00 728 THR A CA 1
ATOM 5503 C C . THR A 1 728 ? -25.452 19.143 9.229 1.00 77.00 728 THR A C 1
ATOM 5505 O O . THR A 1 728 ? -25.594 20.321 8.906 1.00 77.00 728 THR A O 1
ATOM 5508 N N . GLY A 1 729 ? -26.494 18.307 9.317 1.00 71.94 729 GLY A N 1
ATOM 5509 C CA . GLY A 1 729 ? -27.853 18.662 8.886 1.00 71.94 729 GLY A CA 1
ATOM 5510 C C . GLY A 1 729 ? -28.935 18.578 9.964 1.00 71.94 729 GLY A C 1
ATOM 5511 O O . GLY A 1 729 ? -28.695 18.769 11.152 1.00 71.94 729 GLY A O 1
ATOM 5512 N N . SER A 1 730 ? -30.169 18.335 9.520 1.00 73.50 730 SER A N 1
ATOM 5513 C CA . SER A 1 730 ? -31.348 18.145 10.376 1.00 73.50 730 SER A CA 1
ATOM 5514 C C . SER A 1 730 ? -31.658 16.651 10.552 1.00 73.50 730 SER A C 1
ATOM 5516 O O . SER A 1 730 ? -31.271 15.857 9.695 1.00 73.50 730 SER A O 1
ATOM 5518 N N . PRO A 1 731 ? -32.335 16.241 11.644 1.00 76.12 731 PRO A N 1
ATOM 5519 C CA . PRO A 1 731 ? -32.751 14.850 11.841 1.00 76.12 731 PRO A CA 1
ATOM 5520 C C . PRO A 1 731 ? -33.580 14.308 10.667 1.00 76.12 731 PRO A C 1
ATOM 5522 O O . PRO A 1 731 ? -34.121 15.079 9.871 1.00 76.12 731 PRO A O 1
ATOM 5525 N N . CYS A 1 732 ? -33.713 12.984 10.565 1.00 80.88 732 CYS A N 1
ATOM 5526 C CA . CYS A 1 732 ? -34.418 12.362 9.444 1.00 80.88 732 CYS A CA 1
ATOM 5527 C C . CYS A 1 732 ? -35.877 12.843 9.342 1.00 80.88 732 CYS A C 1
ATOM 5529 O O . CYS A 1 732 ? -36.618 12.822 10.327 1.00 80.88 732 CYS A O 1
ATOM 5531 N N . ALA A 1 733 ? -36.316 13.188 8.129 1.00 75.44 733 ALA A N 1
ATOM 5532 C CA . ALA A 1 733 ? -37.715 13.465 7.810 1.00 75.44 733 ALA A CA 1
ATOM 5533 C C . ALA A 1 733 ? -38.289 12.276 7.021 1.00 75.44 733 ALA A C 1
ATOM 5535 O O . ALA A 1 733 ? -38.056 12.133 5.819 1.00 75.44 733 ALA A O 1
ATOM 5536 N N . GLY A 1 734 ? -39.002 11.376 7.706 1.00 74.56 734 GLY A N 1
ATOM 5537 C CA . GLY A 1 734 ? -39.412 10.094 7.121 1.00 74.56 734 GLY A CA 1
ATOM 5538 C C . GLY A 1 734 ? -38.201 9.200 6.819 1.00 74.56 734 GLY A C 1
ATOM 5539 O O . GLY A 1 734 ? -37.337 9.024 7.678 1.00 74.56 734 GLY A O 1
ATOM 5540 N N . GLU A 1 735 ? -38.137 8.636 5.610 1.00 71.75 735 GLU A N 1
ATOM 5541 C CA . GLU A 1 735 ? -37.018 7.804 5.115 1.00 71.75 735 GLU A CA 1
ATOM 5542 C C . GLU A 1 735 ? -35.795 8.627 4.658 1.00 71.75 735 GLU A C 1
ATOM 5544 O O . GLU A 1 735 ? -34.720 8.077 4.419 1.00 71.75 735 GLU A O 1
ATOM 5549 N N . ALA A 1 736 ? -35.930 9.952 4.527 1.00 70.50 736 ALA A N 1
ATOM 5550 C CA . ALA A 1 736 ? -34.846 10.817 4.077 1.00 70.50 736 ALA A CA 1
ATOM 5551 C C . ALA A 1 736 ? -33.993 11.297 5.261 1.00 70.50 736 ALA A C 1
ATOM 5553 O O . ALA A 1 736 ? -34.393 12.186 6.016 1.00 70.50 736 ALA A O 1
ATOM 5554 N N . CYS A 1 737 ? -32.786 10.747 5.380 1.00 71.50 737 CYS A N 1
ATOM 5555 C CA . CYS A 1 737 ? -31.760 11.191 6.321 1.00 71.50 737 CYS A CA 1
ATOM 5556 C C . CYS A 1 737 ? -30.672 11.959 5.545 1.00 71.50 737 CYS A C 1
ATOM 5558 O O . CYS A 1 737 ? -29.806 11.357 4.915 1.00 71.50 737 CYS A O 1
ATOM 5560 N N . ARG A 1 738 ? -30.752 13.298 5.519 1.00 67.75 738 ARG A N 1
ATOM 5561 C CA . ARG A 1 738 ? -29.759 14.182 4.875 1.00 67.75 738 ARG A CA 1
ATOM 5562 C C . ARG A 1 738 ? -28.992 14.940 5.954 1.00 67.75 738 ARG A C 1
ATOM 5564 O O . ARG A 1 738 ? -29.621 15.519 6.831 1.00 67.75 738 ARG A O 1
ATOM 5571 N N . GLY A 1 739 ? -27.664 14.988 5.861 1.00 76.69 739 GLY A N 1
ATOM 5572 C CA . GLY A 1 739 ? -26.851 15.781 6.789 1.00 76.69 739 GLY A CA 1
ATOM 5573 C C . GLY A 1 739 ? -25.663 15.055 7.395 1.00 76.69 739 GLY A C 1
ATOM 5574 O O . GLY A 1 739 ? -25.386 15.275 8.565 1.00 76.69 739 GLY A O 1
ATOM 5575 N N . TRP A 1 740 ? -24.991 14.187 6.642 1.00 83.00 740 TRP A N 1
ATOM 5576 C CA . TRP A 1 740 ? -23.730 13.584 7.057 1.00 83.00 740 TRP A CA 1
ATOM 5577 C C . TRP A 1 740 ? -22.667 13.884 6.008 1.00 83.00 740 TRP A C 1
ATOM 5579 O O . TRP A 1 740 ? -22.833 13.518 4.846 1.00 83.00 740 TRP A O 1
ATOM 5589 N N . ASP A 1 741 ? -21.574 14.503 6.437 1.00 85.44 741 ASP A N 1
ATOM 5590 C CA . ASP A 1 741 ? -20.391 14.729 5.615 1.00 85.44 741 ASP A CA 1
ATOM 5591 C C . ASP A 1 741 ? -19.315 13.708 5.983 1.00 85.44 741 ASP A C 1
ATOM 5593 O O . ASP A 1 741 ? -19.010 13.495 7.160 1.00 85.44 741 ASP A O 1
ATOM 5597 N N . MET A 1 742 ? -18.728 13.063 4.977 1.00 82.62 742 MET A N 1
ATOM 5598 C CA . MET A 1 742 ? -17.628 12.127 5.193 1.00 82.62 742 MET A CA 1
ATOM 5599 C C . MET A 1 742 ? -16.388 12.910 5.628 1.00 82.62 742 MET A C 1
ATOM 5601 O O . MET A 1 742 ? -15.981 13.859 4.959 1.00 82.62 742 MET A O 1
ATOM 5605 N N . LEU A 1 743 ? -15.787 12.514 6.745 1.00 82.69 743 LEU A N 1
ATOM 5606 C CA . LEU A 1 743 ? -14.533 13.069 7.252 1.00 82.69 743 LEU A CA 1
ATOM 5607 C C . LEU A 1 743 ? -13.339 12.168 6.964 1.00 82.69 743 LEU A C 1
ATOM 5609 O O . LEU A 1 743 ? -12.233 12.673 6.797 1.00 82.69 743 LEU A O 1
ATOM 5613 N N . ASP A 1 744 ? -13.539 10.854 6.920 1.00 79.12 744 ASP A N 1
ATOM 5614 C CA . ASP A 1 744 ? -12.487 9.904 6.569 1.00 79.12 744 ASP A CA 1
ATOM 5615 C C . ASP A 1 744 ? -13.047 8.749 5.742 1.00 79.12 744 ASP A C 1
ATOM 5617 O O . ASP A 1 744 ? -14.169 8.288 5.971 1.00 79.12 744 ASP A O 1
ATOM 5621 N N . ASN A 1 745 ? -12.240 8.260 4.805 1.00 68.88 745 ASN A N 1
ATOM 5622 C CA . ASN A 1 745 ? -12.520 7.078 4.002 1.00 68.88 745 ASN A CA 1
ATOM 5623 C C . ASN A 1 745 ? -11.561 5.910 4.289 1.00 68.88 745 ASN A C 1
ATOM 5625 O O . ASN A 1 745 ? -11.568 4.918 3.556 1.00 68.88 745 ASN A O 1
ATOM 5629 N N . ASN A 1 746 ? -10.738 6.012 5.337 1.00 64.56 746 ASN A N 1
ATOM 5630 C CA . ASN A 1 746 ? -9.730 5.013 5.652 1.00 64.56 746 ASN A CA 1
ATOM 5631 C C . ASN A 1 746 ? -10.331 3.755 6.308 1.00 64.56 746 ASN A C 1
ATOM 5633 O O . ASN A 1 746 ? -10.822 3.817 7.436 1.00 64.56 746 ASN A O 1
ATOM 5637 N N . PRO A 1 747 ? -10.213 2.567 5.687 1.00 61.56 747 PRO A N 1
ATOM 5638 C CA . PRO A 1 747 ? -10.836 1.357 6.214 1.00 61.56 747 PRO A CA 1
ATOM 5639 C C . PRO A 1 747 ? -10.222 0.805 7.505 1.00 61.56 747 PRO A C 1
ATOM 5641 O O . PRO A 1 747 ? -10.750 -0.147 8.092 1.00 61.56 747 PRO A O 1
ATOM 5644 N N . ARG A 1 748 ? -9.110 1.401 7.948 1.00 67.44 748 ARG A N 1
ATOM 5645 C CA . ARG A 1 748 ? -8.341 0.989 9.125 1.00 67.44 748 ARG A CA 1
ATOM 5646 C C . ARG A 1 748 ? -8.809 1.639 10.412 1.00 67.44 748 ARG A C 1
ATOM 5648 O O . ARG A 1 748 ? -8.304 1.264 11.469 1.00 67.44 748 ARG A O 1
ATOM 5655 N N . THR A 1 749 ? -9.717 2.608 10.348 1.00 71.88 749 THR A N 1
ATOM 5656 C CA . THR A 1 749 ? -10.248 3.240 11.552 1.00 71.88 749 THR A CA 1
ATOM 5657 C C . THR A 1 749 ? -10.955 2.190 12.402 1.00 71.88 749 THR A C 1
ATOM 5659 O O . THR A 1 749 ? -11.970 1.615 12.012 1.00 71.88 749 THR A O 1
ATOM 5662 N N . LYS A 1 750 ? -10.337 1.883 13.548 1.00 72.69 750 LYS A N 1
ATOM 5663 C CA . LYS A 1 750 ? -10.806 0.891 14.521 1.00 72.69 750 LYS A CA 1
ATOM 5664 C C . LYS A 1 750 ? -11.682 1.545 15.575 1.00 72.69 750 LYS A C 1
ATOM 5666 O O . LYS A 1 750 ? -12.632 0.930 16.044 1.00 72.69 750 LYS A O 1
ATOM 5671 N N . LEU A 1 751 ? -11.305 2.750 15.994 1.00 76.31 751 LEU A N 1
ATOM 5672 C CA . LEU A 1 751 ? -11.961 3.468 17.072 1.00 76.31 751 LEU A CA 1
ATOM 5673 C C . LEU A 1 751 ? -11.861 4.972 16.839 1.00 76.31 751 LEU A C 1
ATOM 5675 O O . LEU A 1 751 ? -10.849 5.465 16.337 1.00 76.31 751 LEU A O 1
ATOM 5679 N N . VAL A 1 752 ? -12.901 5.684 17.257 1.00 81.62 752 VAL A N 1
ATOM 5680 C CA . VAL A 1 752 ? -12.957 7.143 17.303 1.00 81.62 752 VAL A CA 1
ATOM 5681 C C . VAL A 1 752 ? -13.197 7.594 18.741 1.00 81.62 752 VAL A C 1
ATOM 5683 O O . VAL A 1 752 ? -13.968 6.974 19.471 1.00 81.62 752 VAL A O 1
ATOM 5686 N N . ALA A 1 753 ? -12.537 8.670 19.153 1.00 81.62 753 ALA A N 1
ATOM 5687 C CA . ALA A 1 753 ? -12.748 9.321 20.441 1.00 81.62 753 ALA A CA 1
ATOM 5688 C C . ALA A 1 753 ? -12.872 10.828 20.220 1.00 81.62 753 ALA A C 1
ATOM 5690 O O . ALA A 1 753 ? -12.158 11.393 19.399 1.00 81.62 753 ALA A O 1
ATOM 5691 N N . ALA A 1 754 ? -13.762 11.485 20.953 1.00 76.94 754 ALA A N 1
ATOM 5692 C CA . ALA A 1 754 ? -13.915 12.933 20.909 1.00 76.94 754 ALA A CA 1
ATOM 5693 C C . ALA A 1 754 ? -13.650 13.509 22.299 1.00 76.94 754 ALA A C 1
ATOM 5695 O O . ALA A 1 754 ? -13.964 12.860 23.297 1.00 76.94 754 ALA A O 1
ATOM 5696 N N . ALA A 1 755 ? -13.073 14.707 22.357 1.00 73.00 755 ALA A N 1
ATOM 5697 C CA . ALA A 1 755 ? -13.029 15.484 23.593 1.00 73.00 755 ALA A CA 1
ATOM 5698 C C . ALA A 1 755 ? -14.447 15.933 24.030 1.00 73.00 755 ALA A C 1
ATOM 5700 O O . ALA A 1 755 ? -15.431 15.723 23.320 1.00 73.00 755 ALA A O 1
ATOM 5701 N N . ASP A 1 756 ? -14.558 16.563 25.199 1.00 64.50 756 ASP A N 1
ATOM 5702 C CA . ASP A 1 756 ? -15.819 17.148 25.670 1.00 64.50 756 ASP A CA 1
ATOM 5703 C C . ASP A 1 756 ? -16.155 18.448 24.893 1.00 64.50 756 ASP A C 1
ATOM 5705 O O . ASP A 1 756 ? -15.273 19.279 24.673 1.00 64.50 756 ASP A O 1
ATOM 5709 N N . GLY A 1 757 ? -17.426 18.645 24.505 1.00 56.69 757 GLY A N 1
ATOM 5710 C CA . GLY A 1 757 ? -17.958 19.882 23.889 1.00 56.69 757 GLY A CA 1
ATOM 5711 C C . GLY A 1 757 ? -18.489 19.735 22.449 1.00 56.69 757 GLY A C 1
ATOM 5712 O O . GLY A 1 757 ? -18.054 18.863 21.706 1.00 56.69 757 GLY A O 1
ATOM 5713 N N . GLU A 1 758 ? -19.410 20.612 22.018 1.00 48.72 758 GLU A N 1
ATOM 5714 C CA . GLU A 1 758 ? -20.003 20.586 20.656 1.00 48.72 758 GLU A CA 1
ATOM 5715 C C . GLU A 1 758 ? -18.982 20.842 19.522 1.00 48.72 758 GLU A C 1
ATOM 5717 O O . GLU A 1 758 ? -19.205 20.436 18.386 1.00 48.72 758 GLU A O 1
ATOM 5722 N N . ASN A 1 759 ? -17.827 21.445 19.839 1.00 54.78 759 ASN A N 1
ATOM 5723 C CA . ASN A 1 759 ? -16.701 21.679 18.919 1.00 54.78 759 ASN A CA 1
ATOM 5724 C C . ASN A 1 759 ? -15.476 20.798 19.236 1.00 54.78 759 ASN A C 1
ATOM 5726 O O . ASN A 1 759 ? -14.339 21.168 18.940 1.00 54.78 759 ASN A O 1
ATOM 5730 N N . ALA A 1 760 ? -15.688 19.658 19.892 1.00 62.44 760 ALA A N 1
ATOM 5731 C CA . ALA A 1 760 ? -14.609 18.798 20.349 1.00 62.44 760 ALA A CA 1
ATOM 5732 C C . ALA A 1 760 ? -13.713 18.284 19.213 1.00 62.44 760 ALA A C 1
ATOM 5734 O O . ALA A 1 760 ? -14.184 17.838 18.161 1.00 62.44 760 ALA A O 1
ATOM 5735 N N . LEU A 1 761 ? -12.404 18.272 19.483 1.00 75.44 761 LEU A N 1
ATOM 5736 C CA . LEU A 1 761 ? -11.421 17.596 18.644 1.00 75.44 761 LEU A CA 1
ATOM 5737 C C . LEU A 1 761 ? -11.768 16.105 18.554 1.00 75.44 761 LEU A C 1
ATOM 5739 O O . LEU A 1 761 ? -11.896 15.422 19.574 1.00 75.44 761 LEU A O 1
ATOM 5743 N N . LEU A 1 762 ? -11.908 15.618 17.322 1.00 86.06 762 LEU A N 1
ATOM 5744 C CA . LEU A 1 762 ? -12.081 14.205 17.013 1.00 86.06 762 LEU A CA 1
ATOM 5745 C C . LEU A 1 762 ? -10.715 13.559 16.805 1.00 86.06 762 LEU A C 1
ATOM 5747 O O . LEU A 1 762 ? -9.873 14.076 16.069 1.00 86.06 762 LEU A O 1
ATOM 5751 N N . TYR A 1 763 ? -10.529 12.398 17.408 1.00 86.88 763 TYR A N 1
ATOM 5752 C CA . TYR A 1 763 ? -9.362 11.554 17.248 1.00 86.88 763 TYR A CA 1
ATOM 5753 C C . TYR A 1 763 ? -9.780 10.192 16.710 1.00 86.88 763 TYR A C 1
ATOM 5755 O O . TYR A 1 763 ? -10.849 9.685 17.050 1.00 86.88 763 TYR A O 1
ATOM 5763 N N . GLN A 1 764 ? -8.921 9.577 15.907 1.00 87.50 764 GLN A N 1
ATOM 5764 C CA . GLN A 1 764 ? -9.117 8.212 15.437 1.00 87.50 764 GLN A CA 1
ATOM 5765 C C . GLN A 1 764 ? -7.857 7.378 15.608 1.00 87.50 764 GLN A C 1
ATOM 5767 O O . GLN A 1 764 ? -6.742 7.882 15.469 1.00 87.50 764 GLN A O 1
ATOM 5772 N N . LEU A 1 765 ? -8.066 6.096 15.888 1.00 81.38 765 LEU A N 1
ATOM 5773 C CA . LEU A 1 765 ? -7.032 5.078 15.982 1.00 81.38 765 LEU A CA 1
ATOM 5774 C C . LEU A 1 765 ? -7.153 4.130 14.788 1.00 81.38 765 LEU A C 1
ATOM 5776 O O . LEU A 1 765 ? -8.203 3.514 14.576 1.00 81.38 765 LEU A O 1
ATOM 5780 N N . HIS A 1 766 ? -6.070 3.980 14.030 1.00 77.44 766 HIS A N 1
ATOM 5781 C CA . HIS A 1 766 ? -5.966 2.988 12.963 1.00 77.44 766 HIS A CA 1
ATOM 5782 C C . HIS A 1 766 ? -5.404 1.684 13.520 1.00 77.44 766 HIS A C 1
ATOM 5784 O O . HIS A 1 766 ? -4.358 1.685 14.160 1.00 77.44 766 HIS A O 1
ATOM 5790 N N . ALA A 1 767 ? -6.083 0.559 13.306 1.00 66.56 767 ALA A N 1
ATOM 5791 C CA . ALA A 1 767 ? -5.612 -0.744 13.775 1.00 66.56 767 ALA A CA 1
ATOM 5792 C C . ALA A 1 767 ? -6.269 -1.912 13.020 1.00 66.56 767 ALA A C 1
ATOM 5794 O O . ALA A 1 767 ? -7.338 -1.740 12.433 1.00 66.56 767 ALA A O 1
ATOM 5795 N N . PRO A 1 768 ? -5.656 -3.114 13.040 1.00 60.00 768 PRO A N 1
ATOM 5796 C CA . PRO A 1 768 ? -6.277 -4.311 12.494 1.00 60.00 768 PRO A CA 1
ATOM 5797 C C . PRO A 1 768 ? -7.600 -4.604 13.207 1.00 60.00 768 PRO A C 1
ATOM 5799 O O . PRO A 1 768 ? -7.730 -4.396 14.419 1.00 60.00 768 PRO A O 1
ATOM 5802 N N . LYS A 1 769 ? -8.572 -5.127 12.460 1.00 64.56 769 LYS A N 1
ATOM 5803 C CA . LYS A 1 769 ? -9.823 -5.634 13.029 1.00 64.56 769 LYS A CA 1
ATOM 5804 C C . LYS A 1 769 ? -9.572 -7.011 13.634 1.00 64.56 769 LYS A C 1
ATOM 5806 O O . LYS A 1 769 ? -8.915 -7.849 13.022 1.00 64.56 769 LYS A O 1
ATOM 5811 N N . LEU A 1 770 ? -10.082 -7.224 14.843 1.00 66.94 770 LEU A N 1
ATOM 5812 C CA . LEU A 1 770 ? -10.011 -8.508 15.533 1.00 66.94 770 LEU A CA 1
ATOM 5813 C C . LEU A 1 770 ? -11.349 -9.233 15.374 1.00 66.94 770 LEU A C 1
ATOM 5815 O O . LEU A 1 770 ? -12.404 -8.607 15.484 1.00 66.94 770 LEU A O 1
ATOM 5819 N N . PHE A 1 771 ? -11.290 -10.540 15.137 1.00 73.44 771 PHE A N 1
ATOM 5820 C CA . PHE A 1 771 ? -12.455 -11.400 14.962 1.00 73.44 771 PHE A CA 1
ATOM 5821 C C . PHE A 1 771 ? -12.382 -12.586 15.924 1.00 73.44 771 PHE A C 1
ATOM 5823 O O . PHE A 1 771 ? -11.292 -13.068 16.230 1.00 73.44 771 PHE A O 1
ATOM 5830 N N . GLN A 1 772 ? -13.536 -13.054 16.385 1.00 75.19 772 GLN A N 1
ATOM 5831 C CA . GLN A 1 772 ? -13.685 -14.231 17.233 1.00 75.19 772 GLN A CA 1
ATOM 5832 C C . GLN A 1 772 ? -14.720 -15.170 16.623 1.00 75.19 772 GLN A C 1
ATOM 5834 O O . GLN A 1 772 ? -15.762 -14.723 16.147 1.00 75.19 772 GLN A O 1
ATOM 5839 N N . LEU A 1 773 ? -14.414 -16.466 16.656 1.00 78.06 773 LEU A N 1
ATOM 5840 C CA . LEU A 1 773 ? -15.351 -17.543 16.365 1.00 78.06 773 LEU A CA 1
ATOM 5841 C C . LEU A 1 773 ? -15.762 -18.180 17.688 1.00 78.06 773 LEU A C 1
ATOM 5843 O O . LEU A 1 773 ? -14.906 -18.641 18.441 1.00 78.06 773 LEU A O 1
ATOM 5847 N N . HIS A 1 774 ? -17.056 -18.196 17.967 1.00 76.31 774 HIS A N 1
ATOM 5848 C CA . HIS A 1 774 ? -17.613 -18.864 19.132 1.00 76.31 774 HIS A CA 1
ATOM 5849 C C . HIS A 1 774 ? -17.903 -20.342 18.836 1.00 76.31 774 HIS A C 1
ATOM 5851 O O . HIS A 1 774 ? -18.037 -20.760 17.686 1.00 76.31 774 HIS A O 1
ATOM 5857 N N . ASN A 1 775 ? -18.030 -21.147 19.896 1.00 73.62 775 ASN A N 1
ATOM 5858 C CA . ASN A 1 775 ? -18.322 -22.584 19.788 1.00 73.62 775 ASN A CA 1
ATOM 5859 C C . ASN A 1 775 ? -19.686 -22.877 19.140 1.00 73.62 775 ASN A C 1
ATOM 5861 O O . ASN A 1 775 ? -19.879 -23.951 18.568 1.00 73.62 775 ASN A O 1
ATOM 5865 N N . ASP A 1 776 ? -20.619 -21.930 19.237 1.00 77.00 776 ASP A N 1
ATOM 5866 C CA . ASP A 1 776 ? -21.941 -21.966 18.611 1.00 77.00 776 ASP A CA 1
ATOM 5867 C C . ASP A 1 776 ? -21.921 -21.521 17.140 1.00 77.00 776 ASP A C 1
ATOM 5869 O O . ASP A 1 776 ? -22.986 -21.366 16.560 1.00 77.00 776 ASP A O 1
ATOM 5873 N N . GLY A 1 777 ? -20.739 -21.299 16.549 1.00 75.81 777 GLY A N 1
ATOM 5874 C CA . GLY A 1 777 ? -20.547 -20.841 15.171 1.00 75.81 777 GLY A CA 1
ATOM 5875 C C . GLY A 1 777 ? -20.697 -19.329 14.976 1.00 75.81 777 GLY A C 1
ATOM 5876 O O . GLY A 1 777 ? -20.391 -18.821 13.898 1.00 75.81 777 GLY A O 1
ATOM 5877 N N . ALA A 1 778 ? -21.101 -18.576 16.002 1.00 82.06 778 ALA A N 1
ATOM 5878 C CA . ALA A 1 778 ? -21.246 -17.136 15.864 1.00 82.06 778 ALA A CA 1
ATOM 5879 C C . ALA A 1 778 ? -19.887 -16.458 15.633 1.00 82.06 778 ALA A C 1
ATOM 5881 O O . ALA A 1 778 ? -18.895 -16.745 16.312 1.00 82.06 778 ALA A O 1
ATOM 5882 N N . ILE A 1 779 ? -19.858 -15.509 14.697 1.00 82.56 779 ILE A N 1
ATOM 5883 C CA . ILE A 1 779 ? -18.677 -14.693 14.421 1.00 82.56 779 ILE A CA 1
ATOM 5884 C C . ILE A 1 779 ? -18.894 -13.308 14.990 1.00 82.56 779 ILE A C 1
ATOM 5886 O O . ILE A 1 779 ? -19.899 -12.650 14.712 1.00 82.56 779 ILE A O 1
ATOM 5890 N N . TRP A 1 780 ? -17.901 -12.838 15.728 1.00 75.25 780 TRP A N 1
ATOM 5891 C CA . TRP A 1 780 ? -17.902 -11.524 16.337 1.00 75.25 780 TRP A CA 1
ATOM 5892 C C . TRP A 1 780 ? -16.708 -10.714 15.848 1.00 75.25 780 TRP A C 1
ATOM 5894 O O . TRP A 1 780 ? -15.610 -11.242 15.682 1.00 75.25 780 TRP A O 1
ATOM 5904 N N . GLN A 1 781 ? -16.915 -9.420 15.623 1.00 76.06 781 GLN A N 1
ATOM 5905 C CA . GLN A 1 781 ? -15.860 -8.457 15.320 1.00 76.06 781 GLN A CA 1
ATOM 5906 C C . GLN A 1 781 ? -15.697 -7.484 16.481 1.00 76.06 781 GLN A C 1
ATOM 5908 O O . GLN A 1 781 ? -16.671 -6.906 16.960 1.00 76.06 781 GLN A O 1
ATOM 5913 N N . SER A 1 782 ? -14.454 -7.252 16.889 1.00 68.69 782 SER A N 1
ATOM 5914 C CA . SER A 1 782 ? -14.112 -6.223 17.863 1.00 68.69 782 SER A CA 1
ATOM 5915 C C . SER A 1 782 ? -14.406 -4.839 17.290 1.00 68.69 782 SER A C 1
ATOM 5917 O O . SER A 1 782 ? -13.875 -4.466 16.243 1.00 68.69 782 SER A O 1
ATOM 5919 N N . ILE A 1 783 ? -15.133 -4.036 18.057 1.00 64.81 783 ILE A N 1
ATOM 5920 C CA . ILE A 1 783 ? -15.364 -2.606 17.815 1.00 64.81 783 ILE A CA 1
ATOM 5921 C C . ILE A 1 783 ? -14.560 -1.703 18.773 1.00 64.81 783 ILE A C 1
ATOM 5923 O O . ILE A 1 783 ? -14.696 -0.487 18.727 1.00 64.81 783 ILE A O 1
ATOM 5927 N N . GLY A 1 784 ? -13.661 -2.279 19.589 1.00 53.22 784 GLY A N 1
ATOM 5928 C CA . GLY A 1 784 ? -12.525 -1.546 20.171 1.00 53.22 784 GLY A CA 1
ATOM 5929 C C . GLY A 1 784 ? -12.587 -1.139 21.651 1.00 53.22 784 GLY A C 1
ATOM 5930 O O . GLY A 1 784 ? -11.753 -0.340 22.060 1.00 53.22 784 GLY A O 1
ATOM 5931 N N . GLY A 1 785 ? -13.486 -1.688 22.469 1.00 54.62 785 GLY A N 1
ATOM 5932 C CA . GLY A 1 785 ? -13.482 -1.503 23.933 1.00 54.62 785 GLY A CA 1
ATOM 5933 C C . GLY A 1 785 ? -13.209 -2.787 24.738 1.00 54.62 785 GLY A C 1
ATOM 5934 O O . GLY A 1 785 ? -13.129 -3.887 24.186 1.00 54.62 785 GLY A O 1
ATOM 5935 N N . ALA A 1 786 ? -13.034 -2.636 26.054 1.00 41.78 786 ALA A N 1
ATOM 5936 C CA . ALA A 1 786 ? -12.784 -3.741 26.981 1.00 41.78 786 ALA A CA 1
ATOM 5937 C C . ALA A 1 786 ? -14.074 -4.520 27.306 1.00 41.78 786 ALA A C 1
ATOM 5939 O O . ALA A 1 786 ? -15.160 -3.941 27.384 1.00 41.78 786 ALA A O 1
ATOM 5940 N N . CYS A 1 787 ? -13.958 -5.833 27.512 1.00 42.44 787 CYS A N 1
ATOM 5941 C CA . CYS A 1 787 ? -15.061 -6.648 28.024 1.00 42.44 787 CYS A CA 1
ATOM 5942 C C . CYS A 1 787 ? -15.320 -6.352 29.505 1.00 42.44 787 CYS A C 1
ATOM 5944 O O . CYS A 1 787 ? -14.382 -6.191 30.285 1.00 42.44 787 CYS A O 1
ATOM 5946 N N . THR A 1 788 ? -16.591 -6.344 29.899 1.00 45.16 788 THR A N 1
ATOM 5947 C CA . THR A 1 788 ? -17.040 -6.191 31.281 1.00 45.16 788 THR A CA 1
ATOM 5948 C C . THR A 1 788 ? -17.561 -7.520 31.830 1.00 45.16 788 THR A C 1
ATOM 5950 O O . THR A 1 788 ? -18.744 -7.843 31.753 1.00 45.16 788 THR A O 1
ATOM 5953 N N . GLY A 1 789 ? -16.667 -8.333 32.401 1.00 51.53 789 GLY A N 1
ATOM 5954 C CA . GLY A 1 789 ? -17.031 -9.673 32.877 1.00 51.53 789 GLY A CA 1
ATOM 5955 C C . GLY A 1 789 ? -17.306 -10.636 31.716 1.00 51.53 789 GLY A C 1
ATOM 5956 O O . GLY A 1 789 ? -16.450 -10.791 30.853 1.00 51.53 789 GLY A O 1
ATOM 5957 N N . GLU A 1 790 ? -18.467 -11.297 31.713 1.00 42.72 790 GLU A N 1
ATOM 5958 C CA . GLU A 1 790 ? -18.920 -12.160 30.601 1.00 42.72 790 GLU A CA 1
ATOM 5959 C C . GLU A 1 790 ? -19.604 -11.367 29.474 1.00 42.72 790 GLU A C 1
ATOM 5961 O O . GLU A 1 790 ? -19.862 -11.900 28.397 1.00 42.72 790 GLU A O 1
ATOM 5966 N N . SER A 1 791 ? -19.886 -10.081 29.704 1.00 43.66 791 SER A N 1
ATOM 5967 C CA . SER A 1 791 ? -20.464 -9.197 28.701 1.00 43.66 791 SER A CA 1
ATOM 5968 C C . SER A 1 791 ? -19.358 -8.481 27.940 1.00 43.66 791 SER A C 1
ATOM 5970 O O . SER A 1 791 ? -18.520 -7.782 28.507 1.00 43.66 791 SER A O 1
ATOM 5972 N N . CYS A 1 792 ? -19.362 -8.633 26.626 1.00 50.12 792 CYS A N 1
ATOM 5973 C CA . CYS A 1 792 ? -18.388 -8.024 25.735 1.00 50.12 792 CYS A CA 1
ATOM 5974 C C . CYS A 1 792 ? -19.115 -7.072 24.768 1.00 50.12 792 CYS A C 1
ATOM 5976 O O . CYS A 1 792 ? -19.196 -7.365 23.577 1.00 50.12 792 CYS A O 1
ATOM 5978 N N . PRO A 1 793 ? -19.637 -5.912 25.230 1.00 52.81 793 PRO A N 1
ATOM 5979 C CA . PRO A 1 793 ? -20.394 -4.982 24.376 1.00 52.81 793 PRO A CA 1
ATOM 5980 C C . PRO A 1 793 ? -19.541 -4.390 23.245 1.00 52.81 793 PRO A C 1
ATOM 5982 O O . PRO A 1 793 ? -20.049 -3.841 22.277 1.00 52.81 793 PRO A O 1
ATOM 5985 N N . SER A 1 794 ? -18.220 -4.523 23.361 1.00 61.12 794 SER A N 1
ATOM 5986 C CA . SER A 1 794 ? -17.225 -4.131 22.363 1.00 61.12 794 SER A CA 1
ATOM 5987 C C . SER A 1 794 ? -17.005 -5.152 21.252 1.00 61.12 794 SER A C 1
ATOM 5989 O O . SER A 1 794 ? -16.021 -5.062 20.516 1.00 61.12 794 SER A O 1
ATOM 5991 N N . TRP A 1 795 ? -17.920 -6.102 21.124 1.00 64.31 795 TRP A N 1
ATOM 5992 C CA . TRP A 1 795 ? -17.965 -7.065 20.046 1.00 64.31 795 TRP A CA 1
ATOM 5993 C C . TRP A 1 795 ? -19.321 -6.975 19.358 1.00 64.31 795 TRP A C 1
ATOM 5995 O O . TRP A 1 795 ? -20.366 -6.956 20.003 1.00 64.31 795 TRP A O 1
ATOM 6005 N N . GLN A 1 796 ? -19.307 -6.919 18.031 1.00 73.94 796 GLN A N 1
ATOM 6006 C CA . GLN A 1 796 ? -20.508 -6.933 17.208 1.00 73.94 796 GLN A CA 1
ATOM 6007 C C . GLN A 1 796 ? -20.634 -8.281 16.505 1.00 73.94 796 GLN A C 1
ATOM 6009 O O . GLN A 1 796 ? -19.691 -8.728 15.851 1.00 73.94 796 GLN A O 1
ATOM 6014 N N . ARG A 1 797 ? -21.813 -8.903 16.605 1.00 77.50 797 ARG A N 1
ATOM 6015 C CA . ARG A 1 797 ? -22.126 -10.142 15.890 1.00 77.50 797 ARG A CA 1
ATOM 6016 C C . ARG A 1 797 ? -22.179 -9.865 14.385 1.00 77.50 797 ARG A C 1
ATOM 6018 O O . ARG A 1 797 ? -23.004 -9.079 13.915 1.00 77.50 797 ARG A O 1
ATOM 6025 N N . LEU A 1 798 ? -21.274 -10.491 13.644 1.00 76.62 798 LEU A N 1
ATOM 6026 C CA . LEU A 1 798 ? -21.223 -10.474 12.181 1.00 76.62 798 LEU A CA 1
ATOM 6027 C C . LEU A 1 798 ? -21.930 -11.673 11.561 1.00 76.62 798 LEU A C 1
ATOM 6029 O O . LEU A 1 798 ? -22.378 -11.603 10.419 1.00 76.62 798 LEU A O 1
ATOM 6033 N N . ASP A 1 799 ? -21.999 -12.772 12.300 1.00 80.88 799 ASP A N 1
ATOM 6034 C CA . ASP A 1 799 ? -22.623 -14.006 11.854 1.00 80.88 799 ASP A CA 1
ATOM 6035 C C . ASP A 1 799 ? -23.205 -14.750 13.059 1.00 80.88 799 ASP A C 1
ATOM 6037 O O . ASP A 1 799 ? -22.650 -14.693 14.158 1.00 80.88 799 ASP A O 1
ATOM 6041 N N . ASN A 1 800 ? -24.337 -15.417 12.864 1.00 82.00 800 ASN A N 1
ATOM 6042 C CA . ASN A 1 800 ? -24.984 -16.276 13.855 1.00 82.00 800 ASN A CA 1
ATOM 6043 C C . ASN A 1 800 ? -25.158 -17.710 13.335 1.00 82.00 800 ASN A C 1
ATOM 6045 O O . ASN A 1 800 ? -25.995 -18.448 13.852 1.00 82.00 800 ASN A O 1
ATOM 6049 N N . ASN A 1 801 ? -24.428 -18.089 12.286 1.00 80.94 801 ASN A N 1
ATOM 6050 C CA . ASN A 1 801 ? -24.596 -19.368 11.633 1.00 80.94 801 ASN A CA 1
ATOM 6051 C C . ASN A 1 801 ? -23.855 -20.459 12.419 1.00 80.94 801 ASN A C 1
ATOM 6053 O O . ASN A 1 801 ? -22.622 -20.455 12.473 1.00 80.94 801 ASN A O 1
ATOM 6057 N N . PRO A 1 802 ? -24.568 -21.457 12.967 1.00 84.38 802 PRO A N 1
ATOM 6058 C CA . PRO A 1 802 ? -23.937 -22.519 13.745 1.00 84.38 802 PRO A CA 1
ATOM 6059 C C . PRO A 1 802 ? -23.028 -23.437 12.930 1.00 84.38 802 PRO A C 1
ATOM 6061 O O . PRO A 1 802 ? -22.245 -24.214 13.487 1.00 84.38 802 PRO A O 1
ATOM 6064 N N . ASN A 1 803 ? -23.096 -23.340 11.603 1.00 86.44 803 ASN A N 1
ATOM 6065 C CA . ASN A 1 803 ? -22.234 -24.108 10.733 1.00 86.44 803 ASN A CA 1
ATOM 6066 C C . ASN A 1 803 ? -20.815 -23.557 10.675 1.00 86.44 803 ASN A C 1
ATOM 6068 O O . ASN A 1 803 ? -19.959 -24.270 10.182 1.00 86.44 803 ASN A O 1
ATOM 6072 N N . THR A 1 804 ? -20.489 -22.370 11.173 1.00 87.69 804 THR A N 1
ATOM 6073 C CA . THR A 1 804 ? -19.107 -21.880 11.085 1.00 87.69 804 THR A CA 1
ATOM 6074 C C . THR A 1 804 ? -18.136 -22.755 11.883 1.00 87.69 804 THR A C 1
ATOM 6076 O O . THR A 1 804 ? -18.257 -22.888 13.100 1.00 87.69 804 THR A O 1
ATOM 6079 N N . LYS A 1 805 ? -17.147 -23.351 11.199 1.00 85.88 805 LYS A N 1
ATOM 6080 C CA . LYS A 1 805 ? -16.089 -24.182 11.805 1.00 85.88 805 LYS A CA 1
ATOM 6081 C C . LYS A 1 805 ? -14.721 -23.505 11.847 1.00 85.88 805 LYS A C 1
ATOM 6083 O O . LYS A 1 805 ? -13.917 -23.836 12.712 1.00 85.88 805 LYS A O 1
ATOM 6088 N N . ALA A 1 806 ? -14.432 -22.585 10.925 1.00 85.06 806 ALA A N 1
ATOM 6089 C CA . ALA A 1 806 ? -13.146 -21.890 10.882 1.00 85.06 806 ALA A CA 1
ATOM 6090 C C . ALA A 1 806 ? -13.252 -20.508 10.230 1.00 85.06 806 ALA A C 1
ATOM 6092 O O . ALA A 1 806 ? -14.129 -20.269 9.402 1.00 85.06 806 ALA A O 1
ATOM 6093 N N . LEU A 1 807 ? -12.307 -19.629 10.574 1.00 87.31 807 LEU A N 1
ATOM 6094 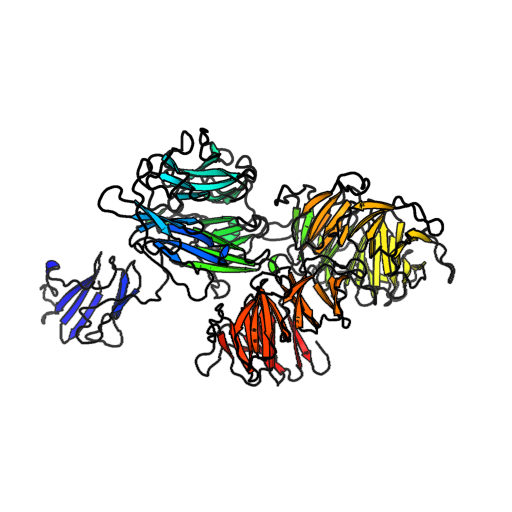C CA . LEU A 1 807 ? -12.161 -18.296 9.995 1.00 87.31 807 LEU A CA 1
ATOM 6095 C C . LEU A 1 807 ? -10.802 -18.133 9.324 1.00 87.31 807 LEU A C 1
ATOM 6097 O O . LEU A 1 807 ? -9.795 -18.664 9.790 1.00 87.31 807 LEU A O 1
ATOM 6101 N N . ALA A 1 808 ? -10.771 -17.318 8.275 1.00 82.69 808 ALA A N 1
ATOM 6102 C CA . ALA A 1 808 ? -9.546 -16.767 7.718 1.00 82.69 808 ALA A CA 1
ATOM 6103 C C . ALA A 1 808 ? -9.733 -15.261 7.506 1.00 82.69 808 ALA A C 1
ATOM 6105 O O . ALA A 1 808 ? -10.770 -14.830 7.005 1.00 82.69 808 ALA A O 1
ATOM 6106 N N . ALA A 1 809 ? -8.749 -14.450 7.892 1.00 73.25 809 ALA A N 1
ATOM 6107 C CA . ALA A 1 809 ? -8.790 -13.006 7.695 1.00 73.25 809 ALA A CA 1
ATOM 6108 C C . ALA A 1 809 ? -7.445 -12.483 7.180 1.00 73.25 809 ALA A C 1
ATOM 6110 O O . ALA A 1 809 ? -6.385 -12.832 7.701 1.00 73.25 809 ALA A O 1
ATOM 6111 N N . SER A 1 810 ? -7.481 -11.656 6.136 1.00 63.56 810 SER A N 1
ATOM 6112 C CA . SER A 1 810 ? -6.309 -10.954 5.605 1.00 63.56 810 SER A CA 1
ATOM 6113 C C . SER A 1 810 ? -6.737 -9.889 4.601 1.00 63.56 810 SER A C 1
ATOM 6115 O O . SER A 1 810 ? -7.631 -10.145 3.790 1.00 63.56 810 SER A O 1
ATOM 6117 N N . GLY A 1 811 ? -6.061 -8.736 4.583 1.00 52.88 811 GLY A N 1
ATOM 6118 C CA . GLY A 1 811 ? -6.319 -7.708 3.579 1.00 52.88 811 GLY A CA 1
ATOM 6119 C C . GLY A 1 811 ? -7.725 -7.115 3.716 1.00 52.88 811 GLY A C 1
ATOM 6120 O O . GLY A 1 811 ? -8.439 -7.017 2.713 1.00 52.88 811 GLY A O 1
ATOM 6121 N N . GLY A 1 812 ? -8.157 -6.849 4.956 1.00 58.47 812 GLY A N 1
ATOM 6122 C CA . GLY A 1 812 ? -9.473 -6.280 5.259 1.00 58.47 812 GLY A CA 1
ATOM 6123 C C . GLY A 1 812 ? -10.666 -7.187 4.934 1.00 58.47 812 GLY A C 1
ATOM 6124 O O . GLY A 1 812 ? -11.812 -6.752 5.037 1.00 58.47 812 GLY A O 1
ATOM 6125 N N . ARG A 1 813 ? -10.420 -8.441 4.535 1.00 71.38 813 ARG A N 1
ATOM 6126 C CA . ARG A 1 813 ? -11.445 -9.441 4.215 1.00 71.38 813 ARG A CA 1
ATOM 6127 C C . ARG A 1 813 ? -11.510 -10.499 5.300 1.00 71.38 813 ARG A C 1
ATOM 6129 O O . ARG A 1 813 ? -10.477 -10.939 5.805 1.00 71.38 813 ARG A O 1
ATOM 6136 N N . LEU A 1 814 ? -12.730 -10.931 5.587 1.00 82.00 814 LEU A N 1
ATOM 6137 C CA . LEU A 1 814 ? -13.039 -12.025 6.493 1.00 82.00 814 LEU A CA 1
ATOM 6138 C C . LEU A 1 814 ? -13.737 -13.134 5.705 1.00 82.00 814 LEU A C 1
ATOM 6140 O O . LEU A 1 814 ? -14.661 -12.872 4.935 1.00 82.00 814 LEU A O 1
ATOM 6144 N N . TYR A 1 815 ? -13.290 -14.361 5.917 1.00 88.06 815 TYR A N 1
ATOM 6145 C CA . TYR A 1 815 ? -13.838 -15.566 5.321 1.00 88.06 815 TYR A CA 1
ATOM 6146 C C . TYR A 1 815 ? -14.223 -16.536 6.424 1.00 88.06 815 TYR A C 1
ATOM 6148 O O . TYR A 1 815 ? -13.537 -16.626 7.445 1.00 88.06 815 TYR A O 1
ATOM 6156 N N . GLN A 1 816 ? -15.286 -17.286 6.183 1.00 92.06 816 GLN A N 1
ATOM 6157 C CA . GLN A 1 816 ? -15.711 -18.372 7.044 1.00 92.06 816 GLN A CA 1
ATOM 6158 C C . GLN A 1 816 ? -15.811 -19.662 6.245 1.00 92.06 816 GLN A C 1
ATOM 6160 O O . GLN A 1 816 ? -16.190 -19.657 5.074 1.00 92.06 816 GLN A O 1
ATOM 6165 N N . LEU A 1 817 ? -15.463 -20.758 6.901 1.00 92.44 817 LEU A N 1
ATOM 6166 C CA . LEU A 1 817 ? -15.652 -22.110 6.413 1.00 92.44 817 LEU A CA 1
ATOM 6167 C C . LEU A 1 817 ? -16.711 -22.773 7.288 1.00 92.44 817 LEU A C 1
ATOM 6169 O O . LEU A 1 817 ? -16.608 -22.742 8.517 1.00 92.44 817 LEU A O 1
ATOM 6173 N N . HIS A 1 818 ? -17.725 -23.348 6.654 1.00 91.94 818 HIS A N 1
ATOM 6174 C CA . HIS A 1 818 ? -18.837 -24.018 7.312 1.00 91.94 818 HIS A CA 1
ATOM 6175 C C . HIS A 1 818 ? -18.561 -25.515 7.550 1.00 91.94 818 HIS A C 1
ATOM 6177 O O . HIS A 1 818 ? -17.629 -26.092 6.994 1.00 91.94 818 HIS A O 1
ATOM 6183 N N . ARG A 1 819 ? -19.358 -26.150 8.416 1.00 88.19 819 ARG A N 1
ATOM 6184 C CA . ARG A 1 819 ? -19.345 -27.584 8.760 1.00 88.19 819 ARG A CA 1
ATOM 6185 C C . ARG A 1 819 ? -19.845 -28.467 7.624 1.00 88.19 819 ARG A C 1
ATOM 6187 O O . ARG A 1 819 ? -19.540 -29.649 7.619 1.00 88.19 819 ARG A O 1
ATOM 6194 N N . ASP A 1 820 ? -20.594 -27.888 6.694 1.00 87.75 820 ASP A N 1
ATOM 6195 C CA . ASP A 1 820 ? -20.945 -28.487 5.404 1.00 87.75 820 ASP A CA 1
ATOM 6196 C C . ASP A 1 820 ? -19.939 -28.110 4.302 1.00 87.75 820 ASP A C 1
ATOM 6198 O O . ASP A 1 820 ? -20.241 -28.200 3.115 1.00 87.75 820 ASP A O 1
ATOM 6202 N N . ASP A 1 821 ? -18.752 -27.660 4.720 1.00 90.56 821 ASP A N 1
ATOM 6203 C CA . ASP A 1 821 ? -17.571 -27.366 3.910 1.00 90.56 821 ASP A CA 1
ATOM 6204 C C . ASP A 1 821 ? -17.715 -26.186 2.936 1.00 90.56 821 ASP A C 1
ATOM 6206 O O . ASP A 1 821 ? -16.784 -25.852 2.205 1.00 90.56 821 ASP A O 1
ATOM 6210 N N . ARG A 1 822 ? -18.827 -25.450 3.007 1.00 92.00 822 ARG A N 1
ATOM 6211 C CA . ARG A 1 822 ? -19.032 -24.229 2.221 1.00 92.00 822 ARG A CA 1
ATOM 6212 C C . ARG A 1 822 ? -18.154 -23.080 2.698 1.00 92.00 822 ARG A C 1
ATOM 6214 O O . ARG A 1 822 ? -17.976 -22.867 3.899 1.00 92.00 822 ARG A O 1
ATOM 6221 N N . ILE A 1 823 ? -17.667 -22.274 1.758 1.00 93.81 823 ILE A N 1
ATOM 6222 C CA . ILE A 1 823 ? -16.887 -21.068 2.059 1.00 93.81 823 ILE A CA 1
ATOM 6223 C C . ILE A 1 823 ? -17.736 -19.836 1.803 1.00 93.81 823 ILE A C 1
ATOM 6225 O O . ILE A 1 823 ? -18.325 -19.692 0.733 1.00 93.81 823 ILE A O 1
ATOM 6229 N N . TRP A 1 824 ? -17.712 -18.895 2.740 1.00 91.56 824 TRP A N 1
ATOM 6230 C CA . TRP A 1 824 ? -18.368 -17.602 2.595 1.00 91.56 824 TRP A CA 1
ATOM 6231 C C . TRP A 1 824 ? -17.399 -16.454 2.857 1.00 91.56 824 TRP A C 1
ATOM 6233 O O . TRP A 1 824 ? -16.470 -16.567 3.659 1.00 91.56 824 TRP A O 1
ATOM 6243 N N . ARG A 1 825 ? -17.636 -15.322 2.196 1.00 89.81 825 ARG A N 1
ATOM 6244 C CA . ARG A 1 825 ? -16.906 -14.066 2.399 1.00 89.81 825 ARG A CA 1
ATOM 6245 C C . ARG A 1 825 ? -17.814 -13.037 3.040 1.00 89.81 825 ARG A C 1
ATOM 6247 O O . ARG A 1 825 ? -18.953 -12.870 2.615 1.00 89.81 825 ARG A O 1
ATOM 6254 N N . SER A 1 826 ? -17.288 -12.332 4.034 1.00 82.56 826 SER A N 1
ATOM 6255 C CA . SER A 1 826 ? -17.991 -11.214 4.642 1.00 82.56 826 SER A CA 1
ATOM 6256 C C . SER A 1 826 ? -18.011 -10.032 3.678 1.00 82.56 826 SER A C 1
ATOM 6258 O O . SER A 1 826 ? -16.967 -9.622 3.166 1.00 82.56 826 SER A O 1
ATOM 6260 N N . ILE A 1 827 ? -19.191 -9.453 3.479 1.00 74.94 827 ILE A N 1
ATOM 6261 C CA . ILE A 1 827 ? -19.388 -8.174 2.781 1.00 74.94 827 ILE A CA 1
ATOM 6262 C C . ILE A 1 827 ? -19.473 -6.995 3.763 1.00 74.94 827 ILE A C 1
ATOM 6264 O O . ILE A 1 827 ? -19.900 -5.904 3.398 1.00 74.94 827 ILE A O 1
ATOM 6268 N N . GLY A 1 828 ? -19.084 -7.214 5.024 1.00 62.78 828 GLY A N 1
ATOM 6269 C CA . GLY A 1 828 ? -19.000 -6.187 6.064 1.00 62.78 828 GLY A CA 1
ATOM 6270 C C . GLY A 1 828 ? -20.313 -5.876 6.782 1.00 62.78 828 GLY A C 1
ATOM 6271 O O . GLY A 1 828 ? -20.280 -5.254 7.837 1.00 62.78 828 GLY A O 1
ATOM 6272 N N . ARG A 1 829 ? -21.466 -6.338 6.283 1.00 69.75 829 ARG A N 1
ATOM 6273 C CA . ARG A 1 829 ? -22.760 -6.069 6.924 1.00 69.75 829 ARG A CA 1
ATOM 6274 C C . ARG A 1 829 ? -22.900 -6.887 8.224 1.00 69.75 829 ARG A C 1
ATOM 6276 O O . ARG A 1 829 ? -22.927 -8.113 8.151 1.00 69.75 829 ARG A O 1
ATOM 6283 N N . PRO A 1 830 ? -23.015 -6.254 9.402 1.00 67.19 830 PRO A N 1
ATOM 6284 C CA . PRO A 1 830 ? -23.255 -6.977 10.647 1.00 67.19 830 PRO A CA 1
ATOM 6285 C C . PRO A 1 830 ? -24.659 -7.598 10.670 1.00 67.19 830 PRO A C 1
ATOM 6287 O O . PRO A 1 830 ? -25.531 -7.224 9.879 1.00 67.19 830 PRO A O 1
ATOM 6290 N N . CYS A 1 831 ? -24.895 -8.529 11.593 1.00 68.00 831 CYS A N 1
ATOM 6291 C CA . CYS A 1 831 ? -26.225 -9.099 11.784 1.00 68.00 831 CYS A CA 1
ATOM 6292 C C . CYS A 1 831 ? -27.222 -8.031 12.248 1.00 68.00 831 CYS A C 1
ATOM 6294 O O . CYS A 1 831 ? -26.933 -7.256 13.162 1.00 68.00 831 CYS A O 1
ATOM 6296 N N . THR A 1 832 ? -28.420 -8.041 11.667 1.00 66.25 832 THR A N 1
ATOM 6297 C CA . THR A 1 832 ? -29.570 -7.276 12.156 1.00 66.25 832 THR A CA 1
ATOM 6298 C C . THR A 1 832 ? -30.548 -8.257 12.786 1.00 66.25 832 THR A C 1
ATOM 6300 O O . THR A 1 832 ? -31.160 -9.052 12.073 1.00 66.25 832 THR A O 1
ATOM 6303 N N . ASP A 1 833 ? -30.648 -8.242 14.115 1.00 68.00 833 ASP A N 1
ATOM 6304 C CA . ASP A 1 833 ? -31.344 -9.279 14.887 1.00 68.00 833 ASP A CA 1
ATOM 6305 C C . ASP A 1 833 ? -30.794 -10.678 14.565 1.00 68.00 833 ASP A C 1
ATOM 6307 O O . ASP A 1 833 ? -29.583 -10.896 14.687 1.00 68.00 833 ASP A O 1
ATOM 6311 N N . ASP A 1 834 ? -31.648 -11.613 14.148 1.00 67.00 834 ASP A N 1
ATOM 6312 C CA . ASP A 1 834 ? -31.254 -12.979 13.782 1.00 67.00 834 ASP A CA 1
ATOM 6313 C C . ASP A 1 834 ? -30.955 -13.147 12.286 1.00 67.00 834 ASP A C 1
ATOM 6315 O O . ASP A 1 834 ? -30.689 -14.258 11.827 1.00 67.00 834 ASP A O 1
ATOM 6319 N N . ILE A 1 835 ? -30.956 -12.052 11.520 1.00 64.56 835 ILE A N 1
ATOM 6320 C CA . ILE A 1 835 ? -30.688 -12.075 10.083 1.00 64.56 835 ILE A CA 1
ATOM 6321 C C . ILE A 1 835 ? -29.283 -11.528 9.808 1.00 64.56 835 ILE A C 1
ATOM 6323 O O . ILE A 1 835 ? -29.012 -10.334 9.951 1.00 64.56 835 ILE A O 1
ATOM 6327 N N . CYS A 1 836 ? -28.389 -12.401 9.347 1.00 71.50 836 CYS A N 1
ATOM 6328 C CA . CYS A 1 836 ? -27.010 -12.063 8.994 1.00 71.50 836 CYS A CA 1
ATOM 6329 C C . CYS A 1 836 ? -26.820 -12.093 7.469 1.00 71.50 836 CYS A C 1
ATOM 6331 O O . CYS A 1 836 ? -26.236 -13.017 6.914 1.00 71.50 836 CYS A O 1
ATOM 6333 N N . LEU A 1 837 ? -27.309 -11.059 6.770 1.00 71.25 837 LEU A N 1
ATOM 6334 C CA . LEU A 1 837 ? -27.184 -10.925 5.301 1.00 71.25 837 LEU A CA 1
ATOM 6335 C C . LEU A 1 837 ? -25.778 -10.498 4.838 1.00 71.25 837 LEU A C 1
ATOM 6337 O O . LEU A 1 837 ? -25.602 -10.080 3.697 1.00 71.25 837 LEU A O 1
ATOM 6341 N N . GLY A 1 838 ? -24.791 -10.523 5.732 1.00 79.38 838 GLY A N 1
ATOM 6342 C CA . GLY A 1 838 ? -23.446 -9.999 5.507 1.00 79.38 838 GLY A CA 1
ATOM 6343 C C . GLY A 1 838 ? -22.457 -10.965 4.894 1.00 79.38 838 GLY A C 1
ATOM 6344 O O . GLY A 1 838 ? -21.255 -10.726 5.007 1.00 79.38 838 GLY A O 1
ATOM 6345 N N . TRP A 1 839 ? -22.944 -12.016 4.244 1.00 86.00 839 TRP A N 1
ATOM 6346 C CA . TRP A 1 839 ? -22.116 -13.077 3.700 1.00 86.00 839 TRP A CA 1
ATOM 6347 C C . TRP A 1 839 ? -22.550 -13.439 2.292 1.00 86.00 839 TRP A C 1
ATOM 6349 O O . TRP A 1 839 ? -23.735 -13.604 2.012 1.00 86.00 839 TRP A O 1
ATOM 6359 N N . GLU A 1 840 ? -21.571 -13.598 1.415 1.00 89.81 840 GLU A N 1
ATOM 6360 C CA . GLU A 1 840 ? -21.771 -14.143 0.078 1.00 89.81 840 GLU A CA 1
ATOM 6361 C C . GLU A 1 840 ? -21.035 -15.479 -0.052 1.00 89.81 840 GLU A C 1
ATOM 6363 O O . GLU A 1 840 ? -19.935 -15.655 0.485 1.00 89.81 840 GLU A O 1
ATOM 6368 N N . LEU A 1 841 ? -21.660 -16.432 -0.742 1.00 91.94 841 LEU A N 1
ATOM 6369 C CA . LEU A 1 841 ? -21.115 -17.770 -0.940 1.00 91.94 841 LEU A CA 1
ATOM 6370 C C . LEU A 1 841 ? -19.973 -17.713 -1.960 1.00 91.94 841 LEU A C 1
ATOM 6372 O O . LEU A 1 841 ? -20.135 -17.180 -3.058 1.00 91.94 841 LEU A O 1
ATOM 6376 N N . LEU A 1 842 ? -18.822 -18.272 -1.600 1.00 92.81 842 LEU A N 1
ATOM 6377 C CA . LEU A 1 842 ? -17.655 -18.379 -2.473 1.00 92.81 842 LEU A CA 1
ATOM 6378 C C . LEU A 1 842 ? -17.434 -19.788 -3.007 1.00 92.81 842 LEU A C 1
ATOM 6380 O O . LEU A 1 842 ? -16.879 -19.931 -4.093 1.00 92.81 842 LEU A O 1
ATOM 6384 N N . ASP A 1 843 ? -17.811 -20.809 -2.244 1.00 93.00 843 ASP A N 1
ATOM 6385 C CA . ASP A 1 843 ? -17.590 -22.205 -2.609 1.00 93.00 843 ASP A CA 1
ATOM 6386 C C . ASP A 1 843 ? -18.666 -23.103 -1.983 1.00 93.00 843 ASP A C 1
ATOM 6388 O O . ASP A 1 843 ? -19.076 -22.872 -0.842 1.00 93.00 843 ASP A O 1
ATOM 6392 N N . ASN A 1 844 ? -19.124 -24.107 -2.733 1.00 90.69 844 ASN A N 1
ATOM 6393 C CA . ASN A 1 844 ? -20.106 -25.108 -2.315 1.00 90.69 844 ASN A CA 1
ATOM 6394 C C . ASN A 1 844 ? -19.581 -26.558 -2.360 1.00 90.69 844 ASN A C 1
ATOM 6396 O O . ASN A 1 844 ? -20.377 -27.497 -2.337 1.00 90.69 844 ASN A O 1
ATOM 6400 N N . ASN A 1 845 ? -18.266 -26.756 -2.444 1.00 85.38 845 ASN A N 1
ATOM 6401 C CA . ASN A 1 845 ? -17.631 -28.060 -2.542 1.00 85.38 845 ASN A CA 1
ATOM 6402 C C . ASN A 1 845 ? -17.585 -28.760 -1.170 1.00 85.38 845 ASN A C 1
ATOM 6404 O O . ASN A 1 845 ? -16.962 -28.246 -0.240 1.00 85.38 845 ASN A O 1
ATOM 6408 N N . PRO A 1 846 ? -18.144 -29.977 -1.042 1.00 86.31 846 PRO A N 1
ATOM 6409 C CA . PRO A 1 846 ? -18.191 -30.717 0.220 1.00 86.31 846 PRO A CA 1
ATOM 6410 C C . PRO A 1 846 ? -16.841 -31.343 0.620 1.00 86.31 846 PRO A C 1
ATOM 6412 O O . PRO A 1 846 ? -16.789 -32.233 1.459 1.00 86.31 846 PRO A O 1
ATOM 6415 N N . SER A 1 847 ? -15.741 -30.985 -0.045 1.00 90.75 847 SER A N 1
ATOM 6416 C CA . SER A 1 847 ? -14.422 -31.552 0.246 1.00 90.75 847 SER A CA 1
ATOM 6417 C C . SER A 1 847 ? -13.578 -30.636 1.122 1.00 90.75 847 SER A C 1
ATOM 6419 O O . SER A 1 847 ? -12.506 -31.051 1.547 1.00 90.75 847 SER A O 1
ATOM 6421 N N . THR A 1 848 ? -13.995 -29.398 1.383 1.00 94.44 848 THR A N 1
ATOM 6422 C CA . THR A 1 848 ? -13.119 -28.391 1.988 1.00 94.44 848 THR A CA 1
ATOM 6423 C C . THR A 1 848 ? -12.892 -28.600 3.485 1.00 94.44 848 THR A C 1
ATOM 6425 O O . THR A 1 848 ? -13.762 -28.413 4.338 1.00 94.44 848 THR A O 1
ATOM 6428 N N . THR A 1 849 ? -11.648 -28.907 3.844 1.00 93.12 849 THR A N 1
ATOM 6429 C CA . THR A 1 849 ? -11.233 -29.177 5.225 1.00 93.12 849 THR A CA 1
ATOM 6430 C C . THR A 1 849 ? -10.616 -27.964 5.909 1.00 93.12 849 THR A C 1
ATOM 6432 O O . THR A 1 849 ? -10.768 -27.816 7.122 1.00 93.12 849 THR A O 1
ATOM 6435 N N . LYS A 1 850 ? -9.959 -27.070 5.158 1.00 94.31 850 LYS A N 1
ATOM 6436 C CA . LYS A 1 850 ? -9.287 -25.885 5.711 1.00 94.31 850 LYS A CA 1
ATOM 6437 C C . LYS A 1 850 ? -9.318 -24.707 4.746 1.00 94.31 850 LYS A C 1
ATOM 6439 O O . LYS A 1 850 ? -9.149 -24.888 3.545 1.00 94.31 850 LYS A O 1
ATOM 6444 N N . ILE A 1 851 ? -9.435 -23.499 5.295 1.00 95.31 851 ILE A N 1
ATOM 6445 C CA . ILE A 1 851 ? -9.164 -22.245 4.587 1.00 95.31 851 ILE A CA 1
ATOM 6446 C C . ILE A 1 851 ? -8.008 -21.498 5.251 1.00 95.31 851 ILE A C 1
ATOM 6448 O O . ILE A 1 851 ? -7.877 -21.502 6.475 1.00 95.31 851 ILE A O 1
ATOM 6452 N N . VAL A 1 852 ? -7.173 -20.839 4.450 1.00 91.38 852 VAL A N 1
ATOM 6453 C CA . VAL A 1 852 ? -6.138 -19.912 4.930 1.00 91.38 852 VAL A CA 1
ATOM 6454 C C . VAL A 1 852 ? -6.101 -18.676 4.050 1.00 91.38 852 VAL A C 1
ATOM 6456 O O . VAL A 1 852 ? -6.374 -18.738 2.851 1.00 91.38 852 VAL A O 1
ATOM 6459 N N . SER A 1 853 ? -5.734 -17.542 4.636 1.00 82.44 853 SER A N 1
ATOM 6460 C CA . SER A 1 853 ? -5.600 -16.293 3.898 1.00 82.44 853 SER A CA 1
ATOM 6461 C C . SER A 1 853 ? -4.313 -15.579 4.256 1.00 82.44 853 SER A C 1
ATOM 6463 O O . SER A 1 853 ? -3.958 -15.442 5.424 1.00 82.44 853 SER A O 1
ATOM 6465 N N . SER A 1 854 ? -3.646 -15.060 3.240 1.00 74.88 854 SER A N 1
ATOM 6466 C CA . SER A 1 854 ? -2.581 -14.079 3.378 1.00 74.88 854 SER A CA 1
ATOM 6467 C C . SER A 1 854 ? -2.661 -13.181 2.166 1.00 74.88 854 SER A C 1
ATOM 6469 O O . SER A 1 854 ? -3.064 -13.613 1.091 1.00 74.88 854 SER A O 1
ATOM 6471 N N . ALA A 1 855 ? -2.277 -11.929 2.312 1.00 61.50 855 ALA A N 1
ATOM 6472 C CA . ALA A 1 855 ? -2.246 -11.007 1.195 1.00 61.50 855 ALA A CA 1
ATOM 6473 C C . ALA A 1 855 ? -3.550 -10.663 0.501 1.00 61.50 855 ALA A C 1
ATOM 6475 O O . ALA A 1 855 ? -3.528 -10.312 -0.674 1.00 61.50 855 ALA A O 1
ATOM 6476 N N . GLY A 1 856 ? -4.678 -10.772 1.202 1.00 66.25 856 GLY A N 1
ATOM 6477 C CA . GLY A 1 856 ? -5.987 -10.660 0.561 1.00 66.25 856 GLY A CA 1
ATOM 6478 C C . GLY A 1 856 ? -6.290 -11.813 -0.407 1.00 66.25 856 GLY A C 1
ATOM 6479 O O . GLY A 1 856 ? -7.348 -11.809 -1.041 1.00 66.25 856 GLY A O 1
ATOM 6480 N N . GLN A 1 857 ? -5.398 -12.807 -0.502 1.00 79.88 857 GLN A N 1
ATOM 6481 C CA . GLN A 1 857 ? -5.620 -14.071 -1.190 1.00 79.88 857 GLN A CA 1
ATOM 6482 C C . GLN A 1 857 ? -6.249 -15.071 -0.220 1.00 79.88 857 GLN A C 1
ATOM 6484 O O . GLN A 1 857 ? -5.919 -15.095 0.968 1.00 79.88 857 GLN A O 1
ATOM 6489 N N . LEU A 1 858 ? -7.145 -15.896 -0.753 1.00 91.25 858 LEU A N 1
ATOM 6490 C CA . LEU A 1 858 ? -7.807 -16.983 -0.045 1.00 91.25 858 LEU A CA 1
ATOM 6491 C C . LEU A 1 858 ? -7.435 -18.303 -0.716 1.00 91.25 858 LEU A C 1
ATOM 6493 O O . LEU A 1 858 ? -7.477 -18.416 -1.945 1.00 91.25 858 LEU A O 1
ATOM 6497 N N . PHE A 1 859 ? -7.096 -19.286 0.108 1.00 95.56 859 PHE A N 1
ATOM 6498 C CA . PHE A 1 859 ? -6.763 -20.638 -0.306 1.00 95.56 859 PHE A CA 1
ATOM 6499 C C . PHE A 1 859 ? -7.603 -21.640 0.475 1.00 95.56 859 PHE A C 1
ATOM 6501 O O . PHE A 1 859 ? -7.941 -21.388 1.634 1.00 95.56 859 PHE A O 1
ATOM 6508 N N . GLN A 1 860 ? -7.892 -22.776 -0.150 1.00 96.94 860 GLN A N 1
ATOM 6509 C CA . GLN A 1 860 ? -8.582 -23.891 0.484 1.00 96.94 860 GLN A CA 1
ATOM 6510 C C . GLN A 1 860 ? -7.836 -25.208 0.271 1.00 96.94 860 GLN A C 1
ATOM 6512 O O . GLN A 1 860 ? -7.165 -25.391 -0.748 1.00 96.94 860 GLN A O 1
ATOM 6517 N N . LEU A 1 861 ? -7.963 -26.105 1.246 1.00 97.25 861 LEU A N 1
ATOM 6518 C CA . LEU A 1 861 ? -7.514 -27.492 1.206 1.00 97.25 861 LEU A CA 1
ATOM 6519 C C . LEU A 1 861 ? -8.739 -28.398 1.173 1.00 97.25 861 LEU A C 1
ATOM 6521 O O . LEU A 1 861 ? -9.654 -28.226 1.979 1.00 97.25 861 LEU A O 1
ATOM 6525 N N . HIS A 1 862 ? -8.730 -29.369 0.271 1.00 95.88 862 HIS A N 1
ATOM 6526 C CA . HIS A 1 862 ? -9.723 -30.429 0.212 1.00 95.88 862 HIS A CA 1
ATOM 6527 C C . HIS A 1 862 ? -9.268 -31.675 0.987 1.00 95.88 862 HIS A C 1
ATOM 6529 O O . HIS A 1 862 ? -8.078 -31.911 1.187 1.00 95.88 862 HIS A O 1
ATOM 6535 N N . SER A 1 863 ? -10.222 -32.522 1.363 1.00 94.25 863 SER A N 1
ATOM 6536 C CA . SER A 1 863 ? -10.027 -33.797 2.065 1.00 94.25 863 SER A CA 1
ATOM 6537 C C . SER A 1 863 ? -9.197 -34.812 1.277 1.00 94.25 863 SER A C 1
ATOM 6539 O O . SER A 1 863 ? -8.572 -35.684 1.870 1.00 94.25 863 SER A O 1
ATOM 6541 N N . ASN A 1 864 ? -9.149 -34.678 -0.049 1.00 93.38 864 ASN A N 1
ATOM 6542 C CA . ASN A 1 864 ? -8.317 -35.482 -0.945 1.00 93.38 864 ASN A CA 1
ATOM 6543 C C . ASN A 1 864 ? -6.917 -34.880 -1.199 1.00 93.38 864 ASN A C 1
ATOM 6545 O O . ASN A 1 864 ? -6.214 -35.350 -2.091 1.00 93.38 864 ASN A O 1
ATOM 6549 N N . GLY A 1 865 ? -6.533 -33.824 -0.474 1.00 94.94 865 GLY A N 1
ATOM 6550 C CA . GLY A 1 865 ? -5.236 -33.154 -0.603 1.00 94.94 865 GLY A CA 1
ATOM 6551 C C . GLY A 1 865 ? -5.145 -32.114 -1.726 1.00 94.94 865 GLY A C 1
ATOM 6552 O O . GLY A 1 865 ? -4.102 -31.484 -1.901 1.00 94.94 865 GLY A O 1
ATOM 6553 N N . GLN A 1 866 ? -6.221 -31.876 -2.488 1.00 96.12 866 GLN A N 1
ATOM 6554 C CA . GLN A 1 866 ? -6.222 -30.794 -3.476 1.00 96.12 866 GLN A CA 1
ATOM 6555 C C . GLN A 1 866 ? -6.153 -29.422 -2.802 1.00 96.12 866 GLN A C 1
ATOM 6557 O O . GLN A 1 866 ? -6.856 -29.154 -1.828 1.00 96.12 866 GLN A O 1
ATOM 6562 N N . VAL A 1 867 ? -5.358 -28.523 -3.378 1.00 97.31 867 VAL A N 1
ATOM 6563 C CA . VAL A 1 867 ? -5.216 -27.139 -2.908 1.00 97.31 867 VAL A CA 1
ATOM 6564 C C . VAL A 1 867 ? -5.739 -26.201 -3.982 1.00 97.31 867 VAL A C 1
ATOM 6566 O O . VAL A 1 867 ? -5.380 -26.341 -5.150 1.00 97.31 867 VAL A O 1
ATOM 6569 N N . TRP A 1 868 ? -6.564 -25.229 -3.602 1.00 96.25 868 TRP A N 1
ATOM 6570 C CA . TRP A 1 868 ? -7.178 -24.278 -4.531 1.00 96.25 868 TRP A CA 1
ATOM 6571 C C . TRP A 1 868 ? -6.996 -22.837 -4.066 1.00 96.25 868 TRP A C 1
ATOM 6573 O O . TRP A 1 868 ? -6.872 -22.558 -2.874 1.00 96.25 868 TRP A O 1
ATOM 6583 N N . ARG A 1 869 ? -7.005 -21.907 -5.022 1.00 94.50 869 ARG A N 1
ATOM 6584 C CA . ARG A 1 869 ? -6.928 -20.461 -4.798 1.00 94.50 869 ARG A CA 1
ATOM 6585 C C . ARG A 1 869 ? -8.163 -19.767 -5.349 1.00 94.50 869 ARG A C 1
ATOM 6587 O O . ARG A 1 869 ? -8.564 -20.022 -6.482 1.00 94.50 869 ARG A O 1
ATOM 6594 N N . PHE A 1 870 ? -8.686 -18.820 -4.581 1.00 91.94 870 PHE A N 1
ATOM 6595 C CA . PHE A 1 870 ? -9.800 -17.981 -4.999 1.00 91.94 870 PHE A CA 1
ATOM 6596 C C . PHE A 1 870 ? -9.355 -16.902 -6.007 1.00 91.94 870 PHE A C 1
ATOM 6598 O O . PHE A 1 870 ? -8.349 -16.213 -5.797 1.00 91.94 870 PHE A O 1
ATOM 6605 N N . THR A 1 871 ? -10.107 -16.732 -7.095 1.00 85.06 871 THR A N 1
ATOM 6606 C CA . THR A 1 871 ? -9.831 -15.802 -8.206 1.00 85.06 871 THR A CA 1
ATOM 6607 C C . THR A 1 871 ? -10.634 -14.503 -8.129 1.00 85.06 871 THR A C 1
ATOM 6609 O O . THR A 1 871 ? -10.298 -13.550 -8.828 1.00 85.06 871 THR A O 1
ATOM 6612 N N . GLY A 1 872 ? -11.630 -14.411 -7.239 1.00 78.62 872 GLY A N 1
ATOM 6613 C CA . GLY A 1 872 ? -12.353 -13.165 -6.950 1.00 78.62 872 GLY A CA 1
ATOM 6614 C C . GLY A 1 872 ? -13.868 -13.230 -7.145 1.00 78.62 872 GLY A C 1
ATOM 6615 O O . GLY A 1 872 ? -14.576 -12.413 -6.553 1.00 78.62 872 GLY A O 1
ATOM 6616 N N . GLN A 1 873 ? -14.361 -14.196 -7.923 1.00 86.25 873 GLN A N 1
ATOM 6617 C CA . GLN A 1 873 ? -15.774 -14.313 -8.290 1.00 86.25 873 GLN A CA 1
ATOM 6618 C C . GLN A 1 873 ? -16.563 -15.166 -7.283 1.00 86.25 873 GLN A C 1
ATOM 6620 O O . GLN A 1 873 ? -16.213 -16.315 -7.045 1.00 86.25 873 GLN A O 1
ATOM 6625 N N . ALA A 1 874 ? -17.631 -14.613 -6.705 1.00 87.31 874 ALA A N 1
ATOM 6626 C CA . ALA A 1 874 ? -18.554 -15.355 -5.839 1.00 87.31 874 ALA A CA 1
ATOM 6627 C C . ALA A 1 874 ? -19.421 -16.349 -6.640 1.00 87.31 874 ALA A C 1
ATOM 6629 O O . ALA A 1 874 ? -19.489 -16.278 -7.872 1.00 87.31 874 ALA A O 1
ATOM 6630 N N . CYS A 1 875 ? -20.092 -17.271 -5.950 1.00 89.00 875 CYS A N 1
ATOM 6631 C CA . CYS A 1 875 ? -21.010 -18.210 -6.587 1.00 89.00 875 CYS A CA 1
ATOM 6632 C C . CYS A 1 875 ? -22.247 -17.497 -7.158 1.00 89.00 875 CYS A C 1
ATOM 6634 O O . CYS A 1 875 ? -22.745 -16.525 -6.590 1.00 89.00 875 CYS A O 1
ATOM 6636 N N . SER A 1 876 ? -22.776 -18.025 -8.261 1.00 85.81 876 SER A N 1
ATOM 6637 C CA . SER A 1 876 ? -24.082 -17.664 -8.817 1.00 85.81 876 SER A CA 1
ATOM 6638 C C . SER A 1 876 ? -24.943 -18.924 -8.878 1.00 85.81 876 SER A C 1
ATOM 6640 O O . SER A 1 876 ? -24.709 -19.806 -9.709 1.00 85.81 876 SER A O 1
ATOM 6642 N N . GLY A 1 877 ? -25.896 -19.047 -7.952 1.00 83.06 877 GLY A N 1
ATOM 6643 C CA . GLY A 1 877 ? -26.622 -20.300 -7.733 1.00 83.06 877 GLY A CA 1
ATOM 6644 C C . GLY A 1 877 ? -25.677 -21.420 -7.283 1.00 83.06 877 GLY A C 1
ATOM 6645 O O . GLY A 1 877 ? -24.880 -21.226 -6.368 1.00 83.06 877 GLY A O 1
ATOM 6646 N N . GLU A 1 878 ? -25.744 -22.576 -7.944 1.00 84.19 878 GLU A N 1
ATOM 6647 C CA . GLU A 1 878 ? -24.867 -23.730 -7.673 1.00 84.19 878 GLU A CA 1
ATOM 6648 C C . GLU A 1 878 ? -23.484 -23.625 -8.339 1.00 84.19 878 GLU A C 1
ATOM 6650 O O . GLU A 1 878 ? -22.602 -24.440 -8.073 1.00 84.19 878 GLU A O 1
ATOM 6655 N N . SER A 1 879 ? -23.272 -22.631 -9.206 1.00 87.00 879 SER A N 1
ATOM 6656 C CA . SER A 1 879 ? -22.022 -22.466 -9.944 1.00 87.00 879 SER A CA 1
ATOM 6657 C C . SER A 1 879 ? -21.048 -21.562 -9.189 1.00 87.00 879 SER A C 1
ATOM 6659 O O . SER A 1 879 ? -21.297 -20.364 -9.040 1.00 87.00 879 SER A O 1
ATOM 6661 N N . CYS A 1 880 ? -19.895 -22.107 -8.798 1.00 90.12 880 CYS A N 1
ATOM 6662 C CA . CYS A 1 880 ? -18.820 -21.401 -8.091 1.00 90.12 880 CYS A CA 1
ATOM 6663 C C . CYS A 1 880 ? -17.525 -21.348 -8.934 1.00 90.12 880 CYS A C 1
ATOM 6665 O O . CYS A 1 880 ? -16.565 -22.058 -8.644 1.00 90.12 880 CYS A O 1
ATOM 6667 N N . PRO A 1 881 ? -17.455 -20.515 -9.995 1.00 87.81 881 PRO A N 1
ATOM 6668 C CA . PRO A 1 881 ? -16.319 -20.498 -10.929 1.00 87.81 881 PRO A CA 1
ATOM 6669 C C . PRO A 1 881 ? -15.067 -19.799 -10.371 1.00 87.81 881 PRO A C 1
ATOM 6671 O O . PRO A 1 881 ? -14.026 -19.765 -11.025 1.00 87.81 881 PRO A O 1
ATOM 6674 N N . GLY A 1 882 ? -15.155 -19.210 -9.177 1.00 91.25 882 GLY A N 1
ATOM 6675 C CA . GLY A 1 882 ? -14.126 -18.363 -8.579 1.00 91.25 882 GLY A CA 1
ATOM 6676 C C . GLY A 1 882 ? -12.882 -19.080 -8.064 1.00 91.25 882 GLY A C 1
ATOM 6677 O O . GLY A 1 882 ? -12.205 -18.520 -7.207 1.00 91.25 882 GLY A O 1
ATOM 6678 N N . TRP A 1 883 ? -12.566 -20.288 -8.530 1.00 94.00 883 TRP A N 1
ATOM 6679 C CA . TRP A 1 883 ? -11.487 -21.105 -7.978 1.00 94.00 883 TRP A CA 1
ATOM 6680 C C . TRP A 1 883 ? -10.594 -21.701 -9.054 1.00 94.00 883 TRP A C 1
ATOM 6682 O O . TRP A 1 883 ? -11.050 -22.169 -10.093 1.00 94.00 883 TRP A O 1
ATOM 6692 N N . VAL A 1 884 ? -9.293 -21.713 -8.772 1.00 94.00 884 VAL A N 1
ATOM 6693 C CA . VAL A 1 884 ? -8.282 -22.361 -9.610 1.00 94.00 884 VAL A CA 1
ATOM 6694 C C . VAL A 1 884 ? -7.448 -23.334 -8.781 1.00 94.00 884 VAL A C 1
ATOM 6696 O O . VAL A 1 884 ? -7.043 -23.015 -7.660 1.00 94.00 884 VAL A O 1
ATOM 6699 N N . ARG A 1 885 ? -7.200 -24.531 -9.323 1.00 95.19 885 ARG A N 1
ATOM 6700 C CA . ARG A 1 885 ? -6.443 -25.593 -8.647 1.00 95.19 885 ARG A CA 1
ATOM 6701 C C . ARG A 1 885 ? -4.943 -25.292 -8.660 1.00 95.19 885 ARG A C 1
ATOM 6703 O O . ARG A 1 885 ? -4.385 -24.926 -9.696 1.00 95.19 885 ARG A O 1
ATOM 6710 N N . LEU A 1 886 ? -4.300 -25.455 -7.508 1.00 96.12 886 LEU A N 1
ATOM 6711 C CA . LEU A 1 886 ? -2.865 -25.258 -7.281 1.00 96.12 886 LEU A CA 1
ATOM 6712 C C . LEU A 1 886 ? -2.108 -26.565 -7.035 1.00 96.12 886 LEU A C 1
ATOM 6714 O O . LEU A 1 886 ? -0.929 -26.643 -7.370 1.00 96.12 886 LEU A O 1
ATOM 6718 N N . ASP A 1 887 ? -2.757 -27.565 -6.437 1.00 96.25 887 ASP A N 1
ATOM 6719 C CA . ASP A 1 887 ? -2.175 -28.892 -6.215 1.00 96.25 887 ASP A CA 1
ATOM 6720 C C . ASP A 1 887 ? -3.246 -29.990 -6.252 1.00 96.25 887 ASP A C 1
ATOM 6722 O O . ASP A 1 887 ? -4.438 -29.715 -6.079 1.00 96.25 887 ASP A O 1
ATOM 6726 N N . GLN A 1 888 ? -2.813 -31.234 -6.449 1.00 94.00 888 GLN A N 1
ATOM 6727 C CA . GLN A 1 888 ? -3.655 -32.431 -6.368 1.00 94.00 888 GLN A CA 1
ATOM 6728 C C . GLN A 1 888 ? -2.955 -33.622 -5.697 1.00 94.00 888 GLN A C 1
ATOM 6730 O O . GLN A 1 888 ? -3.150 -34.772 -6.085 1.00 94.00 888 GLN A O 1
ATOM 6735 N N . ASN A 1 889 ? -2.120 -33.349 -4.698 1.00 94.00 889 ASN A N 1
ATOM 6736 C CA . ASN A 1 889 ? -1.362 -34.375 -4.002 1.00 94.00 889 ASN A CA 1
ATOM 6737 C C . ASN A 1 889 ? -2.090 -34.855 -2.739 1.00 94.00 889 ASN A C 1
ATOM 6739 O O . ASN A 1 889 ? -2.262 -34.093 -1.792 1.00 94.00 889 ASN A O 1
ATOM 6743 N N . SER A 1 890 ? -2.445 -36.139 -2.686 1.00 95.19 890 SER A N 1
ATOM 6744 C CA . SER A 1 890 ? -3.132 -36.739 -1.535 1.00 95.19 890 SER A CA 1
ATOM 6745 C C . SER A 1 890 ? -2.305 -36.763 -0.246 1.00 95.19 890 SER A C 1
ATOM 6747 O O . SER A 1 890 ? -2.871 -36.953 0.824 1.00 95.19 890 SER A O 1
ATOM 6749 N N . ALA A 1 891 ? -0.984 -36.567 -0.325 1.00 96.12 891 ALA A N 1
ATOM 6750 C CA . ALA A 1 891 ? -0.125 -36.439 0.849 1.00 96.12 891 ALA A CA 1
ATOM 6751 C C . ALA A 1 891 ? -0.316 -35.096 1.571 1.00 96.12 891 ALA A C 1
ATOM 6753 O O . ALA A 1 891 ? 0.094 -34.959 2.723 1.00 96.12 891 ALA A O 1
ATOM 6754 N N . THR A 1 892 ? -0.904 -34.087 0.917 1.00 97.12 892 THR A N 1
ATOM 6755 C CA . THR A 1 892 ? -1.111 -32.767 1.515 1.00 97.12 892 THR A CA 1
ATOM 6756 C C . THR A 1 892 ? -2.138 -32.846 2.640 1.00 97.12 892 THR A C 1
ATOM 6758 O O . THR A 1 892 ? -3.332 -33.014 2.400 1.00 97.12 892 THR A O 1
ATOM 6761 N N . ARG A 1 893 ? -1.666 -32.682 3.882 1.00 95.50 893 ARG A N 1
ATOM 6762 C CA . ARG A 1 893 ? -2.506 -32.736 5.088 1.00 95.50 893 ARG A CA 1
ATOM 6763 C C . ARG A 1 893 ? -2.822 -31.371 5.681 1.00 95.50 893 ARG A C 1
ATOM 6765 O O . ARG A 1 893 ? -3.786 -31.247 6.427 1.00 95.50 893 ARG A O 1
ATOM 6772 N N . ASP A 1 894 ? -1.985 -30.369 5.412 1.00 95.75 894 ASP A N 1
ATOM 6773 C CA . ASP A 1 894 ? -2.181 -29.029 5.952 1.00 95.75 894 ASP A CA 1
ATOM 6774 C C . ASP A 1 894 ? -1.651 -27.939 5.016 1.00 95.75 894 ASP A C 1
ATOM 6776 O O . ASP A 1 894 ? -0.699 -28.158 4.266 1.00 95.75 894 ASP A O 1
ATOM 6780 N N . ILE A 1 895 ? -2.247 -26.749 5.098 1.00 97.00 895 ILE A N 1
ATOM 6781 C CA . ILE A 1 895 ? -1.800 -25.540 4.396 1.00 97.00 895 ILE A CA 1
ATOM 6782 C C . ILE A 1 895 ? -1.685 -24.354 5.356 1.00 97.00 895 ILE A C 1
ATOM 6784 O O . ILE A 1 895 ? -2.467 -24.213 6.300 1.00 97.00 895 ILE A O 1
ATOM 6788 N N . VAL A 1 896 ? -0.713 -23.476 5.107 1.00 93.25 896 VAL A N 1
ATOM 6789 C CA . VAL A 1 896 ? -0.461 -22.248 5.879 1.00 93.25 896 VAL A CA 1
ATOM 6790 C C . VAL A 1 896 ? -0.114 -21.112 4.925 1.00 93.25 896 VAL A C 1
ATOM 6792 O O . VAL A 1 896 ? 0.638 -21.307 3.974 1.00 93.25 896 VAL A O 1
ATOM 6795 N N . ALA A 1 897 ? -0.632 -19.911 5.183 1.00 85.56 897 ALA A N 1
ATOM 6796 C CA . ALA A 1 897 ? -0.330 -18.725 4.389 1.00 85.56 897 ALA A CA 1
ATOM 6797 C C . ALA A 1 897 ? 0.186 -17.584 5.276 1.00 85.56 897 ALA A C 1
ATOM 6799 O O . ALA A 1 897 ? -0.357 -17.323 6.346 1.00 85.56 897 ALA A O 1
ATOM 6800 N N . GLY A 1 898 ? 1.221 -16.877 4.821 1.00 73.06 898 GLY A N 1
ATOM 6801 C CA . GLY A 1 898 ? 1.824 -15.755 5.545 1.00 73.06 898 GLY A CA 1
ATOM 6802 C C . GLY A 1 898 ? 2.847 -15.014 4.689 1.00 73.06 898 GLY A C 1
ATOM 6803 O O . GLY A 1 898 ? 3.471 -15.608 3.814 1.00 73.06 898 GLY A O 1
ATOM 6804 N N . GLY A 1 899 ? 2.983 -13.696 4.878 1.00 66.19 899 GLY A N 1
ATOM 6805 C CA . GLY A 1 899 ? 3.884 -12.873 4.054 1.00 66.19 899 GLY A CA 1
ATOM 6806 C C . GLY A 1 899 ? 3.560 -12.885 2.550 1.00 66.19 899 GLY A C 1
ATOM 6807 O O . GLY A 1 899 ? 4.432 -12.605 1.736 1.00 66.19 899 GLY A O 1
ATOM 6808 N N . GLY A 1 900 ? 2.323 -13.226 2.158 1.00 71.06 900 GLY A N 1
ATOM 6809 C CA . GLY A 1 900 ? 1.942 -13.419 0.749 1.00 71.06 900 GLY A CA 1
ATOM 6810 C C . GLY A 1 900 ? 2.500 -14.679 0.091 1.00 71.06 900 GLY A C 1
ATOM 6811 O O . GLY A 1 900 ? 2.513 -14.777 -1.131 1.00 71.06 900 GLY A O 1
ATOM 6812 N N . GLN A 1 901 ? 2.958 -15.636 0.892 1.00 83.12 901 GLN A N 1
ATOM 6813 C CA . GLN A 1 901 ? 3.347 -16.971 0.455 1.00 83.12 901 GLN A CA 1
ATOM 6814 C C . GLN A 1 901 ? 2.312 -17.999 0.927 1.00 83.12 901 GLN A C 1
ATOM 6816 O O . GLN A 1 901 ? 1.631 -17.781 1.934 1.00 83.12 901 GLN A O 1
ATOM 6821 N N . LEU A 1 902 ? 2.230 -19.121 0.208 1.00 92.75 902 LEU A N 1
ATOM 6822 C CA . LEU A 1 902 ? 1.454 -20.305 0.576 1.00 92.75 902 LEU A CA 1
ATOM 6823 C C . LEU A 1 902 ? 2.406 -21.489 0.753 1.00 92.75 902 LEU A C 1
ATOM 6825 O O . LEU A 1 902 ? 3.289 -21.721 -0.077 1.00 92.75 902 LEU A O 1
ATOM 6829 N N . TYR A 1 903 ? 2.192 -22.240 1.824 1.00 95.56 903 TYR A N 1
ATOM 6830 C CA . TYR A 1 903 ? 2.948 -23.427 2.182 1.00 95.56 903 TYR A CA 1
ATOM 6831 C C . TYR A 1 903 ? 1.999 -24.596 2.399 1.00 95.56 903 TYR A C 1
ATOM 6833 O O . TYR A 1 903 ? 0.872 -24.400 2.856 1.00 95.56 903 TYR A O 1
ATOM 6841 N N . GLN A 1 904 ? 2.478 -25.801 2.120 1.00 97.12 904 GLN A N 1
ATOM 6842 C CA . GLN A 1 904 ? 1.778 -27.033 2.453 1.00 97.12 904 GLN A CA 1
ATOM 6843 C C . GLN A 1 904 ? 2.687 -27.992 3.212 1.00 97.12 904 GLN A C 1
ATOM 6845 O O . GLN A 1 904 ? 3.900 -28.032 2.989 1.00 97.12 904 GLN A O 1
ATOM 6850 N N . LEU A 1 905 ? 2.075 -28.752 4.111 1.00 97.44 905 LEU A N 1
ATOM 6851 C CA . LEU A 1 905 ? 2.693 -29.813 4.887 1.00 97.44 905 LEU A CA 1
ATOM 6852 C C . LEU A 1 905 ? 2.139 -31.147 4.407 1.00 97.44 905 LEU A C 1
ATOM 6854 O O . LEU A 1 905 ? 0.922 -31.349 4.366 1.00 97.44 905 LEU A O 1
ATOM 6858 N N . HIS A 1 906 ? 3.039 -32.061 4.074 1.00 97.06 906 HIS A N 1
ATOM 6859 C CA . HIS A 1 906 ? 2.686 -33.433 3.744 1.00 97.06 906 HIS A CA 1
ATOM 6860 C C . HIS A 1 906 ? 2.609 -34.305 5.001 1.00 97.06 906 HIS A C 1
ATOM 6862 O O . HIS A 1 906 ? 3.177 -33.981 6.048 1.00 97.06 906 HIS A O 1
ATOM 6868 N N . ASP A 1 907 ? 1.883 -35.412 4.901 1.00 95.00 907 ASP A N 1
ATOM 6869 C CA . ASP A 1 907 ? 1.746 -36.444 5.933 1.00 95.00 907 ASP A CA 1
ATOM 6870 C C . ASP A 1 907 ? 3.091 -36.991 6.441 1.00 95.00 907 ASP A C 1
ATOM 6872 O O . ASP A 1 907 ? 3.253 -37.226 7.637 1.00 95.00 907 ASP A O 1
ATOM 6876 N N . ASN A 1 908 ? 4.077 -37.087 5.553 1.00 94.06 908 ASN A N 1
ATOM 6877 C CA . ASN A 1 908 ? 5.452 -37.510 5.811 1.00 94.06 908 ASN A CA 1
ATOM 6878 C C . ASN A 1 908 ? 6.381 -36.402 6.350 1.00 94.06 908 ASN A C 1
ATOM 6880 O O . ASN A 1 908 ? 7.597 -36.583 6.353 1.00 94.06 908 ASN A O 1
ATOM 6884 N N . GLY A 1 909 ? 5.839 -35.246 6.745 1.00 94.38 909 GLY A N 1
ATOM 6885 C CA . GLY A 1 909 ? 6.599 -34.126 7.311 1.00 94.38 909 GLY A CA 1
ATOM 6886 C C . GLY A 1 909 ? 7.220 -33.172 6.286 1.00 94.38 909 GLY A C 1
ATOM 6887 O O . GLY A 1 909 ? 7.680 -32.096 6.663 1.00 94.38 909 GLY A O 1
ATOM 6888 N N . ARG A 1 910 ? 7.186 -33.486 4.981 1.00 95.62 910 ARG A N 1
ATOM 6889 C CA . ARG A 1 910 ? 7.742 -32.592 3.950 1.00 95.62 910 ARG A CA 1
ATOM 6890 C C . ARG A 1 910 ? 7.001 -31.263 3.890 1.00 95.62 910 ARG A C 1
ATOM 6892 O O . ARG A 1 910 ? 5.770 -31.219 3.874 1.00 95.62 910 ARG A O 1
ATOM 6899 N N . ILE A 1 911 ? 7.768 -30.186 3.758 1.00 96.12 911 ILE A N 1
ATOM 6900 C CA . ILE A 1 911 ? 7.252 -28.825 3.603 1.00 96.12 911 ILE A CA 1
ATOM 6901 C C . ILE A 1 911 ? 7.465 -28.381 2.165 1.00 96.12 911 ILE A C 1
ATOM 6903 O O . ILE A 1 911 ? 8.578 -28.461 1.640 1.00 96.12 911 ILE A O 1
ATOM 6907 N N . TRP A 1 912 ? 6.421 -27.833 1.551 1.00 95.19 912 TRP A N 1
ATOM 6908 C CA . TRP A 1 912 ? 6.491 -27.249 0.218 1.00 95.19 912 TRP A CA 1
ATOM 6909 C C . TRP A 1 912 ? 5.991 -25.810 0.214 1.00 95.19 912 TRP A C 1
ATOM 6911 O O . TRP A 1 912 ? 5.090 -25.451 0.968 1.00 95.19 912 TRP A O 1
ATOM 6921 N N . ARG A 1 913 ? 6.562 -24.987 -0.665 1.00 94.06 913 ARG A N 1
ATOM 6922 C CA . ARG A 1 913 ? 6.154 -23.602 -0.919 1.00 94.06 913 ARG A CA 1
ATOM 6923 C C . ARG A 1 913 ? 5.628 -23.460 -2.337 1.00 94.06 913 ARG A C 1
ATOM 6925 O O . ARG A 1 913 ? 6.276 -23.911 -3.282 1.00 94.06 913 ARG A O 1
ATOM 6932 N N . TRP A 1 914 ? 4.501 -22.776 -2.475 1.00 92.88 914 TRP A N 1
ATOM 6933 C CA . TRP A 1 914 ? 3.923 -22.444 -3.767 1.00 92.88 914 TRP A CA 1
ATOM 6934 C C . TRP A 1 914 ? 4.759 -21.374 -4.484 1.00 92.88 914 TRP A C 1
ATOM 6936 O O . TRP A 1 914 ? 5.197 -20.396 -3.880 1.00 92.88 914 TRP A O 1
ATOM 6946 N N . THR A 1 915 ? 4.992 -21.542 -5.782 1.00 83.19 915 THR A N 1
ATOM 6947 C CA . THR A 1 915 ? 5.824 -20.644 -6.599 1.00 83.19 915 THR A CA 1
ATOM 6948 C C . THR A 1 915 ? 5.024 -19.580 -7.341 1.00 83.19 915 THR A C 1
ATOM 6950 O O . THR A 1 915 ? 5.621 -18.699 -7.951 1.00 83.19 915 THR A O 1
ATOM 6953 N N . GLY A 1 916 ? 3.691 -19.633 -7.299 1.00 80.88 916 GLY A N 1
ATOM 6954 C CA . GLY A 1 916 ? 2.825 -18.732 -8.065 1.00 80.88 916 GLY A CA 1
ATOM 6955 C C . GLY A 1 916 ? 2.235 -19.348 -9.338 1.00 80.88 916 GLY A C 1
ATOM 6956 O O . GLY A 1 916 ? 1.503 -18.663 -10.048 1.00 80.88 916 GLY A O 1
ATOM 6957 N N . VAL A 1 917 ? 2.548 -20.612 -9.642 1.00 85.00 917 VAL A N 1
ATOM 6958 C CA . VAL A 1 917 ? 2.069 -21.323 -10.840 1.00 85.00 917 VAL A CA 1
ATOM 6959 C C . VAL A 1 917 ? 0.887 -22.233 -10.480 1.00 85.00 917 VAL A C 1
ATOM 6961 O O . VAL A 1 917 ? 0.939 -22.943 -9.477 1.00 85.00 917 VAL A O 1
ATOM 6964 N N . ASN A 1 918 ? -0.183 -22.198 -11.276 1.00 88.62 918 ASN A N 1
ATOM 6965 C CA . ASN A 1 918 ? -1.381 -23.030 -11.087 1.00 88.62 918 ASN A CA 1
ATOM 6966 C C . ASN A 1 918 ? -1.219 -24.398 -11.779 1.00 88.62 918 ASN A C 1
ATOM 6968 O O . ASN A 1 918 ? -0.311 -24.576 -12.591 1.00 88.62 918 ASN A O 1
ATOM 6972 N N . CYS A 1 919 ? -2.120 -25.347 -11.516 1.00 90.38 919 CYS A N 1
ATOM 6973 C CA . CYS A 1 919 ? -2.152 -26.598 -12.274 1.00 90.38 919 CYS A CA 1
ATOM 6974 C C . CYS A 1 919 ? -2.660 -26.388 -13.713 1.00 90.38 919 CYS A C 1
ATOM 6976 O O . CYS A 1 919 ? -3.564 -25.584 -13.951 1.00 90.38 919 CYS A O 1
ATOM 6978 N N . THR A 1 920 ? -2.144 -27.177 -14.655 1.00 88.81 920 THR A N 1
ATOM 6979 C CA . THR A 1 920 ? -2.666 -27.335 -16.020 1.00 88.81 920 THR A CA 1
ATOM 6980 C C . THR A 1 920 ? -3.083 -28.791 -16.231 1.00 88.81 920 THR A C 1
ATOM 6982 O O . THR A 1 920 ? -2.254 -29.691 -16.367 1.00 88.81 920 THR A O 1
ATOM 6985 N N . GLY A 1 921 ? -4.394 -29.050 -16.206 1.00 86.88 921 GLY A N 1
ATOM 6986 C CA . GLY A 1 921 ? -4.907 -30.422 -16.166 1.00 86.88 921 GLY A CA 1
ATOM 6987 C C . GLY A 1 921 ? -4.425 -31.147 -14.904 1.00 86.88 921 GLY A C 1
ATOM 6988 O O . GLY A 1 921 ? -4.650 -30.663 -13.792 1.00 86.88 921 GLY A O 1
ATOM 6989 N N . GLU A 1 922 ? -3.757 -32.288 -15.076 1.00 87.50 922 GLU A N 1
ATOM 6990 C CA . GLU A 1 922 ? -3.182 -33.088 -13.982 1.00 87.50 922 GLU A CA 1
ATOM 6991 C C . GLU A 1 922 ? -1.765 -32.652 -13.559 1.00 87.50 922 GLU A C 1
ATOM 6993 O O . GLU A 1 922 ? -1.234 -33.118 -12.550 1.00 87.50 922 GLU A O 1
ATOM 6998 N N . SER A 1 923 ? -1.132 -31.744 -14.302 1.00 89.56 923 SER A N 1
ATOM 6999 C CA . SER A 1 923 ? 0.211 -31.265 -13.976 1.00 89.56 923 SER A CA 1
ATOM 7000 C C . SER A 1 923 ? 0.146 -30.077 -13.017 1.00 89.56 923 SER A C 1
ATOM 7002 O O . SER A 1 923 ? -0.480 -29.065 -13.330 1.00 89.56 923 SER A O 1
ATOM 7004 N N . CYS A 1 924 ? 0.815 -30.168 -11.864 1.00 91.94 924 CYS A N 1
ATOM 7005 C CA . CYS A 1 924 ? 0.874 -29.109 -10.848 1.00 91.94 924 CYS A CA 1
ATOM 7006 C C . CYS A 1 924 ? 2.334 -28.722 -10.528 1.00 91.94 924 CYS A C 1
ATOM 7008 O O . CYS A 1 924 ? 2.846 -29.049 -9.458 1.00 91.94 924 CYS A O 1
ATOM 7010 N N . PRO A 1 925 ? 3.044 -28.019 -11.436 1.00 89.50 925 PRO A N 1
ATOM 7011 C CA . PRO A 1 925 ? 4.478 -27.728 -11.290 1.00 89.50 925 PRO A CA 1
ATOM 7012 C C . PRO A 1 925 ? 4.793 -26.621 -10.266 1.00 89.50 925 PRO A C 1
ATOM 7014 O O . PRO A 1 925 ? 5.953 -26.273 -10.051 1.00 89.50 925 PRO A O 1
ATOM 7017 N N . GLY A 1 926 ? 3.772 -26.018 -9.654 1.00 91.12 926 GLY A N 1
ATOM 7018 C CA . GLY A 1 926 ? 3.880 -24.792 -8.870 1.00 91.12 926 GLY A CA 1
ATOM 7019 C C . GLY A 1 926 ? 4.448 -24.927 -7.460 1.00 91.12 926 GLY A C 1
ATOM 7020 O O . GLY A 1 926 ? 4.163 -24.060 -6.640 1.00 91.12 926 GLY A O 1
ATOM 7021 N N . TRP A 1 927 ? 5.223 -25.966 -7.146 1.00 93.69 927 TRP A N 1
ATOM 7022 C CA . TRP A 1 927 ? 5.664 -26.253 -5.778 1.00 93.69 927 TRP A CA 1
ATOM 7023 C C . TRP A 1 927 ? 7.153 -26.571 -5.693 1.00 93.69 927 TRP A C 1
ATOM 7025 O O . TRP A 1 927 ? 7.702 -27.300 -6.515 1.00 93.69 927 TRP A O 1
ATOM 7035 N N . ILE A 1 928 ? 7.809 -26.040 -4.660 1.00 92.31 928 ILE A N 1
ATOM 7036 C CA . ILE A 1 928 ? 9.209 -26.342 -4.333 1.00 92.31 928 ILE A CA 1
ATOM 7037 C C . ILE A 1 928 ? 9.340 -26.818 -2.885 1.00 92.31 928 ILE A C 1
ATOM 7039 O O . ILE A 1 928 ? 8.685 -26.280 -1.995 1.00 92.31 928 ILE A O 1
ATOM 7043 N N . MET A 1 929 ? 10.192 -27.814 -2.645 1.00 93.56 929 MET A N 1
ATOM 7044 C CA . MET A 1 929 ? 10.407 -28.389 -1.313 1.00 93.56 929 MET A CA 1
ATOM 7045 C C . MET A 1 929 ? 11.343 -27.507 -0.472 1.00 93.56 929 MET A C 1
ATOM 7047 O O . MET A 1 929 ? 12.378 -27.040 -0.960 1.00 93.56 929 MET A O 1
ATOM 7051 N N . LEU A 1 930 ? 10.975 -27.289 0.791 1.00 92.62 930 LEU A N 1
ATOM 7052 C CA . LEU A 1 930 ? 11.735 -26.517 1.781 1.00 92.62 930 LEU A CA 1
ATOM 7053 C C . LEU A 1 930 ? 12.281 -27.368 2.932 1.00 92.62 930 LEU A C 1
ATOM 7055 O O . LEU A 1 930 ? 13.260 -26.977 3.561 1.00 92.62 930 LEU A O 1
ATOM 7059 N N . ASP A 1 931 ? 11.653 -28.504 3.222 1.00 94.00 931 ASP A N 1
ATOM 7060 C CA . ASP A 1 931 ? 12.063 -29.403 4.300 1.00 94.00 931 ASP A CA 1
ATOM 7061 C C . ASP A 1 931 ? 11.607 -30.836 3.989 1.00 94.00 931 ASP A C 1
ATOM 7063 O O . ASP A 1 931 ? 10.607 -31.038 3.288 1.00 94.00 931 ASP A O 1
ATOM 7067 N N . ASN A 1 932 ? 12.345 -31.823 4.493 1.00 93.12 932 ASN A N 1
ATOM 7068 C CA . ASN A 1 932 ? 12.084 -33.252 4.336 1.00 93.12 932 ASN A CA 1
ATOM 7069 C C . ASN A 1 932 ? 12.157 -34.041 5.656 1.00 93.12 932 ASN A C 1
ATOM 7071 O O . ASN A 1 932 ? 12.283 -35.266 5.627 1.00 93.12 932 ASN A O 1
ATOM 7075 N N . ASN A 1 933 ? 12.085 -33.357 6.796 1.00 93.06 933 ASN A N 1
ATOM 7076 C CA . ASN A 1 933 ? 12.182 -33.940 8.118 1.00 93.06 933 ASN A CA 1
ATOM 7077 C C . ASN A 1 933 ? 10.841 -34.582 8.528 1.00 93.06 933 ASN A C 1
ATOM 7079 O O . ASN A 1 933 ? 9.826 -33.889 8.630 1.00 93.06 933 ASN A O 1
ATOM 7083 N N . PRO A 1 934 ? 10.816 -35.895 8.817 1.00 94.56 934 PRO A N 1
ATOM 7084 C CA . PRO A 1 934 ? 9.587 -36.590 9.190 1.00 94.56 934 PRO A CA 1
ATOM 7085 C C . PRO A 1 934 ? 9.028 -36.177 10.558 1.00 94.56 934 PRO A C 1
ATOM 7087 O O . PRO A 1 934 ? 7.865 -36.448 10.842 1.00 94.56 934 PRO A O 1
ATOM 7090 N N . GLN A 1 935 ? 9.823 -35.505 11.398 1.00 95.44 935 GLN A N 1
ATOM 7091 C CA . GLN A 1 935 ? 9.392 -35.030 12.715 1.00 95.44 935 GLN A CA 1
ATOM 7092 C C . GLN A 1 935 ? 8.456 -33.825 12.632 1.00 95.44 935 GLN A C 1
ATOM 7094 O O . GLN A 1 935 ? 7.786 -33.486 13.608 1.00 95.44 935 GLN A O 1
ATOM 7099 N N . THR A 1 936 ? 8.398 -33.153 11.484 1.00 96.19 936 THR A N 1
ATOM 7100 C CA . THR A 1 936 ? 7.578 -31.960 11.307 1.00 96.19 936 THR A CA 1
ATOM 7101 C C . THR A 1 936 ? 6.101 -32.305 11.376 1.00 96.19 936 THR A C 1
ATOM 7103 O O . THR A 1 936 ? 5.569 -33.031 10.534 1.00 96.19 936 THR A O 1
ATOM 7106 N N . ARG A 1 937 ? 5.406 -31.728 12.361 1.00 94.00 937 ARG A N 1
ATOM 7107 C CA . ARG A 1 937 ? 3.978 -31.985 12.604 1.00 94.00 937 ARG A CA 1
ATOM 7108 C C . ARG A 1 937 ? 3.075 -30.766 12.475 1.00 94.00 937 ARG A C 1
ATOM 7110 O O . ARG A 1 937 ? 1.883 -30.940 12.244 1.00 94.00 937 ARG A O 1
ATOM 7117 N N . LYS A 1 938 ? 3.611 -29.547 12.595 1.00 94.81 938 LYS A N 1
ATOM 7118 C CA . LYS A 1 938 ? 2.831 -28.308 12.449 1.00 94.81 938 LYS A CA 1
ATOM 7119 C C . LYS A 1 938 ? 3.652 -27.203 11.796 1.00 94.81 938 LYS A C 1
ATOM 7121 O O . LYS A 1 938 ? 4.848 -27.087 12.055 1.00 94.81 938 LYS A O 1
ATOM 7126 N N . LEU A 1 939 ? 2.978 -26.378 10.994 1.00 95.00 939 LEU A N 1
ATOM 7127 C CA . LEU A 1 939 ? 3.515 -25.151 10.412 1.00 95.00 939 LEU A CA 1
ATOM 7128 C C . LEU A 1 939 ? 2.750 -23.932 10.918 1.00 95.00 939 LEU A C 1
ATOM 7130 O O . LEU A 1 939 ? 1.538 -23.988 11.125 1.00 95.00 939 LEU A O 1
ATOM 7134 N N . VAL A 1 940 ? 3.456 -22.814 11.062 1.00 89.69 940 VAL A N 1
ATOM 7135 C CA . VAL A 1 940 ? 2.885 -21.502 11.386 1.00 89.69 940 VAL A CA 1
ATOM 7136 C C . VAL A 1 940 ? 3.662 -20.426 10.635 1.00 89.69 940 VAL A C 1
ATOM 7138 O O . VAL A 1 940 ? 4.880 -20.507 10.525 1.00 89.69 940 VAL A O 1
ATOM 7141 N N . ALA A 1 941 ? 2.980 -19.399 10.129 1.00 83.19 941 ALA A N 1
ATOM 7142 C CA . ALA A 1 941 ? 3.633 -18.236 9.537 1.00 83.19 941 ALA A CA 1
ATOM 7143 C C . ALA A 1 941 ? 3.409 -16.993 10.410 1.00 83.19 941 ALA A C 1
ATOM 7145 O O . ALA A 1 941 ? 2.265 -16.637 10.687 1.00 83.19 941 ALA A O 1
ATOM 7146 N N . ALA A 1 942 ? 4.491 -16.329 10.824 1.00 71.06 942 ALA A N 1
ATOM 7147 C CA . ALA A 1 942 ? 4.466 -15.150 11.694 1.00 71.06 942 ALA A CA 1
ATOM 7148 C C . ALA A 1 942 ? 5.448 -14.094 11.174 1.00 71.06 942 ALA A C 1
ATOM 7150 O O . ALA A 1 942 ? 6.562 -14.419 10.774 1.00 71.06 942 ALA A O 1
ATOM 7151 N N . GLY A 1 943 ? 5.043 -12.820 11.119 1.00 60.34 943 GLY A N 1
ATOM 7152 C CA . GLY A 1 943 ? 5.950 -11.726 10.735 1.00 60.34 943 GLY A CA 1
ATOM 7153 C C . GLY A 1 943 ? 6.617 -11.842 9.350 1.00 60.34 943 GLY A C 1
ATOM 7154 O O . GLY A 1 943 ? 7.629 -11.186 9.117 1.00 60.34 943 GLY A O 1
ATOM 7155 N N . GLY A 1 944 ? 6.068 -12.657 8.439 1.00 68.19 944 GLY A N 1
ATOM 7156 C CA . GLY A 1 944 ? 6.658 -12.950 7.124 1.00 68.19 944 GLY A CA 1
ATOM 7157 C C . GLY A 1 944 ? 7.657 -14.116 7.108 1.00 68.19 944 GLY A C 1
ATOM 7158 O O . GLY A 1 944 ? 8.189 -14.433 6.047 1.00 68.19 944 GLY A O 1
ATOM 7159 N N . LEU A 1 945 ? 7.883 -14.766 8.250 1.00 78.88 945 LEU A N 1
ATOM 7160 C CA . LEU A 1 945 ? 8.693 -15.972 8.392 1.00 78.88 945 LEU A CA 1
ATOM 7161 C C . LEU A 1 945 ? 7.805 -17.217 8.492 1.00 78.88 945 LEU A C 1
ATOM 7163 O O . LEU A 1 945 ? 6.610 -17.129 8.791 1.00 78.88 945 LEU A O 1
ATOM 7167 N N . LEU A 1 946 ? 8.405 -18.377 8.224 1.00 91.38 946 LEU A N 1
ATOM 7168 C CA . LEU A 1 946 ? 7.787 -19.691 8.381 1.00 91.38 946 LEU A CA 1
ATOM 7169 C C . LEU A 1 946 ? 8.448 -20.413 9.554 1.00 91.38 946 LEU A C 1
ATOM 7171 O O . LEU A 1 946 ? 9.672 -20.515 9.605 1.00 91.38 946 LEU A O 1
ATOM 7175 N N . HIS A 1 947 ? 7.626 -20.950 10.445 1.00 93.31 947 HIS A N 1
ATOM 7176 C CA . HIS A 1 947 ? 8.034 -21.723 11.605 1.00 93.31 947 HIS A CA 1
ATOM 7177 C C . HIS A 1 947 ? 7.476 -23.141 11.515 1.00 93.31 947 HIS A C 1
ATOM 7179 O O . HIS A 1 947 ? 6.364 -23.350 11.020 1.00 93.31 947 HIS A O 1
ATOM 7185 N N . GLN A 1 948 ? 8.239 -24.102 12.024 1.00 96.06 948 GLN A N 1
ATOM 7186 C CA . GLN A 1 948 ? 7.813 -25.489 12.155 1.00 96.06 948 GLN A CA 1
ATOM 7187 C C . GLN A 1 948 ? 7.976 -25.985 13.588 1.00 96.06 948 GLN A C 1
ATOM 7189 O O . GLN A 1 948 ? 8.907 -25.585 14.288 1.00 96.06 948 GLN A O 1
ATOM 7194 N N . LEU A 1 949 ? 7.072 -26.875 13.989 1.00 96.25 949 LEU A N 1
ATOM 7195 C CA . LEU A 1 949 ? 7.121 -27.611 15.247 1.00 96.25 949 LEU A CA 1
ATOM 7196 C C . LEU A 1 949 ? 7.342 -29.092 14.959 1.00 96.25 949 LEU A C 1
ATOM 7198 O O . LEU A 1 949 ? 6.619 -29.699 14.157 1.00 96.25 949 LEU A O 1
ATOM 7202 N N . HIS A 1 950 ? 8.334 -29.657 15.635 1.00 96.50 950 HIS A N 1
ATOM 7203 C CA . HIS A 1 950 ? 8.639 -31.079 15.599 1.00 96.50 950 HIS A CA 1
ATOM 7204 C C . HIS A 1 950 ? 7.834 -31.856 16.652 1.00 96.50 950 HIS A C 1
ATOM 7206 O O . HIS A 1 950 ? 7.280 -31.299 17.604 1.00 96.50 950 HIS A O 1
ATOM 7212 N N . ASP A 1 951 ? 7.734 -33.168 16.466 1.00 94.56 951 ASP A N 1
ATOM 7213 C CA . ASP A 1 951 ? 7.129 -34.111 17.415 1.00 94.56 951 ASP A CA 1
ATOM 7214 C C . ASP A 1 951 ? 7.791 -34.098 18.802 1.00 94.56 951 ASP A C 1
ATOM 7216 O O . ASP A 1 951 ? 7.110 -34.267 19.807 1.00 94.56 951 ASP A O 1
ATOM 7220 N N . ASN A 1 952 ? 9.086 -33.800 18.861 1.00 93.44 952 ASN A N 1
ATOM 7221 C CA . ASN A 1 952 ? 9.888 -33.678 20.079 1.00 93.44 952 ASN A CA 1
ATOM 7222 C C . ASN A 1 952 ? 9.828 -32.296 20.767 1.00 93.44 952 ASN A C 1
ATOM 7224 O O . ASN A 1 952 ? 10.636 -32.034 21.655 1.00 93.44 952 ASN A O 1
ATOM 7228 N N . GLY A 1 953 ? 8.933 -31.401 20.335 1.00 92.06 953 GLY A N 1
ATOM 7229 C CA . GLY A 1 953 ? 8.751 -30.066 20.921 1.00 92.06 953 GLY A CA 1
ATOM 7230 C C . GLY A 1 953 ? 9.663 -28.972 20.356 1.00 92.06 953 GLY A C 1
ATOM 7231 O O . GLY A 1 953 ? 9.432 -27.794 20.616 1.00 92.06 953 GLY A O 1
ATOM 7232 N N . ARG A 1 954 ? 10.655 -29.308 19.520 1.00 96.31 954 ARG A N 1
ATOM 7233 C CA . ARG A 1 954 ? 11.555 -28.304 18.929 1.00 96.31 954 ARG A CA 1
ATOM 7234 C C . ARG A 1 954 ? 10.835 -27.377 17.963 1.00 96.31 954 ARG A C 1
ATOM 7236 O O . ARG A 1 954 ? 10.100 -27.828 17.080 1.00 96.31 954 ARG A O 1
ATOM 7243 N N . ILE A 1 955 ? 11.150 -26.091 18.069 1.00 94.94 955 ILE A N 1
ATOM 7244 C CA . ILE A 1 955 ? 10.676 -25.052 17.157 1.00 94.94 955 ILE A CA 1
ATOM 7245 C C . ILE A 1 955 ? 11.829 -24.622 16.259 1.00 94.94 955 ILE A C 1
ATOM 7247 O O . ILE A 1 955 ? 12.922 -24.315 16.736 1.00 94.94 955 ILE A O 1
ATOM 7251 N N . TRP A 1 956 ? 11.570 -24.533 14.957 1.00 94.50 956 TRP A N 1
ATOM 7252 C CA . TRP A 1 956 ? 12.531 -24.042 13.972 1.00 94.50 956 TRP A CA 1
ATOM 7253 C C . TRP A 1 956 ? 11.928 -22.919 13.134 1.00 94.50 956 TRP A C 1
ATOM 7255 O O . TRP A 1 956 ? 10.725 -22.903 12.881 1.00 94.50 956 TRP A O 1
ATOM 7265 N N . THR A 1 957 ? 12.772 -22.005 12.662 1.00 92.69 957 THR A N 1
ATOM 7266 C CA . THR A 1 957 ? 12.417 -20.931 11.727 1.00 92.69 957 THR A CA 1
ATOM 7267 C C . THR A 1 957 ? 13.162 -21.087 10.409 1.00 92.69 957 THR A C 1
ATOM 7269 O O . THR A 1 957 ? 14.333 -21.475 10.387 1.00 92.69 957 THR A O 1
ATOM 7272 N N . HIS A 1 958 ? 12.486 -20.801 9.303 1.00 88.81 958 HIS A N 1
ATOM 7273 C CA . HIS A 1 958 ? 13.043 -20.930 7.964 1.00 88.81 958 HIS A CA 1
ATOM 7274 C C . HIS A 1 958 ? 13.907 -19.713 7.601 1.00 88.81 958 HIS A C 1
ATOM 7276 O O . HIS A 1 958 ? 13.474 -18.568 7.720 1.00 88.81 958 HIS A O 1
ATOM 7282 N N . THR A 1 959 ? 15.112 -19.953 7.084 1.00 80.25 959 THR A N 1
ATOM 7283 C CA . THR A 1 959 ? 16.115 -18.922 6.761 1.00 80.25 959 THR A CA 1
ATOM 7284 C C . THR A 1 959 ? 16.055 -18.436 5.308 1.00 80.25 959 THR A C 1
ATOM 7286 O O . THR A 1 959 ? 16.788 -17.529 4.922 1.00 80.25 959 THR A O 1
ATOM 7289 N N . GLY A 1 960 ? 15.174 -19.014 4.484 1.00 72.69 960 GLY A N 1
ATOM 7290 C CA . GLY A 1 960 ? 14.982 -18.629 3.079 1.00 72.69 960 GLY A CA 1
ATOM 7291 C C . GLY A 1 960 ? 15.676 -19.541 2.063 1.00 72.69 960 GLY A C 1
ATOM 7292 O O . GLY A 1 960 ? 15.396 -19.433 0.867 1.00 72.69 960 GLY A O 1
ATOM 7293 N N . VAL A 1 961 ? 16.539 -20.455 2.515 1.00 78.69 961 VAL A N 1
ATOM 7294 C CA . VAL A 1 961 ? 17.276 -21.392 1.653 1.00 78.69 961 VAL A CA 1
ATOM 7295 C C . VAL A 1 961 ? 16.429 -22.637 1.363 1.00 78.69 961 VAL A C 1
ATOM 7297 O O . VAL A 1 961 ? 15.949 -23.292 2.278 1.00 78.69 961 VAL A O 1
ATOM 7300 N N . ARG A 1 962 ? 16.257 -22.987 0.082 1.00 76.81 962 ARG A N 1
ATOM 7301 C CA . ARG A 1 962 ? 15.519 -24.195 -0.346 1.00 76.81 962 ARG A CA 1
ATOM 7302 C C . ARG A 1 962 ? 16.346 -25.475 -0.186 1.00 76.81 962 ARG A C 1
ATOM 7304 O O . ARG A 1 962 ? 17.573 -25.409 -0.121 1.00 76.81 962 ARG A O 1
ATOM 7311 N N . CYS A 1 963 ? 15.694 -26.636 -0.247 1.00 81.38 963 CYS A N 1
ATOM 7312 C CA . CYS A 1 963 ? 16.411 -27.907 -0.353 1.00 81.38 963 CYS A CA 1
ATOM 7313 C C . CYS A 1 963 ? 17.186 -28.018 -1.681 1.00 81.38 963 CYS A C 1
ATOM 7315 O O . CYS A 1 963 ? 16.714 -27.575 -2.735 1.00 81.38 963 CYS A O 1
ATOM 7317 N N . SER A 1 964 ? 18.359 -28.650 -1.632 1.00 80.69 964 SER A N 1
ATOM 7318 C CA . SER A 1 964 ? 19.158 -29.062 -2.790 1.00 80.69 964 SER A CA 1
ATOM 7319 C C . SER A 1 964 ? 19.425 -30.563 -2.692 1.00 80.69 964 SER A C 1
ATOM 7321 O O . SER A 1 964 ? 20.228 -31.018 -1.873 1.00 80.69 964 SER A O 1
ATOM 7323 N N . GLY A 1 965 ? 18.694 -31.351 -3.484 1.00 78.44 965 GLY A N 1
ATOM 7324 C CA . GLY A 1 965 ? 18.672 -32.807 -3.335 1.00 78.44 965 GLY A CA 1
ATOM 7325 C C . GLY A 1 965 ? 18.147 -33.217 -1.946 1.00 78.44 965 GLY A C 1
ATOM 7326 O O . GLY A 1 965 ? 17.115 -32.694 -1.526 1.00 78.44 965 GLY A O 1
ATOM 7327 N N . PRO A 1 966 ? 18.825 -34.127 -1.219 1.00 79.88 966 PRO A N 1
ATOM 7328 C CA . PRO A 1 966 ? 18.395 -34.563 0.112 1.00 79.88 966 PRO A CA 1
ATOM 7329 C C . PRO A 1 966 ? 18.708 -33.555 1.232 1.00 79.88 966 PRO A C 1
ATOM 7331 O O . PRO A 1 966 ? 18.252 -33.748 2.356 1.00 79.88 966 PRO A O 1
ATOM 7334 N N . SER A 1 967 ? 19.492 -32.507 0.955 1.00 83.94 967 SER A N 1
ATOM 7335 C CA . SER A 1 967 ? 19.932 -31.530 1.955 1.00 83.94 967 SER A CA 1
ATOM 7336 C C . SER A 1 967 ? 18.983 -30.332 2.025 1.00 83.94 967 SER A C 1
ATOM 7338 O O . SER A 1 967 ? 18.761 -29.660 1.015 1.00 83.94 967 SER A O 1
ATOM 7340 N N . CYS A 1 968 ? 18.464 -30.035 3.220 1.00 87.81 968 CYS A N 1
ATOM 7341 C CA . CYS A 1 968 ? 17.566 -28.908 3.502 1.00 87.81 968 CYS A CA 1
ATOM 7342 C C . CYS A 1 968 ? 18.157 -28.000 4.604 1.00 87.81 968 CYS A C 1
ATOM 7344 O O . CYS A 1 968 ? 17.682 -28.013 5.737 1.00 87.81 968 CYS A O 1
ATOM 7346 N N . PRO A 1 969 ? 19.205 -27.205 4.310 1.00 82.75 969 PRO A N 1
ATOM 7347 C CA . PRO A 1 969 ? 19.925 -26.420 5.322 1.00 82.75 969 PRO A CA 1
ATOM 7348 C C . PRO A 1 969 ? 19.174 -25.158 5.788 1.00 82.75 969 PRO A C 1
ATOM 7350 O O . PRO A 1 969 ? 19.678 -24.407 6.617 1.00 82.75 969 PRO A O 1
ATOM 7353 N N . GLY A 1 970 ? 17.992 -24.881 5.232 1.00 87.88 970 GLY A N 1
ATOM 7354 C CA . GLY A 1 970 ? 17.266 -23.620 5.381 1.00 87.88 970 GLY A CA 1
ATOM 7355 C C . GLY A 1 970 ? 16.549 -23.402 6.710 1.00 87.88 970 GLY A C 1
ATOM 7356 O O . GLY A 1 970 ? 15.547 -22.692 6.718 1.00 87.88 970 GLY A O 1
ATOM 7357 N N . TRP A 1 971 ? 17.013 -23.993 7.811 1.00 91.94 971 TRP A N 1
ATOM 7358 C CA . TRP A 1 971 ? 16.308 -23.971 9.093 1.00 91.94 971 TRP A CA 1
ATOM 7359 C C . TRP A 1 971 ? 17.232 -23.679 10.267 1.00 91.94 971 TRP A C 1
ATOM 7361 O O . TRP A 1 971 ? 18.320 -24.238 10.383 1.00 91.94 971 TRP A O 1
ATOM 7371 N N . GLN A 1 972 ? 16.761 -22.817 11.164 1.00 91.88 972 GLN A N 1
ATOM 7372 C CA . GLN A 1 972 ? 17.442 -22.442 12.396 1.00 91.88 972 GLN A CA 1
ATOM 7373 C C . GLN A 1 972 ? 16.554 -22.770 13.599 1.00 91.88 972 GLN A C 1
ATOM 7375 O O . GLN A 1 972 ? 15.384 -22.390 13.627 1.00 91.88 972 GLN A O 1
ATOM 7380 N N . MET A 1 973 ? 17.102 -23.473 14.591 1.00 93.81 973 MET A N 1
ATOM 7381 C CA . MET A 1 973 ? 16.376 -23.823 15.814 1.00 93.81 973 MET A CA 1
ATOM 7382 C C . MET A 1 973 ? 16.142 -22.569 16.658 1.00 93.81 973 MET A C 1
ATOM 7384 O O . MET A 1 973 ? 17.063 -21.781 16.871 1.00 93.81 973 MET A O 1
ATOM 7388 N N . MET A 1 974 ? 14.910 -22.397 17.123 1.00 90.31 974 MET A N 1
ATOM 7389 C CA . MET A 1 974 ? 14.497 -21.305 18.003 1.00 90.31 974 MET A CA 1
ATOM 7390 C C . MET A 1 974 ? 14.373 -21.756 19.455 1.00 90.31 974 MET A C 1
ATOM 7392 O O . MET A 1 974 ? 14.800 -21.035 20.348 1.00 90.31 974 MET A O 1
ATOM 7396 N N . ASP A 1 975 ? 13.788 -22.933 19.672 1.00 89.75 975 ASP A N 1
ATOM 7397 C CA . ASP A 1 975 ? 13.456 -23.458 20.995 1.00 89.75 975 ASP A CA 1
ATOM 7398 C C . ASP A 1 975 ? 13.579 -24.993 20.997 1.00 89.75 975 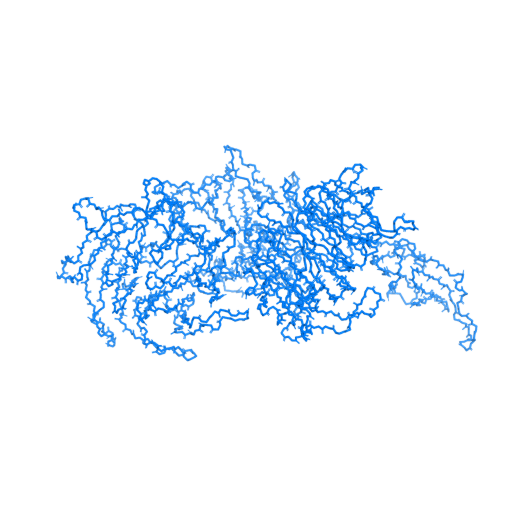ASP A C 1
ATOM 7400 O O . ASP A 1 975 ? 13.449 -25.641 19.952 1.00 89.75 975 ASP A O 1
ATOM 7404 N N . ASN A 1 976 ? 13.873 -25.566 22.164 1.00 92.44 976 ASN A N 1
ATOM 7405 C CA . ASN A 1 976 ? 14.093 -26.997 22.379 1.00 92.44 976 ASN A CA 1
ATOM 7406 C C . ASN A 1 976 ? 13.445 -27.487 23.694 1.00 92.44 976 ASN A C 1
ATOM 7408 O O . ASN A 1 976 ? 13.926 -28.449 24.292 1.00 92.44 976 ASN A O 1
ATOM 7412 N N . ASP A 1 977 ? 12.393 -26.825 24.182 1.00 88.50 977 ASP A N 1
ATOM 7413 C CA . ASP A 1 977 ? 11.614 -27.298 25.326 1.00 88.50 977 ASP A CA 1
ATOM 7414 C C . ASP A 1 977 ? 10.716 -28.471 24.885 1.00 88.50 977 ASP A C 1
ATOM 7416 O O . ASP A 1 977 ? 9.793 -28.287 24.085 1.00 88.50 977 ASP A O 1
ATOM 7420 N N . PRO A 1 978 ? 10.949 -29.696 25.393 1.00 90.56 978 PRO A N 1
ATOM 7421 C CA . PRO A 1 978 ? 10.181 -30.872 24.990 1.00 90.56 978 PRO A CA 1
ATOM 7422 C C . PRO A 1 978 ? 8.716 -30.817 25.439 1.00 90.56 978 PRO A C 1
ATOM 7424 O O . PRO A 1 978 ? 7.906 -31.601 24.950 1.00 90.56 978 PRO A O 1
ATOM 7427 N N . ARG A 1 979 ? 8.357 -29.903 26.352 1.00 90.44 979 ARG A N 1
ATOM 7428 C CA . ARG A 1 979 ? 6.968 -29.701 26.782 1.00 90.44 979 ARG A CA 1
ATOM 7429 C C . ARG A 1 979 ? 6.145 -28.952 25.749 1.00 90.44 979 ARG A C 1
ATOM 7431 O O . ARG A 1 979 ? 4.928 -28.906 25.882 1.00 90.44 979 ARG A O 1
ATOM 7438 N N . THR A 1 980 ? 6.763 -28.359 24.728 1.00 93.12 980 THR A N 1
ATOM 7439 C CA . THR A 1 980 ? 6.040 -27.622 23.693 1.00 93.12 980 THR A CA 1
ATOM 7440 C C . THR A 1 980 ? 5.152 -28.558 22.872 1.00 93.12 980 THR A C 1
ATOM 7442 O O . THR A 1 980 ? 5.598 -29.324 22.014 1.00 93.12 980 THR A O 1
ATOM 7445 N N . VAL A 1 981 ? 3.843 -28.459 23.100 1.00 93.25 981 VAL A N 1
ATOM 7446 C CA . VAL A 1 981 ? 2.822 -29.252 22.407 1.00 93.25 981 VAL A CA 1
ATOM 7447 C C . VAL A 1 981 ? 2.163 -28.492 21.266 1.00 93.25 981 VAL A C 1
ATOM 7449 O O . VAL A 1 981 ? 1.611 -29.135 20.368 1.00 93.25 981 VAL A O 1
ATOM 7452 N N . ASP A 1 982 ? 2.239 -27.161 21.249 1.00 93.25 982 ASP A N 1
ATOM 7453 C CA . ASP A 1 982 ? 1.675 -26.367 20.163 1.00 93.25 982 ASP A CA 1
ATOM 7454 C C . ASP A 1 982 ? 2.414 -25.051 19.902 1.00 93.25 982 ASP A C 1
ATOM 7456 O O . ASP A 1 982 ? 3.074 -24.520 20.789 1.00 93.25 982 ASP A O 1
ATOM 7460 N N . ILE A 1 983 ? 2.259 -24.514 18.689 1.00 92.94 983 ILE A N 1
ATOM 7461 C CA . ILE A 1 983 ? 2.685 -23.157 18.320 1.00 92.94 983 ILE A CA 1
ATOM 7462 C C . ILE A 1 983 ? 1.573 -22.424 17.563 1.00 92.94 983 ILE A C 1
ATOM 7464 O O . ILE A 1 983 ? 0.860 -23.031 16.756 1.00 92.94 983 ILE A O 1
ATOM 7468 N N . ILE A 1 984 ? 1.427 -21.118 17.791 1.00 84.50 984 ILE A N 1
ATOM 7469 C CA . ILE A 1 984 ? 0.486 -20.231 17.085 1.00 84.50 984 ILE A CA 1
ATOM 7470 C C . ILE A 1 984 ? 1.127 -18.864 16.813 1.00 84.50 984 ILE A C 1
ATOM 7472 O O . ILE A 1 984 ? 2.084 -18.479 17.476 1.00 84.50 984 ILE A O 1
ATOM 7476 N N . ALA A 1 985 ? 0.586 -18.109 15.856 1.00 71.56 985 ALA A N 1
ATOM 7477 C CA . ALA A 1 985 ? 1.054 -16.757 15.542 1.00 71.56 985 ALA A CA 1
ATOM 7478 C C . ALA A 1 985 ? 0.018 -15.690 15.903 1.00 71.56 985 ALA A C 1
ATOM 7480 O O . ALA A 1 985 ? -1.171 -15.861 15.632 1.00 71.56 985 ALA A O 1
ATOM 7481 N N . GLY A 1 986 ? 0.497 -14.554 16.415 1.00 58.41 986 GLY A N 1
ATOM 7482 C CA . GLY A 1 986 ? -0.261 -13.312 16.559 1.00 58.41 986 GLY A CA 1
ATOM 7483 C C . GLY A 1 986 ? 0.528 -12.141 15.975 1.00 58.41 986 GLY A C 1
ATOM 7484 O O . GLY A 1 986 ? 1.461 -11.623 16.583 1.00 58.41 986 GLY A O 1
ATOM 7485 N N . GLY A 1 987 ? 0.188 -11.717 14.756 1.00 58.78 987 GLY A N 1
ATOM 7486 C CA . GLY A 1 987 ? 0.905 -10.638 14.069 1.00 58.78 987 GLY A CA 1
ATOM 7487 C C . GLY A 1 987 ? 2.367 -10.993 13.753 1.00 58.78 987 GLY A C 1
ATOM 7488 O O . GLY A 1 987 ? 2.639 -11.789 12.850 1.00 58.78 987 GLY A O 1
ATOM 7489 N N . ARG A 1 988 ? 3.317 -10.352 14.449 1.00 57.88 988 ARG A N 1
ATOM 7490 C CA . ARG A 1 988 ? 4.764 -10.643 14.332 1.00 57.88 988 ARG A CA 1
ATOM 7491 C C . ARG A 1 988 ? 5.273 -11.593 15.416 1.00 57.88 988 ARG A C 1
ATOM 7493 O O . ARG A 1 988 ? 6.443 -11.953 15.372 1.00 57.88 988 ARG A O 1
ATOM 7500 N N . GLU A 1 989 ? 4.425 -11.960 16.370 1.00 66.12 989 GLU A N 1
ATOM 7501 C CA . GLU A 1 989 ? 4.799 -12.772 17.523 1.00 66.12 989 GLU A CA 1
ATOM 7502 C C . GLU A 1 989 ? 4.430 -14.240 17.299 1.00 66.12 989 GLU A C 1
ATOM 7504 O O . GLU A 1 989 ? 3.434 -14.563 16.640 1.00 66.12 989 GLU A O 1
ATOM 7509 N N . LEU A 1 990 ? 5.266 -15.117 17.849 1.00 80.06 990 LEU A N 1
ATOM 7510 C CA . LEU A 1 990 ? 5.068 -16.557 17.902 1.00 80.06 990 LEU A CA 1
ATOM 7511 C C . LEU A 1 990 ? 4.845 -16.930 19.366 1.00 80.06 990 LEU A C 1
ATOM 7513 O O . LEU A 1 990 ? 5.672 -16.598 20.212 1.00 80.06 990 LEU A O 1
ATOM 7517 N N . TYR A 1 991 ? 3.750 -17.625 19.642 1.00 84.06 991 TYR A N 1
ATOM 7518 C CA . TYR A 1 991 ? 3.442 -18.165 20.960 1.00 84.06 991 TYR A CA 1
ATOM 7519 C C . TYR A 1 991 ? 3.573 -19.680 20.908 1.00 84.06 991 TYR A C 1
ATOM 7521 O O . TYR A 1 991 ? 3.206 -20.305 19.907 1.00 84.06 991 TYR A O 1
ATOM 7529 N N . GLN A 1 992 ? 4.071 -20.265 21.988 1.00 89.12 992 GLN A N 1
ATOM 7530 C CA . GLN A 1 992 ? 4.112 -21.708 22.171 1.00 89.12 992 GLN A CA 1
ATOM 7531 C C . GLN A 1 992 ? 3.178 -22.098 23.306 1.00 89.12 992 GLN A C 1
ATOM 7533 O O . GLN A 1 992 ? 2.880 -21.278 24.157 1.00 89.12 992 GLN A O 1
ATOM 7538 N N . ARG A 1 993 ? 2.688 -23.332 23.315 1.00 92.31 993 ARG A N 1
ATOM 7539 C CA . ARG A 1 993 ? 1.919 -23.869 24.437 1.00 92.31 993 ARG A CA 1
ATOM 7540 C C . ARG A 1 993 ? 2.600 -25.119 24.954 1.00 92.31 993 ARG A C 1
ATOM 7542 O O . ARG A 1 993 ? 2.904 -26.014 24.162 1.00 92.31 993 ARG A O 1
ATOM 7549 N N . HIS A 1 994 ? 2.793 -25.190 26.263 1.00 89.06 994 HIS A N 1
ATOM 7550 C CA . HIS A 1 994 ? 3.320 -26.364 26.953 1.00 89.06 994 HIS A CA 1
ATOM 7551 C C . HIS A 1 994 ? 2.213 -27.375 27.282 1.00 89.06 994 HIS A C 1
ATOM 7553 O O . HIS A 1 994 ? 1.024 -27.048 27.272 1.00 89.06 994 HIS A O 1
ATOM 7559 N N . ASP A 1 995 ? 2.593 -28.625 27.526 1.00 89.75 995 ASP A N 1
ATOM 7560 C CA . ASP A 1 995 ? 1.692 -29.717 27.921 1.00 89.75 995 ASP A CA 1
ATOM 7561 C C . ASP A 1 995 ? 0.921 -29.434 29.223 1.00 89.75 995 ASP A C 1
ATOM 7563 O O . ASP A 1 995 ? -0.216 -29.877 29.374 1.00 89.75 995 ASP A O 1
ATOM 7567 N N . ASP A 1 996 ? 1.496 -28.630 30.118 1.00 82.44 996 ASP A N 1
ATOM 7568 C CA . ASP A 1 996 ? 0.880 -28.130 31.352 1.00 82.44 996 ASP A CA 1
ATOM 7569 C C . ASP A 1 996 ? -0.063 -26.925 31.149 1.00 82.44 996 ASP A C 1
ATOM 7571 O O . ASP A 1 996 ? -0.634 -26.404 32.110 1.00 82.44 996 ASP A O 1
ATOM 7575 N N . GLY A 1 997 ? -0.249 -26.486 29.900 1.00 68.00 997 GLY A N 1
ATOM 7576 C CA . GLY A 1 997 ? -1.144 -25.394 29.525 1.00 68.00 997 GLY A CA 1
ATOM 7577 C C . GLY A 1 997 ? -0.540 -23.992 29.625 1.00 68.00 997 GLY A C 1
ATOM 7578 O O . GLY A 1 997 ? -1.249 -23.029 29.325 1.00 68.00 997 GLY A O 1
ATOM 7579 N N . ARG A 1 998 ? 0.740 -23.843 30.001 1.00 70.06 998 ARG A N 1
ATOM 7580 C CA . ARG A 1 998 ? 1.433 -22.543 29.930 1.00 70.06 998 ARG A CA 1
ATOM 7581 C C . ARG A 1 998 ? 1.582 -22.083 28.480 1.00 70.06 998 ARG A C 1
ATOM 7583 O O . ARG A 1 998 ? 1.739 -22.913 27.585 1.00 70.06 998 ARG A O 1
ATOM 7590 N N . ILE A 1 999 ? 1.523 -20.767 28.272 1.00 69.94 999 ILE A N 1
ATOM 7591 C CA . ILE A 1 999 ? 1.717 -20.089 26.981 1.00 69.94 999 ILE A CA 1
ATOM 7592 C C . ILE A 1 999 ? 2.932 -19.173 27.084 1.00 69.94 999 ILE A C 1
ATOM 7594 O O . ILE A 1 999 ? 3.002 -18.457 28.110 1.00 69.94 999 ILE A O 1
#

Organism: Cupriavidus taiwanensis (strain DSM 17343 / BCRC 17206 / CCUG 44338 / CIP 107171 / LMG 19424 / R1) (NCBI:txid977880)

Sequence (999 aa):
MKVNDRDGRAFDLWFGDTQLYRAACATPTNTASTAARCPASSAWAAAQTGAHWDVGDIAFNTASGLNACPALFSNDGGIYFNQRTGADCHDPRWQQQTTTVTALWLWSMAGNERAAQGEKGVYIGQQDSGGFGTRDGGKATRDWNSPTCCDVFDVEAEAGRVVYTVCRFNVAPATRMFLDGDAMSSGTEIQTYPAGSLTGFKDNRSLVNYASNSYAVVTSSGVFFTSNISSNTVTWRTLGTGAPANACGINVSRRNDGTSVFYLRAGIGACNLGGTGSLWRHEGATSIGAWVQVARNGNSQFGAFGVDRSDFNHIIANDLSGASPSMVRTIDGGANWAVVPGIDTLLTGNGAFLARVQQGFGAFGTGNGYPQASLVAINPRNRSVILIGGQDSGLYLSANGGTSWTPLTDPVSNSTLRPHISRPLFAHFESLGNERMNVYVGARGRGVWRVGVDIESRWAGAIWRSTGAPCVGDSCPGWQMLDNNIRTVQIAAGGERLYQLHLDGRIWRSNGTPCNVDSCPGWQMFDNNPKTVAIAAGGADLYQLHNDGRIWRSTGVACSGENCPGWQRLDNNPATVAIAANGNKLYQLHRDGRIWEWTGSPCRGDSCPHWRMLDNNPATVAIRTADGMLYQMHFNGRIWRSTGQACAGQSCPGWVQLDNNPATVDFSANAGGLFQRHRNGWIWRSNGAACSGQNCPGWVRMDNNLHSTAIAGGVYQMHHDGRVWRFTGSPCAGEACRGWDMLDNNPRTKLVAAADGENALLYQLHAPKLFQLHNDGAIWQSIGGACTGESCPSWQRLDNNPNTKALAASGGRLYQLHRDDRIWRSIGRPCTDDICLGWELLDNNPSTTKIVSSAGQLFQLHSNGQVWRFTGQACSGESCPGWVRLDQNSATRDIVAGGGQLYQLHDNGRIWRWTGVNCTGESCPGWIMLDNNPQTRKLVAAGGLLHQLHDNGRIWTHTGVRCSGPSCPGWQMMDNDPRTVDIIAGGRELYQRHDDGRI

Radius of gyration: 34.28 Å; Cα contacts (8 Å, |Δi|>4): 2728; chains: 1; bounding box: 111×70×96 Å

Solvent-accessible surface area (backbone atoms only — not comparable to full-atom values): 51167 Å² total; per-residue (Å²): 113,52,77,43,46,31,79,91,52,30,28,38,43,35,42,56,50,63,53,36,32,38,34,73,24,42,62,59,93,56,81,86,57,87,70,78,46,53,74,63,78,93,75,44,42,80,48,41,49,68,54,65,54,42,48,65,50,76,42,57,41,80,93,37,90,54,63,43,39,49,42,39,39,32,25,82,73,38,60,25,35,38,75,36,86,58,96,61,9,85,64,35,40,31,41,64,58,100,76,69,80,57,58,41,48,58,39,27,58,27,50,30,60,39,75,93,76,77,39,34,30,40,32,37,7,15,60,68,66,7,36,41,19,20,51,36,65,82,43,76,74,64,66,71,28,62,58,43,68,31,29,10,37,32,37,37,46,48,73,69,27,34,40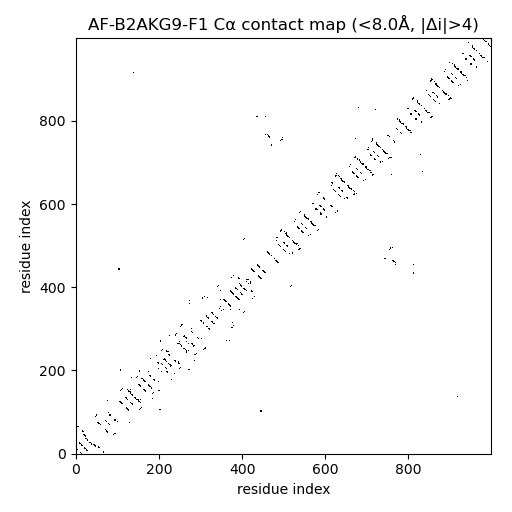,35,31,43,29,80,46,97,55,87,65,38,48,42,47,31,46,27,49,47,59,30,72,68,60,44,74,59,90,53,76,59,73,61,49,64,68,64,93,34,74,33,44,31,54,38,74,75,51,84,57,16,39,37,39,36,19,78,68,45,43,32,31,28,76,42,67,83,43,100,72,38,65,63,41,69,45,41,34,78,67,66,74,57,46,46,26,48,48,66,20,22,45,95,89,67,48,38,33,38,37,38,35,24,30,86,58,18,38,38,74,53,21,50,18,31,39,30,38,38,68,40,71,86,37,82,50,59,54,42,79,42,38,60,97,84,43,41,37,32,47,38,55,26,60,28,42,64,38,63,28,34,36,39,34,29,38,53,78,54,101,59,64,40,44,29,34,22,74,62,54,37,81,51,75,43,72,42,49,57,52,57,48,52,35,9,54,75,70,79,38,62,55,56,42,77,72,36,80,40,101,86,48,89,21,63,20,32,48,18,63,40,24,41,42,46,34,73,89,45,67,31,32,31,42,40,17,9,37,70,38,10,35,32,38,17,72,62,60,42,54,38,68,41,72,64,22,31,64,81,79,52,37,97,89,26,45,52,49,44,30,29,59,35,75,42,78,42,76,58,57,99,34,31,30,38,38,38,36,36,14,51,50,55,28,73,43,80,45,80,45,73,48,60,85,71,42,24,18,19,28,33,36,48,72,79,42,58,39,62,85,93,46,48,79,17,60,44,51,39,39,68,47,61,50,44,65,46,70,34,32,14,60,90,39,44,36,38,33,30,76,66,15,30,29,31,38,46,76,80,42,53,39,54,36,88,45,50,77,18,59,43,56,42,37,73,49,65,49,41,70,48,70,36,28,11,30,90,44,42,35,40,33,30,77,66,17,29,30,31,37,50,74,80,46,56,36,62,82,95,47,51,80,21,64,41,52,49,41,76,49,64,52,39,43,46,69,35,33,35,53,96,44,44,35,40,33,31,57,66,17,31,29,32,36,58,71,60,69,63,36,61,82,95,48,48,83,34,58,44,50,40,38,75,48,64,52,40,68,47,69,41,33,29,85,88,40,46,34,41,31,31,79,63,22,30,31,33,36,48,71,80,41,58,40,62,84,95,47,48,81,20,60,45,48,39,40,77,49,63,52,34,67,47,72,34,43,27,62,55,37,45,35,39,28,32,51,54,17,27,32,31,39,48,78,78,42,60,41,62,87,92,47,48,81,16,63,44,53,50,38,77,49,60,51,41,70,48,64,30,45,62,41,33,40,32,28,67,66,14,30,29,32,35,60,76,57,57,63,37,62,82,92,50,57,57,38,69,44,48,37,38,76,49,60,40,43,44,42,67,42,29,21,67,37,82,83,37,57,39,34,38,34,22,31,80,81,49,75,48,77,43,95,66,13,28,28,30,34,52,57,61,59,72,53,36,65,95,46,47,77,27,44,44,53,39,34,74,47,62,45,41,70,47,71,29,60,30,62,97,39,46,35,38,31,30,73,73,21,28,30,32,35,52,73,68,38,52,23,37,80,94,46,48,83,13,58,45,54,40,38,79,51,77,43,44,72,46,65,37,28,23,64,52,40,45,34,39,33,29,75,65,15,30,28,33,35,57,74,79,45,57,40,61,85,92,49,47,79,18,60,45,53,38,40,74,45,67,52,39,72,45,73,44,38,32,71,66,43,45,36,38,34,30,74,66,16,30,30,34,37,55,57,78,45,60,40,61,87,92,48,50,80,17,62,44,57,42,39,73,50,63,51,41,74,48,75,44,45,31,66,61,41,46,34,39,32,32,76,68,16,32,31,32,36,52,71,83,46,59,40,60,85,96,47,49,80,19,62,44,81,76,47,72,52,62,51,35,72,44,74,49,60,59,74,69,41,76,48,49,28,33,75,90,68,52,108

Mean predicted aligned error: 16.3 Å

Foldseek 3Di:
DDWAAAPDFWIWDWDAAQFIWIWIFGQDPPNPDPDDRTDDPVPIDTLRAQHGTAWDDWDFDPVDNHLTAGAWTQGLLFIWGFPDDDSCSVSGHTHDDPDGAFQWFFQEKEKEDQPVVRWIKIWTWTAQAAIWIWRHPPFLDTDIDGQDGHGWNYWYDYHQWIKTWHAADPDPPRIWIWIDTRNNHHTDTQPEDDPAHADGPFLAHQKYDLDVQKIWGQHQVAIWIFPHVPDNHTDIDGFAPDGDHAWHHKDWAAEPVGKIKMKIWGDDCQRFAQHWTWIWIDIHRPDHHHIGTQAEVPHGTWHAKEAANHQQQWIWTFDPPDPATFIWIGNGNRPHIDTLFPVLCLLCVNVVRGQKDQWDAGPPGIDGIHGQWQDWYAANVQRQWIWTGGQQNAIWIGNGNRQAIDQQAGNPPQDPNHHGQHAWHDWDWADPAPFKIWIWTQGNRRGIDTRIDGRAQQAAFWKWWFQPDFDDVQRQPRIFTQDRDNQWQDWEAEQNWIWTAGQQGWIWTFCPDTDGHPDNPRIFTQARDSQWDDWYDANPKIWTAGCQGWIWIFQPDGDDPNRRPGIFTQARDSQWFDWEYYHPKIWTAGLQGWIWIFADDTDDVNRNPRIFTQDRDSQWFDWYDEPNWIWTAGQQQWIKIFQPDTDDVNRRPRIFTQDDDSQWLDWYYAHLAIWTAGLQRWIWGFCPDTDDVNRRPGIFTQDRDSQFDDDELNFWTAGLQGWIWGFADDTDDPPDRDGIGTNHRDSQFLDKYWYHDNPTIIMTGGRDWDWDQDQQRWIWIASRDGGNNVRDSRIFTLDRDSQFDDWEDESSKIWTAGVQRWIWIFCSRTDNVNRNPRIFTQDRDSFWDDWYDYSNKIWTAGQQGWIKTFQPDTDDPNRRPRIFTQDRDSQFDDWYDYLNWIWTAGQQGWIKTFSNDTDDVHRRPRIFTQDRDSQWDDWEYAPNWIWTAGQQGWIKIFQPDGDDPNDRPRIDTDDRDSQFPDWYYDHRDIDTAGVVGDD

Secondary structure (DSSP, 8-state):
-EEEE-STTEEEEEEESSSEEEEEEE--SSTT--S-SS--GGGPEE--TTS-SSEEEEEE-TT-SSSPPEEEEEETTEEEEES--SGGGGS--EEE-SS------EEEEEEEEETTTTEEEEEEEETTBEEEEES-TTSSS---EEEE-BEEEEEEEETTEEEEEEE--SSSSSSEEEEEETT-SS-EE-S-PPSSPBP-S-SS-SEEEEETTEEEEEETTEEEEES-TTSSS---EE-SBSPPTTEEEEEEEE-TTS-EEEEEEESTTTTSTT--BEEEEEE-SS--PBPEEE-BTTB--EEEEEE-SS-TT-EEEEE-SSSS-EEEEESSTTSS-EE-TTHHHHHTTTTTS-SB-SEEEETTEEEEP-BSEEEEEE-TT-TT-EEEEETTTEEEEESSTTSS-EESS-TTT--SSS----SEEEEEEEESSSSEEEEEEEETTTEEEEEEEE-GGGTTTEEEEE-SPPPBTTB---EEEEEE-TTEEEEEEETTEEEEEETTS-EEEE-SPPP-SS----EEEEE--TTEEEEEEETTEEEEEETTS-EEEE-SPPPBTTB---EEEEE--TTEEEEEEETTEEEEEETTS-EEEE-SPPPBTTB---EEEEE--TTEEEEEEETTEEEEEETTS-EEEE-SPPPBTTB---EEEEE--TTEEEEEEETTEEEEEETTS-EEEE--PPPBTTB---EEEEE--TTEEEEETTTEEEETTS-EEEE-SPPPBTTB---EEEEE--TTEEEEEE-SSTTPPEEEEE-PPPEEE-TTS-EEEE-S---BTTB-TTEEEEE--TTEEEEEEETTEEEEEETTS-EEEE-SPPPBTTB---EEEEE--TTEEEEEEETTEEEEEETTSEEEEE-SPPPBTTB---EEEEEE-TTEEEEEEETTEEEEEETTS-EEEE-SPPPBTTB---EEEEE--TTEEEEEEETTEEEEEETTS-EEEE-SPPPBTTB---EEEEE--TTEEEEEEETTEEEEEETTS--

Nearest PDB structures (foldseek):
  5fkt-assembly1_A  TM=3.133E-01  e=2.062E-12  Cellvibrio japonicus Ueda107
  4rus-assembly3_E  TM=4.505E-01  e=1.138E-05  Cyprinus carpio
  5lqw-assembly1_X  TM=1.821E-01  e=2.567E-10  Saccharomyces cerevisiae
  8u7h-assembly1_C  TM=4.261E-01  e=7.910E-03  Homo sapiens
  8u8a-assembly1_C  TM=4.574E-01  e=1.699E-02  Homo sapiens